Protein 6ZN7 (pdb70)

B-factor: mean 34.46, std 17.29, range [10.14, 110.21]

InterPro domains:
  IPR002505 Phosphate acetyl/butaryl transferase [PF01515] (336-641)
  IPR012301 Malic enzyme, N-terminal domain [PF00390] (4-41)
  IPR012302 Malic enzyme, NAD-binding [PF03949] (55-250)
  IPR012302 Malic enzyme, NAD-binding [SM00919] (53-290)
  IPR036291 NAD(P)-binding domain superfamily [SSF51735] (53-330)
  IPR037062 Malic enzyme, N-terminal domain superfamily [G3DSA:3.40.50.10380] (2-50)
  IPR042112 Phosphate acetyltransferase, domain 2 [G3DSA:3.40.50.10750] (466-617)
  IPR042113 Phosphate acetyltransferase, domain 1 [G3DSA:3.40.50.10950] (339-642)
  IPR045213 Malic enzyme, NAD-binding domain, bacterial type [cd05311] (53-289)
  IPR046346 Aminoacid dehydrogenase-like, N-terminal domain superfamily [SSF53223] (3-51)
  IPR051674 Malate Decarboxylating Enzymes [PTHR43237] (3-312)

Radius of gyration: 30.85 Å; Cα contacts (8 Å, |Δi|>4): 1833; chains: 2; bounding box: 61×57×97 Å

Organism: Bdellovibrio bacteriovorus (strain ATCC 15356 / DSM 50701 / NCIMB 9529 / HD100) (NCBI:txid264462)

Secondary structure (DSSP, 8-state):
-HHHHHHHHHHHSSSSSSEEEEESS--SSHHHHHHHSTTTTHHHHHHHHH-GGGHHHHSSGGGEEEEEE-SSSBTTTBS--HHHHHHHHHHHHHHHHHHH--EEEEEE----SHHHHHHHHHTTGGG-SEEEE-S--TTHHHHHHHHHHHH-SS-EEEHHHHHHHHHHHHHHHHHHHHTT--TTT--EEEE--SHHHHHHHHHHHHTT--GGGEEEEETTEE-BTT--TT--HHHHHT-B-----SHHHHTTT-SEEEE-S-TT-S-HHHHHTSPSS-EEEE--SSS-SS-HHHHHHH-TT-EEEES-TTSSSB--GGGTHHHHHHHHHHTT-S---HHHHHHHHHHHHHHHHS---HHHHHHTTT----SBTTBSS--TT-THHHHHHHHHHHHHHHHTT----/-HHHHHHHHHHHHSSSSSSEEEEESS--SSHHHHHHHSTTTTHHHHHHHHH-GGGHHHHSGGGGEEEEEE-SSSBTTTBS--HHHHHHHHHHHHHHHHHHH--EEEEEE----SHHHHHHHHHTTGGG-SEEEE-S--TTHHHHHHHHHHHH-SS-EEEHHHHHHHHHHHHHHHHHHHHTT--TTT--EEEE--SHHHHHHHHHHHHTT--GGGEEEEETTEE-BTT--TT--HHHHHT-B--S--SHHHHTTT-SEEEE-S-TT---HHHHHTSPSS-EEEE--SSS-SS-HHHHHHH-TT-EEEES-TTSSSB--GGGTHHHHHHHHHHTT-S---HHHHHHHHHHHHHHHTSPPPHHHHHHTTT----SBTTB-S--TT-THHHHHHHHHHHHHHHHHT--SS-----

Structure (mmCIF, N/CA/C/O backbone):
data_6ZN7
#
_entry.id   6ZN7
#
_cell.length_a   47.817
_cell.length_b   92.192
_cell.length_c   95.796
_cell.angle_alpha   90.000
_cell.angle_beta   91.130
_cell.angle_gamma   90.000
#
_symmetry.space_group_name_H-M   'P 1 21 1'
#
loop_
_entity.id
_entity.type
_entity.pdbx_description
1 polymer 'NADP-dependent malate dehydrogenase,Malate dehydrogenase'
2 non-polymer 'MAGNESIUM ION'
3 non-polymer 'NADP NICOTINAMIDE-ADENINE-DINUCLEOTIDE PHOSPHATE'
4 water water
#
loop_
_atom_site.group_PDB
_atom_site.id
_atom_site.type_symbol
_atom_site.label_atom_id
_atom_site.label_alt_id
_atom_site.label_comp_id
_atom_site.label_asym_id
_atom_site.label_entity_id
_atom_site.label_seq_id
_atom_site.pdbx_PDB_ins_code
_atom_site.Cartn_x
_atom_site.Cartn_y
_atom_site.Cartn_z
_atom_site.occupancy
_atom_site.B_iso_or_equiv
_atom_site.auth_seq_id
_atom_site.auth_comp_id
_atom_site.auth_asym_id
_atom_site.auth_atom_id
_atom_site.pdbx_PDB_model_num
ATOM 1 N N . THR A 1 27 ? 24.718 41.430 129.703 1.00 79.18 16 THR A N 1
ATOM 2 C CA . THR A 1 27 ? 25.659 41.906 130.710 1.00 76.53 16 THR A CA 1
ATOM 3 C C . THR A 1 27 ? 26.830 42.629 130.055 1.00 72.15 16 THR A C 1
ATOM 4 O O . THR A 1 27 ? 27.177 42.356 128.902 1.00 71.78 16 THR A O 1
ATOM 8 N N . ASN A 1 28 ? 27.434 43.554 130.795 1.00 64.51 17 ASN A N 1
ATOM 9 C CA . ASN A 1 28 ? 28.627 44.244 130.330 1.00 62.34 17 ASN A CA 1
ATOM 10 C C . ASN A 1 28 ? 29.736 43.248 130.021 1.00 50.43 17 ASN A C 1
ATOM 11 O O . ASN A 1 28 ? 30.543 43.459 129.118 1.00 40.10 17 ASN A O 1
ATOM 16 N N . PHE A 1 29 ? 29.767 42.162 130.782 1.00 45.44 18 PHE A N 1
ATOM 17 C CA . PHE A 1 29 ? 30.828 41.180 130.645 1.00 47.86 18 PHE A CA 1
ATOM 18 C C . PHE A 1 29 ? 30.762 40.466 129.298 1.00 43.82 18 PHE A C 1
ATOM 19 O O . PHE A 1 29 ? 31.793 40.217 128.674 1.00 39.71 18 PHE A O 1
ATOM 27 N N . ASP A 1 30 ? 29.553 40.138 128.851 1.00 36.95 19 ASP A N 1
ATOM 28 C CA . ASP A 1 30 ? 29.373 39.542 127.527 1.00 39.51 19 ASP A CA 1
ATOM 29 C C . ASP A 1 30 ? 29.888 40.484 126.450 1.00 40.71 19 ASP A C 1
ATOM 30 O O . ASP A 1 30 ? 30.594 40.067 125.524 1.00 34.72 19 ASP A O 1
ATOM 35 N N . GLN A 1 31 ? 29.532 41.758 126.584 1.00 34.47 20 GLN A N 1
ATOM 36 C CA . GLN A 1 31 ? 29.977 42.774 125.637 1.00 34.18 20 GLN A CA 1
ATOM 37 C C . GLN A 1 31 ? 31.498 42.872 125.663 1.00 31.93 20 GLN A C 1
ATOM 38 O O . GLN A 1 31 ? 32.150 43.006 124.627 1.00 33.12 20 GLN A O 1
ATOM 44 N N . GLU A 1 32 ? 32.068 42.779 126.856 1.00 34.39 21 GLU A N 1
ATOM 45 C CA . GLU A 1 32 ? 33.517 42.792 126.998 1.00 28.90 21 GLU A CA 1
ATOM 46 C C . GLU A 1 32 ? 34.124 41.561 126.313 1.00 30.26 21 GLU A C 1
ATOM 47 O O . GLU A 1 32 ? 35.133 41.657 125.607 1.00 30.24 21 GLU A O 1
ATOM 53 N N . ALA A 1 33 ? 33.496 40.408 126.520 1.00 28.61 22 ALA A N 1
ATOM 54 C CA . ALA A 1 33 ? 33.949 39.178 125.887 1.00 26.68 22 ALA A CA 1
ATOM 55 C C . ALA A 1 33 ? 33.871 39.272 124.366 1.00 28.00 22 ALA A C 1
ATOM 56 O O . ALA A 1 33 ? 34.800 38.878 123.669 1.00 26.06 22 ALA A O 1
ATOM 58 N N . LEU A 1 34 ? 32.763 39.777 123.839 1.00 23.98 23 LEU A N 1
ATOM 59 C CA . LEU A 1 34 ? 32.637 39.894 122.385 1.00 22.32 23 LEU A CA 1
ATOM 60 C C . LEU A 1 34 ? 33.735 40.791 121.793 1.00 24.97 23 LEU A C 1
ATOM 61 O O . LEU A 1 34 ? 34.366 40.421 120.804 1.00 25.82 23 LEU A O 1
ATOM 66 N N . LEU A 1 35 ? 33.973 41.951 122.413 1.00 28.48 24 LEU A N 1
ATOM 67 C CA . LEU A 1 35 ? 34.982 42.895 121.923 1.00 25.68 24 LEU A CA 1
ATOM 68 C C . LEU A 1 35 ? 36.382 42.296 121.990 1.00 23.60 24 LEU A C 1
ATOM 69 O O . LEU A 1 35 ? 37.199 42.495 121.094 1.00 27.31 24 LEU A O 1
ATOM 74 N N . TYR A 1 36 ? 36.644 41.551 123.056 1.00 22.34 25 TYR A N 1
ATOM 75 C CA . TYR A 1 36 ? 37.915 40.863 123.224 1.00 26.01 25 TYR A CA 1
ATOM 76 C C . TYR A 1 36 ? 38.217 39.949 122.023 1.00 24.20 25 TYR A C 1
ATOM 77 O O . TYR A 1 36 ? 39.320 39.946 121.493 1.00 23.88 25 TYR A O 1
ATOM 86 N N . HIS A 1 37 ? 37.210 39.197 121.590 1.00 19.88 26 HIS A N 1
ATOM 87 C CA . HIS A 1 37 ? 37.331 38.312 120.434 1.00 18.83 26 HIS A CA 1
ATOM 88 C C . HIS A 1 37 ? 37.338 39.037 119.089 1.00 20.89 26 HIS A C 1
ATOM 89 O O . HIS A 1 37 ? 38.011 38.612 118.151 1.00 21.68 26 HIS A O 1
ATOM 96 N N . GLN A 1 38 ? 36.570 40.114 118.992 1.00 22.34 27 GLN A N 1
ATOM 97 C CA . GLN A 1 38 ? 36.383 40.788 117.714 1.00 24.42 27 GLN A CA 1
ATOM 98 C C . GLN A 1 38 ? 37.456 41.821 117.386 1.00 28.51 27 GLN A C 1
ATOM 99 O O . GLN A 1 38 ? 37.782 42.018 116.215 1.00 24.45 27 GLN A O 1
ATOM 105 N N . GLN A 1 39 ? 37.968 42.489 118.420 1.00 27.53 28 GLN A N 1
ATOM 106 C CA . GLN A 1 39 ? 38.948 43.573 118.279 1.00 30.64 28 GLN A CA 1
ATOM 107 C C . GLN A 1 39 ? 40.299 43.094 117.766 1.00 31.99 28 GLN A C 1
ATOM 108 O O . GLN A 1 39 ? 40.604 41.910 117.833 1.00 33.01 28 GLN A O 1
ATOM 114 N N . GLY A 1 40 ? 41.121 44.028 117.286 1.00 30.29 29 GLY A N 1
ATOM 115 C CA . GLY A 1 40 ? 42.434 43.691 116.770 1.00 28.26 29 GLY A CA 1
ATOM 116 C C . GLY A 1 40 ? 42.373 42.602 115.715 1.00 23.94 29 GLY A C 1
ATOM 117 O O . GLY A 1 40 ? 41.565 42.662 114.790 1.00 28.68 29 GLY A O 1
ATOM 118 N N . LYS A 1 41 ? 43.227 41.598 115.854 1.00 27.12 30 LYS A N 1
ATOM 119 C CA . LYS A 1 41 ? 43.170 40.445 114.972 1.00 20.65 30 LYS A CA 1
ATOM 120 C C . LYS A 1 41 ? 41.976 39.605 115.438 1.00 23.37 30 LYS A C 1
ATOM 121 O O . LYS A 1 41 ? 41.925 39.228 116.608 1.00 25.53 30 LYS A O 1
ATOM 127 N N . PRO A 1 42 ? 40.993 39.347 114.551 1.00 24.99 31 PRO A N 1
ATOM 128 C CA . PRO A 1 42 ? 39.818 38.587 115.003 1.00 26.32 31 PRO A CA 1
ATOM 129 C C . PRO A 1 42 ? 40.224 37.233 115.564 1.00 21.77 31 PRO A C 1
ATOM 130 O O . PRO A 1 42 ? 41.190 36.640 115.076 1.00 18.87 31 PRO A O 1
ATOM 134 N N . GLY A 1 43 ? 39.524 36.753 116.587 1.00 16.30 32 GLY A N 1
ATOM 135 C CA . GLY A 1 43 ? 39.920 35.505 117.213 1.00 15.70 32 GLY A CA 1
ATOM 136 C C . GLY A 1 43 ? 41.071 35.696 118.192 1.00 18.01 32 GLY A C 1
ATOM 137 O O . GLY A 1 43 ? 41.398 36.829 118.569 1.00 18.47 32 GLY A O 1
ATOM 138 N N . LYS A 1 44 ? 41.693 34.596 118.593 1.00 15.73 33 LYS A N 1
ATOM 139 C CA . LYS A 1 44 ? 42.640 34.652 119.699 1.00 16.38 33 LYS A CA 1
ATOM 140 C C . LYS A 1 44 ? 44.012 34.077 119.372 1.00 18.72 33 LYS A C 1
ATOM 141 O O . LYS A 1 44 ? 44.910 34.124 120.206 1.00 20.05 33 LYS A O 1
ATOM 147 N N . ILE A 1 45 ? 44.180 33.548 118.169 1.00 18.79 34 ILE A N 1
ATOM 148 C CA . ILE A 1 45 ? 45.442 32.869 117.834 1.00 15.13 34 ILE A CA 1
ATOM 149 C C . ILE A 1 45 ? 46.050 33.411 116.567 1.00 18.61 34 ILE A C 1
ATOM 150 O O . ILE A 1 45 ? 45.357 33.936 115.699 1.00 20.30 34 ILE A O 1
ATOM 155 N N . GLU A 1 46 ? 47.366 33.273 116.478 1.00 16.03 35 GLU A N 1
ATOM 156 C CA . GLU A 1 46 ? 48.122 33.643 115.297 1.00 17.76 35 GLU A CA 1
ATOM 157 C C . GLU A 1 46 ? 49.173 32.554 115.108 1.00 16.74 35 GLU A C 1
ATOM 158 O O . GLU A 1 46 ? 49.645 32.000 116.101 1.00 17.15 35 GLU A O 1
ATOM 164 N N . VAL A 1 47 ? 49.535 32.232 113.870 1.00 13.29 36 VAL A N 1
ATOM 165 C CA . VAL A 1 47 ? 50.635 31.293 113.663 1.00 17.09 36 VAL A CA 1
ATOM 166 C C . VAL A 1 47 ? 51.851 32.069 113.186 1.00 19.50 36 VAL A C 1
ATOM 167 O O . VAL A 1 47 ? 51.756 32.797 112.216 1.00 18.40 36 VAL A O 1
ATOM 171 N N . ILE A 1 48 ? 52.992 31.912 113.854 1.00 15.74 37 ILE A N 1
ATOM 172 C CA . ILE A 1 48 ? 54.171 32.672 113.465 1.00 14.33 37 ILE A CA 1
ATOM 173 C C . ILE A 1 48 ? 55.336 31.747 113.205 1.00 16.49 37 ILE A C 1
ATOM 174 O O . ILE A 1 48 ? 55.329 30.581 113.600 1.00 16.91 37 ILE A O 1
ATOM 179 N N . SER A 1 49 ? 56.336 32.281 112.525 1.00 18.51 38 SER A N 1
ATOM 180 C CA . SER A 1 49 ? 57.557 31.530 112.316 1.00 18.72 38 SER A CA 1
ATOM 181 C C . SER A 1 49 ? 58.419 31.575 113.562 1.00 20.63 38 SER A C 1
ATOM 182 O O . SER A 1 49 ? 58.551 32.622 114.193 1.00 25.65 38 SER A O 1
ATOM 185 N N . SER A 1 50 ? 59.036 30.451 113.900 1.00 18.76 39 SER A N 1
ATOM 186 C CA . SER A 1 50 ? 59.951 30.372 115.012 1.00 18.55 39 SER A CA 1
ATOM 187 C C . SER A 1 50 ? 61.394 30.566 114.544 1.00 18.93 39 SER A C 1
ATOM 188 O O . SER A 1 50 ? 62.283 30.514 115.338 1.00 22.42 39 SER A O 1
ATOM 191 N N . LYS A 1 51 ? 61.575 30.735 113.240 1.00 18.52 40 LYS A N 1
ATOM 192 C CA . LYS A 1 51 ? 62.885 30.908 112.640 1.00 16.97 40 LYS A CA 1
ATOM 193 C C . LYS A 1 51 ? 62.920 32.120 111.729 1.00 18.15 40 LYS A C 1
ATOM 194 O O . LYS A 1 51 ? 61.941 32.594 111.305 1.00 20.06 40 LYS A O 1
ATOM 200 N N . PRO A 1 52 ? 64.104 32.619 111.454 1.00 18.03 41 PRO A N 1
ATOM 201 C CA . PRO A 1 52 ? 64.273 33.753 110.558 1.00 21.55 41 PRO A CA 1
ATOM 202 C C . PRO A 1 52 ? 63.657 33.453 109.191 1.00 20.79 41 PRO A C 1
ATOM 203 O O . PRO A 1 52 ? 63.894 32.428 108.663 1.00 18.05 41 PRO A O 1
ATOM 207 N N . CYS A 1 53 ? 62.887 34.371 108.633 1.00 24.41 42 CYS A N 1
ATOM 208 C CA . CYS A 1 53 ? 62.205 34.079 107.370 1.00 22.66 42 CYS A CA 1
ATOM 209 C C . CYS A 1 53 ? 61.973 35.349 106.536 1.00 27.95 42 CYS A C 1
ATOM 210 O O . CYS A 1 53 ? 60.954 35.491 105.854 1.00 26.19 42 CYS A O 1
ATOM 213 N N . ALA A 1 54 ? 62.934 36.256 106.595 1.00 25.03 43 ALA A N 1
ATOM 214 C CA . ALA A 1 54 ? 62.829 37.561 105.946 1.00 28.39 43 ALA A CA 1
ATOM 215 C C . ALA A 1 54 ? 63.617 37.663 104.638 1.00 36.35 43 ALA A C 1
ATOM 216 O O . ALA A 1 54 ? 63.309 38.505 103.797 1.00 40.74 43 ALA A O 1
ATOM 218 N N . THR A 1 55 ? 64.643 36.832 104.475 1.00 28.70 44 THR A N 1
ATOM 219 C CA . THR A 1 55 ? 65.528 36.957 103.318 1.00 29.52 44 THR A CA 1
ATOM 220 C C . THR A 1 55 ? 65.448 35.775 102.365 1.00 31.29 44 THR A C 1
ATOM 221 O O . THR A 1 55 ? 64.943 34.712 102.712 1.00 22.64 44 THR A O 1
ATOM 225 N N . GLU A 1 56 ? 65.966 35.976 101.158 1.00 29.96 45 GLU A N 1
ATOM 226 C CA . GLU A 1 56 ? 66.070 34.911 100.174 1.00 27.20 45 GLU A CA 1
ATOM 227 C C . GLU A 1 56 ? 66.784 33.706 100.780 1.00 23.14 45 GLU A C 1
ATOM 228 O O . GLU A 1 56 ? 66.323 32.568 100.652 1.00 21.56 45 GLU A O 1
ATOM 234 N N . LYS A 1 57 ? 67.898 33.968 101.460 1.00 20.91 46 LYS A N 1
ATOM 235 C CA . LYS A 1 57 ? 68.652 32.908 102.124 1.00 23.98 46 LYS A CA 1
ATOM 236 C C . LYS A 1 57 ? 67.812 32.181 103.174 1.00 22.36 46 LYS A C 1
ATOM 237 O O . LYS A 1 57 ? 67.764 30.946 103.162 1.00 22.56 46 LYS A O 1
ATOM 243 N N . ASP A 1 58 ? 67.147 32.935 104.055 1.00 21.48 47 ASP A N 1
ATOM 244 C CA . ASP A 1 58 ? 66.256 32.354 105.075 1.00 20.83 47 ASP A CA 1
ATOM 245 C C . ASP A 1 58 ? 65.278 31.394 104.413 1.00 19.57 47 ASP A C 1
ATOM 246 O O . ASP A 1 58 ? 65.098 30.257 104.854 1.00 16.84 47 ASP A O 1
ATOM 251 N N . LEU A 1 59 ? 64.649 31.872 103.341 1.00 18.57 48 LEU A N 1
ATOM 252 C CA . LEU A 1 59 ? 63.552 31.146 102.718 1.00 20.70 48 LEU A CA 1
ATOM 253 C C . LEU A 1 59 ? 64.074 29.996 101.870 1.00 16.27 48 LEU A C 1
ATOM 254 O O . LEU A 1 59 ? 63.332 29.082 101.522 1.00 18.93 48 LEU A O 1
ATOM 259 N N . SER A 1 60 ? 65.366 30.017 101.574 1.00 17.98 49 SER A N 1
ATOM 260 C CA . SER A 1 60 ? 65.963 28.921 100.827 1.00 19.89 49 SER A CA 1
ATOM 261 C C . SER A 1 60 ? 66.186 27.733 101.746 1.00 17.59 49 SER A C 1
ATOM 262 O O . SER A 1 60 ? 66.418 26.636 101.278 1.00 17.56 49 SER A O 1
ATOM 265 N N . LEU A 1 61 ? 66.128 27.974 103.056 1.00 16.81 50 LEU A N 1
ATOM 266 C CA . LEU A 1 61 ? 66.164 26.898 104.042 1.00 16.61 50 LEU A CA 1
ATOM 267 C C . LEU A 1 61 ? 64.756 26.535 104.511 1.00 17.64 50 LEU A C 1
ATOM 268 O O . LEU A 1 61 ? 64.435 25.356 104.661 1.00 16.33 50 LEU A O 1
ATOM 273 N N . ALA A 1 62 ? 63.928 27.544 104.760 1.00 15.50 51 ALA A N 1
ATOM 274 C CA . ALA A 1 62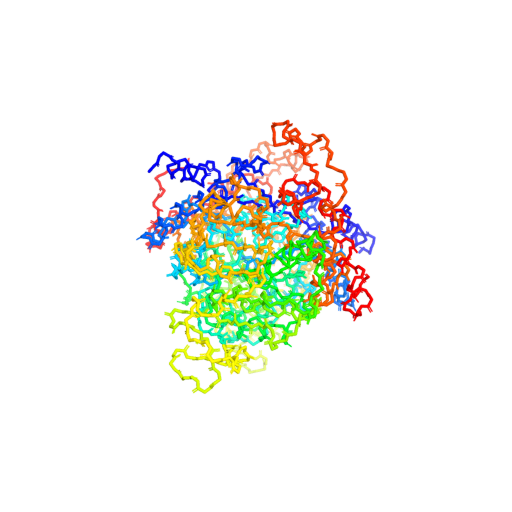 ? 62.557 27.276 105.215 1.00 15.38 51 ALA A CA 1
ATOM 275 C C . ALA A 1 62 ? 61.734 26.589 104.136 1.00 15.72 51 ALA A C 1
ATOM 276 O O . ALA A 1 62 ? 60.797 25.834 104.428 1.00 15.76 51 ALA A O 1
ATOM 278 N N . TYR A 1 63 ? 62.037 26.882 102.880 1.00 14.49 52 TYR A N 1
ATOM 279 C CA . TYR A 1 63 ? 61.280 26.273 101.795 1.00 14.14 52 TYR A CA 1
ATOM 280 C C . TYR A 1 63 ? 62.286 25.785 100.760 1.00 18.03 52 TYR A C 1
ATOM 281 O O . TYR A 1 63 ? 63.422 25.507 101.112 1.00 20.49 52 TYR A O 1
ATOM 290 N N . SER A 1 64 ? 61.897 25.665 99.499 1.00 20.23 53 SER A N 1
ATOM 291 C CA A SER A 1 64 ? 62.795 25.073 98.512 0.56 20.05 53 SER A CA 1
ATOM 292 C CA B SER A 1 64 ? 62.782 25.088 98.489 0.44 22.03 53 SER A CA 1
ATOM 293 C C . SER A 1 64 ? 64.006 25.970 98.245 1.00 21.87 53 SER A C 1
ATOM 294 O O . SER A 1 64 ? 63.906 27.199 98.266 1.00 27.19 53 SER A O 1
ATOM 299 N N . PRO A 1 65 ? 65.174 25.353 97.993 1.00 23.41 54 PRO A N 1
ATOM 300 C CA . PRO A 1 65 ? 65.444 23.917 97.895 1.00 19.28 54 PRO A CA 1
ATOM 301 C C . PRO A 1 65 ? 65.830 23.244 99.220 1.00 20.40 54 PRO A C 1
ATOM 302 O O . PRO A 1 65 ? 65.775 22.012 99.328 1.00 18.30 54 PRO A O 1
ATOM 306 N N . GLY A 1 66 ? 66.199 24.034 100.225 1.00 16.48 55 GLY A N 1
ATOM 307 C CA . GLY A 1 66 ? 66.737 23.478 101.453 1.00 18.51 55 GLY A CA 1
ATOM 308 C C . GLY A 1 66 ? 65.789 22.627 102.274 1.00 16.67 55 GLY A C 1
ATOM 309 O O . GLY A 1 66 ? 66.207 21.699 102.977 1.00 19.18 55 GLY A O 1
ATOM 310 N N . VAL A 1 67 ? 64.505 22.941 102.203 1.00 15.37 56 VAL A N 1
ATOM 311 C CA . VAL A 1 67 ? 63.540 22.204 102.995 1.00 14.75 56 VAL A CA 1
ATOM 312 C C . VAL A 1 67 ? 63.514 20.724 102.571 1.00 15.48 56 VAL A C 1
ATOM 313 O O . VAL A 1 67 ? 63.069 19.869 103.332 1.00 16.73 56 VAL A O 1
ATOM 317 N N . ALA A 1 68 ? 64.045 20.398 101.389 1.00 17.59 57 ALA A N 1
ATOM 318 C CA . ALA A 1 68 ? 64.095 18.983 100.997 1.00 15.37 57 ALA A CA 1
ATOM 319 C C . ALA A 1 68 ? 64.925 18.137 101.966 1.00 18.22 57 ALA A C 1
ATOM 320 O O . ALA A 1 68 ? 64.632 16.954 102.157 1.00 18.24 57 ALA A O 1
ATOM 322 N N . ALA A 1 69 ? 65.965 18.729 102.568 1.00 19.48 58 ALA A N 1
ATOM 323 C CA . ALA A 1 69 ? 66.868 17.970 103.433 1.00 20.31 58 ALA A CA 1
ATOM 324 C C . ALA A 1 69 ? 66.175 17.272 104.613 1.00 18.48 58 ALA A C 1
ATOM 325 O O . ALA A 1 69 ? 66.348 16.055 104.787 1.00 17.30 58 ALA A O 1
ATOM 327 N N . PRO A 1 70 ? 65.434 18.029 105.456 1.00 18.75 59 PRO A N 1
ATOM 328 C CA . PRO A 1 70 ? 64.689 17.355 106.533 1.00 16.89 59 PRO A CA 1
ATOM 329 C C . PRO A 1 70 ? 63.645 16.357 106.030 1.00 15.95 59 PRO A C 1
ATOM 330 O O . PRO A 1 70 ? 63.448 15.344 106.701 1.00 16.98 59 PRO A O 1
ATOM 334 N N . CYS A 1 71 ? 63.007 16.628 104.894 1.00 14.91 60 CYS A N 1
ATOM 335 C CA . CYS A 1 71 ? 62.053 15.670 104.317 1.00 21.40 60 CYS A CA 1
ATOM 336 C C . CYS A 1 71 ? 62.735 14.356 103.998 1.00 19.90 60 CYS A C 1
ATOM 337 O O . CYS A 1 71 ? 62.209 13.282 104.280 1.00 18.17 60 CYS A O 1
ATOM 340 N N . LYS A 1 72 ? 63.928 14.439 103.424 1.00 17.99 61 LYS A N 1
ATOM 341 C CA . LYS A 1 72 ? 64.633 13.216 103.072 1.00 17.89 61 LYS A CA 1
ATOM 342 C C . LYS A 1 72 ? 65.069 12.473 104.322 1.00 23.46 61 LYS A C 1
ATOM 343 O O . LYS A 1 72 ? 65.021 11.239 104.378 1.00 19.38 61 LYS A O 1
ATOM 349 N N . ALA A 1 73 ? 65.477 13.226 105.338 1.00 21.60 62 ALA A N 1
ATOM 350 C CA . ALA A 1 73 ? 65.888 12.624 106.596 1.00 23.89 62 ALA A CA 1
ATOM 351 C C . ALA A 1 73 ? 64.735 11.874 107.228 1.00 20.32 62 ALA A C 1
ATOM 352 O O . ALA A 1 73 ? 64.915 10.790 107.767 1.00 19.91 62 ALA A O 1
ATOM 354 N N . ILE A 1 74 ? 63.545 12.468 107.177 1.00 19.83 63 ILE A N 1
ATOM 355 C CA . ILE A 1 74 ? 62.364 11.869 107.787 1.00 18.64 63 ILE A CA 1
ATOM 356 C C . ILE A 1 74 ? 61.879 10.661 106.989 1.00 21.67 63 ILE A C 1
ATOM 357 O O . ILE A 1 74 ? 61.428 9.687 107.574 1.00 21.71 63 ILE A O 1
ATOM 362 N N . ALA A 1 75 ? 61.956 10.737 105.662 1.00 19.67 64 ALA A N 1
ATOM 363 C CA . ALA A 1 75 ? 61.578 9.602 104.815 1.00 19.10 64 ALA A CA 1
ATOM 364 C C . ALA A 1 75 ? 62.422 8.374 105.166 1.00 25.28 64 ALA A C 1
ATOM 365 O O . ALA A 1 75 ? 61.924 7.249 105.179 1.00 27.03 64 ALA A O 1
ATOM 367 N N . LYS A 1 76 ? 63.699 8.599 105.458 1.00 23.02 65 LYS A N 1
ATOM 368 C CA . LYS A 1 76 ? 64.618 7.514 105.790 1.00 24.47 65 LYS A CA 1
ATOM 369 C C . LYS A 1 76 ? 64.434 7.028 107.229 1.00 31.77 65 LYS A C 1
ATOM 370 O O . LYS A 1 76 ? 64.488 5.823 107.509 1.00 32.87 65 LYS A O 1
ATOM 376 N N . ASP A 1 77 ? 64.226 7.973 108.140 1.00 25.19 66 ASP A N 1
ATOM 377 C CA A ASP A 1 77 ? 64.012 7.650 109.544 0.48 25.83 66 ASP A CA 1
ATOM 378 C CA B ASP A 1 77 ? 64.012 7.668 109.554 0.52 25.57 66 ASP A CA 1
ATOM 379 C C . ASP A 1 77 ? 62.809 8.441 110.076 1.00 28.16 66 ASP A C 1
ATOM 380 O O . ASP A 1 77 ? 62.948 9.583 110.513 1.00 22.04 66 ASP A O 1
ATOM 389 N N . PRO A 1 78 ? 61.615 7.820 110.034 1.00 23.93 67 PRO A N 1
ATOM 390 C CA . PRO A 1 78 ? 60.348 8.470 110.398 1.00 21.27 67 PRO A CA 1
ATOM 391 C C . PRO A 1 78 ? 60.379 9.218 111.738 1.00 26.32 67 PRO A C 1
ATOM 392 O O . PRO A 1 78 ? 59.752 10.264 111.841 1.00 23.46 67 PRO A O 1
ATOM 396 N N . ALA A 1 79 ? 61.102 8.700 112.728 1.00 25.13 68 ALA A N 1
ATOM 397 C CA . ALA A 1 79 ? 61.149 9.331 114.048 1.00 24.53 68 ALA A CA 1
ATOM 398 C C . ALA A 1 79 ? 61.676 10.761 113.987 1.00 20.38 68 ALA A C 1
ATOM 399 O O . ALA A 1 79 ? 61.402 11.558 114.871 1.00 27.72 68 ALA A O 1
ATOM 401 N N . LYS A 1 80 ? 62.468 11.069 112.962 1.00 19.95 69 LYS A N 1
ATOM 402 C CA . LYS A 1 80 ? 63.042 12.403 112.830 1.00 19.65 69 LYS A CA 1
ATOM 403 C C . LYS A 1 80 ? 61.998 13.498 112.569 1.00 18.10 69 LYS A C 1
ATOM 404 O O . LYS A 1 80 ? 62.339 14.677 112.574 1.00 19.16 69 LYS A O 1
ATOM 410 N N . VAL A 1 81 ? 60.738 13.124 112.337 1.00 19.75 70 VAL A N 1
ATOM 411 C CA . VAL A 1 81 ? 59.689 14.136 112.205 1.00 18.03 70 VAL A CA 1
ATOM 412 C C . VAL A 1 81 ? 59.670 14.969 113.492 1.00 17.96 70 VAL A C 1
ATOM 413 O O . VAL A 1 81 ? 59.380 16.160 113.472 1.00 15.11 70 VAL A O 1
ATOM 417 N N . TYR A 1 82 ? 60.020 14.345 114.615 1.00 19.83 71 TYR A N 1
ATOM 418 C CA . TYR A 1 82 ? 60.021 15.059 115.894 1.00 21.14 71 TYR A CA 1
ATOM 419 C C . TYR A 1 82 ? 61.209 16.024 116.053 1.00 20.73 71 TYR A C 1
ATOM 420 O O . TYR A 1 82 ? 61.163 16.938 116.884 1.00 19.70 71 TYR A O 1
ATOM 429 N N . ASP A 1 83 ? 62.271 15.820 115.278 1.00 19.12 72 ASP A N 1
ATOM 430 C CA . ASP A 1 83 ? 63.451 16.676 115.337 1.00 17.74 72 ASP A CA 1
ATOM 431 C C . ASP A 1 83 ? 63.353 17.930 114.476 1.00 19.16 72 ASP A C 1
ATOM 432 O O . ASP A 1 83 ? 63.950 18.966 114.805 1.00 18.38 72 ASP A O 1
ATOM 437 N N . TYR A 1 84 ? 62.605 17.830 113.378 1.00 16.22 73 TYR A N 1
ATOM 438 C CA . TYR A 1 84 ? 62.636 18.839 112.323 1.00 16.31 73 TYR A CA 1
ATOM 439 C C . TYR A 1 84 ? 61.322 19.577 112.070 1.00 14.47 73 TYR A C 1
ATOM 440 O O . TYR A 1 84 ? 61.269 20.445 111.193 1.00 14.21 73 TYR A O 1
ATOM 449 N N . THR A 1 85 ? 60.272 19.216 112.811 1.00 14.18 74 THR A N 1
ATOM 450 C CA . THR A 1 85 ? 58.958 19.858 112.678 1.00 13.43 74 THR A CA 1
ATOM 451 C C . THR A 1 85 ? 58.427 20.194 114.062 1.00 13.52 74 THR A C 1
ATOM 452 O O . THR A 1 85 ? 59.035 19.829 115.068 1.00 15.73 74 THR A O 1
ATOM 456 N N . ALA A 1 86 ? 57.255 20.822 114.125 1.00 13.05 75 ALA A N 1
ATOM 457 C CA . ALA A 1 86 ? 56.686 21.173 115.412 1.00 15.66 75 ALA A CA 1
ATOM 458 C C . ALA A 1 86 ? 55.898 20.021 116.064 1.00 16.09 75 ALA A C 1
ATOM 459 O O . ALA A 1 86 ? 55.370 20.192 117.147 1.00 15.21 75 ALA A O 1
ATOM 461 N N . LYS A 1 87 ? 55.870 18.848 115.432 1.00 13.05 76 LYS A N 1
ATOM 462 C CA . LYS A 1 87 ? 55.057 17.713 115.907 1.00 16.10 76 LYS A CA 1
ATOM 463 C C . LYS A 1 87 ? 55.182 17.457 117.409 1.00 19.80 76 LYS A C 1
ATOM 464 O O . LYS A 1 87 ? 54.180 17.272 118.094 1.00 14.44 76 LYS A O 1
ATOM 470 N N . GLY A 1 88 ? 56.418 17.463 117.908 1.00 17.09 77 GLY A N 1
ATOM 471 C CA . GLY A 1 88 ? 56.705 17.173 119.306 1.00 18.11 77 GLY A CA 1
ATOM 472 C C . GLY A 1 88 ? 56.259 18.218 120.320 1.00 16.49 77 GLY A C 1
ATOM 473 O O . GLY A 1 88 ? 56.447 18.044 121.528 1.00 19.00 77 GLY A O 1
ATOM 474 N N . ASN A 1 89 ? 55.679 19.309 119.841 1.00 16.43 78 ASN A N 1
ATOM 475 C CA . ASN A 1 89 ? 55.118 20.309 120.740 1.00 15.13 78 ASN A CA 1
ATOM 476 C C . ASN A 1 89 ? 53.728 20.720 120.310 1.00 14.74 78 ASN A C 1
ATOM 477 O O . ASN A 1 89 ? 53.239 21.771 120.722 1.00 18.02 78 ASN A O 1
ATOM 482 N N . LEU A 1 90 ? 53.107 19.898 119.472 1.00 13.49 79 LEU A N 1
ATOM 483 C CA . LEU A 1 90 ? 51.859 20.291 118.820 1.00 15.64 79 LEU A CA 1
ATOM 484 C C . LEU A 1 90 ? 50.729 19.340 119.147 1.00 13.87 79 LEU A C 1
ATOM 485 O O . LEU A 1 90 ? 50.777 18.156 118.806 1.00 15.65 79 LEU A O 1
ATOM 490 N N . VAL A 1 91 ? 49.699 19.887 119.769 1.00 14.47 80 VAL A N 1
ATOM 491 C CA . VAL A 1 91 ? 48.514 19.139 120.131 1.00 16.48 80 VAL A CA 1
ATOM 492 C C . VAL A 1 91 ? 47.344 19.686 119.326 1.00 13.49 80 VAL A C 1
ATOM 493 O O . VAL A 1 91 ? 47.214 20.893 119.146 1.00 13.12 80 VAL A O 1
ATOM 497 N N . ALA A 1 92 ? 46.532 18.784 118.796 1.00 14.65 81 ALA A N 1
ATOM 498 C CA . ALA A 1 92 ? 45.242 19.142 118.211 1.00 13.38 81 ALA A CA 1
ATOM 499 C C . ALA A 1 92 ? 44.173 19.147 119.299 1.00 13.65 81 ALA A C 1
ATOM 500 O O . ALA A 1 92 ? 44.016 18.161 120.007 1.00 14.85 81 ALA A O 1
ATOM 502 N N . VAL A 1 93 ? 43.482 20.264 119.449 1.00 13.71 82 VAL A N 1
ATOM 503 C CA . VAL A 1 93 ? 42.282 20.312 120.270 1.00 14.25 82 VAL A CA 1
ATOM 504 C C . VAL A 1 93 ? 41.127 20.137 119.313 1.00 14.63 82 VAL A C 1
ATOM 505 O O . VAL A 1 93 ? 40.867 21.009 118.479 1.00 14.12 82 VAL A O 1
ATOM 509 N N . ILE A 1 94 ? 40.461 18.994 119.393 1.00 13.56 83 ILE A N 1
ATOM 510 C CA . ILE A 1 94 ? 39.511 18.628 118.353 1.00 12.06 83 ILE A CA 1
ATOM 511 C C . ILE A 1 94 ? 38.126 18.445 118.955 1.00 16.48 83 ILE A C 1
ATOM 512 O O . ILE A 1 94 ? 37.969 17.745 119.948 1.00 15.45 83 ILE A O 1
ATOM 517 N N . SER A 1 95 ? 37.136 19.076 118.336 1.00 12.76 84 SER A N 1
ATOM 518 C CA . SER A 1 95 ? 35.744 18.973 118.792 1.00 13.78 84 SER A CA 1
ATOM 519 C C . SER A 1 95 ? 34.780 18.945 117.626 1.00 18.61 84 SER A C 1
ATOM 520 O O . SER A 1 95 ? 35.058 19.521 116.588 1.00 15.55 84 SER A O 1
ATOM 523 N N . ASN A 1 96 ? 33.609 18.329 117.798 1.00 15.86 85 ASN A N 1
ATOM 524 C CA . ASN A 1 96 ? 32.559 18.541 116.805 1.00 16.62 85 ASN A CA 1
ATOM 525 C C . ASN A 1 96 ? 31.482 19.485 117.343 1.00 16.78 85 ASN A C 1
ATOM 526 O O . ASN A 1 96 ? 30.394 19.631 116.754 1.00 16.02 85 ASN A O 1
ATOM 531 N N . GLY A 1 97 ? 31.778 20.093 118.490 1.00 16.84 86 GLY A N 1
ATOM 532 C CA . GLY A 1 97 ? 30.906 21.076 119.103 1.00 20.34 86 GLY A CA 1
ATOM 533 C C . GLY A 1 97 ? 29.603 20.505 119.624 1.00 19.47 86 GLY A C 1
ATOM 534 O O . GLY A 1 97 ? 28.612 21.223 119.697 1.00 18.99 86 GLY A O 1
ATOM 535 N N . THR A 1 98 ? 29.579 19.224 120.003 1.00 16.81 87 THR A N 1
ATOM 536 C CA . THR A 1 98 ? 28.311 18.650 120.465 1.00 19.58 87 THR A CA 1
ATOM 537 C C . THR A 1 98 ? 28.045 18.796 121.975 1.00 24.54 87 THR A C 1
ATOM 538 O O . THR A 1 98 ? 26.924 18.546 122.442 1.00 19.67 87 THR A O 1
ATOM 542 N N . ALA A 1 99 ? 29.057 19.192 122.741 1.00 19.02 88 ALA A N 1
ATOM 543 C CA . ALA A 1 99 ? 28.861 19.503 124.168 1.00 17.33 88 ALA A CA 1
ATOM 544 C C . ALA A 1 99 ? 29.778 20.648 124.578 1.00 19.85 88 ALA A C 1
ATOM 545 O O . ALA A 1 99 ? 30.723 20.448 125.329 1.00 21.64 88 ALA A O 1
ATOM 547 N N . VAL A 1 100 ? 29.494 21.842 124.077 1.00 23.17 89 VAL A N 1
ATOM 548 C CA . VAL A 1 100 ? 30.392 22.969 124.282 1.00 27.39 89 VAL A CA 1
ATOM 549 C C . VAL A 1 100 ? 30.090 23.637 125.603 1.00 25.44 89 VAL A C 1
ATOM 550 O O . VAL A 1 100 ? 28.989 24.160 125.805 1.00 28.05 89 VAL A O 1
ATOM 554 N N . LEU A 1 101 ? 31.078 23.613 126.492 1.00 22.79 90 LEU A N 1
ATOM 555 C CA . LEU A 1 101 ? 30.896 24.151 127.829 1.00 25.39 90 LEU A CA 1
ATOM 556 C C . LEU A 1 101 ? 29.611 23.585 128.397 1.00 31.39 90 LEU A C 1
ATOM 557 O O . LEU A 1 101 ? 29.409 22.370 128.372 1.00 33.18 90 LEU A O 1
ATOM 562 N N . GLY A 1 102 ? 28.740 24.472 128.873 1.00 23.90 91 GLY A N 1
ATOM 563 C CA . GLY A 1 102 ? 27.417 24.080 129.325 1.00 31.38 91 GLY A CA 1
ATOM 564 C C . GLY A 1 102 ? 26.369 24.532 128.326 1.00 34.74 91 GLY A C 1
ATOM 565 O O . GLY A 1 102 ? 25.188 24.646 128.660 1.00 32.80 91 GLY A O 1
ATOM 566 N N . LEU A 1 103 ? 26.808 24.798 127.097 1.00 29.86 92 LEU A N 1
ATOM 567 C CA . LEU A 1 103 ? 25.926 25.285 126.032 1.00 21.34 92 LEU A CA 1
ATOM 568 C C . LEU A 1 103 ? 25.288 24.155 125.229 1.00 25.55 92 LEU A C 1
ATOM 569 O O . LEU A 1 103 ? 24.352 24.382 124.458 1.00 26.73 92 LEU A O 1
ATOM 574 N N . GLY A 1 104 ? 25.792 22.939 125.400 1.00 23.16 93 GLY A N 1
ATOM 575 C CA . GLY A 1 104 ? 25.258 21.795 124.681 1.00 24.28 93 GLY A CA 1
ATOM 576 C C . GLY A 1 104 ? 25.657 21.737 123.222 1.00 22.94 93 GLY A C 1
ATOM 577 O O . GLY A 1 104 ? 26.764 22.149 122.844 1.00 23.45 93 GLY A O 1
ATOM 578 N N . ASN A 1 105 ? 24.760 21.223 122.391 1.00 19.67 94 ASN A N 1
ATOM 579 C CA . ASN A 1 105 ? 25.109 20.882 121.015 1.00 18.80 94 ASN A CA 1
ATOM 580 C C . ASN A 1 105 ? 24.907 22.070 120.084 1.00 21.61 94 ASN A C 1
ATOM 581 O O . ASN A 1 105 ? 23.818 22.252 119.521 1.00 27.28 94 ASN A O 1
ATOM 586 N N . ILE A 1 106 ? 25.948 22.887 119.940 1.00 21.35 95 ILE A N 1
ATOM 587 C CA . ILE A 1 106 ? 25.833 24.123 119.178 1.00 17.22 95 ILE A CA 1
ATOM 588 C C . ILE A 1 106 ? 26.532 24.025 117.839 1.00 17.40 95 ILE A C 1
ATOM 589 O O . ILE A 1 106 ? 26.375 24.903 116.999 1.00 17.39 95 ILE A O 1
ATOM 594 N N . GLY A 1 107 ? 27.301 22.960 117.641 1.00 18.67 96 GLY A N 1
ATOM 595 C CA . GLY A 1 107 ? 27.928 22.708 116.349 1.00 16.23 96 GLY A CA 1
ATOM 596 C C . GLY A 1 107 ? 29.363 23.192 116.304 1.00 14.79 96 GLY A C 1
ATOM 597 O O . GLY A 1 107 ? 29.803 23.935 117.182 1.00 14.81 96 GLY A O 1
ATOM 598 N N . PRO A 1 108 ? 30.090 22.768 115.269 1.00 14.93 97 PRO A N 1
ATOM 599 C CA . PRO A 1 108 ? 31.547 22.914 115.295 1.00 17.47 97 PRO A CA 1
ATOM 600 C C . PRO A 1 108 ? 31.992 24.365 115.191 1.00 16.11 97 PRO A C 1
ATOM 601 O O . PRO A 1 108 ? 32.873 24.762 115.960 1.00 17.99 97 PRO A O 1
ATOM 605 N N . ALA A 1 109 ? 31.395 25.146 114.297 1.00 13.91 98 ALA A N 1
ATOM 606 C CA . ALA A 1 109 ? 31.797 26.550 114.139 1.00 17.83 98 ALA A CA 1
ATOM 607 C C . ALA A 1 109 ? 31.569 27.369 115.408 1.00 18.86 98 ALA A C 1
ATOM 608 O O . ALA A 1 109 ? 32.416 28.161 115.806 1.00 17.28 98 ALA A O 1
ATOM 610 N N . ALA A 1 110 ? 30.409 27.185 116.032 1.00 14.96 99 ALA A N 1
ATOM 611 C CA . ALA A 1 110 ? 30.081 27.916 117.247 1.00 17.59 99 ALA A CA 1
ATOM 612 C C . ALA A 1 110 ? 30.976 27.524 118.417 1.00 15.36 99 ALA A C 1
ATOM 613 O O . ALA A 1 110 ? 31.195 28.320 119.321 1.00 16.59 99 ALA A O 1
ATOM 615 N N . GLY A 1 111 ? 31.521 26.312 118.387 1.00 16.06 100 GLY A N 1
ATOM 616 C CA . GLY A 1 111 ? 32.502 25.905 119.383 1.00 16.40 100 GLY A CA 1
ATOM 617 C C . GLY A 1 111 ? 33.930 26.391 119.156 1.00 16.21 100 GLY A C 1
ATOM 618 O O . GLY A 1 111 ? 34.773 26.266 120.043 1.00 17.42 100 GLY A O 1
ATOM 619 N N . LYS A 1 112 ? 34.211 26.956 117.988 1.00 13.85 101 LYS A N 1
ATOM 620 C CA . LYS A 1 112 ? 35.588 27.370 117.661 1.00 13.48 101 LYS A CA 1
ATOM 621 C C . LYS A 1 112 ? 36.226 28.342 118.676 1.00 13.83 101 LYS A C 1
ATOM 622 O O . LYS A 1 112 ? 37.410 28.194 118.991 1.00 13.61 101 LYS A O 1
ATOM 628 N N . PRO A 1 113 ? 35.480 29.328 119.196 1.00 15.13 102 PRO A N 1
ATOM 629 C CA . PRO A 1 113 ? 36.076 30.222 120.206 1.00 17.46 102 PRO A CA 1
ATOM 630 C C . PRO A 1 113 ? 36.549 29.467 121.442 1.00 16.62 102 PRO A C 1
ATOM 631 O O . PRO A 1 113 ? 37.593 29.794 122.015 1.00 16.19 102 PRO A O 1
ATOM 635 N N . VAL A 1 114 ? 35.788 28.449 121.837 1.00 14.97 103 VAL A N 1
ATOM 636 C CA . VAL A 1 114 ? 36.168 27.619 122.978 1.00 17.68 103 VAL A CA 1
ATOM 637 C C . VAL A 1 114 ? 37.419 26.787 122.686 1.00 17.65 103 VAL A C 1
ATOM 638 O O . VAL A 1 114 ? 38.273 26.637 123.555 1.00 18.36 103 VAL A O 1
ATOM 642 N N . MET A 1 115 ? 37.535 26.246 121.472 1.00 15.14 104 MET A N 1
ATOM 643 C CA . MET A 1 115 ? 38.724 25.448 121.154 1.00 13.79 104 MET A CA 1
ATOM 644 C C . MET A 1 115 ? 39.957 26.328 120.992 1.00 17.71 104 MET A C 1
ATOM 645 O O . MET A 1 115 ? 41.044 25.925 121.414 1.00 15.35 104 MET A O 1
ATOM 650 N N . GLU A 1 116 ? 39.807 27.530 120.429 1.00 17.30 105 GLU A N 1
ATOM 651 C CA . GLU A 1 116 ? 40.941 28.472 120.403 1.00 15.31 105 GLU A CA 1
ATOM 652 C C . GLU A 1 116 ? 41.392 28.816 121.833 1.00 17.02 105 GLU A C 1
ATOM 653 O O . GLU A 1 116 ? 42.589 28.874 122.127 1.00 17.75 105 GLU A O 1
ATOM 659 N N . GLY A 1 117 ? 40.418 29.024 122.712 1.00 15.87 106 GLY A N 1
ATOM 660 C CA . GLY A 1 117 ? 40.701 29.336 124.104 1.00 15.45 106 GLY A CA 1
ATOM 661 C C . GLY A 1 117 ? 41.341 28.172 124.848 1.00 17.18 106 GLY A C 1
ATOM 662 O O . GLY A 1 117 ? 42.235 28.378 125.673 1.00 21.46 106 GLY A O 1
ATOM 663 N N . LYS A 1 118 ? 40.892 26.956 124.565 1.00 16.81 107 LYS A N 1
ATOM 664 C CA . LYS A 1 118 ? 41.541 25.778 125.132 1.00 18.74 107 LYS A CA 1
ATOM 665 C C . LYS A 1 118 ? 43.011 25.759 124.708 1.00 16.46 107 LYS A C 1
ATOM 666 O O . LYS A 1 118 ? 43.891 25.482 125.523 1.00 17.15 107 LYS A O 1
ATOM 672 N N . GLY A 1 119 ? 43.268 26.047 123.431 1.00 17.46 108 GLY A N 1
ATOM 673 C CA . GLY A 1 119 ? 44.633 26.103 122.921 1.00 15.07 108 GLY A CA 1
ATOM 674 C C . GLY A 1 119 ? 45.476 27.136 123.640 1.00 18.32 108 GLY A C 1
ATOM 675 O O . GLY A 1 119 ? 46.662 26.909 123.932 1.00 19.37 108 GLY A O 1
ATOM 676 N N . ILE A 1 120 ? 44.876 28.283 123.936 1.00 18.82 109 ILE A N 1
ATOM 677 C CA . ILE A 1 120 ? 45.537 29.307 124.735 1.00 20.27 109 ILE A CA 1
ATOM 678 C C . ILE A 1 120 ? 46.001 28.753 126.091 1.00 23.71 109 ILE A C 1
ATOM 679 O O . ILE A 1 120 ? 47.118 29.031 126.534 1.00 22.10 109 ILE A O 1
ATOM 684 N N . LEU A 1 121 ? 45.148 27.965 126.739 1.00 20.11 110 LEU A N 1
ATOM 685 C CA . LEU A 1 121 ? 45.508 27.365 128.024 1.00 22.75 110 LEU A CA 1
ATOM 686 C C . LEU A 1 121 ? 46.675 26.396 127.880 1.00 16.90 110 LEU A C 1
ATOM 687 O O . LEU A 1 121 ? 47.562 26.347 128.732 1.00 22.56 110 LEU A O 1
ATOM 692 N N . PHE A 1 122 ? 46.659 25.600 126.817 1.00 17.55 111 PHE A N 1
ATOM 693 C CA . PHE A 1 122 ? 47.761 24.702 126.547 1.00 17.18 111 PHE A CA 1
ATOM 694 C C . PHE A 1 122 ? 49.070 25.474 126.452 1.00 18.72 111 PHE A C 1
ATOM 695 O O . PHE A 1 122 ? 50.109 25.064 126.993 1.00 18.82 111 PHE A O 1
ATOM 703 N N . LYS A 1 123 ? 49.020 26.600 125.753 1.00 18.19 112 LYS A N 1
ATOM 704 C CA . LYS A 1 123 ? 50.221 27.394 125.534 1.00 19.61 112 LYS A CA 1
ATOM 705 C C . LYS A 1 123 ? 50.684 28.084 126.812 1.00 23.10 112 LYS A C 1
ATOM 706 O O . LYS A 1 123 ? 51.861 28.044 127.160 1.00 20.41 112 LYS A O 1
ATOM 712 N N . GLN A 1 124 ? 49.759 28.722 127.511 1.00 19.85 113 GLN A N 1
ATOM 713 C CA . GLN A 1 124 ? 50.105 29.485 128.695 1.00 20.28 113 GLN A CA 1
ATOM 714 C C . GLN A 1 124 ? 50.529 28.613 129.884 1.00 23.10 113 GLN A C 1
ATOM 715 O O . GLN A 1 124 ? 51.397 29.007 130.660 1.00 25.46 113 GLN A O 1
ATOM 721 N N . PHE A 1 125 ? 49.955 27.420 130.015 1.00 23.51 114 PHE A N 1
ATOM 722 C CA . PHE A 1 125 ? 50.260 26.582 131.173 1.00 24.43 114 PHE A CA 1
ATOM 723 C C . PHE A 1 125 ? 51.318 25.505 130.917 1.00 27.02 114 PHE A C 1
ATOM 724 O O . PHE A 1 125 ? 51.971 25.051 131.860 1.00 25.42 114 PHE A O 1
ATOM 732 N N . ALA A 1 126 ? 51.497 25.095 129.662 1.00 20.06 115 ALA A N 1
ATOM 733 C CA . ALA A 1 126 ? 52.464 24.038 129.367 1.00 22.07 115 ALA A CA 1
ATOM 734 C C . ALA A 1 126 ? 53.407 24.383 128.225 1.00 24.37 115 ALA A C 1
ATOM 735 O O . ALA A 1 126 ? 54.293 23.587 127.898 1.00 22.03 115 ALA A O 1
ATOM 737 N N . GLY A 1 127 ? 53.232 25.557 127.622 1.00 23.88 116 GLY A N 1
ATOM 738 C CA . GLY A 1 127 ? 54.079 25.953 126.505 1.00 21.35 116 GLY A CA 1
ATOM 739 C C . GLY A 1 127 ? 53.844 25.102 125.264 1.00 24.03 116 GLY A C 1
ATOM 740 O O . GLY A 1 127 ? 54.693 25.024 124.370 1.00 22.74 116 GLY A O 1
ATOM 741 N N . ILE A 1 128 ? 52.681 24.470 125.205 1.00 16.35 117 ILE A N 1
ATOM 742 C CA . ILE A 1 128 ? 52.303 23.613 124.076 1.00 16.15 117 ILE A CA 1
ATOM 743 C C . ILE A 1 128 ? 51.578 24.387 122.968 1.00 19.56 117 ILE A C 1
ATOM 744 O O . ILE A 1 128 ? 50.650 25.155 123.238 1.00 18.01 117 ILE A O 1
ATOM 749 N N . ASP A 1 129 ? 51.998 24.185 121.720 1.00 15.95 118 ASP A N 1
ATOM 750 C CA . ASP A 1 129 ? 51.281 24.750 120.573 1.00 18.44 118 ASP A CA 1
ATOM 751 C C . ASP A 1 129 ? 50.041 23.938 120.236 1.00 15.79 118 ASP A C 1
ATOM 752 O O . ASP A 1 129 ? 50.085 22.710 120.245 1.00 15.73 118 ASP A O 1
ATOM 757 N N . VAL A 1 130 ? 48.954 24.628 119.905 1.00 13.95 119 VAL A N 1
ATOM 758 C CA . VAL A 1 130 ? 47.725 23.949 119.524 1.00 14.17 119 VAL A CA 1
ATOM 759 C C . VAL A 1 130 ? 47.169 24.410 118.175 1.00 14.23 119 VAL A C 1
ATOM 760 O O . VAL A 1 130 ? 47.085 25.608 117.898 1.00 12.31 119 VAL A O 1
ATOM 764 N N . PHE A 1 131 ? 46.810 23.442 117.333 1.00 14.39 120 PHE A N 1
ATOM 765 C CA . PHE A 1 131 ? 45.839 23.699 116.259 1.00 11.31 120 PHE A CA 1
ATOM 766 C C . PHE A 1 131 ? 44.465 23.282 116.774 1.00 12.20 120 PHE A C 1
ATOM 767 O O . PHE A 1 131 ? 44.266 22.126 117.126 1.00 12.77 120 PHE A O 1
ATOM 775 N N . ASP A 1 132 ? 43.529 24.213 116.793 1.00 12.19 121 ASP A N 1
ATOM 776 C CA . ASP A 1 132 ? 42.142 23.868 117.123 1.00 14.57 121 ASP A CA 1
ATOM 777 C C . ASP A 1 132 ? 41.469 23.399 115.852 1.00 15.54 121 ASP A C 1
ATOM 778 O O . ASP A 1 132 ? 41.544 24.071 114.828 1.00 19.37 121 ASP A O 1
ATOM 783 N N . ILE A 1 133 ? 40.834 22.232 115.909 1.00 13.18 122 ILE A N 1
ATOM 784 C CA . ILE A 1 133 ? 40.226 21.617 114.745 1.00 11.15 122 ILE A CA 1
ATOM 785 C C . ILE A 1 133 ? 38.766 21.365 115.058 1.00 12.20 122 ILE A C 1
ATOM 786 O O . ILE A 1 133 ? 38.473 20.526 115.886 1.00 14.04 122 ILE A O 1
ATOM 791 N N . GLU A 1 134 ? 37.885 22.088 114.384 1.00 12.72 123 GLU A N 1
ATOM 792 C CA . GLU A 1 134 ? 36.431 21.896 114.541 1.00 12.29 123 GLU A CA 1
ATOM 793 C C . GLU A 1 134 ? 35.930 21.053 113.378 1.00 15.71 123 GLU A C 1
ATOM 794 O O . GLU A 1 134 ? 36.138 21.394 112.200 1.00 15.93 123 GLU A O 1
ATOM 800 N N . VAL A 1 135 ? 35.280 19.941 113.722 1.00 12.11 124 VAL A N 1
ATOM 801 C CA . VAL A 1 135 ? 34.966 18.891 112.770 1.00 12.19 124 VAL A CA 1
ATOM 802 C C . VAL A 1 135 ? 33.452 18.772 112.618 1.00 12.71 124 VAL A C 1
ATOM 803 O O . VAL A 1 135 ? 32.763 18.565 113.616 1.00 14.68 124 VAL A O 1
ATOM 807 N N . ALA A 1 136 ? 32.967 18.882 111.383 1.00 12.86 125 ALA A N 1
ATOM 808 C CA . ALA A 1 136 ? 31.533 18.751 111.086 1.00 18.29 125 ALA A CA 1
ATOM 809 C C . ALA A 1 136 ? 31.159 17.286 110.879 1.00 16.75 125 ALA A C 1
ATOM 810 O O . ALA A 1 136 ? 30.803 16.876 109.776 1.00 21.24 125 ALA A O 1
ATOM 812 N N . ALA A 1 137 ? 31.266 16.494 111.939 1.00 15.67 126 ALA A N 1
ATOM 813 C CA . ALA A 1 137 ? 30.800 15.103 111.904 1.00 19.29 126 ALA A CA 1
ATOM 814 C C . ALA A 1 137 ? 30.289 14.731 113.281 1.00 19.62 126 ALA A C 1
ATOM 815 O O . ALA A 1 137 ? 31.007 14.867 114.261 1.00 21.82 126 ALA A O 1
ATOM 817 N N . THR A 1 138 ? 29.043 14.279 113.357 1.00 20.30 127 THR A N 1
ATOM 818 C CA . THR A 1 138 ? 28.494 13.794 114.624 1.00 20.33 127 THR A CA 1
ATOM 819 C C . THR A 1 138 ? 28.442 12.273 114.701 1.00 22.60 127 THR A C 1
ATOM 820 O O . THR A 1 138 ? 28.403 11.709 115.792 1.00 28.83 127 THR A O 1
ATOM 824 N N . ASP A 1 139 ? 28.413 11.605 113.553 1.00 18.45 128 ASP A N 1
ATOM 825 C CA . ASP A 1 139 ? 28.473 10.142 113.534 1.00 22.58 128 ASP A CA 1
ATOM 826 C C . ASP A 1 139 ? 29.828 9.682 114.061 1.00 23.15 128 ASP A C 1
ATOM 827 O O . ASP A 1 139 ? 30.860 10.184 113.617 1.00 24.73 128 ASP A O 1
ATOM 832 N N . VAL A 1 140 ? 29.830 8.741 115.007 1.00 19.90 129 VAL A N 1
ATOM 833 C CA . VAL A 1 140 ? 31.092 8.320 115.613 1.00 20.52 129 VAL A CA 1
ATOM 834 C C . VAL A 1 140 ? 32.070 7.825 114.546 1.00 25.56 129 VAL A C 1
ATOM 835 O O . VAL A 1 140 ? 33.267 8.180 114.552 1.00 20.31 129 VAL A O 1
ATOM 839 N N . ASP A 1 141 ? 31.559 7.031 113.610 1.00 24.41 130 ASP A N 1
ATOM 840 C CA . ASP A 1 141 ? 32.423 6.419 112.602 1.00 28.09 130 ASP A CA 1
ATOM 841 C C . ASP A 1 141 ? 33.063 7.467 111.687 1.00 26.87 130 ASP A C 1
ATOM 842 O O . ASP A 1 141 ? 34.288 7.456 111.481 1.00 19.74 130 ASP A O 1
ATOM 847 N N . VAL A 1 142 ? 32.250 8.375 111.153 1.00 19.93 131 VAL A N 1
ATOM 848 C CA . VAL A 1 142 ? 32.750 9.432 110.269 1.00 23.82 131 VAL A CA 1
ATOM 849 C C . VAL A 1 142 ? 33.769 10.321 110.978 1.00 17.18 131 VAL A C 1
ATOM 850 O O . VAL A 1 142 ? 34.817 10.661 110.423 1.00 17.78 131 VAL A O 1
ATOM 854 N N . PHE A 1 143 ? 33.460 10.698 112.217 1.00 17.82 132 PHE A N 1
ATOM 855 C CA . PHE A 1 143 ? 34.347 11.560 112.993 1.00 18.19 132 PHE A CA 1
ATOM 856 C C . PHE A 1 143 ? 35.690 10.877 113.178 1.00 14.91 132 PHE A C 1
ATOM 857 O O . PHE A 1 143 ? 36.754 11.460 112.950 1.00 14.82 132 PHE A O 1
ATOM 865 N N . CYS A 1 144 ? 35.645 9.611 113.575 1.00 15.05 133 CYS A N 1
ATOM 866 C CA . CYS A 1 144 ? 36.890 8.902 113.824 1.00 15.67 133 CYS A CA 1
ATOM 867 C C . CYS A 1 144 ? 37.720 8.746 112.558 1.00 14.04 133 CYS A C 1
ATOM 868 O O . CYS A 1 144 ? 38.955 8.869 112.593 1.00 16.18 133 CYS A O 1
ATOM 871 N N . ASN A 1 145 ? 37.050 8.454 111.453 1.00 16.28 134 ASN A N 1
ATOM 872 C CA . ASN A 1 145 ? 37.767 8.225 110.208 1.00 18.28 134 ASN A CA 1
ATOM 873 C C . ASN A 1 145 ? 38.390 9.508 109.675 1.00 15.44 134 ASN A C 1
ATOM 874 O O . ASN A 1 145 ? 39.400 9.456 108.966 1.00 16.93 134 ASN A O 1
ATOM 879 N N . ALA A 1 146 ? 37.802 10.654 110.019 1.00 15.28 135 ALA A N 1
ATOM 880 C CA . ALA A 1 146 ? 38.380 11.935 109.618 1.00 16.22 135 ALA A CA 1
ATOM 881 C C . ALA A 1 146 ? 39.565 12.292 110.494 1.00 16.87 135 ALA A C 1
ATOM 882 O O . ALA A 1 146 ? 40.572 12.802 110.004 1.00 17.93 135 ALA A O 1
ATOM 884 N N . VAL A 1 147 ? 39.466 12.002 111.787 1.00 14.48 136 VAL A N 1
ATOM 885 C CA . VAL A 1 147 ? 40.474 12.459 112.736 1.00 16.62 136 VAL A CA 1
ATOM 886 C C . VAL A 1 147 ? 41.702 11.566 112.727 1.00 13.14 136 VAL A C 1
ATOM 887 O O . VAL A 1 147 ? 42.824 12.057 112.813 1.00 16.00 136 VAL A O 1
ATOM 891 N N . ARG A 1 148 ? 41.520 10.253 112.616 1.00 14.61 137 ARG A N 1
ATOM 892 C CA . ARG A 1 148 ? 42.697 9.390 112.729 1.00 16.24 137 ARG A CA 1
ATOM 893 C C . ARG A 1 148 ? 43.723 9.564 111.622 1.00 16.49 137 ARG A C 1
ATOM 894 O O . ARG A 1 148 ? 44.921 9.330 111.851 1.00 15.86 137 ARG A O 1
ATOM 902 N N . VAL A 1 149 ? 43.297 9.982 110.434 1.00 12.63 138 VAL A N 1
ATOM 903 C CA . VAL A 1 149 ? 44.291 10.224 109.382 1.00 14.21 138 VAL A CA 1
ATOM 904 C C . VAL A 1 149 ? 45.071 11.535 109.568 1.00 12.27 138 VAL A C 1
ATOM 905 O O . VAL A 1 149 ? 46.014 11.797 108.823 1.00 14.79 138 VAL A O 1
ATOM 909 N N . LEU A 1 150 ? 44.734 12.329 110.584 1.00 14.72 139 LEU A N 1
ATOM 910 C CA . LEU A 1 150 ? 45.507 13.542 110.848 1.00 17.45 139 LEU A CA 1
ATOM 911 C C . LEU A 1 150 ? 46.758 13.236 111.660 1.00 13.82 139 LEU A C 1
ATOM 912 O O . LEU A 1 150 ? 47.573 14.128 111.910 1.00 16.31 139 LEU A O 1
ATOM 917 N N . GLU A 1 151 ? 46.901 11.978 112.075 1.00 13.30 140 GLU A N 1
ATOM 918 C CA . GLU A 1 151 ? 47.997 11.575 112.953 1.00 18.32 140 GLU A CA 1
ATOM 919 C C . GLU A 1 151 ? 49.390 12.145 112.602 1.00 15.22 140 GLU A C 1
ATOM 920 O O . GLU A 1 151 ? 50.106 12.555 113.508 1.00 17.22 140 GLU A O 1
ATOM 926 N N . PRO A 1 152 ? 49.779 12.172 111.307 1.00 14.72 141 PRO A N 1
ATOM 927 C CA . PRO A 1 152 ? 51.157 12.623 111.033 1.00 12.78 141 PRO A CA 1
ATOM 928 C C . PRO A 1 152 ? 51.409 14.052 111.486 1.00 14.23 141 PRO A C 1
ATOM 929 O O . PRO A 1 152 ? 52.539 14.388 111.817 1.00 18.37 141 PRO A O 1
ATOM 933 N N . THR A 1 153 ? 50.363 14.869 111.490 1.00 13.37 142 THR A N 1
ATOM 934 C CA . THR A 1 153 ? 50.457 16.277 111.876 1.00 11.22 142 THR A CA 1
ATOM 935 C C . THR A 1 153 ? 50.835 16.532 113.331 1.00 11.46 142 THR A C 1
ATOM 936 O O . THR A 1 153 ? 51.491 17.534 113.653 1.00 13.28 142 THR A O 1
ATOM 940 N N . PHE A 1 154 ? 50.396 15.648 114.222 1.00 11.70 143 PHE A N 1
ATOM 941 C CA . PHE A 1 154 ? 50.335 15.985 115.636 1.00 12.94 143 PHE A CA 1
ATOM 942 C C . PHE A 1 154 ? 51.124 15.107 116.593 1.00 13.72 143 PHE A C 1
ATOM 943 O O . PHE A 1 154 ? 51.337 13.917 116.348 1.00 16.36 143 PHE A O 1
ATOM 951 N N . GLY A 1 155 ? 51.491 15.703 117.720 1.00 17.10 144 GLY A N 1
ATOM 952 C CA . GLY A 1 155 ? 52.166 14.986 118.777 1.00 14.11 144 GLY A CA 1
ATOM 953 C C . GLY A 1 155 ? 51.168 14.334 119.697 1.00 14.04 144 GLY A C 1
ATOM 954 O O . GLY A 1 155 ? 51.493 13.393 120.421 1.00 18.60 144 GLY A O 1
ATOM 955 N N . GLY A 1 156 ? 49.940 14.839 119.676 1.00 15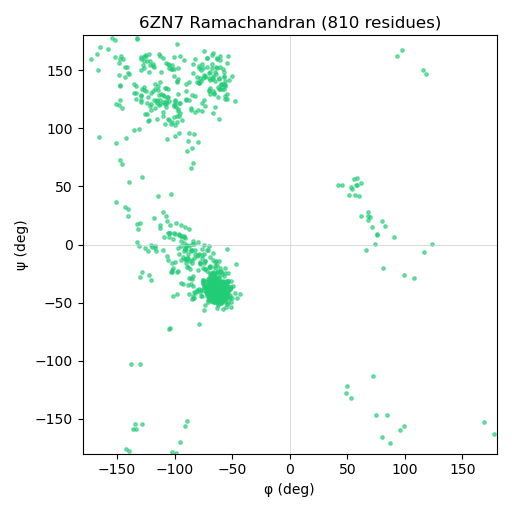.27 145 GLY A N 1
ATOM 956 C CA . GLY A 1 156 ? 48.913 14.308 120.553 1.00 15.16 145 GLY A CA 1
ATOM 957 C C . GLY A 1 156 ? 47.596 14.948 120.187 1.00 16.54 145 GLY A C 1
ATOM 958 O O . GLY A 1 156 ? 47.561 16.009 119.553 1.00 15.48 145 GLY A O 1
ATOM 959 N N . ILE A 1 157 ? 46.513 14.285 120.581 1.00 15.00 146 ILE A N 1
ATOM 960 C CA . ILE A 1 157 ? 45.146 14.742 120.317 1.00 12.95 146 ILE A CA 1
ATOM 961 C C . ILE A 1 157 ? 44.413 14.946 121.635 1.00 15.22 146 ILE A C 1
ATOM 962 O O . ILE A 1 157 ? 44.290 14.007 122.415 1.00 13.89 146 ILE A O 1
ATOM 967 N N . ASN A 1 158 ? 43.939 16.167 121.874 1.00 15.92 147 ASN A N 1
ATOM 968 C CA . ASN A 1 158 ? 43.030 16.439 122.988 1.00 13.62 147 ASN A CA 1
ATOM 969 C C . ASN A 1 158 ? 41.613 16.579 122.435 1.00 13.41 147 ASN A C 1
ATOM 970 O O . ASN A 1 158 ? 41.282 17.581 121.811 1.00 13.07 147 ASN A O 1
ATOM 975 N N . LEU A 1 159 ? 40.813 15.543 122.621 1.00 15.79 148 LEU A N 1
ATOM 976 C CA . LEU A 1 159 ? 39.392 15.626 122.317 1.00 17.09 148 LEU A CA 1
ATOM 977 C C . LEU A 1 159 ? 38.734 16.528 123.347 1.00 19.68 148 LEU A C 1
ATOM 978 O O . LEU A 1 159 ? 39.108 16.514 124.527 1.00 17.71 148 LEU A O 1
ATOM 983 N N . GLU A 1 160 ? 37.759 17.320 122.901 1.00 15.67 149 GLU A N 1
ATOM 984 C CA . GLU A 1 160 ? 37.151 18.330 123.750 1.00 15.15 149 GLU A CA 1
ATOM 985 C C . GLU A 1 160 ? 35.681 18.523 123.405 1.00 15.67 149 GLU A C 1
ATOM 986 O O . GLU A 1 160 ? 35.327 18.598 122.233 1.00 16.28 149 GLU A O 1
ATOM 992 N N . ASP A 1 161 ? 34.837 18.629 124.431 1.00 15.45 150 ASP A N 1
ATOM 993 C CA . ASP A 1 161 ? 33.439 19.060 124.244 1.00 21.26 150 ASP A CA 1
ATOM 994 C C . ASP A 1 161 ? 32.669 18.246 123.189 1.00 18.88 150 ASP A C 1
ATOM 995 O O . ASP A 1 161 ? 32.004 18.782 122.294 1.00 18.53 150 ASP A O 1
ATOM 1000 N N . ILE A 1 162 ? 32.761 16.929 123.333 1.00 20.16 151 ILE A N 1
ATOM 1001 C CA . ILE A 1 162 ? 32.028 15.967 122.520 1.00 19.36 151 ILE A CA 1
ATOM 1002 C C . ILE A 1 162 ? 31.062 15.274 123.453 1.00 18.04 151 ILE A C 1
ATOM 1003 O O . ILE A 1 162 ? 31.461 14.801 124.516 1.00 22.34 151 ILE A O 1
ATOM 1008 N N . LYS A 1 163 ? 29.789 15.230 123.080 1.00 17.35 152 LYS A N 1
ATOM 1009 C CA . LYS A 1 163 ? 28.785 14.704 123.999 1.00 21.12 152 LYS A CA 1
ATOM 1010 C C . LYS A 1 163 ? 28.916 13.212 124.275 1.00 22.50 152 LYS A C 1
ATOM 1011 O O . LYS A 1 163 ? 29.404 12.454 123.438 1.00 23.89 152 LYS A O 1
ATOM 1017 N N . ALA A 1 164 ? 28.463 12.808 125.463 1.00 21.95 153 ALA A N 1
ATOM 1018 C CA . ALA A 1 164 ? 28.306 11.401 125.813 1.00 25.02 153 ALA A CA 1
ATOM 1019 C C . ALA A 1 164 ? 26.964 10.894 125.288 1.00 28.14 153 ALA A C 1
ATOM 1020 O O . ALA A 1 164 ? 25.990 11.647 125.232 1.00 26.32 153 ALA A O 1
ATOM 1022 N N . PRO A 1 165 ? 26.896 9.611 124.911 1.00 23.85 154 PRO A N 1
ATOM 1023 C CA . PRO A 1 165 ? 27.931 8.579 125.033 1.00 24.66 154 PRO A CA 1
ATOM 1024 C C . PRO A 1 165 ? 28.858 8.463 123.827 1.00 26.29 154 PRO A C 1
ATOM 1025 O O . PRO A 1 165 ? 29.778 7.648 123.853 1.00 29.49 154 PRO A O 1
ATOM 1029 N N . GLU A 1 166 ? 28.606 9.247 122.783 1.00 21.23 155 GLU A N 1
ATOM 1030 C CA . GLU A 1 166 ? 29.458 9.237 121.606 1.00 23.14 155 GLU A CA 1
ATOM 1031 C C . GLU A 1 166 ? 30.928 9.441 121.962 1.00 22.83 155 GLU A C 1
ATOM 1032 O O . GLU A 1 166 ? 31.788 8.828 121.356 1.00 21.20 155 GLU A O 1
ATOM 1038 N N . CYS A 1 167 ? 31.210 10.303 122.936 1.00 20.48 156 CYS A N 1
ATOM 1039 C CA . CYS A 1 167 ? 32.591 10.593 123.296 1.00 21.21 156 CYS A CA 1
ATOM 1040 C C . CYS A 1 167 ? 33.339 9.352 123.819 1.00 21.53 156 CYS A C 1
ATOM 1041 O O . CYS A 1 167 ? 34.565 9.225 123.644 1.00 18.82 156 CYS A O 1
ATOM 1044 N N . PHE A 1 168 ? 32.621 8.441 124.468 1.00 21.00 157 PHE A N 1
ATOM 1045 C CA . PHE A 1 168 ? 33.252 7.220 124.955 1.00 20.84 157 PHE A CA 1
ATOM 1046 C C . PHE A 1 168 ? 33.697 6.380 123.770 1.00 21.92 157 PHE A C 1
ATOM 1047 O O . PHE A 1 168 ? 34.838 5.908 123.708 1.00 22.12 157 PHE A O 1
ATOM 1055 N N . GLU A 1 169 ? 32.780 6.198 122.832 1.00 18.47 158 GLU A N 1
ATOM 1056 C CA . GLU A 1 169 ? 33.054 5.371 121.656 1.00 21.86 158 GLU A CA 1
ATOM 1057 C C . GLU A 1 169 ? 34.170 5.999 120.819 1.00 21.58 158 GLU A C 1
ATOM 1058 O O . GLU A 1 169 ? 35.042 5.298 120.316 1.00 20.16 158 GLU A O 1
ATOM 1064 N N . ILE A 1 170 ? 34.132 7.321 120.675 1.00 19.06 159 ILE A N 1
ATOM 1065 C CA . ILE A 1 170 ? 35.125 8.028 119.856 1.00 16.07 159 ILE A CA 1
ATOM 1066 C C . ILE A 1 170 ? 36.509 7.915 120.466 1.00 19.06 159 ILE A C 1
ATOM 1067 O O . ILE A 1 170 ? 37.481 7.589 119.772 1.00 16.97 159 ILE A O 1
ATOM 1072 N N . GLU A 1 171 ? 36.612 8.159 121.773 1.00 22.40 160 GLU A N 1
ATOM 1073 C CA . GLU A 1 171 ? 37.929 8.096 122.392 1.00 20.36 160 GLU A CA 1
ATOM 1074 C C . GLU A 1 171 ? 38.464 6.668 122.345 1.00 19.43 160 GLU A C 1
ATOM 1075 O O . GLU A 1 171 ? 39.655 6.450 122.078 1.00 20.28 160 GLU A O 1
ATOM 1081 N N . GLU A 1 172 ? 37.572 5.720 122.523 1.00 17.50 161 GLU A N 1
ATOM 1082 C CA . GLU A 1 172 ? 37.944 4.333 122.531 1.00 19.27 161 GLU A CA 1
ATOM 1083 C C . GLU A 1 172 ? 38.469 3.893 121.165 1.00 21.94 161 GLU A C 1
ATOM 1084 O O . GLU A 1 172 ? 39.482 3.295 121.055 1.00 23.28 161 GLU A O 1
ATOM 1090 N N . ARG A 1 173 ? 37.741 4.259 120.150 1.00 21.29 162 ARG A N 1
ATOM 1091 C CA . ARG A 1 173 ? 38.138 3.918 118.831 1.00 18.72 162 ARG A CA 1
ATOM 1092 C C . ARG A 1 173 ? 39.433 4.614 118.402 1.00 19.24 162 ARG A C 1
ATOM 1093 O O . ARG A 1 173 ? 40.279 4.002 117.843 1.00 20.60 162 ARG A O 1
ATOM 1101 N N . LEU A 1 174 ? 39.599 5.882 118.721 1.00 17.50 163 LEU A N 1
ATOM 1102 C CA . LEU A 1 174 ? 40.810 6.549 118.305 1.00 20.90 163 LEU A CA 1
ATOM 1103 C C . LEU A 1 174 ? 42.039 6.016 119.015 1.00 21.98 163 LEU A C 1
ATOM 1104 O O . LEU A 1 174 ? 43.082 5.964 118.473 1.00 19.11 163 LEU A O 1
ATOM 1109 N N . LYS A 1 175 ? 41.875 5.628 120.272 1.00 20.28 164 LYS A N 1
ATOM 1110 C CA . LYS A 1 175 ? 42.991 5.069 121.022 1.00 22.27 164 LYS A CA 1
ATOM 1111 C C . LYS A 1 175 ? 43.424 3.760 120.413 1.00 24.06 164 LYS A C 1
ATOM 1112 O O . LYS A 1 175 ? 44.565 3.480 120.395 1.00 25.82 164 LYS A O 1
ATOM 1118 N N . LYS A 1 176 ? 42.478 2.993 119.914 1.00 24.66 165 LYS A N 1
ATOM 1119 C CA . LYS A 1 176 ? 42.803 1.750 119.210 1.00 30.14 165 LYS A CA 1
ATOM 1120 C C . LYS A 1 176 ? 43.479 1.978 117.847 1.00 26.01 165 LYS A C 1
ATOM 1121 O O . LYS A 1 176 ? 44.295 1.170 117.405 1.00 29.32 165 LYS A O 1
ATOM 1127 N N . GLU A 1 177 ? 43.133 3.063 117.168 1.00 17.02 166 GLU A N 1
ATOM 1128 C CA . GLU A 1 177 ? 43.623 3.260 115.801 1.00 17.05 166 GLU A CA 1
ATOM 1129 C C . GLU A 1 177 ? 44.908 4.061 115.727 1.00 20.39 166 GLU A C 1
ATOM 1130 O O . GLU A 1 177 ? 45.725 3.841 114.842 1.00 21.81 166 GLU A O 1
ATOM 1136 N N . MET A 1 178 ? 45.079 5.013 116.630 1.00 20.68 167 MET A N 1
ATOM 1137 C CA . MET A 1 178 ? 46.148 5.987 116.455 1.00 18.53 167 MET A CA 1
ATOM 1138 C C . MET A 1 178 ? 47.356 5.645 117.306 1.00 21.65 167 MET A C 1
ATOM 1139 O O . MET A 1 178 ? 47.220 5.044 118.370 1.00 20.93 167 MET A O 1
ATOM 1144 N N . ASN A 1 179 ? 48.537 6.039 116.830 1.00 19.83 168 ASN A N 1
ATOM 1145 C CA . ASN A 1 179 ? 49.775 5.767 117.546 1.00 20.09 168 ASN A CA 1
ATOM 1146 C C . ASN A 1 179 ? 50.369 7.012 118.196 1.00 18.56 168 ASN A C 1
ATOM 1147 O O . ASN A 1 179 ? 51.570 7.084 118.427 1.00 19.37 168 ASN A O 1
ATOM 1152 N N . ILE A 1 180 ? 49.521 7.994 118.476 1.00 15.89 169 ILE A N 1
ATOM 1153 C CA . ILE A 1 180 ? 49.872 9.129 119.306 1.00 14.95 169 ILE A CA 1
ATOM 1154 C C . ILE A 1 180 ? 48.823 9.202 120.396 1.00 15.11 169 ILE A C 1
ATOM 1155 O O . ILE A 1 180 ? 47.752 8.626 120.251 1.00 16.83 169 ILE A O 1
ATOM 1160 N N . PRO A 1 181 ? 49.130 9.905 121.490 1.00 17.60 170 PRO A N 1
ATOM 1161 C CA . PRO A 1 181 ? 48.166 10.053 122.590 1.00 21.63 170 PRO A CA 1
ATOM 1162 C C . PRO A 1 181 ? 46.840 10.645 122.136 1.00 17.76 170 PRO A C 1
ATOM 1163 O O . PRO A 1 181 ? 46.797 11.610 121.369 1.00 16.85 170 PRO A O 1
ATOM 1167 N N . VAL A 1 182 ? 45.762 10.057 122.635 1.00 16.59 171 VAL A N 1
ATOM 1168 C CA . VAL A 1 182 ? 44.415 10.552 122.401 1.00 19.08 171 VAL A CA 1
ATOM 1169 C C . VAL A 1 182 ? 43.785 10.640 123.785 1.00 20.14 171 VAL A C 1
ATOM 1170 O O . VAL A 1 182 ? 43.775 9.668 124.512 1.00 19.63 171 VAL A O 1
ATOM 1174 N N . PHE A 1 183 ? 43.293 11.814 124.151 1.00 15.16 172 PHE A N 1
ATOM 1175 C CA . PHE A 1 183 ? 42.870 12.070 125.526 1.00 18.71 172 PHE A CA 1
ATOM 1176 C C . PHE A 1 183 ? 41.669 13.003 125.524 1.00 15.49 172 PHE A C 1
ATOM 1177 O O . PHE A 1 183 ? 41.762 14.135 125.043 1.00 18.07 172 PHE A O 1
ATOM 1185 N N . HIS A 1 184 ? 40.528 12.539 126.022 1.00 15.88 173 HIS A N 1
ATOM 1186 C CA . HIS A 1 184 ? 39.358 13.431 126.068 1.00 15.76 173 HIS A CA 1
ATOM 1187 C C . HIS A 1 184 ? 39.288 14.132 127.423 1.00 20.00 173 HIS A C 1
ATOM 1188 O O . HIS A 1 184 ? 38.949 13.509 128.422 1.00 21.72 173 HIS A O 1
ATOM 1195 N N . ASP A 1 185 ? 39.609 15.426 127.453 1.00 19.13 174 ASP A N 1
ATOM 1196 C CA . ASP A 1 185 ? 39.799 16.117 128.722 1.00 17.26 174 ASP A CA 1
ATOM 1197 C C 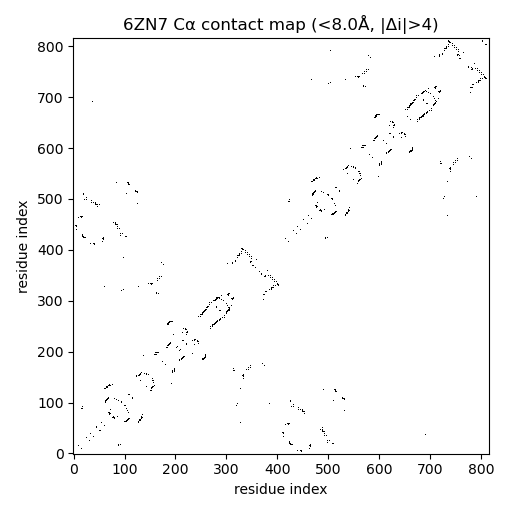. ASP A 1 185 ? 38.520 16.150 129.561 1.00 20.75 174 ASP A C 1
ATOM 1198 O O . ASP A 1 185 ? 38.571 16.022 130.784 1.00 26.10 174 ASP A O 1
ATOM 1203 N N . ASP A 1 186 ? 37.380 16.327 128.911 1.00 19.59 175 ASP A N 1
ATOM 1204 C CA . ASP A 1 186 ? 36.122 16.338 129.657 1.00 23.15 175 ASP A CA 1
ATOM 1205 C C . ASP A 1 186 ? 35.945 15.053 130.449 1.00 28.18 175 ASP A C 1
ATOM 1206 O O . ASP A 1 186 ? 35.385 15.064 131.546 1.00 28.23 175 ASP A O 1
ATOM 1211 N N . GLN A 1 187 ? 36.412 13.939 129.893 1.00 23.63 176 GLN A N 1
ATOM 1212 C CA . GLN A 1 187 ? 36.294 12.673 130.601 1.00 26.17 176 GLN A CA 1
ATOM 1213 C C . GLN A 1 187 ? 37.286 12.551 131.749 1.00 40.19 176 GLN A C 1
ATOM 1214 O O . GLN A 1 187 ? 36.892 12.348 132.892 1.00 51.46 176 GLN A O 1
ATOM 1220 N N . HIS A 1 188 ? 38.571 12.695 131.444 1.00 26.51 177 HIS A N 1
ATOM 1221 C CA . HIS A 1 188 ? 39.619 12.262 132.359 1.00 30.06 177 HIS A CA 1
ATOM 1222 C C . HIS A 1 188 ? 40.289 13.388 133.146 1.00 41.31 177 HIS A C 1
ATOM 1223 O O . HIS A 1 188 ? 40.973 13.128 134.131 1.00 39.31 177 HIS A O 1
ATOM 1230 N N . GLY A 1 189 ? 40.099 14.630 132.714 1.00 41.34 178 GLY A N 1
ATOM 1231 C CA . GLY A 1 189 ? 40.704 15.761 133.393 1.00 35.91 178 GLY A CA 1
ATOM 1232 C C . GLY A 1 189 ? 40.126 15.956 134.781 1.00 35.15 178 GLY A C 1
ATOM 1233 O O . GLY A 1 189 ? 40.859 16.141 135.756 1.00 32.38 178 GLY A O 1
ATOM 1234 N N . THR A 1 190 ? 38.800 15.910 134.876 1.00 34.24 179 THR A N 1
ATOM 1235 C CA . THR A 1 190 ? 38.130 16.047 136.150 1.00 37.07 179 THR A CA 1
ATOM 1236 C C . THR A 1 190 ? 38.392 14.841 137.044 1.00 33.65 179 THR A C 1
ATOM 1237 O O . THR A 1 190 ? 38.555 14.989 138.249 1.00 38.18 179 THR A O 1
ATOM 1241 N N . ALA A 1 191 ? 38.442 13.655 136.443 1.00 31.45 180 ALA A N 1
ATOM 1242 C CA . ALA A 1 191 ? 38.766 12.434 137.178 1.00 33.97 180 ALA A CA 1
ATOM 1243 C C . ALA A 1 191 ? 40.140 12.534 137.849 1.00 32.00 180 ALA A C 1
ATOM 1244 O O . ALA A 1 191 ? 40.312 12.154 139.009 1.00 28.91 180 ALA A O 1
ATOM 1246 N N . ILE A 1 192 ? 41.107 13.056 137.114 1.00 31.12 181 ILE A N 1
ATOM 1247 C CA . ILE A 1 192 ? 42.466 13.170 137.617 1.00 34.79 181 ILE A CA 1
ATOM 1248 C C . ILE A 1 192 ? 42.557 14.170 138.768 1.00 31.76 181 ILE A C 1
ATOM 1249 O O . ILE A 1 192 ? 43.107 13.857 139.823 1.00 27.35 181 ILE A O 1
ATOM 1254 N N . VAL A 1 193 ? 42.001 15.360 138.573 1.00 24.36 182 VAL A N 1
ATOM 1255 C CA . VAL A 1 193 ? 42.108 16.412 139.576 1.00 24.82 182 VAL A CA 1
ATOM 1256 C C . VAL A 1 193 ? 41.248 16.098 140.804 1.00 30.72 182 VAL A C 1
ATOM 1257 O O . VAL A 1 193 ? 41.683 16.311 141.934 1.00 28.97 182 VAL A O 1
ATOM 1261 N N . SER A 1 194 ? 40.044 15.567 140.594 1.00 25.86 183 SER A N 1
ATOM 1262 C CA . SER A 1 194 ? 39.173 15.236 141.717 1.00 30.30 183 SER A CA 1
ATOM 1263 C C . SER A 1 194 ? 39.729 14.030 142.456 1.00 31.55 183 SER A C 1
ATOM 1264 O O . SER A 1 194 ? 39.556 13.900 143.660 1.00 34.21 183 SER A O 1
ATOM 1267 N N . GLY A 1 195 ? 40.418 13.154 141.729 1.00 36.05 184 GLY A N 1
ATOM 1268 C CA . GLY A 1 195 ? 41.072 12.017 142.354 1.00 28.21 184 GLY A CA 1
ATOM 1269 C C . GLY A 1 195 ? 42.215 12.434 143.270 1.00 29.15 184 GLY A C 1
ATOM 1270 O O . GLY A 1 195 ? 42.408 11.847 144.332 1.00 32.80 184 GLY A O 1
ATOM 1271 N N . ALA A 1 196 ? 42.979 13.441 142.855 1.00 33.58 185 ALA A N 1
ATOM 1272 C CA . ALA A 1 196 ? 44.033 13.998 143.709 1.00 33.86 185 ALA A CA 1
ATOM 1273 C C . ALA A 1 196 ? 43.432 14.623 144.960 1.00 34.84 185 ALA A C 1
ATOM 1274 O O . ALA A 1 196 ? 43.930 14.437 146.072 1.00 32.06 185 ALA A O 1
ATOM 1276 N N . ALA A 1 197 ? 42.352 15.366 144.763 1.00 30.22 186 ALA A N 1
ATOM 1277 C CA . ALA A 1 197 ? 41.654 16.006 145.865 1.00 31.29 186 ALA A CA 1
ATOM 1278 C C . ALA A 1 197 ? 41.100 14.955 146.823 1.00 37.39 186 ALA A C 1
ATOM 1279 O O . ALA A 1 197 ? 41.177 15.109 148.046 1.00 35.02 186 ALA A O 1
ATOM 1281 N N . LEU A 1 198 ? 40.554 13.883 146.257 1.00 36.01 187 LEU A N 1
ATOM 1282 C CA . LEU A 1 198 ? 39.970 12.815 147.056 1.00 36.37 187 LEU A CA 1
ATOM 1283 C C . LEU A 1 198 ? 41.024 12.082 147.881 1.00 38.29 187 LEU A C 1
ATOM 1284 O O . LEU A 1 198 ? 40.804 11.805 149.059 1.00 35.65 187 LEU A O 1
ATOM 1289 N N . LEU A 1 199 ? 42.167 11.769 147.273 1.00 36.91 188 LEU A N 1
ATOM 1290 C CA . LEU A 1 199 ? 43.241 11.106 148.017 1.00 40.91 188 LEU A CA 1
ATOM 1291 C C . LEU A 1 199 ? 43.642 11.929 149.237 1.00 36.27 188 LEU A C 1
ATOM 1292 O O . LEU A 1 199 ? 43.854 11.393 150.325 1.00 37.81 188 LEU A O 1
ATOM 1297 N N . ASN A 1 200 ? 43.748 13.237 149.049 1.00 35.77 189 ASN A N 1
ATOM 1298 C CA . ASN A 1 200 ? 44.169 14.105 150.134 1.00 37.06 189 ASN A CA 1
ATOM 1299 C C . ASN A 1 200 ? 43.085 14.239 151.193 1.00 38.18 189 ASN A C 1
ATOM 1300 O O . ASN A 1 200 ? 43.382 14.327 152.385 1.00 39.80 189 ASN A O 1
ATOM 1305 N N . ALA A 1 201 ? 41.833 14.238 150.752 1.00 37.40 190 ALA A N 1
ATOM 1306 C CA . ALA A 1 201 ? 40.700 14.324 151.661 1.00 40.21 190 ALA A CA 1
ATOM 1307 C C . ALA A 1 201 ? 40.623 13.082 152.539 1.00 39.75 190 ALA A C 1
ATOM 1308 O O . ALA A 1 201 ? 40.332 13.171 153.736 1.00 41.30 190 ALA A O 1
ATOM 1310 N N . CYS A 1 202 ? 40.883 11.926 151.935 1.00 39.24 191 CYS A N 1
ATOM 1311 C CA . CYS A 1 202 ? 40.884 10.669 152.671 1.00 40.53 191 CYS A CA 1
ATOM 1312 C C . CYS A 1 202 ? 42.019 10.658 153.678 1.00 46.85 191 CYS A C 1
ATOM 1313 O O . CYS A 1 202 ? 41.855 10.201 154.812 1.00 47.92 191 CYS A O 1
ATOM 1316 N N . SER A 1 203 ? 43.168 11.174 153.254 1.00 46.31 192 SER A N 1
ATOM 1317 C CA . SER A 1 203 ? 44.338 11.230 154.113 1.00 50.49 192 SER A CA 1
ATOM 1318 C C . SER A 1 203 ? 44.046 12.093 155.336 1.00 47.97 192 SER A C 1
ATOM 1319 O O . SER A 1 203 ? 44.346 11.712 156.463 1.00 48.19 192 SER A O 1
ATOM 1322 N N . ILE A 1 204 ? 43.446 13.254 155.100 1.00 44.44 193 ILE A N 1
ATOM 1323 C CA . ILE A 1 204 ? 43.125 14.183 156.170 1.00 45.04 193 ILE A CA 1
ATOM 1324 C C . ILE A 1 204 ? 42.145 13.577 157.169 1.00 53.88 193 ILE A C 1
ATOM 1325 O O . ILE A 1 204 ? 42.262 13.802 158.370 1.00 48.17 193 ILE A O 1
ATOM 1330 N N . THR A 1 205 ? 41.183 12.802 156.673 1.00 50.96 194 THR A N 1
ATOM 1331 C CA . THR A 1 205 ? 40.153 12.240 157.542 1.00 51.21 194 THR A CA 1
ATOM 1332 C C . THR A 1 205 ? 40.446 10.793 157.924 1.00 51.54 194 THR A C 1
ATOM 1333 O O . THR A 1 205 ? 39.550 10.060 158.347 1.00 48.60 194 THR A O 1
ATOM 1337 N N . ASN A 1 206 ? 41.704 10.392 157.767 1.00 50.01 195 ASN A N 1
ATOM 1338 C CA . ASN A 1 206 ? 42.159 9.078 158.195 1.00 53.06 195 ASN A CA 1
ATOM 1339 C C . ASN A 1 206 ? 41.410 7.945 157.500 1.00 47.10 195 ASN A C 1
ATOM 1340 O O . ASN A 1 206 ? 41.040 6.952 158.127 1.00 48.24 195 ASN A O 1
ATOM 1345 N N . ARG A 1 207 ? 41.176 8.100 156.204 1.00 49.92 196 ARG A N 1
ATOM 1346 C CA . ARG A 1 207 ? 40.426 7.104 155.451 1.00 56.08 196 ARG A CA 1
ATOM 1347 C C . ARG A 1 207 ? 41.331 6.272 154.555 1.00 54.85 196 ARG A C 1
ATOM 1348 O O . ARG A 1 207 ? 42.417 6.710 154.178 1.00 56.33 196 ARG A O 1
ATOM 1356 N N . LYS A 1 208 ? 40.875 5.066 154.232 1.00 56.44 197 LYS A N 1
ATOM 1357 C CA . LYS A 1 208 ? 41.536 4.212 153.251 1.00 54.56 197 LYS A CA 1
ATOM 1358 C C . LYS A 1 208 ? 40.621 4.033 152.043 1.00 50.16 197 LYS A C 1
ATOM 1359 O O . LYS A 1 208 ? 39.437 3.745 152.198 1.00 53.94 197 LYS A O 1
ATOM 1365 N N . MET A 1 209 ? 41.169 4.198 150.847 1.00 49.09 198 MET A N 1
ATOM 1366 C CA . MET A 1 209 ? 40.360 4.139 149.633 1.00 49.54 198 MET A CA 1
ATOM 1367 C C . MET A 1 209 ? 39.590 2.821 149.494 1.00 50.49 198 MET A C 1
ATOM 1368 O O . MET A 1 209 ? 38.519 2.786 148.885 1.00 52.84 198 MET A O 1
ATOM 1373 N N . GLU A 1 210 ? 40.112 1.745 150.076 1.00 45.93 199 GLU A N 1
ATOM 1374 C CA . GLU A 1 210 ? 39.506 0.431 149.879 1.00 48.93 199 GLU A CA 1
ATOM 1375 C C . GLU A 1 210 ? 38.195 0.255 150.646 1.00 49.96 199 GLU A C 1
ATOM 1376 O O . GLU A 1 210 ? 37.434 -0.675 150.373 1.00 55.61 199 GLU A O 1
ATOM 1382 N N . THR A 1 211 ? 37.925 1.144 151.597 1.00 49.21 200 THR A N 1
ATOM 1383 C CA . THR A 1 211 ? 36.710 1.036 152.404 1.00 45.67 200 THR A CA 1
ATOM 1384 C C . THR A 1 211 ? 35.805 2.256 152.270 1.00 44.82 200 THR A C 1
ATOM 1385 O O . THR A 1 211 ? 34.715 2.293 152.841 1.00 44.73 200 THR A O 1
ATOM 1389 N N . VAL A 1 212 ? 36.240 3.245 151.494 1.00 44.27 201 VAL A N 1
ATOM 1390 C CA . VAL A 1 212 ? 35.450 4.458 151.321 1.00 46.17 201 VAL A CA 1
ATOM 1391 C C . VAL A 1 212 ? 34.199 4.176 150.489 1.00 40.73 201 VAL A C 1
ATOM 1392 O O . VAL A 1 212 ? 34.273 3.538 149.438 1.00 39.66 201 VAL A O 1
ATOM 1396 N N . ARG A 1 213 ? 33.051 4.641 150.971 1.00 41.73 202 ARG A N 1
ATOM 1397 C CA . ARG A 1 213 ? 31.815 4.503 150.218 1.00 41.52 202 ARG A CA 1
ATOM 1398 C C . ARG A 1 213 ? 31.558 5.785 149.435 1.00 40.38 202 ARG A C 1
ATOM 1399 O O . ARG A 1 213 ? 31.476 6.870 150.012 1.00 40.89 202 ARG A O 1
ATOM 1407 N N . ILE A 1 214 ? 31.444 5.657 148.117 1.00 38.93 203 ILE A N 1
ATOM 1408 C CA . ILE A 1 214 ? 31.301 6.826 147.261 1.00 37.76 203 ILE A CA 1
ATOM 1409 C C . ILE A 1 214 ? 29.974 6.846 146.517 1.00 37.76 203 ILE A C 1
ATOM 1410 O O . ILE A 1 214 ? 29.509 5.824 146.017 1.00 37.77 203 ILE A O 1
ATOM 1415 N N . VAL A 1 215 ? 29.372 8.025 146.460 1.00 37.87 204 VAL A N 1
ATOM 1416 C CA . VAL A 1 215 ? 28.184 8.244 145.653 1.00 37.80 204 VAL A CA 1
ATOM 1417 C C . VAL A 1 215 ? 28.481 9.269 144.563 1.00 36.26 204 VAL A C 1
ATOM 1418 O O . VAL A 1 215 ? 28.816 10.418 144.849 1.00 36.95 204 VAL A O 1
ATOM 1422 N N . VAL A 1 216 ? 28.377 8.839 143.313 1.00 35.66 205 VAL A N 1
ATOM 1423 C CA . VAL A 1 216 ? 28.590 9.732 142.185 1.00 33.71 205 VAL A CA 1
ATOM 1424 C C . VAL A 1 216 ? 27.231 10.158 141.659 1.00 34.17 205 VAL A C 1
ATOM 1425 O O . VAL A 1 216 ? 26.435 9.320 141.253 1.00 34.52 205 VAL A O 1
ATOM 1429 N N . ASN A 1 217 ? 26.950 11.454 141.690 1.00 34.32 206 ASN A N 1
ATOM 1430 C CA . ASN A 1 217 ? 25.681 11.943 141.170 1.00 34.85 206 ASN A CA 1
ATOM 1431 C C . ASN A 1 217 ? 25.884 12.449 139.753 1.00 33.33 206 ASN A C 1
ATOM 1432 O O . ASN A 1 217 ? 26.538 13.467 139.539 1.00 36.87 206 ASN A O 1
ATOM 1437 N N . GLY A 1 218 ? 25.325 11.730 138.787 1.00 32.97 207 GLY A N 1
ATOM 1438 C CA . GLY A 1 218 ? 25.578 12.015 137.387 1.00 31.91 207 GLY A CA 1
ATOM 1439 C C . GLY A 1 218 ? 26.296 10.834 136.763 1.00 33.76 207 GLY A C 1
ATOM 1440 O O . GLY A 1 218 ? 27.029 10.115 137.440 1.00 32.82 207 GLY A O 1
ATOM 1441 N N . ALA A 1 219 ? 26.074 10.618 135.473 1.00 40.58 208 ALA A N 1
ATOM 1442 C CA . ALA A 1 219 ? 26.656 9.469 134.798 1.00 38.53 208 ALA A CA 1
ATOM 1443 C C . ALA A 1 219 ? 27.064 9.842 133.384 1.00 37.24 208 ALA A C 1
ATOM 1444 O O . ALA A 1 219 ? 27.024 9.013 132.472 1.00 44.33 208 ALA A O 1
ATOM 1446 N N . GLY A 1 220 ? 27.462 11.099 133.212 1.00 31.28 209 GLY A N 1
ATOM 1447 C CA . GLY A 1 220 ? 27.866 11.601 131.913 1.00 33.58 209 GLY A CA 1
ATOM 1448 C C . GLY A 1 220 ? 29.340 11.418 131.623 1.00 32.19 209 GLY A C 1
ATOM 1449 O O . GLY A 1 220 ? 29.988 10.505 132.146 1.00 30.13 209 GLY A O 1
ATOM 1450 N N . ALA A 1 221 ? 29.870 12.309 130.793 1.00 31.52 210 ALA A N 1
ATOM 1451 C CA . ALA A 1 221 ? 31.246 12.224 130.317 1.00 32.32 210 ALA A CA 1
ATOM 1452 C C . ALA A 1 221 ? 32.265 12.182 131.449 1.00 31.60 210 ALA A C 1
ATOM 1453 O O . ALA A 1 221 ? 33.176 11.344 131.459 1.00 33.50 210 ALA A O 1
ATOM 1455 N N . SER A 1 222 ? 32.103 13.059 132.404 1.00 30.70 211 SER A N 1
ATOM 1456 C CA . SER A 1 222 ? 33.080 13.128 133.437 1.00 34.33 211 SER A CA 1
ATOM 1457 C C . SER A 1 222 ? 32.878 12.185 134.575 1.00 34.04 211 SER A C 1
ATOM 1458 O O . SER A 1 222 ? 33.792 11.790 135.189 1.00 31.11 211 SER A O 1
ATOM 1461 N N . ALA A 1 223 ? 31.634 11.848 134.832 1.00 36.74 212 ALA A N 1
ATOM 1462 C CA . ALA A 1 223 ? 31.322 11.004 135.948 1.00 35.56 212 ALA A CA 1
ATOM 1463 C C . ALA A 1 223 ? 31.859 9.617 135.826 1.00 31.17 212 ALA A C 1
ATOM 1464 O O . ALA A 1 223 ? 32.353 9.048 136.737 1.00 30.61 212 ALA A O 1
ATOM 1466 N N . ASN A 1 224 ? 31.755 9.071 134.657 1.00 28.31 213 ASN A N 1
ATOM 1467 C CA . ASN A 1 224 ? 32.193 7.751 134.407 1.00 29.10 213 ASN A CA 1
ATOM 1468 C C . ASN A 1 224 ? 33.689 7.551 134.644 1.00 32.83 213 ASN A C 1
ATOM 1469 O O . ASN A 1 224 ? 34.119 6.564 135.163 1.00 34.24 213 ASN A O 1
ATOM 1474 N N . SER A 1 225 ? 34.473 8.519 134.243 1.00 29.31 214 SER A N 1
ATOM 1475 C CA . SER A 1 225 ? 35.899 8.447 134.370 1.00 26.22 214 SER A CA 1
ATOM 1476 C C . SER A 1 225 ? 36.295 8.592 135.856 1.00 34.15 214 SER A C 1
ATOM 1477 O O . SER A 1 225 ? 37.154 7.913 136.340 1.00 30.47 214 SER A O 1
ATOM 1480 N N . CYS A 1 226 ? 35.630 9.507 136.532 1.00 27.95 215 CYS A N 1
ATOM 1481 C CA . CYS A 1 226 ? 35.862 9.695 137.964 1.00 29.55 215 CYS A CA 1
ATOM 1482 C C . CYS A 1 226 ? 35.771 8.372 138.719 1.00 33.24 215 CYS A C 1
ATOM 1483 O O . CYS A 1 226 ? 36.697 7.991 139.438 1.00 31.34 215 CYS A O 1
ATOM 1486 N N . ALA A 1 227 ? 34.658 7.669 138.546 1.00 32.19 216 ALA A N 1
ATOM 1487 C CA . ALA A 1 227 ? 34.469 6.383 139.205 1.00 39.50 216 ALA A CA 1
ATOM 1488 C C . ALA A 1 227 ? 35.601 5.416 138.867 1.00 40.12 216 ALA A C 1
ATOM 1489 O O . ALA A 1 227 ? 36.113 4.718 139.743 1.00 40.23 216 ALA A O 1
ATOM 1491 N N . LYS A 1 228 ? 36.015 5.398 137.605 1.00 35.67 217 LYS A N 1
ATOM 1492 C CA . LYS A 1 228 ? 37.081 4.501 137.174 1.00 36.49 217 LYS A CA 1
ATOM 1493 C C . LYS A 1 228 ? 38.433 4.858 137.799 1.00 34.16 217 LYS A C 1
ATOM 1494 O O . LYS A 1 228 ? 39.220 3.975 138.140 1.00 32.05 217 LYS A O 1
ATOM 1500 N N . ILE A 1 229 ? 38.705 6.152 137.944 1.00 35.33 218 ILE A N 1
ATOM 1501 C CA . ILE A 1 229 ? 39.936 6.598 138.604 1.00 31.14 218 ILE A CA 1
ATOM 1502 C C . ILE A 1 229 ? 39.937 6.218 140.087 1.00 32.04 218 ILE A C 1
ATOM 1503 O O . ILE A 1 229 ? 40.958 5.810 140.640 1.00 29.19 218 ILE A O 1
ATOM 1508 N N . PHE A 1 230 ? 38.785 6.345 140.734 1.00 28.70 219 PHE A N 1
ATOM 1509 C CA . PHE A 1 230 ? 38.687 5.991 142.143 1.00 36.87 219 PHE A CA 1
ATOM 1510 C C . PHE A 1 230 ? 39.029 4.521 142.354 1.00 32.31 219 PHE A C 1
ATOM 1511 O O . PHE A 1 230 ? 39.736 4.179 143.292 1.00 33.16 219 PHE A O 1
ATOM 1519 N N . ILE A 1 231 ? 38.531 3.658 141.471 1.00 33.84 220 ILE A N 1
ATOM 1520 C CA . ILE A 1 231 ? 38.810 2.231 141.585 1.00 37.84 220 ILE A CA 1
ATOM 1521 C C . ILE A 1 231 ? 40.296 1.974 141.380 1.00 36.27 220 ILE A C 1
ATOM 1522 O O . ILE A 1 231 ? 40.895 1.125 142.042 1.00 36.97 220 ILE A O 1
ATOM 1527 N N . ALA A 1 232 ? 40.885 2.741 140.474 1.00 36.82 221 ALA A N 1
ATOM 1528 C CA . ALA A 1 232 ? 42.310 2.657 140.192 1.00 42.01 221 ALA A CA 1
ATOM 1529 C C . ALA A 1 232 ? 43.122 3.145 141.379 1.00 41.49 221 ALA A C 1
ATOM 1530 O O . ALA A 1 232 ? 44.248 2.697 141.595 1.00 38.02 221 ALA A O 1
ATOM 1532 N N . LEU A 1 233 ? 42.548 4.063 142.150 1.00 39.71 222 LEU A N 1
ATOM 1533 C CA . LEU A 1 233 ? 43.229 4.586 143.331 1.00 32.67 222 LEU A CA 1
ATOM 1534 C C . LEU A 1 233 ? 43.006 3.684 144.542 1.00 36.27 222 LEU A C 1
ATOM 1535 O O . LEU A 1 233 ? 43.489 3.969 145.636 1.00 42.21 222 LEU A O 1
ATOM 1540 N N . GLY A 1 234 ? 42.263 2.600 144.343 1.00 35.23 223 GLY A N 1
ATOM 1541 C CA . GLY A 1 234 ? 42.090 1.610 145.391 1.00 39.91 223 GLY A CA 1
ATOM 1542 C C . GLY A 1 234 ? 40.669 1.429 145.894 1.00 42.65 223 GLY A C 1
ATOM 1543 O O . GLY A 1 234 ? 40.403 0.541 146.704 1.00 41.57 223 GLY A O 1
ATOM 1544 N N . ALA A 1 235 ? 39.754 2.268 145.427 1.00 40.57 224 ALA A N 1
ATOM 1545 C CA . ALA A 1 235 ? 38.354 2.125 145.802 1.00 41.99 224 ALA A CA 1
ATOM 1546 C C . ALA A 1 235 ? 37.798 0.832 145.229 1.00 38.98 224 ALA A C 1
ATOM 1547 O O . ALA A 1 235 ? 38.175 0.417 144.134 1.00 47.39 224 ALA A O 1
ATOM 1549 N N . ARG A 1 236 ? 36.899 0.196 145.968 1.00 41.00 225 ARG A N 1
ATOM 1550 C CA . ARG A 1 236 ? 36.273 -1.027 145.492 1.00 43.41 225 ARG A CA 1
ATOM 1551 C C . ARG A 1 236 ? 35.011 -0.683 144.722 1.00 40.32 225 ARG A C 1
ATOM 1552 O O . ARG A 1 236 ? 34.243 0.187 145.135 1.00 41.67 225 ARG A O 1
ATOM 1560 N N . ARG A 1 237 ? 34.790 -1.366 143.608 1.00 40.62 226 ARG A N 1
ATOM 1561 C CA . ARG A 1 237 ? 33.636 -1.063 142.778 1.00 42.99 226 ARG A CA 1
ATOM 1562 C C . ARG A 1 237 ? 32.326 -1.225 143.552 1.00 41.06 226 ARG A C 1
ATOM 1563 O O . ARG A 1 237 ? 31.375 -0.481 143.318 1.00 46.43 226 ARG A O 1
ATOM 1571 N N . GLU A 1 238 ? 32.284 -2.171 144.489 1.00 50.28 227 GLU A N 1
ATOM 1572 C CA . GLU A 1 238 ? 31.070 -2.415 145.270 1.00 53.10 227 GLU A CA 1
ATOM 1573 C C . GLU A 1 238 ? 30.754 -1.274 146.235 1.00 49.64 227 GLU A C 1
ATOM 1574 O O . GLU A 1 238 ? 29.623 -1.158 146.706 1.00 51.67 227 GLU A O 1
ATOM 1580 N N . ASN A 1 239 ? 31.751 -0.447 146.538 1.00 42.29 228 ASN A N 1
ATOM 1581 C CA . ASN A 1 239 ? 31.553 0.681 147.450 1.00 39.98 228 ASN A CA 1
ATOM 1582 C C . ASN A 1 239 ? 31.160 1.958 146.721 1.00 41.15 228 ASN A C 1
ATOM 1583 O O . ASN A 1 239 ? 31.084 3.026 147.328 1.00 39.10 228 ASN A O 1
ATOM 1588 N N . ILE A 1 240 ? 30.902 1.834 145.420 1.00 37.69 229 ILE A N 1
ATOM 1589 C CA . ILE A 1 240 ? 30.533 2.970 144.590 1.00 36.60 229 ILE A CA 1
ATOM 1590 C C . ILE A 1 240 ? 29.092 2.857 144.091 1.00 37.06 229 ILE A C 1
ATOM 1591 O O . ILE A 1 240 ? 28.733 1.896 143.411 1.00 37.06 229 ILE A O 1
ATOM 1596 N N . ILE A 1 241 ? 28.267 3.838 144.439 1.00 37.60 230 ILE A N 1
ATOM 1597 C CA . ILE A 1 241 ? 26.945 3.958 143.832 1.00 37.93 230 ILE A CA 1
ATOM 1598 C C . ILE A 1 241 ? 26.882 5.159 142.888 1.00 36.66 230 ILE A C 1
ATOM 1599 O O . ILE A 1 241 ? 27.234 6.274 143.262 1.00 36.44 230 ILE A O 1
ATOM 1604 N N . MET A 1 242 ? 26.435 4.922 141.659 1.00 37.30 231 MET A N 1
ATOM 1605 C CA . MET A 1 242 ? 26.250 5.990 140.686 1.00 34.87 231 MET A CA 1
ATOM 1606 C C . MET A 1 242 ? 24.766 6.280 140.506 1.00 38.34 231 MET A C 1
ATOM 1607 O O . MET A 1 242 ? 23.965 5.361 140.372 1.00 36.74 231 MET A O 1
ATOM 1612 N N . CYS A 1 243 ? 24.408 7.559 140.518 1.00 37.91 232 CYS A N 1
ATOM 1613 C CA . CYS A 1 243 ? 23.030 7.979 140.283 1.00 36.88 232 CYS A CA 1
ATOM 1614 C C . CYS A 1 243 ? 22.941 8.843 139.041 1.00 36.97 232 CYS A C 1
ATOM 1615 O O . CYS A 1 243 ? 23.912 9.511 138.672 1.00 38.49 232 CYS A O 1
ATOM 1618 N N . ASP A 1 244 ? 21.780 8.835 138.393 1.00 36.31 233 ASP A N 1
ATOM 1619 C CA . ASP A 1 244 ? 21.558 9.723 137.260 1.00 35.79 233 ASP A CA 1
ATOM 1620 C C . ASP A 1 244 ? 20.209 10.409 137.398 1.00 37.88 233 ASP A C 1
ATOM 1621 O O . ASP A 1 244 ? 19.660 10.486 138.495 1.00 44.75 233 ASP A O 1
ATOM 1626 N N . SER A 1 245 ? 19.678 10.898 136.282 1.00 42.74 234 SER A N 1
ATOM 1627 C CA . SER A 1 245 ? 18.439 11.674 136.301 1.00 53.21 234 SER A CA 1
ATOM 1628 C C . SER A 1 245 ? 17.246 10.851 136.770 1.00 61.17 234 SER A C 1
ATOM 1629 O O . SER A 1 245 ? 16.198 11.404 137.096 1.00 66.73 234 SER A O 1
ATOM 1632 N N . GLN A 1 246 ? 17.401 9.533 136.810 1.00 60.64 235 GLN A N 1
ATOM 1633 C CA . GLN A 1 246 ? 16.311 8.667 137.252 1.00 58.38 235 GLN A CA 1
ATOM 1634 C C . GLN A 1 246 ? 16.617 7.975 138.572 1.00 52.88 235 GLN A C 1
ATOM 1635 O O . GLN A 1 246 ? 15.930 7.033 138.965 1.00 57.14 235 GLN A O 1
ATOM 1641 N N . GLY A 1 247 ? 17.646 8.452 139.259 1.00 46.17 236 GLY A N 1
ATOM 1642 C CA . GLY A 1 247 ? 18.020 7.897 140.545 1.00 44.56 236 GLY A CA 1
ATOM 1643 C C . GLY A 1 247 ? 19.174 6.925 140.437 1.00 41.32 236 GLY A C 1
ATOM 1644 O O . GLY A 1 247 ? 19.963 6.979 139.492 1.00 39.56 236 GLY A O 1
ATOM 1645 N N . VAL A 1 248 ? 19.269 6.027 141.410 1.00 43.40 237 VAL A N 1
ATOM 1646 C CA . VAL A 1 248 ? 20.352 5.054 141.449 1.00 42.41 237 VAL A CA 1
ATOM 1647 C C . VAL A 1 248 ? 20.370 4.176 140.206 1.00 42.87 237 VAL A C 1
ATOM 1648 O O . VAL A 1 248 ? 19.324 3.742 139.719 1.00 49.10 237 VAL A O 1
ATOM 1652 N N . ILE A 1 249 ? 21.566 3.922 139.690 1.00 44.44 238 ILE A N 1
ATOM 1653 C CA . ILE A 1 249 ? 21.739 2.923 138.652 1.00 40.94 238 ILE A CA 1
ATOM 1654 C C . ILE A 1 249 ? 21.955 1.571 139.331 1.00 44.08 238 ILE A C 1
ATOM 1655 O O . ILE A 1 249 ? 23.061 1.241 139.754 1.00 38.66 238 ILE A O 1
ATOM 1660 N N . TYR A 1 250 ? 20.880 0.801 139.468 1.00 51.05 239 TYR A N 1
ATOM 1661 C CA . TYR A 1 250 ? 20.969 -0.504 140.114 1.00 48.94 239 TYR A CA 1
ATOM 1662 C C . TYR A 1 250 ? 20.964 -1.611 139.066 1.00 48.42 239 TYR A C 1
ATOM 1663 O O . TYR A 1 250 ? 20.459 -1.424 137.958 1.00 43.30 239 TYR A O 1
ATOM 1672 N N . LYS A 1 251 ? 21.548 -2.753 139.408 1.00 51.47 240 LYS A N 1
ATOM 1673 C CA . LYS A 1 251 ? 21.570 -3.887 138.494 1.00 59.63 240 LYS A CA 1
ATOM 1674 C C . LYS A 1 251 ? 20.149 -4.346 138.200 1.00 62.85 240 LYS A C 1
ATOM 1675 O O . LYS A 1 251 ? 19.323 -4.453 139.107 1.00 63.62 240 LYS A O 1
ATOM 1681 N N . GLY A 1 252 ? 19.867 -4.609 136.930 1.00 61.30 241 GLY A N 1
ATOM 1682 C CA . GLY A 1 252 ? 18.541 -5.034 136.525 1.00 63.36 241 GLY A CA 1
ATOM 1683 C C . GLY A 1 252 ? 17.718 -3.890 135.968 1.00 65.39 241 GLY A C 1
ATOM 1684 O O . GLY A 1 252 ? 16.810 -4.105 135.165 1.00 72.32 241 GLY A O 1
ATOM 1685 N N . ARG A 1 253 ? 18.030 -2.671 136.395 1.00 57.03 242 ARG A N 1
ATOM 1686 C CA . ARG A 1 253 ? 17.326 -1.498 135.895 1.00 51.80 242 ARG A CA 1
ATOM 1687 C C . ARG A 1 253 ? 17.532 -1.363 134.390 1.00 48.77 242 ARG A C 1
ATOM 1688 O O . ARG A 1 253 ? 18.605 -1.660 133.876 1.00 47.15 242 ARG A O 1
ATOM 1696 N N . THR A 1 254 ? 16.498 -0.919 133.683 1.00 53.67 243 THR A N 1
ATOM 1697 C CA . THR A 1 254 ? 16.568 -0.810 132.230 1.00 52.85 243 THR A CA 1
ATOM 1698 C C . THR A 1 254 ? 16.345 0.621 131.762 1.00 50.81 243 THR A C 1
ATOM 1699 O O . THR A 1 254 ? 16.889 1.038 130.740 1.00 49.43 243 THR A O 1
ATOM 1703 N N . ALA A 1 255 ? 15.549 1.366 132.520 1.00 51.02 244 ALA A N 1
ATOM 1704 C CA . ALA A 1 255 ? 15.236 2.749 132.188 1.00 47.78 244 ALA A CA 1
ATOM 1705 C C . ALA A 1 255 ? 16.489 3.596 131.996 1.00 51.19 244 ALA A C 1
ATOM 1706 O O . ALA A 1 255 ? 17.351 3.661 132.873 1.00 54.82 244 ALA A O 1
ATOM 1708 N N . GLY A 1 256 ? 16.581 4.236 130.834 1.00 50.55 245 GLY A N 1
ATOM 1709 C CA . GLY A 1 256 ? 17.671 5.141 130.526 1.00 47.98 245 GLY A CA 1
ATOM 1710 C C . GLY A 1 256 ? 19.039 4.541 130.765 1.00 46.32 245 GLY A C 1
ATOM 1711 O O . GLY A 1 256 ? 19.920 5.197 131.308 1.00 41.90 245 GLY A O 1
ATOM 1712 N N . MET A 1 257 ? 19.213 3.286 130.368 1.00 45.87 246 MET A N 1
ATOM 1713 C CA . MET A 1 257 ? 20.483 2.601 130.572 1.00 48.18 246 MET A CA 1
ATOM 1714 C C . MET A 1 257 ? 21.326 2.570 129.304 1.00 48.99 246 MET A C 1
ATOM 1715 O O . MET A 1 257 ? 20.825 2.777 128.199 1.00 53.83 246 MET A O 1
ATOM 1720 N N . ASN A 1 258 ? 22.617 2.327 129.480 1.00 44.34 247 ASN A N 1
ATOM 1721 C CA . ASN A 1 258 ? 23.502 2.058 128.361 1.00 44.42 247 ASN A CA 1
ATOM 1722 C C . ASN A 1 258 ? 24.654 1.176 128.814 1.00 48.75 247 ASN A C 1
ATOM 1723 O O . ASN A 1 258 ? 24.773 0.849 129.999 1.00 47.15 247 ASN A O 1
ATOM 1728 N N . LYS A 1 259 ? 25.493 0.796 127.859 1.00 48.64 248 LYS A N 1
ATOM 1729 C CA . LYS A 1 259 ? 26.635 -0.068 128.117 1.00 47.69 248 LYS A CA 1
ATOM 1730 C C . LYS A 1 259 ? 27.509 0.446 129.260 1.00 44.87 248 LYS A C 1
ATOM 1731 O O . LYS A 1 259 ? 28.028 -0.337 130.053 1.00 43.94 248 LYS A O 1
ATOM 1737 N N . TYR A 1 260 ? 27.660 1.764 129.348 1.00 43.08 249 TYR A N 1
ATOM 1738 C CA . TYR A 1 260 ? 28.607 2.368 130.288 1.00 40.82 249 TYR A CA 1
ATOM 1739 C C . TYR A 1 260 ? 28.032 2.486 131.698 1.00 37.36 249 TYR A C 1
ATOM 1740 O O . TYR A 1 260 ? 28.719 2.217 132.686 1.00 42.56 249 TYR A O 1
ATOM 1749 N N . LYS A 1 261 ? 26.770 2.884 131.789 1.00 30.34 250 LYS A N 1
ATOM 1750 C CA . LYS A 1 261 ? 26.068 2.891 133.063 1.00 36.87 250 LYS A CA 1
ATOM 1751 C C . LYS A 1 261 ? 26.013 1.485 133.644 1.00 40.20 250 LYS A C 1
ATOM 1752 O O . LYS A 1 261 ? 26.145 1.295 134.848 1.00 42.14 250 LYS A O 1
ATOM 1758 N N . GLU A 1 262 ? 25.817 0.504 132.769 1.00 39.17 251 GLU A N 1
ATOM 1759 C CA . GLU A 1 262 ? 25.719 -0.892 133.174 1.00 42.10 251 GLU A CA 1
ATOM 1760 C C . GLU A 1 262 ? 26.926 -1.343 133.996 1.00 40.02 251 GLU A C 1
ATOM 1761 O O . GLU A 1 262 ? 26.778 -2.043 135.003 1.00 37.76 251 GLU A O 1
ATOM 1767 N N . TYR A 1 263 ? 28.119 -0.951 133.563 1.00 38.43 252 TYR A N 1
ATOM 1768 C CA . TYR A 1 263 ? 29.334 -1.371 134.253 1.00 44.47 252 TYR A CA 1
ATOM 1769 C C . TYR A 1 263 ? 29.315 -0.991 135.734 1.00 48.10 252 TYR A C 1
ATOM 1770 O O . TYR A 1 263 ? 29.812 -1.731 136.582 1.00 49.03 252 TYR A O 1
ATOM 1779 N N . PHE A 1 264 ? 28.730 0.161 136.044 1.00 45.77 253 PHE A N 1
ATOM 1780 C CA . PHE A 1 264 ? 28.750 0.669 137.411 1.00 44.29 253 PHE A CA 1
ATOM 1781 C C . PHE A 1 264 ? 27.450 0.416 138.165 1.00 43.47 253 PHE A C 1
ATOM 1782 O O . PHE A 1 264 ? 27.261 0.944 139.258 1.00 39.45 253 PHE A O 1
ATOM 1790 N N . ALA A 1 265 ? 26.561 -0.385 137.578 1.00 42.19 254 ALA A N 1
ATOM 1791 C CA . ALA A 1 265 ? 25.310 -0.762 138.235 1.00 44.72 254 ALA A CA 1
ATOM 1792 C C . ALA A 1 265 ? 25.588 -1.468 139.564 1.00 44.91 254 ALA A C 1
ATOM 1793 O O . ALA A 1 265 ? 26.434 -2.357 139.637 1.00 47.48 254 ALA A O 1
ATOM 1795 N N . SER A 1 266 ? 24.866 -1.069 140.608 1.00 47.62 255 SER A N 1
ATOM 1796 C CA . SER A 1 266 ? 25.143 -1.530 141.971 1.00 49.59 255 SER A CA 1
ATOM 1797 C C . SER A 1 266 ? 24.139 -2.566 142.480 1.00 49.76 255 SER A C 1
ATOM 1798 O O . SER A 1 266 ? 22.983 -2.577 142.066 1.00 44.90 255 SER A O 1
ATOM 1801 N N . GLU A 1 267 ? 24.593 -3.425 143.391 1.00 48.79 256 GLU A N 1
ATOM 1802 C CA . GLU A 1 267 ? 23.724 -4.406 144.042 1.00 54.83 256 GLU A CA 1
ATOM 1803 C C . GLU A 1 267 ? 22.823 -3.733 145.079 1.00 52.90 256 GLU A C 1
ATOM 1804 O O . GLU A 1 267 ? 21.927 -4.360 145.640 1.00 57.38 256 GLU A O 1
ATOM 1810 N N . THR A 1 268 ? 23.073 -2.453 145.334 1.00 50.39 257 THR A N 1
ATOM 1811 C CA . THR A 1 268 ? 22.417 -1.731 146.428 1.00 49.71 257 THR A CA 1
ATOM 1812 C C . THR A 1 268 ? 20.894 -1.745 146.333 1.00 52.81 257 THR A C 1
ATOM 1813 O O . THR A 1 268 ? 20.325 -1.781 145.239 1.00 51.50 257 THR A O 1
ATOM 1817 N N . GLU A 1 269 ? 20.234 -1.727 147.484 1.00 53.39 258 GLU A N 1
ATOM 1818 C CA . GLU A 1 269 ? 18.780 -1.666 147.506 1.00 55.11 258 GLU A CA 1
ATOM 1819 C C . GLU A 1 269 ? 18.320 -0.213 147.478 1.00 56.69 258 GLU A C 1
ATOM 1820 O O . GLU A 1 269 ? 17.135 0.069 147.322 1.00 58.68 258 GLU A O 1
ATOM 1826 N N . ALA A 1 270 ? 19.271 0.706 147.617 1.00 59.02 259 ALA A N 1
ATOM 1827 C CA . ALA A 1 270 ? 18.977 2.131 147.512 1.00 55.85 259 ALA A CA 1
ATOM 1828 C C . ALA A 1 270 ? 18.439 2.460 146.124 1.00 58.56 259 ALA A C 1
ATOM 1829 O O . ALA A 1 270 ? 18.891 1.901 145.124 1.00 53.66 259 ALA A O 1
ATOM 1831 N N . ARG A 1 271 ? 17.476 3.371 146.064 1.00 49.96 260 ARG A N 1
ATOM 1832 C CA . ARG A 1 271 ? 16.860 3.722 144.794 1.00 49.24 260 ARG A CA 1
ATOM 1833 C C . ARG A 1 271 ? 16.995 5.213 144.500 1.00 48.36 260 ARG A C 1
ATOM 1834 O O . ARG A 1 271 ? 17.010 5.629 143.342 1.00 49.75 260 ARG A O 1
ATOM 1842 N N . THR A 1 272 ? 17.110 6.011 145.556 1.00 50.43 261 THR A N 1
ATOM 1843 C CA . THR A 1 272 ? 17.260 7.451 145.409 1.00 49.33 261 THR A CA 1
ATOM 1844 C C . THR A 1 272 ? 18.636 7.912 145.860 1.00 47.35 261 THR A C 1
ATOM 1845 O O . THR A 1 272 ? 19.331 7.203 146.589 1.00 51.48 261 THR A O 1
ATOM 1849 N N . LEU A 1 273 ? 19.010 9.113 145.433 1.00 48.30 262 LEU A N 1
ATOM 1850 C CA . LEU A 1 273 ? 20.241 9.747 145.883 1.00 45.34 262 LEU A CA 1
ATOM 1851 C C . LEU A 1 273 ? 20.259 9.865 147.404 1.00 54.90 262 LEU A C 1
ATOM 1852 O O . LEU A 1 273 ? 21.298 9.706 148.042 1.00 54.21 262 LEU A O 1
ATOM 1857 N N . THR A 1 274 ? 19.097 10.160 147.974 1.00 49.15 263 THR A N 1
ATOM 1858 C CA . THR A 1 274 ? 18.965 10.276 149.418 1.00 51.12 263 THR A CA 1
ATOM 1859 C C . THR A 1 274 ? 19.345 8.981 150.123 1.00 53.57 263 THR A C 1
ATOM 1860 O O . THR A 1 274 ? 20.148 8.980 151.058 1.00 51.89 263 THR A O 1
ATOM 1864 N N . GLU A 1 275 ? 18.765 7.876 149.670 1.00 51.79 264 GLU A N 1
ATOM 1865 C CA . GLU A 1 275 ? 19.018 6.584 150.292 1.00 60.20 264 GLU A CA 1
ATOM 1866 C C . GLU A 1 275 ? 20.453 6.121 150.065 1.00 52.54 264 GLU A C 1
ATOM 1867 O O . GLU A 1 275 ? 21.061 5.501 150.935 1.00 52.50 264 GLU A O 1
ATOM 1873 N N . ALA A 1 276 ? 20.992 6.431 148.892 1.00 49.38 265 ALA A N 1
ATOM 1874 C CA . ALA A 1 276 ? 22.356 6.038 148.562 1.00 51.17 265 ALA A CA 1
ATOM 1875 C C . ALA A 1 276 ? 23.367 6.734 149.467 1.00 46.63 265 ALA A C 1
ATOM 1876 O O . ALA A 1 276 ? 24.431 6.186 149.759 1.00 46.08 265 ALA A O 1
ATOM 1878 N N . LEU A 1 277 ? 23.027 7.938 149.917 1.00 47.37 266 LEU A N 1
ATOM 1879 C CA . LEU A 1 277 ? 23.972 8.767 150.659 1.00 47.32 266 LEU A CA 1
ATOM 1880 C C . LEU A 1 277 ? 24.000 8.441 152.154 1.00 49.30 266 LEU A C 1
ATOM 1881 O O . LEU A 1 277 ? 24.809 8.992 152.900 1.00 49.51 266 LEU A O 1
ATOM 1886 N N . ARG A 1 278 ? 23.125 7.542 152.587 1.00 55.77 267 ARG A N 1
ATOM 1887 C CA . ARG A 1 278 ? 23.082 7.147 153.995 1.00 58.68 267 ARG A CA 1
ATOM 1888 C C . ARG A 1 278 ? 24.355 6.403 154.395 1.00 52.27 267 ARG A C 1
ATOM 1889 O O . ARG A 1 278 ? 24.615 5.296 153.923 1.00 51.55 267 ARG A O 1
ATOM 1897 N N . GLY A 1 279 ? 25.151 7.021 155.260 1.00 52.69 268 GLY A N 1
ATOM 1898 C CA . GLY A 1 279 ? 26.418 6.444 155.673 1.00 52.23 268 GLY A CA 1
ATOM 1899 C C . GLY A 1 279 ? 27.512 6.555 154.623 1.00 53.29 268 GLY A C 1
ATOM 1900 O O . GLY A 1 279 ? 28.580 5.957 154.771 1.00 51.43 268 GLY A O 1
ATOM 1901 N N . ALA A 1 280 ? 27.259 7.312 153.558 1.00 48.42 269 ALA A N 1
ATOM 1902 C CA . ALA A 1 280 ? 28.264 7.494 152.508 1.00 47.73 269 ALA A CA 1
ATOM 1903 C C . ALA A 1 280 ? 29.386 8.418 152.974 1.00 47.59 269 ALA A C 1
ATOM 1904 O O . ALA A 1 280 ? 29.148 9.357 153.729 1.00 49.33 269 ALA A O 1
ATOM 1906 N N . ASP A 1 281 ? 30.609 8.150 152.524 1.00 44.45 270 ASP A N 1
ATOM 1907 C CA . ASP A 1 281 ? 31.754 8.971 152.904 1.00 44.16 270 ASP A CA 1
ATOM 1908 C C . ASP A 1 281 ? 31.942 10.135 151.950 1.00 42.70 270 ASP A C 1
ATOM 1909 O O . ASP A 1 281 ? 32.356 11.223 152.356 1.00 42.98 270 ASP A O 1
ATOM 1914 N N . VAL A 1 282 ? 31.635 9.893 150.680 1.00 41.24 271 VAL A N 1
ATOM 1915 C CA . VAL A 1 282 ? 31.955 10.838 149.622 1.00 39.67 271 VAL A CA 1
ATOM 1916 C C . VAL A 1 282 ? 30.783 11.065 148.683 1.00 41.79 271 VAL A C 1
ATOM 1917 O O . VAL A 1 282 ? 30.112 10.118 148.281 1.00 39.23 271 VAL A O 1
ATOM 1921 N N . PHE A 1 283 ? 30.550 12.329 148.345 1.00 45.21 272 PHE A N 1
ATOM 1922 C CA . PHE A 1 283 ? 29.615 12.704 147.290 1.00 40.03 272 PHE A CA 1
ATOM 1923 C C . PHE A 1 283 ? 30.369 13.370 146.152 1.00 36.54 272 PHE A C 1
ATOM 1924 O O . PHE A 1 283 ? 31.035 14.383 146.358 1.00 36.67 272 PHE A O 1
ATOM 1932 N N . VAL A 1 284 ? 30.262 12.799 144.956 1.00 35.25 273 VAL A N 1
ATOM 1933 C CA . VAL A 1 284 ? 30.851 13.391 143.765 1.00 33.60 273 VAL A CA 1
ATOM 1934 C C . VAL A 1 284 ? 29.722 13.889 142.871 1.00 35.77 273 VAL A C 1
ATOM 1935 O O . VAL A 1 284 ? 28.964 13.096 142.316 1.00 37.49 273 VAL A O 1
ATOM 1939 N N . GLY A 1 285 ? 29.608 15.208 142.757 1.00 35.34 274 GLY A N 1
ATOM 1940 C CA . GLY A 1 285 ? 28.491 15.831 142.071 1.00 33.67 274 GLY A CA 1
ATOM 1941 C C . GLY A 1 285 ? 28.882 16.289 140.683 1.00 39.63 274 GLY A C 1
ATOM 1942 O O . GLY A 1 285 ? 29.592 17.279 140.520 1.00 38.20 274 GLY A O 1
ATOM 1943 N N . LEU A 1 286 ? 28.418 15.551 139.683 1.00 35.32 275 LEU A N 1
ATOM 1944 C CA . LEU A 1 286 ? 28.669 15.876 138.283 1.00 31.99 275 LEU A CA 1
ATOM 1945 C C . LEU A 1 286 ? 27.340 15.877 137.553 1.00 39.95 275 LEU A C 1
ATOM 1946 O O . LEU A 1 286 ? 27.138 15.134 136.594 1.00 42.19 275 LEU A O 1
ATOM 1951 N N . SER A 1 287 ? 26.430 16.712 138.031 1.00 43.88 276 SER A N 1
ATOM 1952 C CA . SER A 1 287 ? 25.052 16.688 137.571 1.00 45.82 276 SER A CA 1
ATOM 1953 C C . SER A 1 287 ? 24.526 18.100 137.363 1.00 44.97 276 SER A C 1
ATOM 1954 O O . SER A 1 287 ? 24.857 18.755 136.375 1.00 52.06 276 SER A O 1
ATOM 1957 N N . VAL A 1 288 ? 23.720 18.567 138.304 1.00 49.01 277 VAL A N 1
ATOM 1958 C CA . VAL A 1 288 ? 23.072 19.866 138.184 1.00 54.17 277 VAL A CA 1
ATOM 1959 C C . VAL A 1 288 ? 22.913 20.520 139.550 1.00 55.85 277 VAL A C 1
ATOM 1960 O O . VAL A 1 288 ? 22.987 19.851 140.580 1.00 62.28 277 VAL A O 1
ATOM 1964 N N . ALA A 1 289 ? 22.686 21.830 139.548 1.00 61.20 278 ALA A N 1
ATOM 1965 C CA . ALA A 1 289 ? 22.632 22.619 140.777 1.00 65.97 278 ALA A CA 1
ATOM 1966 C C . ALA A 1 289 ? 21.478 22.220 141.685 1.00 72.53 278 ALA A C 1
ATOM 1967 O O . ALA A 1 289 ? 20.411 21.827 141.215 1.00 77.96 278 ALA A O 1
ATOM 1969 N N . GLY A 1 290 ? 21.701 22.331 142.992 1.00 68.90 279 GLY A N 1
ATOM 1970 C CA . GLY A 1 290 ? 20.670 22.063 143.975 1.00 64.19 279 GLY A CA 1
ATOM 1971 C C . GLY A 1 290 ? 20.346 20.593 144.164 1.00 57.98 279 GLY A C 1
ATOM 1972 O O . GLY A 1 290 ? 19.495 20.244 144.977 1.00 63.22 279 GLY A O 1
ATOM 1973 N N . ALA A 1 291 ? 21.031 19.729 143.422 1.00 48.10 280 ALA A N 1
ATOM 1974 C CA . ALA A 1 291 ? 20.763 18.295 143.467 1.00 47.94 280 ALA A CA 1
ATOM 1975 C C . ALA A 1 291 ? 21.047 17.708 144.845 1.00 47.93 280 ALA A C 1
ATOM 1976 O O . ALA A 1 291 ? 20.502 16.661 145.208 1.00 47.77 280 ALA A O 1
ATOM 1978 N N . LEU A 1 292 ? 21.901 18.382 145.609 1.00 51.73 281 LEU A N 1
ATOM 1979 C CA . LEU A 1 292 ? 22.243 17.929 146.956 1.00 51.56 281 LEU A CA 1
ATOM 1980 C C . LEU A 1 292 ? 21.662 18.860 148.024 1.00 55.17 281 LEU A C 1
ATOM 1981 O O . LEU A 1 292 ? 22.064 20.036 148.121 1.00 55.80 281 LEU A O 1
ATOM 1986 N N . THR A 1 293 ? 20.723 18.344 148.818 1.00 56.98 282 THR A N 1
ATOM 1987 C CA . THR A 1 293 ? 20.116 19.151 149.876 1.00 62.58 282 THR A CA 1
ATOM 1988 C C . THR A 1 293 ? 20.797 18.858 151.223 1.00 64.47 282 THR A C 1
ATOM 1989 O O . THR A 1 293 ? 21.654 17.977 151.327 1.00 62.28 282 THR A O 1
ATOM 1993 N N . PRO A 1 294 ? 20.449 19.632 152.255 1.00 69.30 283 PRO A N 1
ATOM 1994 C CA . PRO A 1 294 ? 21.021 19.434 153.594 1.00 68.50 283 PRO A CA 1
ATOM 1995 C C . PRO A 1 294 ? 20.587 18.143 154.303 1.00 68.47 283 PRO A C 1
ATOM 1996 O O . PRO A 1 294 ? 21.326 17.613 155.131 1.00 69.09 283 PRO A O 1
ATOM 2000 N N . GLU A 1 295 ? 19.388 17.661 153.993 1.00 67.50 284 GLU A N 1
ATOM 2001 C CA . GLU A 1 295 ? 18.837 16.452 154.613 1.00 68.54 284 GLU A CA 1
ATOM 2002 C C . GLU A 1 295 ? 19.609 15.195 154.202 1.00 61.62 284 GLU A C 1
ATOM 2003 O O . GLU A 1 295 ? 19.733 14.248 154.969 1.00 58.46 284 GLU A O 1
ATOM 2009 N N . MET A 1 296 ? 20.117 15.189 152.974 1.00 56.89 285 MET A N 1
ATOM 2010 C CA . MET A 1 296 ? 20.919 14.079 152.491 1.00 55.25 285 MET A CA 1
ATOM 2011 C C . MET A 1 296 ? 22.256 14.129 153.202 1.00 54.40 285 MET A C 1
ATOM 2012 O O . MET A 1 296 ? 22.852 13.096 153.514 1.00 53.21 285 MET A O 1
ATOM 2017 N N . LEU A 1 297 ? 22.717 15.350 153.456 1.00 53.03 286 LEU A N 1
ATOM 2018 C CA . LEU A 1 297 ? 23.981 15.567 154.139 1.00 52.77 286 LEU A CA 1
ATOM 2019 C C . LEU A 1 297 ? 23.910 15.051 155.562 1.00 55.13 286 LEU A C 1
ATOM 2020 O O . LEU A 1 297 ? 24.906 14.585 156.113 1.00 55.90 286 LEU A O 1
ATOM 2025 N N . LYS A 1 298 ? 22.722 15.139 156.147 1.00 59.02 287 LYS A N 1
ATOM 2026 C CA . LYS A 1 298 ? 22.529 14.781 157.544 1.00 63.50 287 LYS A CA 1
ATOM 2027 C C . LYS A 1 298 ? 22.980 13.351 157.816 1.00 61.74 287 LYS A C 1
ATOM 2028 O O . LYS A 1 298 ? 23.652 13.086 158.812 1.00 59.90 287 LYS A O 1
ATOM 2034 N N . ASP A 1 299 ? 22.625 12.437 156.916 1.00 59.40 288 ASP A N 1
ATOM 2035 C CA . ASP A 1 299 ? 22.879 11.016 157.132 1.00 57.72 288 ASP A CA 1
ATOM 2036 C C . ASP A 1 299 ? 24.183 10.516 156.511 1.00 57.90 288 ASP A C 1
ATOM 2037 O O . ASP A 1 299 ? 24.445 9.315 156.502 1.00 56.34 288 ASP A O 1
ATOM 2042 N N . MET A 1 300 ? 25.004 11.422 155.993 1.00 55.87 289 MET A N 1
ATOM 2043 C CA . MET A 1 300 ? 26.337 11.023 155.556 1.00 51.95 289 MET A CA 1
ATOM 2044 C C . MET A 1 300 ? 27.203 10.724 156.776 1.00 53.03 289 MET A C 1
ATOM 2045 O O . MET A 1 300 ? 26.887 11.145 157.896 1.00 55.07 289 MET A O 1
ATOM 2050 N N . ALA A 1 301 ? 28.283 9.978 156.557 1.00 51.79 290 ALA A N 1
ATOM 2051 C CA . ALA A 1 301 ? 29.216 9.630 157.624 1.00 55.40 290 ALA A CA 1
ATOM 2052 C C . ALA A 1 301 ? 29.946 10.868 158.135 1.00 57.16 290 ALA A C 1
ATOM 2053 O O . ALA A 1 301 ? 29.929 11.915 157.489 1.00 54.93 290 ALA A O 1
ATOM 2055 N N . LYS A 1 302 ? 30.583 10.743 159.297 1.00 60.39 291 LYS A N 1
ATOM 2056 C CA . LYS A 1 302 ? 31.350 11.844 159.868 1.00 60.35 291 LYS A CA 1
ATOM 2057 C C . LYS A 1 302 ? 32.432 12.314 158.902 1.00 52.67 291 LYS A C 1
ATOM 2058 O O . LYS A 1 302 ? 33.029 11.509 158.187 1.00 51.11 291 LYS A O 1
ATOM 2064 N N . ASP A 1 303 ? 32.683 13.618 158.895 1.00 52.69 292 ASP A N 1
ATOM 2065 C CA . ASP A 1 303 ? 33.682 14.202 158.009 1.00 50.79 292 ASP A CA 1
ATOM 2066 C C . ASP A 1 303 ? 33.376 13.883 156.555 1.00 48.65 292 ASP A C 1
ATOM 2067 O O . ASP A 1 303 ? 34.242 13.387 155.847 1.00 47.04 292 ASP A O 1
ATOM 2072 N N . PRO A 1 304 ? 32.139 14.153 156.113 1.00 48.75 293 PRO A N 1
ATOM 2073 C CA . PRO A 1 304 ? 31.789 13.818 154.729 1.00 46.86 293 PRO A CA 1
ATOM 2074 C C . PRO A 1 304 ? 32.592 14.635 153.720 1.00 45.03 293 PRO A C 1
ATOM 2075 O O . PRO A 1 304 ? 32.846 15.822 153.923 1.00 45.39 293 PRO A O 1
ATOM 2079 N N . ILE A 1 305 ? 32.999 13.979 152.642 1.00 43.18 294 ILE A N 1
ATOM 2080 C CA . ILE A 1 305 ? 33.736 14.638 151.579 1.00 41.41 294 ILE A CA 1
ATOM 2081 C C . ILE A 1 305 ? 32.775 14.946 150.445 1.00 40.47 294 ILE A C 1
ATOM 2082 O O . ILE A 1 305 ? 32.148 14.043 149.892 1.00 40.01 294 ILE A O 1
ATOM 2087 N N . ILE A 1 306 ? 32.639 16.226 150.120 1.00 40.35 295 ILE A N 1
ATOM 2088 C CA . ILE A 1 306 ? 31.617 16.659 149.176 1.00 39.83 295 ILE A CA 1
ATOM 2089 C C . ILE A 1 306 ? 32.184 17.423 147.992 1.00 38.16 295 ILE A C 1
ATOM 2090 O O . ILE A 1 306 ? 32.587 18.579 148.122 1.00 38.37 295 ILE A O 1
ATOM 2095 N N . PHE A 1 307 ? 32.204 16.762 146.839 1.00 36.60 296 PHE A N 1
ATOM 2096 C CA . PHE A 1 307 ? 32.605 17.379 145.579 1.00 39.20 296 PHE A CA 1
ATOM 2097 C C . PHE A 1 307 ? 31.369 17.839 144.818 1.00 43.56 296 PHE A C 1
ATOM 2098 O O . PHE A 1 307 ? 30.749 17.043 144.126 1.00 49.09 296 PHE A O 1
ATOM 2106 N N . ALA A 1 308 ? 31.004 19.109 144.949 1.00 39.85 297 ALA A N 1
ATOM 2107 C CA . ALA A 1 308 ? 29.882 19.650 144.196 1.00 35.76 297 ALA A CA 1
ATOM 2108 C C . ALA A 1 308 ? 30.414 20.410 142.989 1.00 37.59 297 ALA A C 1
ATOM 2109 O O . ALA A 1 308 ? 30.733 21.593 143.077 1.00 36.63 297 ALA A O 1
ATOM 2111 N N . MET A 1 309 ? 30.514 19.728 141.855 1.00 35.47 298 MET A N 1
ATOM 2112 C CA . MET A 1 309 ? 31.216 20.314 140.722 1.00 32.81 298 MET A CA 1
ATOM 2113 C C . MET A 1 309 ? 30.303 20.728 139.572 1.00 34.49 298 MET A C 1
ATOM 2114 O O . MET A 1 309 ? 30.789 21.158 138.527 1.00 34.61 298 MET A O 1
ATOM 2119 N N . ALA A 1 310 ? 28.991 20.637 139.771 1.00 38.80 299 ALA A N 1
ATOM 2120 C CA . ALA A 1 310 ? 28.050 21.158 138.785 1.00 41.64 299 ALA A CA 1
ATOM 2121 C C . ALA A 1 310 ? 28.339 22.634 138.524 1.00 47.12 299 ALA A C 1
ATOM 2122 O O . ALA A 1 310 ? 28.608 23.395 139.451 1.00 44.23 299 ALA A O 1
ATOM 2124 N N . ASN A 1 311 ? 28.309 23.028 137.256 1.00 50.64 300 ASN A N 1
ATOM 2125 C CA . ASN A 1 311 ? 28.510 24.422 136.883 1.00 52.65 300 ASN A CA 1
ATOM 2126 C C . ASN A 1 311 ? 27.314 24.957 136.101 1.00 59.53 300 ASN A C 1
ATOM 2127 O O . ASN A 1 311 ? 26.666 24.210 135.366 1.00 63.74 300 ASN A O 1
ATOM 2132 N N . PRO A 1 312 ? 27.029 26.260 136.244 1.00 57.68 301 PRO A N 1
ATOM 2133 C CA . PRO A 1 312 ? 27.840 27.206 137.015 1.00 57.83 301 PRO A CA 1
ATOM 2134 C C . PRO A 1 312 ? 27.501 27.207 138.504 1.00 52.68 301 PRO A C 1
ATOM 2135 O O . PRO A 1 312 ? 28.248 27.768 139.303 1.00 55.63 301 PRO A O 1
ATOM 2139 N N . GLU A 1 313 ? 26.385 26.589 138.866 1.00 50.75 302 GLU A N 1
ATOM 2140 C CA . GLU A 1 313 ? 25.976 26.499 140.263 1.00 55.35 302 GLU A CA 1
ATOM 2141 C C . GLU A 1 313 ? 26.095 25.068 140.767 1.00 50.53 302 GLU A C 1
ATOM 2142 O O . GLU A 1 313 ? 25.504 24.157 140.192 1.00 56.54 302 GLU A O 1
ATOM 2148 N N . PRO A 1 314 ? 26.872 24.868 141.843 1.00 53.65 303 PRO A N 1
ATOM 2149 C CA . PRO A 1 314 ? 27.135 23.549 142.434 1.00 54.67 303 PRO A CA 1
ATOM 2150 C C . PRO A 1 314 ? 25.867 22.859 142.922 1.00 58.62 303 PRO A C 1
ATOM 2151 O O . PRO A 1 314 ? 24.868 23.538 143.166 1.00 61.30 303 PRO A O 1
ATOM 2155 N N . GLU A 1 315 ? 25.915 21.535 143.070 1.00 56.62 304 GLU A N 1
ATOM 2156 C CA . GLU A 1 315 ? 24.793 20.778 143.624 1.00 55.60 304 GLU A CA 1
ATOM 2157 C C . GLU A 1 315 ? 24.361 21.354 144.973 1.00 57.97 304 GLU A C 1
ATOM 2158 O O . GLU A 1 315 ? 23.220 21.189 145.399 1.00 59.23 304 GLU A O 1
ATOM 2164 N N . ILE A 1 316 ? 25.295 22.027 145.637 1.00 55.32 305 ILE A N 1
ATOM 2165 C CA . ILE A 1 316 ? 25.027 22.730 146.884 1.00 50.85 305 ILE A CA 1
ATOM 2166 C C . ILE A 1 316 ? 26.213 23.648 147.164 1.00 53.28 305 ILE A C 1
ATOM 2167 O O . ILE A 1 316 ? 27.336 23.358 146.753 1.00 47.15 305 ILE A O 1
ATOM 2172 N N . THR A 1 317 ? 25.966 24.763 147.843 1.00 51.64 306 THR A N 1
ATOM 2173 C CA . THR A 1 317 ? 27.027 25.724 148.128 1.00 54.02 306 THR A CA 1
ATOM 2174 C C . THR A 1 317 ? 27.804 25.324 149.378 1.00 56.80 306 THR A C 1
ATOM 2175 O O . THR A 1 317 ? 27.282 24.612 150.239 1.00 60.12 306 THR A O 1
ATOM 2179 N N . PRO A 1 318 ? 29.062 25.782 149.475 1.00 55.65 307 PRO A N 1
ATOM 2180 C CA . PRO A 1 318 ? 29.980 25.475 150.579 1.00 57.36 307 PRO A CA 1
ATOM 2181 C C . PRO A 1 318 ? 29.466 25.931 151.937 1.00 59.29 307 PRO A C 1
ATOM 2182 O O . PRO A 1 318 ? 29.730 25.271 152.940 1.00 57.35 307 PRO A O 1
ATOM 2186 N N . ASP A 1 319 ? 28.758 27.053 151.965 1.00 60.06 308 ASP A N 1
ATOM 2187 C CA . ASP A 1 319 ? 28.218 27.571 153.216 1.00 69.70 308 ASP A CA 1
ATOM 2188 C C . ASP A 1 319 ? 26.979 26.791 153.628 1.00 67.53 308 ASP A C 1
ATOM 2189 O O . ASP A 1 319 ? 26.816 26.432 154.797 1.00 74.04 308 ASP A O 1
ATOM 2194 N N . LYS A 1 320 ? 26.107 26.531 152.661 1.00 60.43 309 LYS A N 1
ATOM 2195 C CA . LYS A 1 320 ? 24.913 25.742 152.912 1.00 59.99 309 LYS A CA 1
ATOM 2196 C C . LYS A 1 320 ? 25.288 24.316 153.305 1.00 58.64 309 LYS A C 1
ATOM 2197 O O . LYS A 1 320 ? 24.568 23.661 154.059 1.00 55.44 309 LYS A O 1
ATOM 2203 N N . ALA A 1 321 ? 26.425 23.841 152.806 1.00 56.07 310 ALA A N 1
ATOM 2204 C CA . ALA A 1 321 ? 26.899 22.509 153.154 1.00 51.16 310 ALA A CA 1
ATOM 2205 C C . ALA A 1 321 ? 27.451 22.469 154.578 1.00 59.98 310 ALA A C 1
ATOM 2206 O O . ALA A 1 321 ? 27.054 21.622 155.381 1.00 58.74 310 ALA A O 1
ATOM 2208 N N . ARG A 1 322 ? 28.361 23.385 154.896 1.00 57.56 311 ARG A N 1
ATOM 2209 C CA . ARG A 1 322 ? 28.941 23.423 156.235 1.00 56.34 311 ARG A CA 1
ATOM 2210 C C . ARG A 1 322 ? 27.895 23.789 157.286 1.00 59.61 311 ARG A C 1
ATOM 2211 O O . ARG A 1 322 ? 28.032 23.428 158.454 1.00 63.01 311 ARG A O 1
ATOM 2219 N N . ALA A 1 323 ? 26.850 24.500 156.871 1.00 59.43 312 ALA A N 1
ATOM 2220 C CA . ALA A 1 323 ? 25.757 24.822 157.782 1.00 61.04 312 ALA A CA 1
ATOM 2221 C C . ALA A 1 323 ? 25.060 23.541 158.221 1.00 63.15 312 ALA A C 1
ATOM 2222 O O . ALA A 1 323 ? 24.756 23.361 159.397 1.00 67.05 312 ALA A O 1
ATOM 2224 N N . ALA A 1 324 ? 24.818 22.645 157.269 1.00 62.20 313 ALA A N 1
ATOM 2225 C CA . ALA A 1 324 ? 24.202 21.359 157.570 1.00 64.42 313 ALA A CA 1
ATOM 2226 C C . ALA A 1 324 ? 25.210 20.418 158.218 1.00 59.79 313 ALA A C 1
ATOM 2227 O O . ALA A 1 324 ? 24.903 19.744 159.198 1.00 61.44 313 ALA A O 1
ATOM 2229 N N . ARG A 1 325 ? 26.415 20.380 157.660 1.00 57.67 314 ARG A N 1
ATOM 2230 C CA . ARG A 1 325 ? 27.471 19.509 158.161 1.00 61.81 314 ARG A CA 1
ATOM 2231 C C . ARG A 1 325 ? 28.765 20.289 158.350 1.00 63.78 314 ARG A C 1
ATOM 2232 O O . ARG A 1 325 ? 29.490 20.531 157.387 1.00 54.63 314 ARG A O 1
ATOM 2240 N N . PRO A 1 326 ? 29.050 20.696 159.595 1.00 67.03 315 PRO A N 1
ATOM 2241 C CA . PRO A 1 326 ? 30.261 21.456 159.925 1.00 69.03 315 PRO A CA 1
ATOM 2242 C C . PRO A 1 326 ? 31.548 20.649 159.752 1.00 67.20 315 PRO A C 1
ATOM 2243 O O . PRO A 1 326 ? 32.612 21.241 159.569 1.00 61.86 315 PRO A O 1
ATOM 2247 N N . ASP A 1 327 ? 31.454 19.324 159.825 1.00 56.71 316 ASP A N 1
ATOM 2248 C CA . ASP A 1 327 ? 32.621 18.468 159.637 1.00 55.27 316 ASP A CA 1
ATOM 2249 C C . ASP A 1 327 ? 32.827 18.126 158.163 1.00 52.57 316 ASP A C 1
ATOM 2250 O O . ASP A 1 327 ? 33.591 17.222 157.831 1.00 51.28 316 ASP A O 1
ATOM 2255 N N . ALA A 1 328 ? 32.137 18.850 157.290 1.00 51.86 317 ALA A N 1
ATOM 2256 C CA . ALA A 1 328 ? 32.173 18.560 155.866 1.00 53.15 317 ALA A CA 1
ATOM 2257 C C . ALA A 1 328 ? 33.420 19.135 155.209 1.00 51.92 317 ALA A C 1
ATOM 2258 O O . ALA A 1 328 ? 33.847 20.242 155.530 1.00 53.08 317 ALA A O 1
ATOM 2260 N N . ILE A 1 329 ? 34.001 18.363 154.296 1.00 45.95 318 ILE A N 1
ATOM 2261 C CA . ILE A 1 329 ? 35.090 18.824 153.448 1.00 45.70 318 ILE A CA 1
ATOM 2262 C C . ILE A 1 329 ? 34.531 19.027 152.048 1.00 45.02 318 ILE A C 1
ATOM 2263 O O . ILE A 1 329 ? 33.983 18.096 151.462 1.00 47.47 318 ILE A O 1
ATOM 2268 N N . ILE A 1 330 ? 34.645 20.240 151.515 1.00 43.34 319 ILE A N 1
ATOM 2269 C CA . ILE A 1 330 ? 33.957 20.560 150.272 1.00 41.04 319 ILE A CA 1
ATOM 2270 C C . ILE A 1 330 ? 34.854 21.134 149.180 1.00 41.28 319 ILE A C 1
ATOM 2271 O O . ILE A 1 330 ? 35.686 22.008 149.419 1.00 39.60 319 ILE A O 1
ATOM 2276 N N . ALA A 1 331 ? 34.659 20.623 147.972 1.00 37.69 320 ALA A N 1
ATOM 2277 C CA . ALA A 1 331 ? 35.336 21.126 146.784 1.00 36.07 320 ALA A CA 1
ATOM 2278 C C . ALA A 1 331 ? 34.275 21.390 145.727 1.00 39.95 320 ALA A C 1
ATOM 2279 O O . ALA A 1 331 ? 33.239 20.726 145.715 1.00 41.11 320 ALA A O 1
ATOM 2281 N N . THR A 1 332 ? 34.519 22.365 144.857 1.00 35.92 321 THR A N 1
ATOM 2282 C CA . THR A 1 332 ? 33.578 22.670 143.786 1.00 40.20 321 THR A CA 1
ATOM 2283 C C . THR A 1 332 ? 34.334 22.962 142.504 1.00 34.61 321 THR A C 1
ATOM 2284 O O . THR A 1 332 ? 35.565 22.879 142.466 1.00 38.99 321 THR A O 1
ATOM 2288 N N . GLY A 1 333 ? 33.596 23.303 141.453 1.00 32.13 322 GLY A N 1
ATOM 2289 C CA . GLY A 1 333 ? 34.202 23.643 140.182 1.00 38.11 322 GLY A CA 1
ATOM 2290 C C . GLY A 1 333 ? 34.477 25.127 140.041 1.00 37.47 322 GLY A C 1
ATOM 2291 O O . GLY A 1 333 ? 34.974 25.583 139.007 1.00 40.40 322 GLY A O 1
ATOM 2292 N N . ARG A 1 334 ? 34.157 25.882 141.082 1.00 39.88 323 ARG A N 1
ATOM 2293 C CA . ARG A 1 334 ? 34.287 27.324 141.075 1.00 41.38 323 ARG A CA 1
ATOM 2294 C C . ARG A 1 334 ? 35.493 27.919 141.762 1.00 45.00 323 ARG A C 1
ATOM 2295 O O . ARG A 1 334 ? 35.920 27.458 142.780 1.00 40.48 323 ARG A O 1
ATOM 2303 N N . SER A 1 335 ? 35.980 29.007 141.187 1.00 44.17 324 SER A N 1
ATOM 2304 C CA . SER A 1 335 ? 37.116 29.725 141.669 1.00 49.03 324 SER A CA 1
ATOM 2305 C C . SER A 1 335 ? 36.809 30.636 142.858 1.00 58.87 324 SER A C 1
ATOM 2306 O O . SER A 1 335 ? 37.706 31.168 143.433 1.00 64.02 324 SER A O 1
ATOM 2309 N N . ASP A 1 336 ? 35.550 30.813 143.215 1.00 58.03 325 ASP A N 1
ATOM 2310 C CA . ASP A 1 336 ? 35.286 31.640 144.342 1.00 57.63 325 ASP A CA 1
ATOM 2311 C C . ASP A 1 336 ? 35.249 30.934 145.683 1.00 51.90 325 ASP A C 1
ATOM 2312 O O . ASP A 1 336 ? 35.117 31.567 146.669 1.00 50.16 325 ASP A O 1
ATOM 2317 N N . TYR A 1 337 ? 35.432 29.629 145.687 1.00 46.97 326 TYR A N 1
ATOM 2318 C CA . TYR A 1 337 ? 35.507 28.839 146.896 1.00 51.65 326 TYR A CA 1
ATOM 2319 C C . TYR A 1 337 ? 36.829 28.071 146.900 1.00 47.12 326 TYR A C 1
ATOM 2320 O O . TYR A 1 337 ? 37.428 27.889 145.870 1.00 40.17 326 TYR A O 1
ATOM 2329 N N . PRO A 1 338 ? 37.302 27.645 148.064 1.00 43.73 327 PRO A N 1
ATOM 2330 C CA . PRO A 1 338 ? 38.514 26.835 148.211 1.00 45.18 327 PRO A CA 1
ATOM 2331 C C . PRO A 1 338 ? 38.405 25.505 147.469 1.00 41.83 327 PRO A C 1
ATOM 2332 O O . PRO A 1 338 ? 37.301 25.076 147.130 1.00 39.68 327 PRO A O 1
ATOM 2336 N N . ASN A 1 339 ? 39.541 24.862 147.225 1.00 36.63 328 ASN A N 1
ATOM 2337 C CA . ASN A 1 339 ? 39.549 23.529 146.627 1.00 35.26 328 ASN A CA 1
ATOM 2338 C C . ASN A 1 339 ? 38.867 23.458 145.265 1.00 38.77 328 ASN A C 1
ATOM 2339 O O . ASN A 1 339 ? 38.005 22.602 145.041 1.00 36.44 328 ASN A O 1
ATOM 2344 N N . GLN A 1 340 ? 39.246 24.340 144.344 1.00 37.15 329 GLN A N 1
ATOM 2345 C CA . GLN A 1 340 ? 38.641 24.299 143.024 1.00 33.42 329 GLN A CA 1
ATOM 2346 C C . GLN A 1 340 ? 39.162 23.123 142.209 1.00 32.91 329 GLN A C 1
ATOM 2347 O O . GLN A 1 340 ? 40.358 23.007 141.951 1.00 32.91 329 GLN A O 1
ATOM 2353 N N . VAL A 1 341 ? 38.256 22.240 141.817 1.00 29.73 330 VAL A N 1
ATOM 2354 C CA . VAL A 1 341 ? 38.612 21.155 140.916 1.00 28.37 330 VAL A CA 1
ATOM 2355 C C . VAL A 1 341 ? 38.642 21.719 139.499 1.00 37.75 330 VAL A C 1
ATOM 2356 O O . VAL A 1 341 ? 37.639 21.700 138.792 1.00 32.09 330 VAL A O 1
ATOM 2360 N N . ASN A 1 342 ? 39.804 22.240 139.113 1.00 26.67 331 ASN A N 1
ATOM 2361 C CA . ASN A 1 342 ? 39.975 22.944 137.841 1.00 25.95 331 ASN A CA 1
ATOM 2362 C C . ASN A 1 342 ? 40.792 22.102 136.860 1.00 31.15 331 ASN A C 1
ATOM 2363 O O . ASN A 1 342 ? 41.933 21.750 137.161 1.00 28.03 331 ASN A O 1
ATOM 2368 N N . ASN A 1 343 ? 40.217 21.799 135.692 1.00 24.89 332 ASN A N 1
ATOM 2369 C CA . ASN A 1 343 ? 40.853 20.892 134.727 1.00 24.74 332 ASN A CA 1
ATOM 2370 C C . ASN A 1 343 ? 42.205 21.398 134.236 1.00 24.99 332 ASN A C 1
ATOM 2371 O O . ASN A 1 343 ? 43.016 20.618 133.734 1.00 25.93 332 ASN A O 1
ATOM 2376 N N . VAL A 1 344 ? 42.455 22.694 134.377 1.00 28.41 333 VAL A N 1
ATOM 2377 C CA . VAL A 1 344 ? 43.722 23.251 133.903 1.00 27.37 333 VAL A CA 1
ATOM 2378 C C . VAL A 1 344 ? 44.886 22.707 134.735 1.00 27.77 333 VAL A C 1
ATOM 2379 O O . VAL A 1 344 ? 46.050 22.839 134.360 1.00 29.29 333 VAL A O 1
ATOM 2383 N N . LEU A 1 345 ? 44.574 22.087 135.872 1.00 25.11 334 LEU A N 1
ATOM 2384 C CA . LEU A 1 345 ? 45.611 21.454 136.675 1.00 27.44 334 LEU A CA 1
ATOM 2385 C C . LEU A 1 345 ? 46.095 20.139 136.048 1.00 27.50 334 LEU A C 1
ATOM 2386 O O . LEU A 1 345 ? 47.162 19.636 136.411 1.00 29.79 334 LEU A O 1
ATOM 2391 N N . GLY A 1 346 ? 45.323 19.601 135.104 1.00 23.32 335 GLY A N 1
ATOM 2392 C CA . GLY A 1 346 ? 45.604 18.290 134.547 1.00 23.71 335 GLY A CA 1
ATOM 2393 C C . GLY A 1 346 ? 46.223 18.255 133.157 1.00 25.70 335 GLY A C 1
ATOM 2394 O O . GLY A 1 346 ? 47.417 17.942 133.006 1.00 25.40 335 GLY A O 1
ATOM 2395 N N . PHE A 1 347 ? 45.431 18.592 132.140 1.00 22.32 336 PHE A N 1
ATOM 2396 C CA . PHE A 1 347 ? 45.853 18.345 130.758 1.00 19.46 336 PHE A CA 1
ATOM 2397 C C . PHE A 1 347 ? 47.197 18.996 130.365 1.00 19.48 336 PHE A C 1
ATOM 2398 O O . PHE A 1 347 ? 47.952 18.399 129.602 1.00 21.32 336 PHE A O 1
ATOM 2406 N N . PRO A 1 348 ? 47.513 20.197 130.881 1.00 21.57 337 PRO A N 1
ATOM 2407 C CA . PRO A 1 348 ? 48.780 20.791 130.428 1.00 22.56 337 PRO A CA 1
ATOM 2408 C C . PRO A 1 348 ? 49.999 19.909 130.712 1.00 25.32 337 PRO A C 1
ATOM 2409 O O . PRO A 1 348 ? 50.813 19.677 129.816 1.00 27.06 337 PRO A O 1
ATOM 2413 N N . SER A 1 349 ? 50.092 19.397 131.932 1.00 24.65 338 SER A N 1
ATOM 2414 C CA . SER A 1 349 ? 51.231 18.583 132.352 1.00 26.17 338 SER A CA 1
ATOM 2415 C C . SER A 1 349 ? 51.170 17.182 131.765 1.00 25.30 338 SER A C 1
ATOM 2416 O O . SER A 1 349 ? 52.194 16.542 131.525 1.00 25.91 338 SER A O 1
ATOM 2419 N N . ILE A 1 350 ? 49.956 16.685 131.590 1.00 21.40 339 ILE A N 1
ATOM 2420 C CA . ILE A 1 350 ? 49.773 15.346 131.068 1.00 20.56 339 ILE A CA 1
ATOM 2421 C C . ILE A 1 350 ? 50.311 15.294 129.644 1.00 21.55 339 ILE A C 1
ATOM 2422 O O . ILE A 1 350 ? 51.076 14.392 129.288 1.00 22.26 339 ILE A O 1
ATOM 2427 N N . PHE A 1 351 ? 49.942 16.283 128.833 1.00 19.45 340 PHE A N 1
ATOM 2428 C CA . PHE A 1 351 ? 50.451 16.322 127.470 1.00 19.06 340 PHE A CA 1
ATOM 2429 C C . PHE A 1 351 ? 51.927 16.727 127.435 1.00 22.38 340 PHE A C 1
ATOM 2430 O O . PHE A 1 351 ? 52.668 16.223 126.602 1.00 19.67 340 PHE A O 1
ATOM 2438 N N . ARG A 1 352 ? 52.350 17.632 128.318 1.00 20.56 341 ARG A N 1
ATOM 2439 C CA . ARG A 1 352 ? 53.780 18.006 128.360 1.00 20.76 341 ARG A CA 1
ATOM 2440 C C . ARG A 1 352 ? 54.643 16.767 128.574 1.00 26.59 341 ARG A C 1
ATOM 2441 O O . ARG A 1 352 ? 55.614 16.543 127.846 1.00 25.13 341 ARG A O 1
ATOM 2449 N N . GLY A 1 353 ? 54.265 15.944 129.545 1.00 23.04 342 GLY A N 1
ATOM 2450 C CA . GLY A 1 353 ? 55.013 14.735 129.847 1.00 31.78 342 GLY A CA 1
ATOM 2451 C C . GLY A 1 353 ? 54.964 13.733 128.704 1.00 27.76 342 GLY A C 1
ATOM 2452 O O . GLY A 1 353 ? 55.960 13.081 128.385 1.00 25.15 342 GLY A O 1
ATOM 2453 N N . ALA A 1 354 ? 53.790 13.602 128.097 1.00 21.21 343 ALA A N 1
ATOM 2454 C CA . ALA A 1 354 ? 53.603 12.674 126.989 1.00 22.88 343 ALA A CA 1
ATOM 2455 C C . ALA A 1 354 ? 54.419 13.103 125.786 1.00 23.38 343 ALA A C 1
ATOM 2456 O O . ALA A 1 354 ? 55.049 12.279 125.117 1.00 25.42 343 ALA A O 1
ATOM 2458 N N . LEU A 1 355 ? 54.374 14.396 125.483 1.00 20.65 344 LEU A N 1
ATOM 2459 C CA . LEU A 1 355 ? 55.068 14.901 124.296 1.00 20.83 344 LEU A CA 1
ATOM 2460 C C . LEU A 1 355 ? 56.568 14.780 124.459 1.00 21.51 344 LEU A C 1
ATOM 2461 O O . LEU A 1 355 ? 57.286 14.430 123.512 1.00 25.71 344 LEU A O 1
ATOM 2466 N N . ASP A 1 356 ? 57.045 15.101 125.654 1.00 22.08 345 ASP A N 1
ATOM 2467 C CA . ASP A 1 356 ? 58.495 15.168 125.860 1.00 23.85 345 ASP A CA 1
ATOM 2468 C C . ASP A 1 356 ? 59.134 13.788 125.802 1.00 30.30 345 ASP A C 1
ATOM 2469 O O . ASP A 1 356 ? 60.321 13.660 125.487 1.00 32.07 345 ASP A O 1
ATOM 2474 N N . THR A 1 357 ? 58.351 12.753 126.083 1.00 23.73 346 THR A N 1
ATOM 2475 C CA . THR A 1 357 ? 58.851 11.384 125.950 1.00 24.53 346 THR A CA 1
ATOM 2476 C C . THR A 1 357 ? 58.457 10.777 124.608 1.00 24.15 346 THR A C 1
ATOM 2477 O O . THR A 1 357 ? 58.670 9.581 124.379 1.00 28.19 346 THR A O 1
ATOM 2481 N N . ARG A 1 358 ? 57.897 11.613 123.734 1.00 24.06 347 ARG A N 1
ATOM 2482 C CA . ARG A 1 358 ? 57.384 11.194 122.434 1.00 25.04 347 ARG A CA 1
ATOM 2483 C C . ARG A 1 358 ? 56.551 9.924 122.580 1.00 28.88 347 ARG A C 1
ATOM 2484 O O . ARG A 1 358 ? 56.756 8.935 121.873 1.00 25.83 347 ARG A O 1
ATOM 2492 N N . SER A 1 359 ? 55.602 9.965 123.513 1.00 27.27 348 SER A N 1
ATOM 2493 C CA . SER A 1 359 ? 54.797 8.797 123.843 1.00 27.56 348 SER A CA 1
ATOM 2494 C C . SER A 1 359 ? 53.740 8.494 122.784 1.00 21.64 348 SER A C 1
ATOM 2495 O O . SER A 1 359 ? 53.275 9.383 122.063 1.00 22.89 348 SER A O 1
ATOM 2498 N N . THR A 1 360 ? 53.385 7.219 122.692 1.00 24.35 349 THR A N 1
ATOM 2499 C CA . THR A 1 360 ? 52.387 6.769 121.745 1.00 24.69 349 THR A CA 1
ATOM 2500 C C . THR A 1 360 ? 51.016 6.788 122.386 1.00 21.06 349 THR A C 1
ATOM 2501 O O . THR A 1 360 ? 50.020 6.645 121.697 1.00 22.54 349 THR A O 1
ATOM 2505 N N . GLN A 1 361 ? 50.982 6.950 123.706 1.00 22.55 350 GLN A N 1
ATOM 2506 C CA . GLN A 1 361 ? 49.717 6.954 124.465 1.00 25.08 350 GLN A CA 1
ATOM 2507 C C . GLN A 1 361 ? 49.759 7.881 125.679 1.00 28.36 350 GLN A C 1
ATOM 2508 O O . GLN A 1 361 ? 50.830 8.212 126.187 1.00 23.49 350 GLN A O 1
ATOM 2514 N N . ILE A 1 362 ? 48.585 8.273 126.159 1.00 24.98 351 ILE A N 1
ATOM 2515 C CA . ILE A 1 362 ? 48.459 8.625 127.576 1.00 26.13 351 ILE A CA 1
ATOM 2516 C C . ILE A 1 362 ? 47.665 7.498 128.226 1.00 25.75 351 ILE A C 1
ATOM 2517 O O . ILE A 1 362 ? 46.451 7.400 128.045 1.00 21.43 351 ILE A O 1
ATOM 2522 N N . ASN A 1 363 ? 48.353 6.624 128.950 1.00 24.78 352 ASN A N 1
ATOM 2523 C CA . ASN A 1 363 ? 47.711 5.438 129.505 1.00 25.84 352 ASN A CA 1
ATOM 2524 C C . ASN A 1 363 ? 47.339 5.630 130.973 1.00 28.36 352 ASN A C 1
ATOM 2525 O O . ASN A 1 363 ? 47.584 6.687 131.543 1.00 25.52 352 ASN A O 1
ATOM 2530 N N . GLU A 1 364 ? 46.758 4.607 131.588 1.00 33.02 353 GLU A N 1
ATOM 2531 C CA . GLU A 1 364 ? 46.275 4.750 132.957 1.00 30.83 353 GLU A CA 1
ATOM 2532 C C . GLU A 1 364 ? 47.422 5.010 133.924 1.00 27.21 353 GLU A C 1
ATOM 2533 O O . GLU A 1 364 ? 47.260 5.725 134.909 1.00 27.75 353 GLU A O 1
ATOM 2539 N N . GLU A 1 365 ? 48.592 4.455 133.626 1.00 24.95 354 GLU A N 1
ATOM 2540 C CA . GLU A 1 365 ? 49.767 4.687 134.451 1.00 26.99 354 GLU A CA 1
ATOM 2541 C C . GLU A 1 365 ? 50.106 6.174 134.514 1.00 27.33 354 GLU A C 1
ATOM 2542 O O . GLU A 1 365 ? 50.392 6.717 135.583 1.00 29.22 354 GLU A O 1
ATOM 2548 N N . MET A 1 366 ? 50.072 6.830 133.359 1.00 25.82 355 MET A N 1
ATOM 2549 C CA . MET A 1 366 ? 50.347 8.256 133.276 1.00 23.63 355 MET A CA 1
ATOM 2550 C C . MET A 1 366 ? 49.300 9.097 133.976 1.00 23.35 355 MET A C 1
ATOM 2551 O O . MET A 1 366 ? 49.630 10.079 134.641 1.00 29.70 355 MET A O 1
ATOM 2556 N N . LYS A 1 367 ? 48.039 8.707 133.842 1.00 23.37 356 LYS A N 1
ATOM 2557 C CA . LYS A 1 367 ? 46.964 9.421 134.514 1.00 22.97 356 LYS A CA 1
ATOM 2558 C C . LYS A 1 367 ? 47.120 9.330 136.027 1.00 28.31 356 LYS A C 1
ATOM 2559 O O . LYS A 1 367 ? 46.967 10.321 136.732 1.00 29.26 356 LYS A O 1
ATOM 2565 N N . LEU A 1 368 ? 47.433 8.136 136.523 1.00 30.57 357 LEU A N 1
ATOM 2566 C CA . LEU A 1 368 ? 47.618 7.946 137.955 1.00 30.63 357 LEU A CA 1
ATOM 2567 C C . LEU A 1 368 ? 48.852 8.688 138.451 1.00 29.52 357 LEU A C 1
ATOM 2568 O O . LEU A 1 368 ? 48.871 9.189 139.578 1.00 28.67 357 LEU A O 1
ATOM 2573 N N . ALA A 1 369 ? 49.884 8.765 137.616 1.00 29.98 358 ALA A N 1
ATOM 2574 C CA . ALA A 1 369 ? 51.074 9.515 137.998 1.00 30.01 358 ALA A CA 1
ATOM 2575 C C . ALA A 1 369 ? 50.721 10.988 138.220 1.00 31.38 358 ALA A C 1
ATOM 2576 O O . ALA A 1 369 ? 51.212 11.615 139.160 1.00 30.36 358 ALA A O 1
ATOM 2578 N N . ALA A 1 370 ? 49.861 11.531 137.363 1.00 29.20 359 ALA A N 1
ATOM 2579 C CA . ALA A 1 370 ? 49.420 12.913 137.516 1.00 27.69 359 ALA A CA 1
ATOM 2580 C C . ALA A 1 370 ? 48.631 13.103 138.821 1.00 27.29 359 ALA A C 1
ATOM 2581 O O . ALA A 1 370 ? 48.837 14.089 139.536 1.00 28.14 359 ALA A O 1
ATOM 2583 N N . VAL A 1 371 ? 47.730 12.165 139.120 1.00 28.29 360 VAL A N 1
ATOM 2584 C CA . VAL A 1 371 ? 46.943 12.226 140.354 1.00 26.60 360 VAL A CA 1
ATOM 2585 C C . VAL A 1 371 ? 47.851 12.336 141.565 1.00 32.26 360 VAL A C 1
ATOM 2586 O O . VAL A 1 371 ? 47.681 13.222 142.406 1.00 32.48 360 VAL A O 1
ATOM 2590 N N . HIS A 1 372 ? 48.828 11.438 141.649 1.00 30.83 361 HIS A N 1
ATOM 2591 C CA . HIS A 1 372 ? 49.645 11.361 142.858 1.00 31.13 361 HIS A CA 1
ATOM 2592 C C . HIS A 1 372 ? 50.532 12.593 143.000 1.00 30.44 361 HIS A C 1
ATOM 2593 O O . HIS A 1 372 ? 50.753 13.084 144.106 1.00 34.77 361 HIS A O 1
ATOM 2600 N N . ALA A 1 373 ? 51.014 13.107 141.874 1.00 30.03 362 ALA A N 1
ATOM 2601 C CA . ALA A 1 373 ? 51.864 14.289 141.879 1.00 29.07 362 ALA A CA 1
ATOM 2602 C C . ALA A 1 373 ? 51.083 15.529 142.294 1.00 35.35 362 ALA A C 1
ATOM 2603 O O . ALA A 1 373 ? 51.577 16.347 143.058 1.00 37.17 362 ALA A O 1
ATOM 2605 N N . LEU A 1 374 ? 49.865 15.673 141.782 1.00 30.46 363 LEU A N 1
ATOM 2606 C CA . LEU A 1 374 ? 49.016 16.791 142.175 1.00 29.17 363 LEU A CA 1
ATOM 2607 C C . LEU A 1 374 ? 48.707 16.731 143.672 1.00 29.88 363 LEU A C 1
ATOM 2608 O O . LEU A 1 374 ? 48.800 17.732 144.383 1.00 30.73 363 LEU A O 1
ATOM 2613 N N . ALA A 1 375 ? 48.351 15.544 144.145 1.00 37.65 364 ALA A N 1
ATOM 2614 C CA . ALA A 1 375 ? 48.060 15.355 145.561 1.00 38.33 364 ALA A CA 1
ATOM 2615 C C . ALA A 1 375 ? 49.281 15.726 146.403 1.00 37.95 364 ALA A C 1
ATOM 2616 O O . ALA A 1 375 ? 49.155 16.370 147.443 1.00 34.68 364 ALA A O 1
ATOM 2618 N N . LYS A 1 376 ? 50.464 15.352 145.927 1.00 36.70 365 LYS A N 1
ATOM 2619 C CA . LYS A 1 376 ? 51.710 15.623 146.652 1.00 36.41 365 LYS A CA 1
ATOM 2620 C C . LYS A 1 376 ? 52.077 17.101 146.708 1.00 35.39 365 LYS A C 1
ATOM 2621 O O . LYS A 1 376 ? 52.532 17.592 147.739 1.00 35.47 365 LYS A O 1
ATOM 2627 N N . LEU A 1 377 ? 51.895 17.810 145.600 1.00 37.14 366 LEU A N 1
ATOM 2628 C CA . LEU A 1 377 ? 52.228 19.227 145.566 1.00 33.78 366 LEU A CA 1
ATOM 2629 C C . LEU A 1 377 ? 51.403 20.016 146.581 1.00 36.46 366 LEU A C 1
ATOM 2630 O O . LEU A 1 377 ? 51.899 20.968 147.178 1.00 37.95 366 LEU A O 1
ATOM 2635 N N . ALA A 1 378 ? 50.150 19.610 146.790 1.00 35.33 367 ALA A N 1
ATOM 2636 C CA . ALA A 1 378 ? 49.265 20.325 147.715 1.00 41.16 367 ALA A CA 1
ATOM 2637 C C . ALA A 1 378 ? 49.791 20.330 149.155 1.00 43.65 367 ALA A C 1
ATOM 2638 O O . ALA A 1 378 ? 49.453 21.215 149.951 1.00 38.85 367 ALA A O 1
ATOM 2640 N N . ARG A 1 379 ? 50.612 19.342 149.491 1.00 46.86 368 ARG A N 1
ATOM 2641 C CA . ARG A 1 379 ? 51.135 19.223 150.851 1.00 46.85 368 ARG A CA 1
ATOM 2642 C C . ARG A 1 379 ? 52.375 20.081 151.064 1.00 45.39 368 ARG A C 1
ATOM 2643 O O . ARG A 1 379 ? 52.787 20.326 152.196 1.00 47.34 368 ARG A O 1
ATOM 2651 N N . GLU A 1 380 ? 52.969 20.529 149.967 1.00 44.59 369 GLU A N 1
ATOM 2652 C CA . GLU A 1 380 ? 54.117 21.425 150.013 1.00 47.93 369 GLU A CA 1
ATOM 2653 C C . GLU A 1 380 ? 53.730 22.798 150.549 1.00 50.69 369 GLU A C 1
ATOM 2654 O O . GLU A 1 380 ? 52.570 23.208 150.460 1.00 44.83 369 GLU A O 1
ATOM 2660 N N . ASP A 1 381 ? 54.708 23.505 151.105 1.00 50.57 370 ASP A N 1
ATOM 2661 C CA . ASP A 1 381 ? 54.503 24.880 151.539 1.00 56.53 370 ASP A CA 1
ATOM 2662 C C . ASP A 1 381 ? 54.128 25.759 150.359 1.00 57.55 370 ASP A C 1
ATOM 2663 O O . ASP A 1 381 ? 54.758 25.695 149.303 1.00 60.97 370 ASP A O 1
ATOM 2668 N N . VAL A 1 382 ? 53.106 26.585 150.540 1.00 58.66 371 VAL A N 1
ATOM 2669 C CA . VAL A 1 382 ? 52.667 27.481 149.481 1.00 61.04 371 VAL A CA 1
ATOM 2670 C C . VAL A 1 382 ? 53.519 28.742 149.443 1.00 62.61 371 VAL A C 1
ATOM 2671 O O . VAL A 1 382 ? 53.497 29.541 150.376 1.00 69.60 371 VAL A O 1
ATOM 2675 N N . PRO A 1 383 ? 54.279 28.919 148.356 1.00 66.87 372 PRO A N 1
ATOM 2676 C CA . PRO A 1 383 ? 55.146 30.081 148.140 1.00 71.34 372 PRO A CA 1
ATOM 2677 C C . PRO A 1 383 ? 54.393 31.403 148.251 1.00 73.54 372 PRO A C 1
ATOM 2678 O O . PRO A 1 383 ? 53.177 31.438 148.054 1.00 67.22 372 PRO A O 1
ATOM 2682 N N . ASP A 1 384 ? 55.116 32.474 148.565 1.00 76.67 373 ASP A N 1
ATOM 2683 C CA . ASP A 1 384 ? 54.523 33.802 148.656 1.00 79.64 373 ASP A CA 1
ATOM 2684 C C . ASP A 1 384 ? 54.045 34.260 147.289 1.00 75.59 373 ASP A C 1
ATOM 2685 O O . ASP A 1 384 ? 53.082 35.021 147.181 1.00 74.10 373 ASP A O 1
ATOM 2690 N N . LYS A 1 385 ? 54.736 33.802 146.249 1.00 75.46 374 LYS A N 1
ATOM 2691 C CA . LYS A 1 385 ? 54.346 34.103 144.878 1.00 74.39 374 LYS A CA 1
ATOM 2692 C C . LYS A 1 385 ? 52.902 33.680 144.659 1.00 68.04 374 LYS A C 1
ATOM 2693 O O . LYS A 1 385 ? 52.106 34.422 144.084 1.00 63.71 374 LYS A O 1
ATOM 2699 N N . VAL A 1 386 ? 52.574 32.487 145.145 1.00 67.23 375 VAL A N 1
ATOM 2700 C CA . VAL A 1 386 ? 51.218 31.963 145.062 1.00 65.86 375 VAL A CA 1
ATOM 2701 C C . VAL A 1 386 ? 50.284 32.744 145.985 1.00 64.26 375 VAL A C 1
ATOM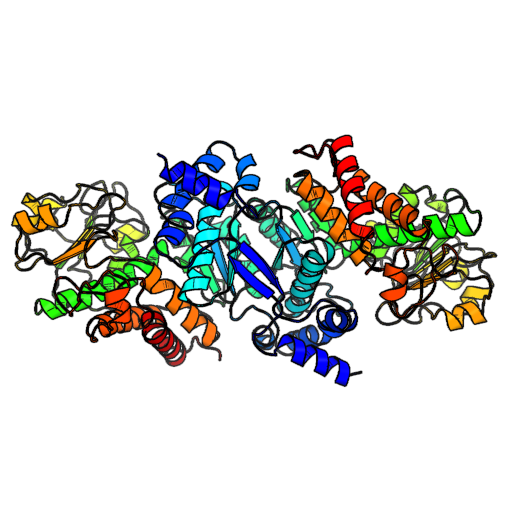 2702 O O . VAL A 1 386 ? 49.175 33.108 145.591 1.00 64.39 375 VAL A O 1
ATOM 2706 N N . SER A 1 387 ? 50.735 33.000 147.211 1.00 66.07 376 SER A N 1
ATOM 2707 C CA . SER A 1 387 ? 49.964 33.806 148.151 1.00 65.20 376 SER A CA 1
ATOM 2708 C C . SER A 1 387 ? 49.667 35.176 147.555 1.00 66.62 376 SER A C 1
ATOM 2709 O O . SER A 1 387 ? 48.530 35.646 147.589 1.00 65.19 376 SER A O 1
ATOM 2712 N N . ALA A 1 388 ? 50.698 35.806 146.999 1.00 72.40 377 ALA A N 1
ATOM 2713 C CA . ALA A 1 388 ? 50.552 37.108 146.360 1.00 77.45 377 ALA A CA 1
ATOM 2714 C C . ALA A 1 388 ? 49.567 37.035 145.197 1.00 74.92 377 ALA A C 1
ATOM 2715 O O . ALA A 1 388 ? 48.725 37.920 145.026 1.00 70.34 377 ALA A O 1
ATOM 2717 N N . THR A 1 389 ? 49.684 35.972 144.405 1.00 76.25 378 THR A N 1
ATOM 2718 C CA . THR A 1 389 ? 48.798 35.738 143.270 1.00 75.74 378 THR A CA 1
ATOM 2719 C C . THR A 1 389 ? 47.337 35.748 143.698 1.00 74.68 378 THR A C 1
ATOM 2720 O O . THR A 1 389 ? 46.457 36.156 142.941 1.00 75.73 378 THR A O 1
ATOM 2724 N N . TYR A 1 390 ? 47.089 35.302 144.923 1.00 73.44 379 TYR A N 1
ATOM 2725 C CA . TYR A 1 390 ? 45.734 35.243 145.450 1.00 71.96 379 TYR A CA 1
ATOM 2726 C C . TYR A 1 390 ? 45.540 36.206 146.622 1.00 72.12 379 TYR A C 1
ATOM 2727 O O . TYR A 1 390 ? 44.905 35.870 147.622 1.00 66.72 379 TYR A O 1
ATOM 2736 N N . GLY A 1 391 ? 46.101 37.404 146.484 1.00 78.22 380 GLY A N 1
ATOM 2737 C CA . GLY A 1 391 ? 45.859 38.493 147.414 1.00 82.04 380 GLY A CA 1
ATOM 2738 C C . GLY A 1 391 ? 46.215 38.237 148.866 1.00 90.02 380 GLY A C 1
ATOM 2739 O O . GLY A 1 391 ? 45.365 38.360 149.749 1.00 94.01 380 GLY A O 1
ATOM 2740 N N . GLY A 1 392 ? 47.471 37.884 149.117 1.00 91.48 381 GLY A N 1
ATOM 2741 C CA . GLY A 1 392 ? 47.965 37.722 150.475 1.00 91.87 381 GLY A CA 1
ATOM 2742 C C . GLY A 1 392 ? 47.344 36.572 151.247 1.00 90.10 381 GLY A C 1
ATOM 2743 O O . GLY A 1 392 ? 47.744 36.288 152.377 1.00 90.82 381 GLY A O 1
ATOM 2744 N N . LYS A 1 393 ? 46.366 35.910 150.637 1.00 85.15 382 LYS A N 1
ATOM 2745 C CA . LYS A 1 393 ? 45.702 34.770 151.257 1.00 80.31 382 LYS A CA 1
ATOM 2746 C C . LYS A 1 393 ? 46.683 33.618 151.444 1.00 71.03 382 LYS A C 1
ATOM 2747 O O . LYS A 1 393 ? 47.232 33.096 150.474 1.00 70.93 382 LYS A O 1
ATOM 2753 N N . SER A 1 394 ? 46.911 33.228 152.692 1.00 61.02 383 SER A N 1
ATOM 2754 C CA . SER A 1 394 ? 47.826 32.132 152.976 1.00 62.77 383 SER A CA 1
ATOM 2755 C C . SER A 1 394 ? 47.142 30.794 152.728 1.00 62.10 383 SER A C 1
ATOM 2756 O O . SER A 1 394 ? 45.923 30.678 152.844 1.00 63.32 383 SER A O 1
ATOM 2759 N N . PHE A 1 395 ? 47.937 29.790 152.375 1.00 63.51 384 PHE A N 1
ATOM 2760 C CA . PHE A 1 395 ? 47.425 28.444 152.147 1.00 59.42 384 PHE A CA 1
ATOM 2761 C C . PHE A 1 395 ? 48.293 27.405 152.844 1.00 55.84 384 PHE A C 1
ATOM 2762 O O . PHE A 1 395 ? 49.514 27.402 152.704 1.00 62.86 384 PHE A O 1
ATOM 2770 N N . LYS A 1 396 ? 47.656 26.518 153.590 1.00 55.37 385 LYS A N 1
ATOM 2771 C CA . LYS A 1 396 ? 48.357 25.402 154.202 1.00 53.19 385 LYS A CA 1
ATOM 2772 C C . LYS A 1 396 ? 47.526 24.151 153.987 1.00 47.47 385 LYS A C 1
ATOM 2773 O O . LYS A 1 396 ? 46.300 24.197 154.097 1.00 44.72 385 LYS A O 1
ATOM 2779 N N . PHE A 1 397 ? 48.190 23.048 153.657 1.00 47.34 386 PHE A N 1
ATOM 2780 C CA . PHE A 1 397 ? 47.505 21.786 153.407 1.00 42.71 386 PHE A CA 1
ATOM 2781 C C . PHE A 1 397 ? 46.492 21.480 154.508 1.00 44.12 386 PHE A C 1
ATOM 2782 O O . PHE A 1 397 ? 46.836 21.439 155.688 1.00 45.87 386 PHE A O 1
ATOM 2790 N N . GLY A 1 398 ? 45.237 21.289 154.119 1.00 43.48 387 GLY A N 1
ATOM 2791 C CA . GLY A 1 398 ? 44.177 21.051 155.080 1.00 45.24 387 GLY A CA 1
ATOM 2792 C C . GLY A 1 398 ? 42.832 20.916 154.402 1.00 48.38 387 GLY A C 1
ATOM 2793 O O . GLY A 1 398 ? 42.761 20.705 153.194 1.00 49.02 387 GLY A O 1
ATOM 2794 N N . ARG A 1 399 ? 41.763 21.044 155.176 1.00 45.33 388 ARG A N 1
ATOM 2795 C CA . ARG A 1 399 ? 40.414 20.902 154.638 1.00 44.80 388 ARG A CA 1
ATOM 2796 C C . ARG A 1 399 ? 40.084 21.996 153.627 1.00 43.82 388 ARG A C 1
ATOM 2797 O O . ARG A 1 399 ? 39.224 21.809 152.768 1.00 42.75 388 ARG A O 1
ATOM 2805 N N . ASP A 1 400 ? 40.762 23.136 153.737 1.00 46.69 389 ASP A N 1
ATOM 2806 C CA . ASP A 1 400 ? 40.517 24.269 152.847 1.00 47.17 389 ASP A CA 1
ATOM 2807 C C . ASP A 1 400 ? 41.575 24.378 151.752 1.00 43.18 389 ASP A C 1
ATOM 2808 O O . ASP A 1 400 ? 41.580 25.336 150.980 1.00 43.70 389 ASP A O 1
ATOM 2813 N N . TYR A 1 401 ? 42.483 23.411 151.701 1.00 41.19 390 TYR A N 1
ATOM 2814 C CA . TYR A 1 401 ? 43.517 23.399 150.672 1.00 40.76 390 TYR A CA 1
ATOM 2815 C C . TYR A 1 401 ? 43.937 21.971 150.351 1.00 40.01 390 TYR A C 1
ATOM 2816 O O . TYR A 1 401 ? 44.895 21.456 150.922 1.00 39.09 390 TYR A O 1
ATOM 2825 N N . LEU A 1 402 ? 43.213 21.352 149.419 1.00 39.52 391 LEU A N 1
ATOM 2826 C CA . LEU A 1 402 ? 43.342 19.929 149.103 1.00 42.25 391 LEU A CA 1
ATOM 2827 C C . LEU A 1 402 ? 44.136 19.684 147.833 1.00 37.24 391 LEU A C 1
ATOM 2828 O O . LEU A 1 402 ? 44.642 18.590 147.604 1.00 34.08 391 LEU A O 1
ATOM 2833 N N . ILE A 1 403 ? 44.197 20.708 146.995 1.00 33.91 392 ILE A N 1
ATOM 2834 C CA . ILE A 1 403 ? 44.834 20.614 145.696 1.00 34.05 392 ILE A CA 1
ATOM 2835 C C . ILE A 1 403 ? 45.505 21.934 145.391 1.00 35.73 392 ILE A C 1
ATOM 2836 O O . ILE A 1 403 ? 45.146 22.959 145.969 1.00 34.26 392 ILE A O 1
ATOM 2841 N N . PRO A 1 404 ? 46.476 21.919 144.471 1.00 37.51 393 PRO A N 1
ATOM 2842 C CA . PRO A 1 404 ? 47.148 23.171 144.120 1.00 36.77 393 PRO A CA 1
ATOM 2843 C C . PRO A 1 404 ? 46.174 24.160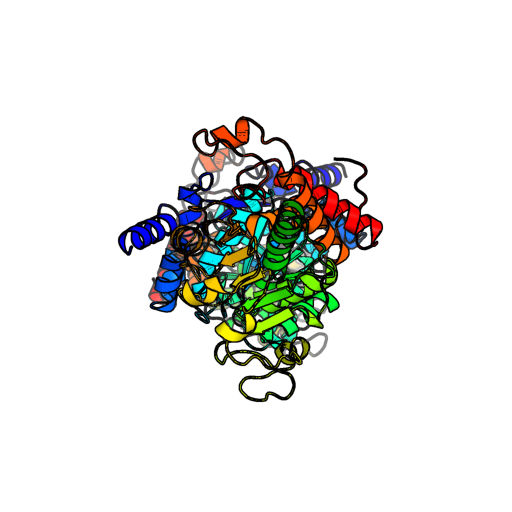 143.487 1.00 37.92 393 PRO A C 1
ATOM 2844 O O . PRO A 1 404 ? 45.171 23.751 142.889 1.00 30.41 393 PRO A O 1
ATOM 2848 N N . LYS A 1 405 ? 46.449 25.448 143.655 1.00 34.76 394 LYS A N 1
ATOM 2849 C CA . LYS A 1 405 ? 45.699 26.486 142.959 1.00 31.63 394 LYS A CA 1
ATOM 2850 C C . LYS A 1 405 ? 46.052 26.445 141.477 1.00 33.59 394 LYS A C 1
ATOM 2851 O O . LYS A 1 405 ? 47.188 26.129 141.114 1.00 36.00 394 LYS A O 1
ATOM 2857 N N . PRO A 1 406 ? 45.084 26.781 140.613 1.00 35.37 395 PRO A N 1
ATOM 2858 C CA . PRO A 1 406 ? 45.278 26.764 139.160 1.00 37.36 395 PRO A CA 1
ATOM 2859 C C . PRO A 1 406 ? 46.474 27.589 138.690 1.00 38.21 395 PRO A C 1
ATOM 2860 O O . PRO A 1 406 ? 47.147 27.196 137.744 1.00 36.05 395 PRO A O 1
ATOM 2864 N N . PHE A 1 407 ? 46.740 28.717 139.338 1.00 36.67 396 PHE A N 1
ATOM 2865 C CA . PHE A 1 407 ? 47.832 29.580 138.899 1.00 39.26 396 PHE A CA 1
ATOM 2866 C C . PHE A 1 407 ? 49.142 29.318 139.638 1.00 44.97 396 PHE A C 1
ATOM 2867 O O . PHE A 1 407 ? 50.050 30.146 139.606 1.00 54.70 396 PHE A O 1
ATOM 2875 N N . ASP A 1 408 ? 49.241 28.168 140.300 1.00 38.94 397 ASP A N 1
ATOM 2876 C CA . ASP A 1 408 ? 50.497 27.750 140.922 1.00 39.81 397 ASP A CA 1
ATOM 2877 C C . ASP A 1 408 ? 51.458 27.238 139.842 1.00 39.07 397 ASP A C 1
ATOM 2878 O O . ASP A 1 408 ? 51.196 26.219 139.198 1.00 39.56 397 ASP A O 1
ATOM 2883 N N . THR A 1 409 ? 52.568 27.942 139.643 1.00 41.52 398 THR A N 1
ATOM 2884 C CA . THR A 1 409 ? 53.483 27.622 138.544 1.00 42.86 398 THR A CA 1
ATOM 2885 C C . THR A 1 409 ? 54.302 26.355 138.798 1.00 39.60 398 THR A C 1
ATOM 2886 O O . THR A 1 409 ? 54.911 25.807 137.882 1.00 38.53 398 THR A O 1
ATOM 2890 N N . ARG A 1 410 ? 54.316 25.895 140.044 1.00 36.53 399 ARG A N 1
ATOM 2891 C CA . ARG A 1 410 ? 55.002 24.657 140.393 1.00 35.02 399 ARG A CA 1
ATOM 2892 C C . ARG A 1 410 ? 54.344 23.441 139.757 1.00 35.47 399 ARG A C 1
ATOM 2893 O O . ARG A 1 410 ? 54.987 22.405 139.582 1.00 37.34 399 ARG A O 1
ATOM 2901 N N . VAL A 1 411 ? 53.061 23.560 139.422 1.00 31.92 400 VAL A N 1
ATOM 2902 C CA . VAL A 1 411 ? 52.304 22.408 138.951 1.00 30.13 400 VAL A CA 1
ATOM 2903 C C . VAL A 1 411 ? 52.989 21.714 137.765 1.00 31.88 400 VAL A C 1
ATOM 2904 O O . VAL A 1 411 ? 53.184 20.500 137.789 1.00 26.43 400 VAL A O 1
ATOM 2908 N N . LEU A 1 412 ? 53.368 22.470 136.739 1.00 29.13 401 LEU A N 1
ATOM 2909 C CA . LEU A 1 412 ? 53.947 21.838 135.550 1.00 28.52 401 LEU A CA 1
ATOM 2910 C C . LEU A 1 412 ? 55.247 21.130 135.909 1.00 29.09 401 LEU A C 1
ATOM 2911 O O . LEU A 1 412 ? 55.521 20.033 135.428 1.00 30.00 401 LEU A O 1
ATOM 2916 N N . LEU A 1 413 ? 56.032 21.767 136.771 1.00 29.70 402 LEU A N 1
ATOM 2917 C CA . LEU A 1 413 ? 57.323 21.234 137.191 1.00 32.39 402 LEU A CA 1
ATOM 2918 C C . LEU A 1 413 ? 57.184 19.974 138.035 1.00 35.50 402 LEU A C 1
ATOM 2919 O O . LEU A 1 413 ? 58.056 19.107 138.022 1.00 38.01 402 LEU A O 1
ATOM 2924 N N . TRP A 1 414 ? 56.084 19.879 138.768 1.00 32.14 403 TRP A N 1
ATOM 2925 C CA . TRP A 1 414 ? 55.819 18.722 139.603 1.00 33.07 403 TRP A CA 1
ATOM 2926 C C . TRP A 1 414 ? 55.175 17.575 138.842 1.00 32.90 403 TRP A C 1
ATOM 2927 O O . TRP A 1 414 ? 55.587 16.425 138.977 1.00 36.15 403 TRP A O 1
ATOM 2938 N N . VAL A 1 415 ? 54.162 17.887 138.042 1.00 29.03 404 VAL A N 1
ATOM 2939 C CA . VAL A 1 415 ? 53.352 16.844 137.443 1.00 28.78 404 VAL A CA 1
ATOM 2940 C C . VAL A 1 415 ? 53.933 16.290 136.143 1.00 29.61 404 VAL A C 1
ATOM 2941 O O . VAL A 1 415 ? 53.991 15.076 135.971 1.00 30.47 404 VAL A O 1
ATOM 2945 N N . ALA A 1 416 ? 54.358 17.160 135.229 1.00 31.20 405 ALA A N 1
ATOM 2946 C CA . ALA A 1 416 ? 54.847 16.694 133.931 1.00 26.96 405 ALA A CA 1
ATOM 2947 C C . ALA A 1 416 ? 56.023 15.698 134.040 1.00 25.08 405 ALA A C 1
ATOM 2948 O O . ALA A 1 416 ? 56.049 14.706 133.313 1.00 30.32 405 ALA A O 1
ATOM 2950 N N . PRO A 1 417 ? 56.993 15.952 134.928 1.00 26.21 406 PRO A N 1
ATOM 2951 C CA . PRO A 1 417 ? 58.060 14.945 135.018 1.00 32.76 406 PRO A CA 1
ATOM 2952 C C . PRO A 1 417 ? 57.555 13.587 135.518 1.00 31.97 406 PRO A C 1
ATOM 2953 O O . PRO A 1 417 ? 58.103 12.555 135.114 1.00 30.23 406 PRO A O 1
ATOM 2957 N N . GLU A 1 418 ? 56.516 13.578 136.348 1.00 28.44 407 GLU A N 1
ATOM 2958 C CA . GLU A 1 418 ? 55.975 12.315 136.854 1.00 30.65 407 GLU A CA 1
ATOM 2959 C C . GLU A 1 418 ? 55.234 11.552 135.751 1.00 26.37 407 GLU A C 1
ATOM 2960 O O . GLU A 1 418 ? 55.307 10.325 135.688 1.00 29.14 407 GLU A O 1
ATOM 2966 N N . VAL A 1 419 ? 54.518 12.277 134.895 1.00 25.26 408 VAL A N 1
ATOM 2967 C CA . VAL A 1 419 ? 53.869 11.669 133.727 1.00 24.37 408 VAL A CA 1
ATOM 2968 C C . VAL A 1 419 ? 54.907 11.058 132.782 1.00 28.87 408 VAL A C 1
ATOM 2969 O O . VAL A 1 419 ? 54.737 9.940 132.293 1.00 24.59 408 VAL A O 1
ATOM 2973 N N . ALA A 1 420 ? 55.990 11.790 132.544 1.00 27.01 409 ALA A N 1
ATOM 2974 C CA . ALA A 1 420 ? 57.053 11.323 131.665 1.00 30.51 409 ALA A CA 1
ATOM 2975 C C . ALA A 1 420 ? 57.690 10.053 132.216 1.00 26.43 409 ALA A C 1
ATOM 2976 O O . ALA A 1 420 ? 57.935 9.094 131.477 1.00 29.73 409 ALA A O 1
ATOM 2978 N N . LYS A 1 421 ? 57.946 10.048 133.522 1.00 27.54 410 LYS A N 1
ATOM 2979 C CA . LYS A 1 421 ? 58.498 8.876 134.189 1.00 33.01 410 LYS A CA 1
ATOM 2980 C C . LYS A 1 421 ? 57.542 7.695 134.044 1.00 34.08 410 LYS A C 1
ATOM 2981 O O . LYS A 1 421 ? 57.970 6.563 133.811 1.00 35.42 410 LYS A O 1
ATOM 2987 N N . ALA A 1 422 ? 56.242 7.960 134.178 1.00 30.14 411 ALA A N 1
ATOM 2988 C CA . ALA A 1 422 ? 55.242 6.910 134.050 1.00 29.42 411 ALA A CA 1
ATOM 2989 C C . ALA A 1 422 ? 55.220 6.333 132.638 1.00 27.79 411 ALA A C 1
ATOM 2990 O O . ALA A 1 422 ? 55.086 5.125 132.468 1.00 32.22 411 ALA A O 1
ATOM 2992 N N . ALA A 1 423 ? 55.337 7.199 131.631 1.00 25.75 412 ALA A N 1
ATOM 2993 C CA . ALA A 1 423 ? 55.329 6.767 130.236 1.00 25.38 412 ALA A CA 1
ATOM 2994 C C . ALA A 1 423 ? 56.550 5.905 129.930 1.00 26.52 412 ALA A C 1
ATOM 2995 O O . ALA A 1 423 ? 56.470 4.911 129.214 1.00 30.72 412 ALA A O 1
ATOM 2997 N N . MET A 1 424 ? 57.686 6.288 130.493 1.00 31.55 413 MET A N 1
ATOM 2998 C CA . MET A 1 424 ? 58.901 5.515 130.285 1.00 29.66 413 MET A CA 1
ATOM 2999 C C . MET A 1 424 ? 58.830 4.172 130.998 1.00 32.47 413 MET A C 1
ATOM 3000 O O . MET A 1 424 ? 59.176 3.137 130.425 1.00 36.74 413 MET A O 1
ATOM 3005 N N . LYS A 1 425 ? 58.369 4.179 132.241 1.00 29.77 414 LYS A N 1
ATOM 3006 C CA . LYS A 1 425 ? 58.283 2.937 132.994 1.00 33.76 414 LYS A CA 1
ATOM 3007 C C . LYS A 1 425 ? 57.300 1.952 132.356 1.00 36.21 414 LYS A C 1
ATOM 3008 O O . LYS A 1 425 ? 57.514 0.738 132.391 1.00 37.96 414 LYS A O 1
ATOM 3014 N N . SER A 1 426 ? 56.233 2.472 131.764 1.00 33.64 415 SER A N 1
ATOM 3015 C CA . SER A 1 426 ? 55.194 1.612 131.206 1.00 36.20 415 SER A CA 1
ATOM 3016 C C . SER A 1 426 ? 55.456 1.275 129.738 1.00 32.23 415 SER A C 1
ATOM 3017 O O . SER A 1 426 ? 54.701 0.529 129.121 1.00 36.78 415 SER A O 1
ATOM 3020 N N . GLY A 1 427 ? 56.511 1.853 129.181 1.00 32.48 416 GLY A N 1
ATOM 3021 C CA . GLY A 1 427 ? 56.965 1.480 127.856 1.00 37.19 416 GLY A CA 1
ATOM 3022 C C . GLY A 1 427 ? 56.217 2.082 126.683 1.00 32.34 416 GLY A C 1
ATOM 3023 O O . GLY A 1 427 ? 56.290 1.549 125.581 1.00 30.73 416 GLY A O 1
ATOM 3024 N N . VAL A 1 428 ? 55.501 3.182 126.895 1.00 28.83 417 VAL A N 1
ATOM 3025 C CA . VAL A 1 428 ? 54.859 3.860 125.771 1.00 26.14 417 VAL A CA 1
ATOM 3026 C C . VAL A 1 428 ? 55.735 5.009 125.271 1.00 27.69 417 VAL A C 1
ATOM 3027 O O . VAL A 1 428 ? 55.463 5.591 124.234 1.00 25.14 417 VAL A O 1
ATOM 3031 N N . ALA A 1 429 ? 56.813 5.314 125.995 1.00 29.05 418 ALA A N 1
ATOM 3032 C CA . ALA A 1 429 ? 57.729 6.357 125.557 1.00 29.18 418 ALA A CA 1
ATOM 3033 C C . ALA A 1 429 ? 58.568 5.870 124.374 1.00 34.61 418 ALA A C 1
ATOM 3034 O O . ALA A 1 429 ? 58.934 4.692 124.302 1.00 32.01 418 ALA A O 1
ATOM 3036 N N . THR A 1 430 ? 58.861 6.769 123.440 1.00 30.18 419 THR A N 1
ATOM 3037 C CA . THR A 1 430 ? 59.729 6.422 122.315 1.00 37.06 419 THR A CA 1
ATOM 3038 C C . THR A 1 430 ? 61.013 7.238 122.312 1.00 38.77 419 THR A C 1
ATOM 3039 O O . THR A 1 430 ? 61.875 7.046 121.453 1.00 42.02 419 THR A O 1
ATOM 3043 N N . ARG A 1 431 ? 61.127 8.153 123.267 1.00 35.12 420 ARG A N 1
ATOM 3044 C CA . ARG A 1 431 ? 62.317 8.980 123.425 1.00 47.02 420 ARG A CA 1
ATOM 3045 C C . ARG A 1 431 ? 62.781 8.987 124.874 1.00 55.64 420 ARG A C 1
ATOM 3046 O O . ARG A 1 431 ? 62.081 9.508 125.747 1.00 58.76 420 ARG A O 1
ATOM 3054 N N . THR B 1 26 ? 74.727 20.076 96.910 1.00 68.16 15 THR B N 1
ATOM 3055 C CA . THR B 1 26 ? 75.573 20.526 98.012 1.00 60.62 15 THR B CA 1
ATOM 3056 C C . THR B 1 26 ? 75.052 19.986 99.342 1.00 42.14 15 THR B C 1
ATOM 3057 O O . THR B 1 26 ? 74.069 20.475 99.906 1.00 37.60 15 THR B O 1
ATOM 3061 N N . THR B 1 27 ? 75.707 18.950 99.839 1.00 30.59 16 THR B N 1
ATOM 3062 C CA . THR B 1 27 ? 75.231 18.323 101.049 1.00 40.39 16 THR B CA 1
ATOM 3063 C C . THR B 1 27 ? 75.527 19.207 102.268 1.00 35.67 16 THR B C 1
ATOM 3064 O O . THR B 1 27 ? 74.864 19.073 103.289 1.00 27.25 16 THR B O 1
ATOM 3068 N N . ASN B 1 28 ? 76.480 20.135 102.184 1.00 29.91 17 ASN B N 1
ATOM 3069 C CA . ASN B 1 28 ? 76.635 21.031 103.331 1.00 23.08 17 ASN B CA 1
ATOM 3070 C C . ASN B 1 28 ? 75.519 22.074 103.374 1.00 22.79 17 ASN B C 1
ATOM 3071 O O . ASN B 1 28 ? 75.107 22.516 104.449 1.00 22.40 17 ASN B O 1
ATOM 3076 N N . PHE B 1 29 ? 75.006 22.454 102.211 1.00 20.91 18 PHE B N 1
ATOM 3077 C CA . PHE B 1 29 ? 73.824 23.288 102.206 1.00 23.57 18 PHE B CA 1
ATOM 3078 C C . PHE B 1 29 ? 72.651 22.518 102.841 1.00 24.50 18 PHE B C 1
ATOM 3079 O O . PHE B 1 29 ? 71.868 23.084 103.608 1.00 24.86 18 PHE B O 1
ATOM 3087 N N . ASP B 1 30 ? 72.532 21.232 102.526 1.00 24.24 19 ASP B N 1
ATOM 3088 C CA . ASP B 1 30 ? 71.552 20.384 103.211 1.00 28.07 19 ASP B CA 1
ATOM 3089 C C . ASP B 1 30 ? 71.729 20.446 104.721 1.00 24.69 19 ASP B C 1
ATOM 3090 O O . ASP B 1 30 ? 70.743 20.496 105.470 1.00 21.07 19 ASP B O 1
ATOM 3095 N N . GLN B 1 31 ? 72.981 20.425 105.182 1.00 20.15 20 GLN B N 1
ATOM 3096 C CA . GLN B 1 31 ? 73.199 20.439 106.617 1.00 19.84 20 GLN B CA 1
ATOM 3097 C C . GLN B 1 31 ? 72.828 21.789 107.205 1.00 19.59 20 GLN B C 1
ATOM 3098 O O . GLN B 1 31 ? 72.470 21.859 108.360 1.00 21.42 20 GLN B O 1
ATOM 3104 N N . GLU B 1 32 ? 72.944 22.862 106.429 1.00 24.18 21 GLU B N 1
ATOM 3105 C CA . GLU B 1 32 ? 72.480 24.152 106.909 1.00 19.24 21 GLU B CA 1
ATOM 3106 C C . GLU B 1 32 ? 70.981 24.106 107.118 1.00 18.26 21 GLU B C 1
ATOM 3107 O O . GLU B 1 32 ? 70.463 24.725 108.041 1.00 18.92 21 GLU B O 1
ATOM 3113 N N . ALA B 1 33 ? 70.294 23.398 106.229 1.00 17.65 22 ALA B N 1
ATOM 3114 C CA . ALA B 1 33 ? 68.832 23.342 106.303 1.00 16.76 22 ALA B CA 1
ATOM 3115 C C . ALA B 1 33 ? 68.389 22.484 107.487 1.00 17.63 22 ALA B C 1
ATOM 3116 O O . ALA B 1 33 ? 67.431 22.828 108.198 1.00 16.30 22 ALA B O 1
ATOM 3118 N N . LEU B 1 34 ? 69.069 21.366 107.701 1.00 17.37 23 LEU B N 1
ATOM 3119 C CA . LEU B 1 34 ? 68.770 20.512 108.861 1.00 18.92 23 LEU B CA 1
ATOM 3120 C C . LEU B 1 34 ? 68.978 21.281 110.163 1.00 18.67 23 LEU B C 1
ATOM 3121 O O . LEU B 1 34 ? 68.150 21.213 111.064 1.00 18.42 23 LEU B O 1
ATOM 3126 N N . LEU B 1 35 ? 70.083 22.021 110.270 1.00 18.43 24 LEU B N 1
ATOM 3127 C CA . LEU B 1 35 ? 70.330 22.793 111.484 1.00 18.91 24 LEU B CA 1
ATOM 3128 C C . LEU B 1 35 ? 69.233 23.838 111.717 1.00 18.27 24 LEU B C 1
ATOM 3129 O O . LEU B 1 35 ? 68.731 24.012 112.822 1.00 18.31 24 LEU B O 1
ATOM 3134 N N . TYR B 1 36 ? 68.868 24.518 110.646 1.00 17.74 25 TYR B N 1
ATOM 3135 C CA . TYR B 1 36 ? 67.830 25.535 110.692 1.00 17.17 25 TYR B CA 1
ATOM 3136 C C . TYR B 1 36 ? 66.537 24.956 111.276 1.00 18.52 25 TYR B C 1
ATOM 3137 O O . TYR B 1 36 ? 65.853 25.610 112.069 1.00 17.60 25 TYR B O 1
ATOM 3146 N N . HIS B 1 37 ? 66.227 23.720 110.896 1.00 16.27 26 HIS B N 1
ATOM 3147 C CA . HIS B 1 37 ? 64.946 23.104 111.298 1.00 15.86 26 HIS B CA 1
ATOM 3148 C C . HIS B 1 37 ? 64.985 22.580 112.720 1.00 17.77 26 HIS B C 1
ATOM 3149 O O . HIS B 1 37 ? 63.957 22.406 113.341 1.00 17.04 26 HIS B O 1
ATOM 3156 N N . GLN B 1 38 ? 66.175 22.323 113.250 1.00 17.24 27 GLN B N 1
ATOM 3157 C CA . GLN B 1 38 ? 66.226 21.772 114.606 1.00 20.20 27 GLN B CA 1
ATOM 3158 C C . GLN B 1 38 ? 66.675 22.768 115.661 1.00 22.61 27 GLN B C 1
ATOM 3159 O O . GLN B 1 38 ? 66.519 22.507 116.853 1.00 24.87 27 GLN B O 1
ATOM 3165 N N . GLN B 1 39 ? 67.229 23.905 115.240 1.00 20.99 28 GLN B N 1
ATOM 3166 C CA . GLN B 1 39 ? 67.863 24.833 116.178 1.00 26.58 28 GLN B CA 1
ATOM 3167 C C . GLN B 1 39 ? 66.834 25.516 117.081 1.00 25.71 28 GLN B C 1
ATOM 3168 O O . GLN B 1 39 ? 65.808 25.990 116.606 1.00 32.31 28 GLN B O 1
ATOM 3174 N N . GLY B 1 40 ? 67.115 25.577 118.379 1.00 24.01 29 GLY B N 1
ATOM 3175 C CA . GLY B 1 40 ? 66.170 26.178 119.306 1.00 25.36 29 GLY B CA 1
ATOM 3176 C C . GLY B 1 40 ? 64.990 25.241 119.478 1.00 24.98 29 GLY B C 1
ATOM 3177 O O . GLY B 1 40 ? 65.136 24.157 120.039 1.00 43.86 29 GLY B O 1
ATOM 3178 N N . LYS B 1 41 ? 63.816 25.632 119.012 1.00 29.89 30 LYS B N 1
ATOM 3179 C CA . LYS B 1 41 ? 62.699 24.697 119.083 1.00 33.10 30 LYS B CA 1
ATOM 3180 C C . LYS B 1 41 ? 62.543 24.003 117.749 1.00 25.23 30 LYS B C 1
ATOM 3181 O O . LYS B 1 41 ? 62.704 24.621 116.698 1.00 28.06 30 LYS B O 1
ATOM 3187 N N . PRO B 1 42 ? 62.251 22.700 117.790 1.00 20.57 31 PRO B N 1
ATOM 3188 C CA . PRO B 1 42 ? 62.113 21.936 116.551 1.00 17.00 31 PRO B CA 1
ATOM 3189 C C . PRO B 1 42 ? 61.065 22.547 115.629 1.00 18.96 31 PRO B C 1
ATOM 3190 O O . PRO B 1 42 ? 60.006 23.004 116.095 1.00 17.03 31 PRO B O 1
ATOM 3194 N N . GLY B 1 43 ? 61.337 22.553 114.331 1.00 14.95 32 GLY B N 1
ATOM 3195 C CA . GLY B 1 43 ? 60.337 23.000 113.388 1.00 14.23 32 GLY B CA 1
ATOM 3196 C C . GLY B 1 43 ? 60.362 24.496 113.152 1.00 17.77 32 GLY B C 1
ATOM 3197 O O . GLY B 1 43 ? 61.286 25.199 113.577 1.00 19.02 32 GLY B O 1
ATOM 3198 N N . LYS B 1 44 ? 59.348 24.985 112.450 1.00 15.02 33 LYS B N 1
ATOM 3199 C CA . LYS B 1 44 ? 59.385 26.356 111.967 1.00 13.59 33 LYS B CA 1
ATOM 3200 C C . LYS B 1 44 ? 58.208 27.204 112.429 1.00 19.08 33 LYS B C 1
ATOM 3201 O O . LYS B 1 44 ? 58.167 28.402 112.164 1.00 14.67 33 LYS B O 1
ATOM 3207 N N . ILE B 1 45 ? 57.249 26.591 113.111 1.00 15.89 34 ILE B N 1
ATOM 3208 C CA . ILE B 1 45 ? 56.066 27.341 113.498 1.00 17.26 34 ILE B CA 1
ATOM 3209 C C . ILE B 1 45 ? 55.850 27.360 115.005 1.00 22.11 34 ILE B C 1
ATOM 3210 O O . ILE B 1 45 ? 56.374 26.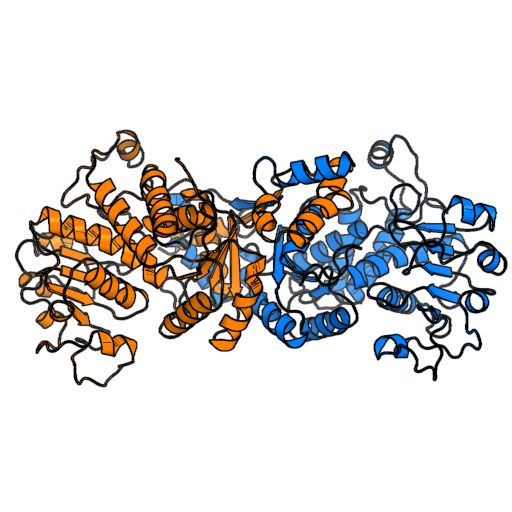521 115.739 1.00 18.92 34 ILE B O 1
ATOM 3215 N N . GLU B 1 46 ? 55.105 28.373 115.447 1.00 19.40 35 GLU B N 1
ATOM 3216 C CA . GLU B 1 46 ? 54.631 28.489 116.817 1.00 20.45 35 GLU B CA 1
ATOM 3217 C C . GLU B 1 46 ? 53.230 29.089 116.766 1.00 17.67 35 GLU B C 1
ATOM 3218 O O . GLU B 1 46 ? 52.957 29.925 115.904 1.00 17.56 35 GLU B O 1
ATOM 3224 N N . VAL B 1 47 ? 52.344 28.662 117.665 1.00 14.29 36 VAL B N 1
ATOM 3225 C CA . VAL B 1 47 ? 51.017 29.273 117.728 1.00 14.13 36 VAL B CA 1
ATOM 3226 C C . VAL B 1 47 ? 50.970 30.181 118.945 1.00 15.84 36 VAL B C 1
ATOM 3227 O O . VAL B 1 47 ? 51.234 29.741 120.056 1.00 19.98 36 VAL B O 1
ATOM 3231 N N . ILE B 1 48 ? 50.657 31.456 118.752 1.00 17.49 37 ILE B N 1
ATOM 3232 C CA . ILE B 1 48 ? 50.671 32.371 119.886 1.00 18.95 37 ILE B CA 1
ATOM 3233 C C . ILE B 1 48 ? 49.309 33.013 120.031 1.00 21.92 37 ILE B C 1
ATOM 3234 O O . ILE B 1 48 ? 48.495 32.969 119.109 1.00 20.64 37 ILE B O 1
ATOM 3239 N N . SER B 1 49 ? 49.071 33.605 121.194 1.00 19.32 38 SER B N 1
ATOM 3240 C CA . SER B 1 49 ? 47.834 34.340 121.414 1.00 23.18 38 SER B CA 1
ATOM 3241 C C . SER B 1 49 ? 47.934 35.705 120.768 1.00 28.31 38 SER B C 1
ATOM 3242 O O . SER B 1 49 ? 48.971 36.369 120.845 1.00 24.10 38 SER B O 1
ATOM 3245 N N . SER B 1 50 ? 46.846 36.135 120.138 1.00 19.96 39 SER B N 1
ATOM 3246 C CA . SER B 1 50 ? 46.794 37.483 119.595 1.00 24.34 39 SER B CA 1
ATOM 3247 C C . SER B 1 50 ? 46.201 38.462 120.605 1.00 25.57 39 SER B C 1
ATOM 3248 O O . SER B 1 50 ? 46.178 39.667 120.367 1.00 31.32 39 SER B O 1
ATOM 3251 N N . LYS B 1 51 ? 45.739 37.939 121.736 1.00 24.00 40 LYS B N 1
ATOM 3252 C CA . LYS B 1 51 ? 45.101 38.762 122.767 1.00 22.47 40 LYS B CA 1
ATOM 3253 C C . LYS B 1 51 ? 45.788 38.582 124.124 1.00 22.47 40 LYS B C 1
ATOM 3254 O O . LYS B 1 51 ? 46.525 37.617 124.345 1.00 24.26 40 LYS B O 1
ATOM 3260 N N . PRO B 1 52 ? 45.563 39.524 125.046 1.00 30.34 41 PRO B N 1
ATOM 3261 C CA . PRO B 1 52 ? 46.097 39.382 126.406 1.00 30.44 41 PRO B CA 1
ATOM 3262 C C . PRO B 1 52 ? 45.640 38.082 127.068 1.00 32.54 41 PRO B C 1
ATOM 3263 O O . PRO B 1 52 ? 44.439 37.798 127.083 1.00 32.86 41 PRO B O 1
ATOM 3267 N N . CYS B 1 53 ? 46.571 37.294 127.599 1.00 27.96 42 CYS B N 1
ATOM 3268 C CA . CYS B 1 53 ? 46.191 36.023 128.211 1.00 27.26 42 CYS B CA 1
ATOM 3269 C C . CYS B 1 53 ? 46.955 35.687 129.495 1.00 37.34 42 CYS B C 1
ATOM 3270 O O . CYS B 1 53 ? 47.060 34.520 129.868 1.00 39.71 42 CYS B O 1
ATOM 3273 N N . ALA B 1 54 ? 47.462 36.706 130.178 1.00 42.35 43 ALA B N 1
ATOM 3274 C CA . ALA B 1 54 ? 48.300 36.494 131.353 1.00 45.63 43 ALA B CA 1
ATOM 3275 C C . ALA B 1 54 ? 47.499 36.357 132.649 1.00 47.14 43 ALA B C 1
ATOM 3276 O O . ALA B 1 54 ? 47.785 35.484 133.471 1.00 53.72 43 ALA B O 1
ATOM 3278 N N . THR B 1 55 ? 46.490 37.206 132.822 1.00 40.57 44 THR B N 1
ATOM 3279 C CA . THR B 1 55 ? 45.785 37.306 134.100 1.00 43.96 44 THR B CA 1
ATOM 3280 C C . THR B 1 55 ? 44.518 36.463 134.159 1.00 36.77 44 THR B C 1
ATOM 3281 O O . THR B 1 55 ? 43.983 36.056 133.129 1.00 34.94 44 THR B O 1
ATOM 3285 N N . GLU B 1 56 ? 44.037 36.212 135.372 1.00 36.62 45 GLU B N 1
ATOM 3286 C CA . GLU B 1 56 ? 42.780 35.496 135.558 1.00 43.83 45 GLU B CA 1
ATOM 3287 C C . GLU B 1 56 ? 41.641 36.215 134.835 1.00 41.33 45 GLU B C 1
ATOM 3288 O O . GLU B 1 56 ? 40.747 35.578 134.275 1.00 39.52 45 GLU B O 1
ATOM 3294 N N . LYS B 1 57 ? 41.679 37.543 134.850 1.00 41.64 46 LYS B N 1
ATOM 3295 C CA . LYS B 1 57 ? 40.694 38.326 134.114 1.00 38.33 46 LYS B CA 1
ATOM 3296 C C . LYS B 1 57 ? 40.812 38.040 132.615 1.00 31.18 46 LYS B C 1
ATOM 3297 O O . LYS B 1 57 ? 39.816 37.732 131.959 1.00 32.80 46 LYS B O 1
ATOM 3303 N N . ASP B 1 58 ? 42.031 38.139 132.083 1.00 34.33 47 ASP B N 1
ATOM 3304 C CA . ASP B 1 58 ? 42.273 37.828 130.680 1.00 30.35 47 ASP B CA 1
ATOM 3305 C C . ASP B 1 58 ? 41.680 36.473 130.324 1.00 33.00 47 ASP B C 1
ATOM 3306 O O . ASP B 1 58 ? 41.012 36.319 129.300 1.00 28.08 47 ASP B O 1
ATOM 3311 N N . LEU B 1 59 ? 41.930 35.484 131.173 1.00 28.40 48 LEU B N 1
ATOM 3312 C CA . LEU B 1 59 ? 41.555 34.132 130.821 1.00 33.51 48 LEU B CA 1
ATOM 3313 C C . LEU B 1 59 ? 40.062 33.926 131.025 1.00 33.47 48 LEU B C 1
ATOM 3314 O O . LEU B 1 59 ? 39.493 32.987 130.486 1.00 31.49 48 LEU B O 1
ATOM 3319 N N . SER B 1 60 ? 39.423 34.813 131.786 1.00 28.91 49 SER B N 1
ATOM 3320 C CA . SER B 1 60 ? 37.978 34.732 131.964 1.00 25.17 49 SER B CA 1
ATOM 3321 C C . SER B 1 60 ? 37.258 35.248 130.708 1.00 28.06 49 SER B C 1
ATOM 3322 O O . SER B 1 60 ? 36.045 35.070 130.547 1.00 33.57 49 SER B O 1
ATOM 3325 N N . LEU B 1 61 ? 37.992 35.869 129.817 1.00 25.92 50 LEU B N 1
ATOM 3326 C CA . LEU B 1 61 ? 37.454 36.337 128.577 1.00 26.69 50 LEU B CA 1
ATOM 3327 C C . LEU B 1 61 ? 37.860 35.326 127.478 1.00 27.00 50 LEU B C 1
ATOM 3328 O O . LEU B 1 61 ? 37.072 34.956 126.668 1.00 28.12 50 LEU B O 1
ATOM 3333 N N . ALA B 1 62 ? 39.101 34.917 127.506 1.00 21.82 51 ALA B N 1
ATOM 3334 C CA . ALA B 1 62 ? 39.581 33.971 126.526 1.00 26.98 51 ALA B CA 1
ATOM 3335 C C . ALA B 1 62 ? 38.965 32.598 126.651 1.00 27.18 51 ALA B C 1
ATOM 3336 O O . ALA B 1 62 ? 38.842 31.881 125.689 1.00 25.10 51 ALA B O 1
ATOM 3338 N N . TYR B 1 63 ? 38.617 32.251 127.863 1.00 22.57 52 TYR B N 1
ATOM 3339 C CA . TYR B 1 63 ? 38.009 30.986 128.158 1.00 24.23 52 TYR B CA 1
ATOM 3340 C C . TYR B 1 63 ? 36.733 31.219 128.959 1.00 24.70 52 TYR B C 1
ATOM 3341 O O . TYR B 1 63 ? 36.138 32.223 128.844 1.00 30.03 52 TYR B O 1
ATOM 3350 N N . SER B 1 64 ? 36.335 30.260 129.738 1.00 27.06 53 SER B N 1
ATOM 3351 C CA . SER B 1 64 ? 35.113 30.353 130.493 1.00 24.66 53 SER B CA 1
ATOM 3352 C C . SER B 1 64 ? 35.204 31.375 131.613 1.00 27.50 53 SER B C 1
ATOM 3353 O O . SER B 1 64 ? 36.212 31.484 132.229 1.00 29.79 53 SER B O 1
ATOM 3356 N N . PRO B 1 65 ? 34.152 32.124 131.881 1.00 27.45 54 PRO B N 1
ATOM 3357 C CA . PRO B 1 65 ? 32.844 32.056 131.222 1.00 27.05 54 PRO B CA 1
ATOM 3358 C C . PRO B 1 65 ? 32.686 32.971 130.011 1.00 24.75 54 PRO B C 1
ATOM 3359 O O . PRO B 1 65 ? 31.705 32.817 129.284 1.00 30.28 54 PRO B O 1
ATOM 3363 N N . GLY B 1 66 ? 33.604 33.913 129.813 1.00 24.95 55 GLY B N 1
ATOM 3364 C CA . GLY B 1 66 ? 33.454 34.920 128.774 1.00 29.65 55 GLY B CA 1
ATOM 3365 C C . GLY B 1 66 ? 33.322 34.365 127.360 1.00 24.50 55 GLY B C 1
ATOM 3366 O O . GLY B 1 66 ? 32.598 34.910 126.521 1.00 29.35 55 GLY B O 1
ATOM 3367 N N . VAL B 1 67 ? 34.015 33.266 127.097 1.00 21.74 56 VAL B N 1
ATOM 3368 C CA . VAL B 1 67 ? 34.067 32.710 125.745 1.00 19.42 56 VAL B CA 1
ATOM 3369 C C . VAL B 1 67 ? 32.681 32.216 125.273 1.00 25.75 56 VAL B C 1
ATOM 3370 O O . VAL B 1 67 ? 32.443 32.063 124.077 1.00 24.47 56 VAL B O 1
ATOM 3374 N N . ALA B 1 68 ? 31.756 32.004 126.204 1.00 22.44 57 ALA B N 1
ATOM 3375 C CA . ALA B 1 68 ? 30.380 31.622 125.823 1.00 23.11 57 ALA B CA 1
ATOM 3376 C C . ALA B 1 68 ? 29.654 32.682 124.962 1.00 29.21 57 ALA B C 1
ATOM 3377 O O . ALA B 1 68 ? 28.768 32.351 124.167 1.00 24.47 57 ALA B O 1
ATOM 3379 N N . ALA B 1 69 ? 30.021 33.951 125.122 1.00 24.37 58 ALA B N 1
ATOM 3380 C CA . ALA B 1 69 ? 29.356 35.035 124.399 1.00 26.99 58 ALA B CA 1
ATOM 3381 C C . ALA B 1 69 ? 29.524 34.928 122.884 1.00 21.34 58 ALA B C 1
ATOM 3382 O O . ALA B 1 69 ? 28.538 34.927 122.160 1.00 22.02 58 ALA B O 1
ATOM 3384 N N . PRO B 1 70 ? 30.772 34.842 122.387 1.00 21.60 59 PRO B N 1
ATOM 3385 C CA . PRO B 1 70 ? 30.904 34.657 120.938 1.00 18.88 59 PRO B CA 1
ATOM 3386 C C . PRO B 1 70 ? 30.352 33.311 120.462 1.00 18.49 59 PRO B C 1
ATOM 3387 O O . PRO B 1 70 ? 29.935 33.210 119.305 1.00 18.95 59 PRO B O 1
ATOM 3391 N N . CYS B 1 71 ? 30.348 32.290 121.317 1.00 18.52 60 CYS B N 1
ATOM 3392 C CA . CYS B 1 71 ? 29.833 30.986 120.883 1.00 21.89 60 CYS B CA 1
ATOM 3393 C C . CYS B 1 71 ? 28.339 31.088 120.619 1.00 18.82 60 CYS B C 1
ATOM 3394 O O . CYS B 1 71 ? 27.846 30.573 119.629 1.00 19.71 60 CYS B O 1
ATOM 3397 N N . LYS B 1 72 ? 27.634 31.754 121.520 1.00 19.67 61 LYS B N 1
ATOM 3398 C CA . LYS B 1 72 ? 26.190 31.905 121.372 1.00 20.37 61 LYS B CA 1
ATOM 3399 C C . LYS B 1 72 ? 25.877 32.750 120.151 1.00 28.36 61 LYS B C 1
ATOM 3400 O O . LYS B 1 72 ? 24.906 32.499 119.443 1.00 25.63 61 LYS B O 1
ATOM 3406 N N . ALA B 1 73 ? 26.715 33.753 119.903 1.00 22.63 62 ALA B N 1
ATOM 3407 C CA . ALA B 1 73 ? 26.499 34.636 118.775 1.00 24.64 62 ALA B CA 1
ATOM 3408 C C . ALA B 1 73 ? 26.670 33.875 117.466 1.00 22.07 62 ALA B C 1
ATOM 3409 O O . ALA B 1 73 ? 25.915 34.082 116.519 1.00 21.29 62 ALA B O 1
ATOM 3411 N N . ILE B 1 74 ? 27.679 33.007 117.412 1.00 20.61 63 ILE B N 1
ATOM 3412 C CA . ILE B 1 74 ? 27.926 32.201 116.222 1.00 17.91 63 ILE B CA 1
ATOM 3413 C C . ILE B 1 74 ? 26.823 31.149 116.030 1.00 20.02 63 ILE B C 1
ATOM 3414 O O . ILE B 1 74 ? 26.451 30.838 114.900 1.00 18.11 63 ILE B O 1
ATOM 3419 N N . ALA B 1 75 ? 26.342 30.574 117.122 1.00 18.56 64 ALA B N 1
ATOM 3420 C CA . ALA B 1 75 ? 25.228 29.625 117.020 1.00 18.93 64 ALA B CA 1
ATOM 3421 C C . ALA B 1 75 ? 23.991 30.284 116.413 1.00 22.17 64 ALA B C 1
ATOM 3422 O O . ALA B 1 75 ? 23.257 29.654 115.642 1.00 21.76 64 ALA B O 1
ATOM 3424 N N . LYS B 1 76 ? 23.748 31.544 116.767 1.00 20.81 65 LYS B N 1
ATOM 3425 C CA . LYS B 1 76 ? 22.557 32.242 116.268 1.00 24.82 65 LYS B CA 1
ATOM 3426 C C . LYS B 1 76 ? 22.762 32.723 114.822 1.00 25.02 65 LYS B C 1
ATOM 3427 O O . LYS B 1 76 ? 21.852 32.669 114.020 1.00 29.26 65 LYS B O 1
ATOM 3433 N N . ASP B 1 77 ? 23.973 33.187 114.502 1.00 22.77 66 ASP B N 1
ATOM 3434 C CA . ASP B 1 77 ? 24.342 33.660 113.159 1.00 22.04 66 ASP B CA 1
ATOM 3435 C C . ASP B 1 77 ? 25.689 33.098 112.791 1.00 22.81 66 ASP B C 1
ATOM 3436 O O . ASP B 1 77 ? 26.713 33.643 113.199 1.00 22.14 66 ASP B O 1
ATOM 3441 N N . PRO B 1 78 ? 25.691 32.007 112.012 1.00 21.29 67 PRO B N 1
ATOM 3442 C CA . PRO B 1 78 ? 26.935 31.311 111.680 1.00 20.53 67 PRO B CA 1
ATOM 3443 C C . PRO B 1 78 ? 28.004 32.202 111.048 1.00 19.22 67 PRO B C 1
ATOM 3444 O O . PRO B 1 78 ? 29.173 31.949 111.267 1.00 21.58 67 PRO B O 1
ATOM 3448 N N . ALA B 1 79 ? 27.613 33.222 110.293 1.00 21.20 68 ALA B N 1
ATOM 3449 C CA . ALA B 1 79 ? 28.604 34.076 109.633 1.00 24.44 68 ALA B CA 1
ATOM 3450 C C . ALA B 1 79 ? 29.540 34.747 110.632 1.00 21.93 68 ALA B C 1
ATOM 3451 O O . ALA B 1 79 ? 30.654 35.141 110.281 1.00 25.18 68 ALA B O 1
ATOM 3453 N N . LYS B 1 80 ? 29.094 34.883 111.874 1.00 19.36 69 LYS B N 1
ATOM 3454 C CA . LYS B 1 80 ? 29.894 35.586 112.864 1.00 20.56 69 LYS B CA 1
ATOM 3455 C C . LYS B 1 80 ? 31.129 34.790 113.283 1.00 16.56 69 LYS B C 1
ATOM 3456 O O . LYS B 1 80 ? 31.951 35.299 114.035 1.00 19.20 69 LYS B O 1
ATOM 3462 N N . VAL B 1 81 ? 31.262 33.559 112.788 1.00 16.83 70 VAL B N 1
ATOM 3463 C CA . VAL B 1 81 ? 32.494 32.807 113.031 1.00 15.34 70 VAL B CA 1
ATOM 3464 C C . VAL B 1 81 ? 33.675 33.612 112.496 1.00 17.76 70 VAL B C 1
ATOM 3465 O O . VAL B 1 81 ? 34.786 33.553 113.042 1.00 16.97 70 VAL B O 1
ATOM 3469 N N . TYR B 1 82 ? 33.442 34.375 111.432 1.00 15.93 71 TYR B N 1
ATOM 3470 C CA . TYR B 1 82 ? 34.514 35.216 110.872 1.00 19.05 71 TYR B CA 1
ATOM 3471 C C . TYR B 1 82 ? 34.826 36.443 111.740 1.00 18.76 71 TYR B C 1
ATOM 3472 O O . TYR B 1 82 ? 35.904 37.047 111.617 1.00 18.53 71 TYR B O 1
ATOM 3481 N N . ASP B 1 83 ? 33.882 36.846 112.580 1.00 21.00 72 ASP B N 1
ATOM 3482 C CA . ASP B 1 83 ? 34.118 37.999 113.447 1.00 18.60 72 ASP B CA 1
ATOM 3483 C C . ASP B 1 83 ? 34.860 37.671 114.742 1.00 21.54 72 ASP B C 1
ATOM 3484 O O . ASP B 1 83 ? 35.535 38.533 115.289 1.00 22.02 72 ASP B O 1
ATOM 3489 N N . TYR B 1 84 ? 34.735 36.437 115.229 1.00 18.02 73 TYR B N 1
ATOM 3490 C CA . TYR B 1 84 ? 35.161 36.124 116.595 1.00 18.97 73 TYR B CA 1
ATOM 3491 C C . TYR B 1 84 ? 36.241 35.051 116.716 1.00 15.76 73 TYR B C 1
ATOM 3492 O O . TYR B 1 84 ? 36.627 34.691 117.834 1.00 16.64 73 TYR B O 1
ATOM 3501 N N . THR B 1 85 ? 36.672 34.522 115.574 1.00 15.13 74 THR B N 1
ATOM 3502 C CA . THR B 1 85 ? 37.713 33.493 115.531 1.00 14.55 74 THR B CA 1
ATOM 3503 C C . THR B 1 85 ? 38.733 33.877 114.480 1.00 14.16 74 THR B C 1
ATOM 3504 O O . THR B 1 85 ? 38.567 34.855 113.762 1.00 15.49 74 THR B O 1
ATOM 3508 N N . ALA B 1 86 ? 39.780 33.076 114.357 1.00 13.69 75 ALA B N 1
ATOM 3509 C CA . ALA B 1 86 ? 40.775 33.330 113.332 1.00 13.34 75 ALA B CA 1
ATOM 3510 C C . ALA B 1 86 ? 40.360 32.843 111.937 1.00 12.96 75 ALA B C 1
ATOM 3511 O O . ALA B 1 86 ? 41.129 32.949 110.982 1.00 14.41 75 ALA B O 1
ATOM 3513 N N . LYS B 1 87 ? 39.149 32.301 111.792 1.00 14.16 76 LYS B N 1
ATOM 3514 C CA . LYS B 1 87 ? 38.805 31.633 110.537 1.00 12.70 76 LYS B CA 1
ATOM 3515 C C . LYS B 1 87 ? 39.073 32.476 109.286 1.00 12.68 76 LYS B C 1
ATOM 3516 O O . LYS B 1 87 ? 39.521 31.957 108.268 1.00 14.66 76 LYS B O 1
ATOM 3522 N N . GLY B 1 88 ? 38.798 33.775 109.392 1.00 13.33 77 GLY B N 1
ATOM 3523 C CA . GLY B 1 88 ? 38.896 34.680 108.270 1.00 13.26 77 GLY B CA 1
ATOM 3524 C C . GLY B 1 88 ? 40.320 34.979 107.854 1.00 14.59 77 GLY B C 1
ATOM 3525 O O . GLY B 1 88 ? 40.532 35.672 106.861 1.00 16.95 77 GLY B O 1
ATOM 3526 N N . ASN B 1 89 ? 41.290 34.472 108.611 1.00 13.75 78 ASN B N 1
ATOM 3527 C CA . ASN B 1 89 ? 42.690 34.635 108.227 1.00 12.57 78 ASN B CA 1
ATOM 3528 C C . ASN B 1 89 ? 43.455 33.315 108.253 1.00 14.37 78 ASN B C 1
ATOM 3529 O O . ASN B 1 89 ? 44.675 33.297 108.297 1.00 14.95 78 ASN B O 1
ATOM 3534 N N . LEU B 1 90 ? 42.723 32.221 108.232 1.00 12.74 79 LEU B N 1
ATOM 3535 C CA . LEU B 1 90 ? 43.304 30.918 108.495 1.00 12.34 79 LEU B CA 1
ATOM 3536 C C . LEU B 1 90 ? 43.120 29.972 107.311 1.00 13.46 79 LEU B C 1
ATOM 3537 O O . LEU B 1 90 ? 41.996 29.580 106.955 1.00 14.79 79 LEU B O 1
ATOM 3542 N N . VAL B 1 91 ? 44.243 29.582 106.728 1.00 11.60 80 VAL B N 1
ATOM 3543 C CA . VAL B 1 91 ? 44.218 28.638 105.629 1.00 12.75 80 VAL B CA 1
ATOM 3544 C C . VAL B 1 91 ? 44.860 27.329 106.055 1.00 12.32 80 VAL B C 1
ATOM 3545 O O . VAL B 1 91 ? 45.880 27.308 106.765 1.00 11.86 80 VAL B O 1
ATOM 3549 N N . ALA B 1 92 ? 44.268 26.223 105.634 1.00 10.49 81 ALA B N 1
ATOM 3550 C CA . ALA B 1 92 ? 44.900 24.920 105.830 1.00 11.87 81 ALA B CA 1
ATOM 3551 C C . ALA B 1 92 ? 45.779 24.600 104.631 1.00 10.25 81 ALA B C 1
ATOM 3552 O O . ALA B 1 92 ? 45.302 24.665 103.498 1.00 13.84 81 ALA B O 1
ATOM 3554 N N . VAL B 1 93 ? 47.059 24.304 104.864 1.00 10.59 82 VAL B N 1
ATOM 3555 C CA . VAL B 1 93 ? 47.868 23.721 103.812 1.00 10.17 82 VAL B CA 1
ATOM 3556 C C . VAL B 1 93 ? 47.828 22.212 104.031 1.00 13.22 82 VAL B C 1
ATOM 3557 O O . VAL B 1 93 ? 48.343 21.718 105.030 1.00 13.50 82 VAL B O 1
ATOM 3561 N N . ILE B 1 94 ? 47.213 21.495 103.099 1.00 10.21 83 ILE B N 1
ATOM 3562 C CA . ILE B 1 94 ? 46.897 20.096 103.340 1.00 10.30 83 ILE B CA 1
ATOM 3563 C C . ILE B 1 94 ? 47.508 19.203 102.294 1.00 11.64 83 ILE B C 1
ATOM 3564 O O . ILE B 1 94 ? 47.316 19.411 101.100 1.00 12.40 83 ILE B O 1
ATOM 3569 N N . SER B 1 95 ? 48.244 18.193 102.750 1.00 12.29 84 SER B N 1
ATOM 3570 C CA . SER B 1 95 ? 48.926 17.272 101.849 1.00 10.70 84 SER B CA 1
ATOM 3571 C C . SER B 1 95 ? 48.861 15.857 102.378 1.00 10.94 84 SER B C 1
ATOM 3572 O O . SER B 1 95 ? 48.835 15.665 103.580 1.00 14.85 84 SER B O 1
ATOM 3575 N N . ASN B 1 96 ? 48.906 14.867 101.494 1.00 12.38 85 ASN B N 1
ATOM 3576 C CA . ASN B 1 96 ? 49.129 13.491 101.945 1.00 11.52 85 ASN B CA 1
ATOM 3577 C C . ASN B 1 96 ? 50.564 13.032 101.608 1.00 16.48 85 ASN B C 1
ATOM 3578 O O . ASN B 1 96 ? 50.916 11.856 101.748 1.00 16.73 85 ASN B O 1
ATOM 3583 N N . GLY B 1 97 ? 51.381 13.986 101.177 1.00 14.51 86 GLY B N 1
ATOM 3584 C CA . GLY B 1 97 ? 52.817 13.752 100.980 1.00 12.27 86 GLY B CA 1
ATOM 3585 C C . GLY B 1 97 ? 53.124 12.803 99.827 1.00 17.81 86 GLY B C 1
ATOM 3586 O O . GLY B 1 97 ? 54.197 12.178 99.795 1.00 16.20 86 GLY B O 1
ATOM 3587 N N . THR B 1 98 ? 52.212 12.707 98.859 1.00 15.08 87 THR B N 1
ATOM 3588 C CA . THR B 1 98 ? 52.422 11.792 97.732 1.00 14.48 87 THR B CA 1
ATOM 3589 C C . THR B 1 98 ? 53.184 12.415 96.552 1.00 16.72 87 THR B C 1
ATOM 3590 O O . THR B 1 98 ? 53.590 11.706 95.645 1.00 17.64 87 THR B O 1
ATOM 3594 N N . ALA B 1 99 ? 53.362 13.732 96.555 1.00 13.53 88 ALA B N 1
ATOM 3595 C CA . ALA B 1 99 ? 54.256 14.355 95.582 1.00 15.37 88 ALA B CA 1
ATOM 3596 C C . ALA B 1 99 ? 54.928 15.584 96.196 1.00 15.82 88 ALA B C 1
ATOM 3597 O O . ALA B 1 99 ? 54.578 16.714 95.876 1.00 14.06 88 ALA B O 1
ATOM 3599 N N . VAL B 1 100 ? 55.867 15.350 97.097 1.00 19.78 89 VAL B N 1
ATOM 3600 C CA . VAL B 1 100 ? 56.579 16.380 97.812 1.00 16.01 89 VAL B CA 1
ATOM 3601 C C . VAL B 1 100 ? 57.763 16.899 97.058 1.00 16.65 89 VAL B C 1
ATOM 3602 O O . VAL B 1 100 ? 58.677 16.202 96.833 1.00 19.45 89 VAL B O 1
ATOM 3606 N N . LEU B 1 101 ? 57.666 18.179 96.720 1.00 21.19 90 LEU B N 1
ATOM 3607 C CA . LEU B 1 101 ? 58.640 18.867 95.941 1.00 24.66 90 LEU B CA 1
ATOM 3608 C C . LEU B 1 101 ? 58.877 17.985 94.734 1.00 28.81 90 LEU B C 1
ATOM 3609 O O . LEU B 1 101 ? 57.945 17.710 94.009 1.00 31.20 90 LEU B O 1
ATOM 3614 N N . GLY B 1 102 ? 60.104 17.572 94.544 1.00 18.86 91 GLY B N 1
ATOM 3615 C CA . GLY B 1 102 ? 60.467 16.659 93.484 1.00 29.64 91 GLY B CA 1
ATOM 3616 C C . GLY B 1 102 ? 60.901 15.330 94.088 1.00 28.02 91 GLY B C 1
ATOM 3617 O O . GLY B 1 102 ? 61.519 14.535 93.468 1.00 32.63 91 GLY B O 1
ATOM 3618 N N . LEU B 1 103 ? 60.557 15.107 95.335 1.00 22.68 92 LEU B N 1
ATOM 3619 C CA . LEU B 1 103 ? 60.981 13.914 96.020 1.00 19.28 92 LEU B CA 1
ATOM 3620 C C . LEU B 1 103 ? 60.060 12.729 95.817 1.00 22.96 92 LEU B C 1
ATOM 3621 O O . LEU B 1 103 ? 60.391 11.625 96.162 1.00 21.46 92 LEU B O 1
ATOM 3626 N N . GLY B 1 104 ? 58.881 13.010 95.307 1.00 24.54 93 GLY B N 1
ATOM 3627 C CA . GLY B 1 104 ? 57.900 11.972 95.043 1.00 22.44 93 GLY B CA 1
ATOM 3628 C C . GLY B 1 104 ? 57.060 11.600 96.247 1.00 19.34 93 GLY B C 1
ATOM 3629 O O . GLY B 1 104 ? 56.790 12.423 97.109 1.00 19.73 93 GLY B O 1
ATOM 3630 N N . ASN B 1 105 ? 56.678 10.330 96.320 1.00 19.72 94 ASN B N 1
ATOM 3631 C CA . ASN B 1 105 ? 55.725 9.888 97.323 1.00 21.05 94 ASN B CA 1
ATOM 3632 C C . ASN B 1 105 ? 56.435 9.465 98.605 1.00 22.88 94 ASN B C 1
ATOM 3633 O O . ASN B 1 105 ? 56.635 8.279 98.854 1.00 22.78 94 ASN B O 1
ATOM 3638 N N . ILE B 1 106 ? 56.809 10.437 99.424 1.00 18.06 95 ILE B N 1
ATOM 3639 C CA . ILE B 1 106 ? 57.576 10.150 100.626 1.00 16.89 95 ILE B CA 1
ATOM 3640 C C . ILE B 1 106 ? 56.707 10.043 101.878 1.00 16.62 95 ILE B C 1
ATOM 3641 O O . ILE B 1 106 ? 57.205 9.692 102.946 1.00 17.19 95 ILE B O 1
ATOM 3646 N N . GLY B 1 107 ? 55.408 10.287 101.740 1.00 14.46 96 GLY B N 1
ATOM 3647 C CA . GLY B 1 107 ? 54.493 10.125 102.869 1.00 18.53 96 GLY B CA 1
ATOM 3648 C C . GLY B 1 107 ? 54.258 11.404 103.660 1.00 17.37 96 GLY B C 1
ATOM 3649 O O . GLY B 1 107 ? 55.013 12.357 103.554 1.00 12.59 96 GLY B O 1
ATOM 3650 N N . PRO B 1 108 ? 53.182 11.449 104.458 1.00 13.50 97 PRO B N 1
ATOM 3651 C CA . PRO B 1 108 ? 52.783 12.741 105.032 1.00 12.12 97 PRO B CA 1
ATOM 3652 C C . PRO B 1 108 ? 53.729 13.278 106.107 1.00 15.46 97 PRO B C 1
ATOM 3653 O O . PRO B 1 108 ? 53.912 14.493 106.164 1.00 12.82 97 PRO B O 1
ATOM 3657 N N . ALA B 1 109 ? 54.289 12.423 106.950 1.00 16.93 98 ALA B N 1
ATOM 3658 C CA . ALA B 1 109 ? 55.227 12.904 107.973 1.00 17.08 98 ALA B CA 1
ATOM 3659 C C . ALA B 1 109 ? 56.451 13.535 107.319 1.00 16.10 98 ALA B C 1
ATOM 3660 O O . ALA B 1 109 ? 56.851 14.649 107.675 1.00 14.41 98 ALA B O 1
ATOM 3662 N N . ALA B 1 110 ? 57.000 12.854 106.320 1.00 15.58 99 ALA B N 1
ATOM 3663 C CA . ALA B 1 110 ? 58.180 13.365 105.619 1.00 15.30 99 ALA B CA 1
ATOM 3664 C C . ALA B 1 110 ? 57.872 14.688 104.910 1.00 19.58 99 ALA B C 1
ATOM 3665 O O . ALA B 1 110 ? 58.759 15.505 104.722 1.00 17.68 99 ALA B O 1
ATOM 3667 N N . GLY B 1 111 ? 56.619 14.897 104.514 1.00 12.82 100 GLY B N 1
ATOM 3668 C CA . GLY B 1 111 ? 56.254 16.129 103.831 1.00 13.20 100 GLY B CA 1
ATOM 3669 C C . GLY B 1 111 ? 55.984 17.294 104.775 1.00 12.90 100 GLY B C 1
ATOM 3670 O O . GLY B 1 111 ? 55.846 18.427 104.330 1.00 13.32 100 GLY B O 1
ATOM 3671 N N . LYS B 1 112 ? 55.940 17.029 106.081 1.00 11.86 101 LYS B N 1
ATOM 3672 C CA . LYS B 1 112 ? 55.544 18.065 107.039 1.00 11.70 101 LYS B CA 1
ATOM 3673 C C . LYS B 1 112 ? 56.446 19.303 107.010 1.00 11.77 101 LYS B C 1
ATOM 3674 O O . LYS B 1 112 ? 55.951 20.410 107.121 1.00 12.94 101 LYS B O 1
ATOM 3680 N N . PRO B 1 113 ? 57.772 19.127 106.864 1.00 13.89 102 PRO B N 1
ATOM 3681 C CA . PRO B 1 113 ? 58.569 20.358 106.803 1.00 12.61 102 PRO B CA 1
ATOM 3682 C C . PRO B 1 113 ? 58.189 21.279 105.637 1.00 11.94 102 PRO B C 1
ATOM 3683 O O . PRO B 1 113 ? 58.228 22.505 105.758 1.00 11.92 102 PRO B O 1
ATOM 3687 N N . VAL B 1 114 ? 57.873 20.685 104.493 1.00 11.79 103 VAL B N 1
ATOM 3688 C CA . VAL B 1 114 ? 57.452 21.462 103.338 1.00 17.47 103 VAL B CA 1
ATOM 3689 C C . VAL B 1 114 ? 56.125 22.185 103.593 1.00 13.77 103 VAL B C 1
ATOM 3690 O O . VAL B 1 114 ? 55.965 23.349 103.208 1.00 12.76 103 VAL B O 1
ATOM 3694 N N . MET B 1 115 ? 55.184 21.513 104.261 1.00 11.49 104 MET B N 1
ATOM 3695 C CA . MET B 1 115 ? 53.909 22.160 104.566 1.00 13.38 104 MET B CA 1
ATOM 3696 C C . MET B 1 115 ? 54.071 23.282 105.611 1.00 14.81 104 MET B C 1
ATOM 3697 O O . MET B 1 115 ? 53.484 24.357 105.459 1.00 12.54 104 MET B O 1
ATOM 3702 N N . GLU B 1 116 ? 54.892 23.071 106.642 1.00 14.39 105 GLU B N 1
ATOM 3703 C CA . GLU B 1 116 ? 55.227 24.188 107.537 1.00 12.04 105 GLU B CA 1
ATOM 3704 C C . GLU B 1 116 ? 55.839 25.348 106.737 1.00 13.52 105 GLU B C 1
ATOM 3705 O O . GLU B 1 116 ? 55.479 26.500 106.956 1.00 13.42 105 GLU B O 1
ATOM 3711 N N . GLY B 1 117 ? 56.789 25.032 105.842 1.00 11.69 106 GLY B N 1
ATOM 3712 C CA . GLY B 1 117 ? 57.403 26.042 104.986 1.00 12.73 106 GLY B CA 1
ATOM 3713 C C . GLY B 1 117 ? 56.427 26.784 104.091 1.00 19.36 106 GLY B C 1
ATOM 3714 O O . GLY B 1 117 ? 56.517 28.005 103.973 1.00 14.42 106 GLY B O 1
ATOM 3715 N N . LYS B 1 118 ? 55.501 26.060 103.467 1.00 14.45 107 LYS B N 1
ATOM 3716 C CA . LYS B 1 118 ? 54.455 26.691 102.653 1.00 13.47 107 LYS B CA 1
ATOM 3717 C C . LYS B 1 118 ? 53.651 27.685 103.508 1.00 16.06 107 LYS B C 1
ATOM 3718 O O . LYS B 1 118 ? 53.314 28.793 103.071 1.00 13.71 107 LYS B O 1
ATOM 3724 N N . GLY B 1 119 ? 53.379 27.294 104.747 1.00 12.68 108 GLY B N 1
ATOM 3725 C CA . GLY B 1 119 ? 52.641 28.147 105.661 1.00 14.79 108 GLY B CA 1
ATOM 3726 C C . GLY B 1 119 ? 53.388 29.412 105.973 1.00 16.03 108 GLY B C 1
ATOM 3727 O O . GLY B 1 119 ? 52.800 30.490 106.090 1.00 14.41 108 GLY B O 1
ATOM 3728 N N . ILE B 1 120 ? 54.706 29.289 106.114 1.00 12.93 109 ILE B N 1
ATOM 3729 C CA . ILE B 1 120 ? 55.509 30.470 106.368 1.00 13.89 109 ILE B CA 1
ATOM 3730 C C . ILE B 1 120 ? 55.416 31.454 105.207 1.00 12.02 109 ILE B C 1
ATOM 3731 O O . ILE B 1 120 ? 55.427 32.664 105.416 1.00 14.06 109 ILE B O 1
ATOM 3736 N N . LEU B 1 121 ? 55.387 30.940 103.984 1.00 11.82 110 LEU B N 1
ATOM 3737 C CA . LEU B 1 121 ? 55.242 31.817 102.822 1.00 11.93 110 LEU B CA 1
ATOM 3738 C C . LEU B 1 121 ? 53.871 32.504 102.838 1.00 11.85 110 LEU B C 1
ATOM 3739 O O . LEU B 1 121 ? 53.782 33.682 102.519 1.00 12.75 110 LEU B O 1
ATOM 3744 N N . PHE B 1 122 ? 52.807 31.775 103.176 1.00 13.87 111 PHE B N 1
ATOM 3745 C CA . PHE B 1 122 ? 51.503 32.433 103.321 1.00 12.91 111 PHE B CA 1
ATOM 3746 C C . PHE B 1 122 ? 51.551 33.622 104.301 1.00 13.51 111 PHE B C 1
ATOM 3747 O O . PHE B 1 122 ? 50.987 34.706 104.064 1.00 12.89 111 PHE B O 1
ATOM 3755 N N . LYS B 1 123 ? 52.206 33.398 105.428 1.00 13.51 112 LYS B N 1
ATOM 3756 C CA . LYS B 1 123 ? 52.301 34.410 106.463 1.00 12.37 112 LYS B CA 1
ATOM 3757 C C . LYS B 1 123 ? 53.183 35.571 106.053 1.00 12.83 112 LYS B C 1
ATOM 3758 O O . LYS B 1 123 ? 52.817 36.730 106.262 1.00 15.18 112 LYS B O 1
ATOM 3764 N N . GLN B 1 124 ? 54.359 35.281 105.488 1.00 13.00 113 GLN B N 1
ATOM 3765 C CA . GLN B 1 124 ? 55.283 36.350 105.166 1.00 17.40 113 GLN B CA 1
ATOM 3766 C C . GLN B 1 124 ? 54.834 37.157 103.954 1.00 18.95 113 GLN B C 1
ATOM 3767 O O . GLN B 1 124 ? 55.084 38.354 103.893 1.00 20.74 113 GLN B O 1
ATOM 3773 N N . PHE B 1 125 ? 54.152 36.531 103.000 1.00 16.80 114 PHE B N 1
ATOM 3774 C CA . PHE B 1 125 ? 53.802 37.269 101.790 1.00 14.64 114 PHE B CA 1
ATOM 3775 C C . PHE B 1 125 ? 52.385 37.831 101.808 1.00 18.35 114 PHE B C 1
ATOM 3776 O O . PHE B 1 125 ? 52.119 38.821 101.133 1.00 15.66 114 PHE B O 1
ATOM 3784 N N . ALA B 1 126 ? 51.495 37.249 102.605 1.00 15.76 115 ALA B N 1
ATOM 3785 C CA . ALA B 1 126 ? 50.140 37.798 102.644 1.00 13.14 115 ALA B CA 1
ATOM 3786 C C . ALA B 1 126 ? 49.561 38.008 104.041 1.00 15.00 115 ALA B C 1
ATOM 3787 O O . ALA B 1 126 ? 48.391 38.404 104.175 1.00 17.65 115 ALA B O 1
ATOM 3789 N N . GLY B 1 127 ? 50.341 37.727 105.081 1.00 13.21 116 GLY B N 1
ATOM 3790 C CA . GLY B 1 127 ? 49.843 37.829 106.441 1.00 13.50 116 GLY B CA 1
ATOM 3791 C C . GLY B 1 127 ? 48.807 36.787 106.847 1.00 17.45 116 GLY B C 1
ATOM 3792 O O . GLY B 1 127 ? 48.048 37.003 107.796 1.00 16.96 116 GLY B O 1
ATOM 3793 N N . ILE B 1 128 ? 48.807 35.646 106.160 1.00 12.65 117 ILE B N 1
ATOM 3794 C CA . ILE B 1 128 ? 47.797 34.613 106.362 1.00 15.59 117 ILE B CA 1
ATOM 3795 C C . ILE B 1 128 ? 48.347 33.554 107.310 1.00 14.92 117 ILE B C 1
ATOM 3796 O O . ILE B 1 128 ? 49.468 33.086 107.136 1.00 14.90 117 ILE B O 1
ATOM 3801 N N . ASP B 1 129 ? 47.572 33.231 108.340 1.00 14.96 118 ASP B N 1
ATOM 3802 C CA . ASP B 1 129 ? 47.930 32.160 109.267 1.00 11.76 118 ASP B CA 1
ATOM 3803 C C . ASP B 1 129 ? 47.635 30.810 108.624 1.00 13.31 118 ASP B C 1
ATOM 3804 O O . ASP B 1 129 ? 46.627 30.646 107.945 1.00 14.26 118 ASP B O 1
ATOM 3809 N N . VAL B 1 130 ? 48.521 29.844 108.847 1.00 11.32 119 VAL B N 1
ATOM 3810 C CA . VAL B 1 130 ? 48.319 28.521 108.275 1.00 10.90 119 VAL B CA 1
ATOM 3811 C C . VAL B 1 130 ? 48.426 27.445 109.342 1.00 13.44 119 VAL B C 1
ATOM 3812 O O . VAL B 1 130 ? 49.349 27.473 110.163 1.00 12.85 119 VAL B O 1
ATOM 3816 N N . PHE B 1 131 ? 47.474 26.510 109.328 1.00 12.00 120 PHE B N 1
ATOM 3817 C CA . PHE B 1 131 ? 47.643 25.196 109.960 1.00 11.34 120 PHE B CA 1
ATOM 3818 C C . PHE B 1 131 ? 48.070 24.251 108.851 1.00 11.85 120 PHE B C 1
ATOM 3819 O O . PHE B 1 131 ? 47.338 24.064 107.880 1.00 10.44 120 PHE B O 1
ATOM 3827 N N . ASP B 1 132 ? 49.282 23.702 108.955 1.00 12.45 121 ASP B N 1
ATOM 3828 C CA . ASP B 1 132 ? 49.717 22.679 108.010 1.00 11.62 121 ASP B CA 1
ATOM 3829 C C . ASP B 1 132 ? 49.164 21.325 108.462 1.00 15.13 121 ASP B C 1
ATOM 3830 O O . ASP B 1 132 ? 49.331 20.928 109.619 1.00 15.34 121 ASP B O 1
ATOM 3835 N N . ILE B 1 133 ? 48.499 20.624 107.551 1.00 12.86 122 ILE B N 1
ATOM 3836 C CA . ILE B 1 133 ? 47.793 19.397 107.916 1.00 10.61 122 ILE B CA 1
ATOM 3837 C C . ILE B 1 133 ? 48.267 18.299 107.023 1.00 13.04 122 ILE B C 1
ATOM 3838 O O . ILE B 1 133 ? 48.033 18.352 105.818 1.00 14.13 122 ILE B O 1
ATOM 3843 N N . GLU B 1 134 ? 48.973 17.327 107.605 1.00 12.65 123 GLU B N 1
ATOM 3844 C CA . GLU B 1 134 ? 49.476 16.196 106.862 1.00 14.80 123 GLU B CA 1
ATOM 3845 C C . GLU B 1 134 ? 48.534 15.011 107.094 1.00 14.37 123 GLU B C 1
ATOM 3846 O O . GLU B 1 134 ? 48.285 14.614 108.236 1.00 14.07 123 GLU B O 1
ATOM 3852 N N . VAL B 1 135 ? 48.014 14.465 106.000 1.00 15.40 124 VAL B N 1
ATOM 3853 C CA . VAL B 1 135 ? 46.963 13.467 106.052 1.00 16.11 124 VAL B CA 1
ATOM 3854 C C . VAL B 1 135 ? 47.454 12.107 105.568 1.00 14.37 124 VAL B C 1
ATOM 3855 O O . VAL B 1 135 ? 47.894 11.974 104.418 1.00 11.88 124 VAL B O 1
ATOM 3859 N N . ALA B 1 136 ? 47.370 11.099 106.430 1.00 13.49 125 ALA B N 1
ATOM 3860 C CA . ALA B 1 136 ? 47.762 9.750 106.034 1.00 17.42 125 ALA B CA 1
ATOM 3861 C C . ALA B 1 136 ? 46.609 9.049 105.316 1.00 20.16 125 ALA B C 1
ATOM 3862 O O . ALA B 1 136 ? 45.988 8.107 105.846 1.00 18.14 125 ALA B O 1
ATOM 3864 N N . ALA B 1 137 ? 46.327 9.514 104.105 1.00 14.52 126 ALA B N 1
ATOM 3865 C CA . ALA B 1 137 ? 45.324 8.883 103.278 1.00 18.74 126 ALA B CA 1
ATOM 3866 C C . ALA B 1 137 ? 45.709 9.040 101.821 1.00 19.13 126 ALA B C 1
ATOM 3867 O O . ALA B 1 137 ? 45.844 10.152 101.321 1.00 15.20 126 ALA B O 1
ATOM 3869 N N . THR B 1 138 ? 45.882 7.914 101.146 1.00 15.83 127 THR B N 1
ATOM 3870 C CA . THR B 1 138 ? 46.150 7.946 99.713 1.00 17.21 127 THR B CA 1
ATOM 3871 C C . THR B 1 138 ? 44.889 7.617 98.920 1.00 19.87 127 THR B C 1
ATOM 3872 O O . THR B 1 138 ? 44.797 7.918 97.726 1.00 22.80 127 THR B O 1
ATOM 3876 N N . ASP B 1 139 ? 43.931 6.975 99.575 1.00 17.14 128 ASP B N 1
ATOM 3877 C CA . ASP B 1 139 ? 42.635 6.702 98.957 1.00 19.41 128 ASP B CA 1
ATOM 3878 C C . ASP B 1 139 ? 41.884 8.023 98.782 1.00 19.15 128 ASP B C 1
ATOM 3879 O O . ASP B 1 139 ? 41.778 8.823 99.720 1.00 17.61 128 ASP B O 1
ATOM 3884 N N . VAL B 1 140 ? 41.390 8.272 97.575 1.00 19.98 129 VAL B N 1
ATOM 3885 C CA . VAL B 1 140 ? 40.706 9.538 97.295 1.00 18.34 129 VAL B CA 1
ATOM 3886 C C . VAL B 1 140 ? 39.494 9.771 98.205 1.00 17.01 129 VAL B C 1
ATOM 3887 O O . VAL B 1 140 ? 39.283 10.884 98.694 1.00 17.60 129 VAL B O 1
ATOM 3891 N N . ASP B 1 141 ? 38.715 8.721 98.441 1.00 16.49 130 ASP B N 1
ATOM 3892 C CA . ASP B 1 141 ? 37.509 8.850 99.251 1.00 15.69 130 ASP B CA 1
ATOM 3893 C C . ASP B 1 141 ? 37.856 9.105 100.716 1.00 15.49 130 ASP B C 1
ATOM 3894 O O . ASP B 1 141 ? 37.251 9.965 101.348 1.00 17.18 130 ASP B O 1
ATOM 3899 N N . VAL B 1 142 ? 38.832 8.368 101.253 1.00 18.02 131 VAL B N 1
ATOM 3900 C CA . VAL B 1 142 ? 39.287 8.608 102.629 1.00 15.88 131 VAL B CA 1
ATOM 3901 C C . VAL B 1 142 ? 39.758 10.049 102.785 1.00 13.31 131 VAL B C 1
ATOM 3902 O O . VAL B 1 142 ? 39.363 10.741 103.707 1.00 13.11 131 VAL B O 1
ATOM 3906 N N . PHE B 1 143 ? 40.589 10.495 101.850 1.00 14.01 132 PHE B N 1
ATOM 3907 C CA . PHE B 1 143 ? 41.173 11.832 101.916 1.00 12.73 132 PHE B CA 1
ATOM 3908 C C . PHE B 1 143 ? 40.095 12.903 101.853 1.00 12.90 132 PHE B C 1
ATOM 3909 O O . PHE B 1 143 ? 40.070 13.793 102.698 1.00 13.10 132 PHE B O 1
ATOM 3917 N N . CYS B 1 144 ? 39.196 12.790 100.870 1.00 15.00 133 CYS B N 1
ATOM 3918 C CA . CYS B 1 144 ? 38.136 13.789 100.702 1.00 14.41 133 CYS B CA 1
ATOM 3919 C C . CYS B 1 144 ? 37.167 13.777 101.861 1.00 17.93 133 CYS B C 1
ATOM 3920 O O . CYS B 1 144 ? 36.725 14.855 102.301 1.00 16.05 133 CYS B O 1
ATOM 3923 N N . ASN B 1 145 ? 36.848 12.581 102.368 1.00 14.72 134 ASN B N 1
ATOM 3924 C CA . ASN B 1 145 ? 35.929 12.500 103.505 1.00 15.95 134 ASN B CA 1
ATOM 3925 C C . ASN B 1 145 ? 36.547 13.174 104.733 1.00 18.29 134 ASN B C 1
ATOM 3926 O O . ASN B 1 145 ? 35.858 13.878 105.470 1.00 20.41 134 ASN B O 1
ATOM 3931 N N . ALA B 1 146 ? 37.856 13.033 104.919 1.00 13.96 135 ALA B N 1
ATOM 3932 C CA . ALA B 1 146 ? 38.491 13.600 106.101 1.00 14.81 135 ALA B CA 1
ATOM 3933 C C . ALA B 1 146 ? 38.585 15.125 106.005 1.00 15.10 135 ALA B C 1
ATOM 3934 O O . ALA B 1 146 ? 38.387 15.827 106.987 1.00 20.89 135 ALA B O 1
ATOM 3936 N N . VAL B 1 147 ? 38.910 15.629 104.821 1.00 14.21 136 VAL B N 1
ATOM 3937 C CA . VAL B 1 147 ? 39.150 17.048 104.645 1.00 12.46 136 VAL B CA 1
ATOM 3938 C C . VAL B 1 147 ? 37.827 17.832 104.643 1.00 11.78 136 VAL B C 1
ATOM 3939 O O . VAL B 1 147 ? 37.749 18.939 105.175 1.00 16.24 136 VAL B O 1
ATOM 3943 N N . ARG B 1 148 ? 36.807 17.265 104.012 1.00 13.68 137 ARG B N 1
ATOM 3944 C CA . ARG B 1 148 ? 35.548 17.982 103.859 1.00 16.56 137 ARG B CA 1
ATOM 3945 C C . ARG B 1 148 ? 35.036 18.471 105.196 1.00 14.47 137 ARG B C 1
ATOM 3946 O O . ARG B 1 148 ? 34.565 19.613 105.321 1.00 13.74 137 ARG B O 1
ATOM 3954 N N . VAL B 1 149 ? 35.166 17.627 106.210 1.00 14.35 138 VAL B N 1
ATOM 3955 C CA . VAL B 1 149 ? 34.529 17.930 107.482 1.00 16.45 138 VAL B CA 1
ATOM 3956 C C . VAL B 1 149 ? 35.385 18.866 108.333 1.00 14.21 138 VAL B C 1
ATOM 3957 O O . VAL B 1 149 ? 34.988 19.255 109.427 1.00 14.41 138 VAL B O 1
ATOM 3961 N N . LEU B 1 150 ? 36.539 19.276 107.826 1.00 13.71 139 LEU B N 1
ATOM 3962 C CA . LEU B 1 150 ? 37.327 20.278 108.533 1.00 14.76 139 LEU B CA 1
ATOM 3963 C C . LEU B 1 150 ? 36.907 21.697 108.208 1.00 14.06 139 LEU B C 1
ATOM 3964 O O . LEU B 1 150 ? 37.474 22.646 108.767 1.00 15.34 139 LEU B O 1
ATOM 3969 N N . GLU B 1 151 ? 35.970 21.861 107.283 1.00 12.63 140 GLU B N 1
ATOM 3970 C CA . GLU B 1 151 ? 35.568 23.204 106.860 1.00 14.11 140 GLU B CA 1
ATOM 3971 C C . GLU B 1 151 ? 35.284 24.217 107.994 1.00 16.71 140 GLU B C 1
ATOM 3972 O O . GLU B 1 151 ? 35.663 25.383 107.868 1.00 17.17 140 GLU B O 1
ATOM 3978 N N . PRO B 1 152 ? 34.607 23.795 109.083 1.00 14.19 141 PRO B N 1
ATOM 3979 C CA . PRO B 1 152 ? 34.317 24.786 110.138 1.00 16.93 141 PRO B CA 1
ATOM 3980 C C . PRO B 1 152 ? 35.562 25.477 110.689 1.00 13.54 141 PRO B C 1
ATOM 3981 O O . PRO B 1 152 ? 35.477 26.601 111.199 1.00 17.74 141 PRO B O 1
ATOM 3985 N N . THR B 1 153 ? 36.713 24.822 110.570 1.00 12.19 142 THR B N 1
ATOM 3986 C CA . THR B 1 153 ? 37.963 25.348 111.126 1.00 13.99 142 THR B CA 1
ATOM 3987 C C . THR B 1 153 ? 38.563 26.496 110.304 1.00 11.97 142 THR B C 1
ATOM 3988 O O . THR B 1 153 ? 39.165 27.424 110.854 1.00 13.32 142 THR B O 1
ATOM 3992 N N . PHE B 1 154 ? 38.383 26.419 108.985 1.00 12.94 143 PHE B N 1
ATOM 3993 C CA . PHE B 1 154 ? 39.232 27.171 108.067 1.00 12.40 143 PHE B CA 1
ATOM 3994 C C . PHE B 1 154 ? 38.525 28.183 107.194 1.00 12.64 143 PHE B C 1
ATOM 3995 O O . PHE B 1 154 ? 37.333 28.040 106.858 1.00 14.82 143 PHE B O 1
ATOM 4003 N N . GLY B 1 155 ? 39.275 29.209 106.792 1.00 11.89 144 GLY B N 1
ATOM 4004 C CA . GLY B 1 155 ? 38.770 30.159 105.820 1.00 11.94 144 GLY B CA 1
ATOM 4005 C C . GLY B 1 155 ? 39.053 29.726 104.394 1.00 14.78 144 GLY B C 1
ATOM 4006 O O . GLY B 1 155 ? 38.408 30.195 103.450 1.00 14.96 144 GLY B O 1
ATOM 4007 N N . GLY B 1 156 ? 40.020 28.830 104.230 1.00 14.07 145 GLY B N 1
ATOM 4008 C CA . GLY B 1 156 ? 40.313 28.306 102.909 1.00 11.29 145 GLY B CA 1
ATOM 4009 C C . GLY B 1 156 ? 41.212 27.099 103.002 1.00 10.96 145 GLY B C 1
ATOM 4010 O O . GLY B 1 156 ? 41.808 26.869 104.046 1.00 11.90 145 GLY B O 1
ATOM 4011 N N . ILE B 1 157 ? 41.282 26.335 101.916 1.00 10.92 146 ILE B N 1
ATOM 4012 C CA . ILE B 1 157 ? 42.111 25.138 101.849 1.00 10.90 146 ILE B CA 1
ATOM 4013 C C . ILE B 1 157 ? 43.063 25.244 100.664 1.00 10.65 146 ILE B C 1
ATOM 4014 O O . ILE B 1 157 ? 42.625 25.390 99.523 1.00 10.97 146 ILE B O 1
ATOM 4019 N N . ASN B 1 158 ? 44.365 25.162 100.942 1.00 10.47 147 ASN B N 1
ATOM 4020 C CA . ASN B 1 158 ? 45.372 25.056 99.908 1.00 12.48 147 ASN B CA 1
ATOM 4021 C C . ASN B 1 158 ? 45.873 23.615 99.883 1.00 10.39 147 ASN B C 1
ATOM 4022 O O . ASN B 1 158 ? 46.578 23.192 100.795 1.00 12.83 147 ASN B O 1
ATOM 4027 N N . LEU B 1 159 ? 45.476 22.874 98.860 1.00 11.41 148 LEU B N 1
ATOM 4028 C CA . LEU B 1 159 ? 45.947 21.506 98.703 1.00 10.56 148 LEU B CA 1
ATOM 4029 C C . LEU B 1 159 ? 47.352 21.601 98.135 1.00 10.57 148 LEU B C 1
ATOM 4030 O O . LEU B 1 159 ? 47.632 22.481 97.320 1.00 12.27 148 LEU B O 1
ATOM 4035 N N . GLU B 1 160 ? 48.220 20.708 98.567 1.00 11.65 149 GLU B N 1
ATOM 4036 C CA . GLU B 1 160 ? 49.636 20.805 98.227 1.00 12.61 149 GLU B CA 1
ATOM 4037 C C . GLU B 1 160 ? 50.264 19.439 98.094 1.00 13.04 149 GLU B C 1
ATOM 4038 O O . GLU B 1 160 ? 50.015 18.579 98.920 1.00 13.50 149 GLU B O 1
ATOM 4044 N N . ASP B 1 161 ? 51.086 19.257 97.060 1.00 12.08 150 ASP B N 1
ATOM 4045 C CA . ASP B 1 161 ? 51.961 18.094 96.959 1.00 15.80 150 ASP B CA 1
ATOM 4046 C C . ASP B 1 161 ? 51.197 16.769 97.086 1.00 15.77 150 ASP B C 1
ATOM 4047 O O . ASP B 1 161 ? 51.592 15.831 97.811 1.00 18.21 150 ASP B O 1
ATOM 4052 N N . ILE B 1 162 ? 50.109 16.710 96.323 1.00 15.64 151 ILE B N 1
ATOM 4053 C CA . ILE B 1 162 ? 49.307 15.516 96.137 1.00 13.02 151 ILE B CA 1
ATOM 4054 C C . ILE B 1 162 ? 49.514 15.045 94.702 1.00 14.06 151 ILE B C 1
ATOM 4055 O O . ILE B 1 162 ? 49.395 15.833 93.762 1.00 14.34 151 ILE B O 1
ATOM 4060 N N . LYS B 1 163 ? 49.848 13.772 94.516 1.00 12.48 152 LYS B N 1
ATOM 4061 C CA . LYS B 1 163 ? 50.254 13.333 93.185 1.00 15.44 152 LYS B CA 1
ATOM 4062 C C . LYS B 1 163 ? 49.107 13.329 92.175 1.00 18.01 152 LYS B C 1
ATOM 4063 O O . LYS B 1 163 ? 47.948 13.105 92.540 1.00 16.59 152 LYS B O 1
ATOM 4069 N N . ALA B 1 164 ? 49.443 13.582 90.909 1.00 18.16 153 ALA B N 1
ATOM 4070 C CA . ALA B 1 164 ? 48.515 13.319 89.815 1.00 2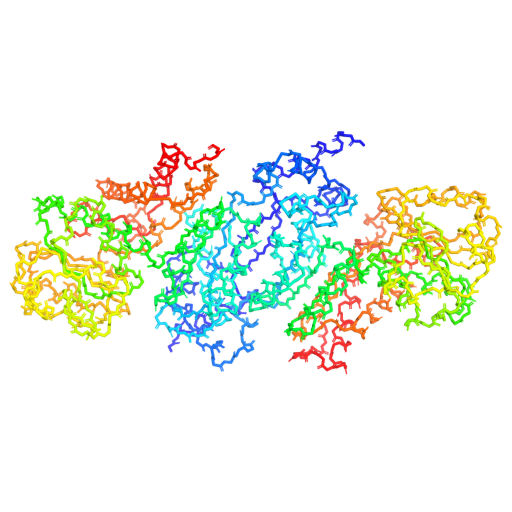3.86 153 ALA B CA 1
ATOM 4071 C C . ALA B 1 164 ? 48.509 11.809 89.537 1.00 24.63 153 ALA B C 1
ATOM 4072 O O . ALA B 1 164 ? 49.507 11.123 89.770 1.00 23.65 153 ALA B O 1
ATOM 4074 N N . PRO B 1 165 ? 47.381 11.277 89.056 1.00 24.82 154 PRO B N 1
ATOM 4075 C CA . PRO B 1 165 ? 46.168 12.013 88.706 1.00 22.17 154 PRO B CA 1
ATOM 4076 C C . PRO B 1 165 ? 45.173 12.158 89.858 1.00 23.72 154 PRO B C 1
ATOM 4077 O O . PRO B 1 165 ? 44.160 12.835 89.660 1.00 20.88 154 PRO B O 1
ATOM 4081 N N . GLU B 1 166 ? 45.445 11.544 91.012 1.00 17.72 155 GLU B N 1
ATOM 4082 C CA . GLU B 1 166 ? 44.566 11.672 92.178 1.00 13.96 155 GLU B CA 1
ATOM 4083 C C . GLU B 1 166 ? 44.248 13.135 92.519 1.00 19.75 155 GLU B C 1
ATOM 4084 O O . GLU B 1 166 ? 43.152 13.440 92.945 1.00 20.10 155 GLU B O 1
ATOM 4090 N N . CYS B 1 167 ? 45.211 14.033 92.342 1.00 21.09 156 CYS B N 1
ATOM 4091 C CA . CYS B 1 167 ? 44.990 15.420 92.744 1.00 19.86 156 CYS B CA 1
ATOM 4092 C C . CYS B 1 167 ? 43.863 16.067 91.930 1.00 16.96 156 CYS B C 1
ATOM 4093 O O . CYS B 1 167 ? 43.143 16.927 92.437 1.00 16.99 156 CYS B O 1
ATOM 4096 N N . PHE B 1 168 ? 43.688 15.652 90.678 1.00 16.91 157 PHE B N 1
ATOM 4097 C CA . PHE B 1 168 ? 42.625 16.226 89.859 1.00 15.46 157 PHE B CA 1
ATOM 4098 C C . PHE B 1 168 ? 41.253 15.873 90.418 1.00 16.73 157 PHE B C 1
ATOM 4099 O O . PHE B 1 168 ? 40.380 16.739 90.526 1.00 19.39 157 PHE B O 1
ATOM 4107 N N . GLU B 1 169 ? 41.066 14.607 90.781 1.00 17.40 158 GLU B N 1
ATOM 4108 C CA . GLU B 1 169 ? 39.789 14.174 91.354 1.00 17.97 158 GLU B CA 1
ATOM 4109 C C . GLU B 1 169 ? 39.541 14.777 92.735 1.00 14.52 158 GLU B C 1
ATOM 4110 O O . GLU B 1 169 ? 38.423 15.172 93.060 1.00 18.43 158 GLU B O 1
ATOM 4116 N N . ILE B 1 170 ? 40.588 14.813 93.552 1.00 13.77 159 ILE B N 1
ATOM 4117 C CA . ILE B 1 170 ? 40.495 15.317 94.906 1.00 12.90 159 ILE B CA 1
ATOM 4118 C C . ILE B 1 170 ? 40.088 16.790 94.886 1.00 14.56 159 ILE B C 1
ATOM 4119 O O . ILE B 1 170 ? 39.140 17.181 95.574 1.00 14.93 159 ILE B O 1
ATOM 4124 N N . GLU B 1 171 ? 40.774 17.593 94.075 1.00 14.08 160 GLU B N 1
ATOM 4125 C CA . GLU B 1 171 ? 40.487 19.014 94.063 1.00 14.36 160 GLU B CA 1
ATOM 4126 C C . GLU B 1 171 ? 39.057 19.250 93.572 1.00 17.33 160 GLU B C 1
ATOM 4127 O O . GLU B 1 171 ? 38.296 20.021 94.161 1.00 17.32 160 GLU B O 1
ATOM 4133 N N . GLU B 1 172 ? 38.692 18.583 92.487 1.00 16.91 161 GLU B N 1
ATOM 4134 C CA . GLU B 1 172 ? 37.374 18.822 91.915 1.00 18.46 161 GLU B CA 1
ATOM 4135 C C . GLU B 1 172 ? 36.290 18.409 92.900 1.00 14.15 161 GLU B C 1
ATOM 4136 O O . GLU B 1 172 ? 35.286 19.101 93.029 1.00 18.57 161 GLU B O 1
ATOM 4142 N N . ARG B 1 173 ? 36.498 17.308 93.619 1.00 14.64 162 ARG B N 1
ATOM 4143 C CA . ARG B 1 173 ? 35.468 16.835 94.550 1.00 19.76 162 ARG B CA 1
ATOM 4144 C C . ARG B 1 173 ? 35.326 17.807 95.719 1.00 21.59 162 ARG B C 1
ATOM 4145 O O . ARG B 1 173 ? 34.224 18.211 96.073 1.00 17.94 162 ARG B O 1
ATOM 4153 N N . LEU B 1 174 ? 36.449 18.180 96.314 1.00 17.29 163 LEU B N 1
ATOM 4154 C CA . LEU B 1 174 ? 36.428 19.111 97.450 1.00 12.86 163 LEU B CA 1
ATOM 4155 C C . LEU B 1 174 ? 35.905 20.479 97.054 1.00 14.24 163 LEU B C 1
ATOM 4156 O O . LEU B 1 174 ? 35.265 21.151 97.864 1.00 16.07 163 LEU B O 1
ATOM 4161 N N . LYS B 1 175 ? 36.164 20.913 95.822 1.00 14.51 164 LYS B N 1
ATOM 4162 C CA . LYS B 1 175 ? 35.639 22.207 95.391 1.00 15.20 164 LYS B CA 1
ATOM 4163 C C . LYS B 1 175 ? 34.114 22.137 95.357 1.00 16.33 164 LYS B C 1
ATOM 4164 O O . LYS B 1 175 ? 33.440 23.087 95.755 1.00 21.13 164 LYS B O 1
ATOM 4170 N N . LYS B 1 176 ? 33.588 21.009 94.895 1.00 18.10 165 LYS B N 1
ATOM 4171 C CA . LYS B 1 176 ? 32.144 20.815 94.850 1.00 19.96 165 LYS B CA 1
ATOM 4172 C C . LYS B 1 176 ? 31.535 20.660 96.244 1.00 23.19 165 LYS B C 1
ATOM 4173 O O . LYS B 1 176 ? 30.444 21.168 96.506 1.00 25.14 165 LYS B O 1
ATOM 4179 N N . GLU B 1 177 ? 32.229 19.966 97.139 1.00 17.67 166 GLU B N 1
ATOM 4180 C CA . GLU B 1 177 ? 31.629 19.606 98.422 1.00 18.99 166 GLU B CA 1
ATOM 4181 C C . GLU B 1 177 ? 31.779 20.654 99.510 1.00 20.25 166 GLU B C 1
ATOM 4182 O O . GLU B 1 177 ? 30.946 20.743 100.398 1.00 19.55 166 GLU B O 1
ATOM 4188 N N . MET B 1 178 ? 32.841 21.443 99.441 1.00 15.65 167 MET B N 1
ATOM 4189 C CA . MET B 1 178 ? 33.124 22.432 100.476 1.00 13.32 167 MET B CA 1
ATOM 4190 C C . MET B 1 178 ? 32.625 23.816 100.080 1.00 18.56 167 MET B C 1
ATOM 4191 O O . MET B 1 178 ? 32.525 24.135 98.902 1.00 19.28 167 MET B O 1
ATOM 4196 N N . ASN B 1 179 ? 32.291 24.636 101.072 1.00 14.92 168 ASN B N 1
ATOM 4197 C CA . ASN B 1 179 ? 31.816 25.984 100.799 1.00 15.28 168 ASN B CA 1
ATOM 4198 C C . ASN B 1 179 ? 32.787 27.068 101.205 1.00 20.00 168 ASN B C 1
ATOM 4199 O O . ASN B 1 179 ? 32.411 28.212 101.505 1.00 18.72 168 ASN B O 1
ATOM 4204 N N . ILE B 1 180 ? 34.052 26.693 101.190 1.00 14.11 169 ILE B N 1
ATOM 4205 C CA . ILE B 1 180 ? 35.155 27.628 101.355 1.00 13.17 169 ILE B CA 1
ATOM 4206 C C . ILE B 1 180 ? 36.088 27.351 100.201 1.00 13.26 169 ILE B C 1
ATOM 4207 O O . ILE B 1 180 ? 36.000 26.282 99.576 1.00 14.60 169 ILE B O 1
ATOM 4212 N N . PRO B 1 181 ? 36.978 28.316 99.895 1.00 14.19 170 PRO B N 1
ATOM 4213 C CA . PRO B 1 181 ? 37.869 28.136 98.748 1.00 16.08 170 PRO B CA 1
ATOM 4214 C C . PRO B 1 181 ? 38.742 26.908 98.904 1.00 14.88 170 PRO B C 1
ATOM 4215 O O . PRO B 1 181 ? 39.247 26.649 99.993 1.00 14.96 170 PRO B O 1
ATOM 4219 N N . VAL B 1 182 ? 38.887 26.154 97.816 1.00 11.93 171 VAL B N 1
ATOM 4220 C CA . VAL B 1 182 ? 39.780 25.001 97.751 1.00 13.90 171 VAL B CA 1
ATOM 4221 C C . VAL B 1 182 ? 40.647 25.182 96.496 1.00 11.70 171 VAL B C 1
ATOM 4222 O O . VAL B 1 182 ? 40.125 25.429 95.403 1.00 16.11 171 VAL B O 1
ATOM 4226 N N . PHE B 1 183 ? 41.956 25.076 96.656 1.00 11.77 172 PHE B N 1
ATOM 4227 C CA . PHE B 1 183 ? 42.876 25.468 95.599 1.00 13.86 172 PHE B CA 1
ATOM 4228 C C . PHE B 1 183 ? 44.133 24.629 95.704 1.00 12.05 172 PHE B C 1
ATOM 4229 O O . PHE B 1 183 ? 44.791 24.626 96.740 1.00 13.80 172 PHE B O 1
ATOM 4237 N N . HIS B 1 184 ? 44.447 23.898 94.643 1.00 13.63 173 HIS B N 1
ATOM 4238 C CA . HIS B 1 184 ? 45.653 23.083 94.643 1.00 11.29 173 HIS B CA 1
ATOM 4239 C C . HIS B 1 184 ? 46.748 23.843 93.923 1.00 14.27 173 HIS B C 1
ATOM 4240 O O . HIS B 1 184 ? 46.713 23.957 92.704 1.00 16.69 173 HIS B O 1
ATOM 4247 N N . ASP B 1 185 ? 47.691 24.379 94.693 1.00 14.43 174 ASP B N 1
ATOM 4248 C CA . ASP B 1 185 ? 48.660 25.305 94.148 1.00 20.73 174 ASP B CA 1
ATOM 4249 C C . ASP B 1 185 ? 49.541 24.677 93.084 1.00 13.80 174 ASP B C 1
ATOM 4250 O O . ASP B 1 185 ? 49.884 25.359 92.116 1.00 16.44 174 ASP B O 1
ATOM 4255 N N . ASP B 1 186 ? 49.890 23.398 93.235 1.00 16.68 175 ASP B N 1
ATOM 4256 C CA . ASP B 1 186 ? 50.764 22.750 92.247 1.00 16.54 175 ASP B CA 1
ATOM 4257 C C . ASP B 1 186 ? 50.132 22.771 90.864 1.00 23.40 175 ASP B C 1
ATOM 4258 O O . ASP B 1 186 ? 50.817 22.843 89.840 1.00 23.33 175 ASP B O 1
ATOM 4263 N N . GLN B 1 187 ? 48.830 22.722 90.856 1.00 16.09 176 GLN B N 1
ATOM 4264 C CA . GLN B 1 187 ? 48.143 22.806 89.610 1.00 18.92 176 GLN B CA 1
ATOM 4265 C C . GLN B 1 187 ? 48.076 24.238 89.149 1.00 22.81 176 GLN B C 1
ATOM 4266 O O . GLN B 1 187 ? 48.739 24.601 88.250 1.00 44.49 176 GLN B O 1
ATOM 4272 N N . HIS B 1 188 ? 47.321 25.034 89.849 1.00 17.37 177 HIS B N 1
ATOM 4273 C CA . HIS B 1 188 ? 46.960 26.370 89.397 1.00 21.18 177 HIS B CA 1
ATOM 4274 C C . HIS B 1 188 ? 47.798 27.563 89.698 1.00 27.76 177 HIS B C 1
ATOM 4275 O O . HIS B 1 188 ? 47.732 28.544 89.007 1.00 24.14 177 HIS B O 1
ATOM 4282 N N . GLY B 1 189 ? 48.652 27.454 90.693 1.00 27.31 178 GLY B N 1
ATOM 4283 C CA . GLY B 1 189 ? 49.512 28.567 91.024 1.00 23.82 178 GLY B CA 1
ATOM 4284 C C . GLY B 1 189 ? 50.509 28.723 89.917 1.00 17.80 178 GLY B C 1
ATOM 4285 O O . GLY B 1 189 ? 50.863 29.730 89.483 1.00 18.46 178 GLY B O 1
ATOM 4286 N N . THR B 1 190 ? 50.989 27.604 89.479 1.00 22.11 179 THR B N 1
ATOM 4287 C CA . THR B 1 190 ? 51.908 27.536 88.444 1.00 16.75 179 THR B CA 1
ATOM 4288 C C . THR B 1 190 ? 51.335 28.047 87.097 1.00 23.90 179 THR B C 1
ATOM 4289 O O . THR B 1 190 ? 51.978 28.721 86.349 1.00 22.27 179 THR B O 1
ATOM 4293 N N . ALA B 1 191 ? 50.099 27.681 86.836 1.00 23.30 180 ALA B N 1
ATOM 4294 C CA . ALA B 1 191 ? 49.434 28.113 85.633 1.00 24.26 180 ALA B CA 1
ATOM 4295 C C . ALA B 1 191 ? 49.241 29.630 85.618 1.00 15.82 180 ALA B C 1
ATOM 4296 O O . ALA B 1 191 ? 49.344 30.258 84.604 1.00 18.79 180 ALA B O 1
ATOM 4298 N N . ILE B 1 192 ? 48.927 30.181 86.770 1.00 16.37 181 ILE B N 1
ATOM 4299 C CA . ILE B 1 192 ? 48.677 31.616 86.897 1.00 14.51 181 ILE B CA 1
ATOM 4300 C C . ILE B 1 192 ? 49.941 32.457 86.632 1.00 15.91 181 ILE B C 1
ATOM 4301 O O . ILE B 1 192 ? 49.912 33.422 85.873 1.00 15.65 181 ILE B O 1
ATOM 4306 N N . VAL B 1 193 ? 51.050 32.068 87.250 1.00 17.36 182 VAL B N 1
ATOM 4307 C CA . VAL B 1 193 ? 52.276 32.830 87.102 1.00 19.30 182 VAL B CA 1
ATOM 4308 C C . VAL B 1 193 ? 52.859 32.640 85.703 1.00 17.77 182 VAL B C 1
ATOM 4309 O O . VAL B 1 193 ? 53.312 33.593 85.068 1.00 17.65 182 VAL B O 1
ATOM 4313 N N . SER B 1 194 ? 52.847 31.408 85.200 1.00 15.50 183 SER B N 1
ATOM 4314 C CA . SER B 1 194 ? 53.351 31.188 83.855 1.00 15.86 183 SER B CA 1
ATOM 4315 C C . SER B 1 194 ? 52.460 31.852 82.795 1.00 16.47 183 SER B C 1
ATOM 4316 O O . SER B 1 194 ? 52.948 32.356 81.797 1.00 18.97 183 SER B O 1
ATOM 4319 N N . GLY B 1 195 ? 51.150 31.883 83.029 1.00 18.76 184 GLY B N 1
ATOM 4320 C CA . GLY B 1 195 ? 50.245 32.554 82.106 1.00 16.96 184 GLY B CA 1
ATOM 4321 C C . GLY B 1 195 ? 50.527 34.044 82.018 1.00 17.39 184 GLY B C 1
ATOM 4322 O O . GLY B 1 195 ? 50.573 34.630 80.924 1.00 18.15 184 GLY B O 1
ATOM 4323 N N . ALA B 1 196 ? 50.747 34.650 83.178 1.00 16.96 185 ALA B N 1
ATOM 4324 C CA . ALA B 1 196 ? 51.121 36.055 83.246 1.00 17.44 185 ALA B CA 1
ATOM 4325 C C . ALA B 1 196 ? 52.420 36.302 82.476 1.00 19.85 185 ALA B C 1
ATOM 4326 O O . ALA B 1 196 ? 52.512 37.210 81.658 1.00 18.64 185 ALA B O 1
ATOM 4328 N N . ALA B 1 197 ? 53.420 35.469 82.728 1.00 17.52 186 ALA B N 1
ATOM 4329 C CA . ALA B 1 197 ? 54.689 35.597 82.015 1.00 23.73 186 ALA B CA 1
ATOM 4330 C C . ALA B 1 197 ? 54.489 35.463 80.498 1.00 18.78 186 ALA B C 1
ATOM 43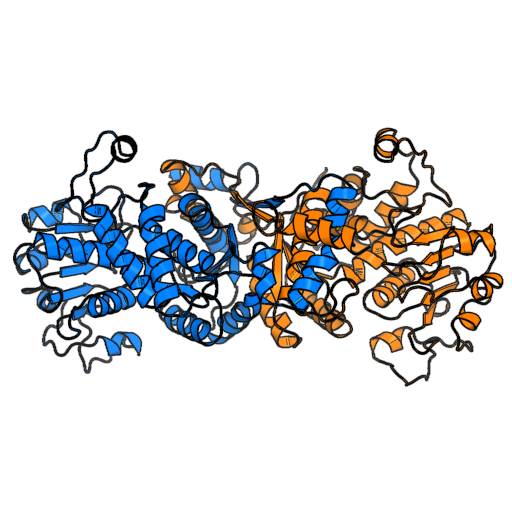31 O O . ALA B 1 197 ? 55.089 36.196 79.712 1.00 19.87 186 ALA B O 1
ATOM 4333 N N . LEU B 1 198 ? 53.650 34.519 80.090 1.00 27.07 187 LEU B N 1
ATOM 4334 C CA . LEU B 1 198 ? 53.457 34.246 78.669 1.00 21.23 187 LEU B CA 1
ATOM 4335 C C . LEU B 1 198 ? 52.746 35.394 77.974 1.00 25.91 187 LEU B C 1
ATOM 4336 O O . LEU B 1 198 ? 53.127 35.774 76.873 1.00 25.65 187 LEU B O 1
ATOM 4341 N N . LEU B 1 199 ? 51.704 35.936 78.604 1.00 25.85 188 LEU B N 1
ATOM 4342 C CA . LEU B 1 199 ? 51.048 37.122 78.055 1.00 25.24 188 LEU B CA 1
ATOM 4343 C C . LEU B 1 199 ? 52.073 38.209 77.777 1.00 21.25 188 LEU B C 1
ATOM 4344 O O . LEU B 1 199 ? 52.047 38.866 76.737 1.00 22.18 188 LEU B O 1
ATOM 4349 N N . ASN B 1 200 ? 52.994 38.398 78.713 1.00 20.76 189 ASN B N 1
ATOM 4350 C CA . ASN B 1 200 ? 53.962 39.481 78.576 1.00 21.33 189 ASN B CA 1
ATOM 4351 C C . ASN B 1 200 ? 55.024 39.168 77.534 1.00 21.93 189 ASN B C 1
ATOM 4352 O O . ASN B 1 200 ? 55.476 40.050 76.808 1.00 24.14 189 ASN B O 1
ATOM 4357 N N . ALA B 1 201 ? 55.416 37.905 77.476 1.00 25.28 190 ALA B N 1
ATOM 4358 C CA . ALA B 1 201 ? 56.379 37.488 76.473 1.00 25.16 190 ALA B CA 1
ATOM 4359 C C . ALA B 1 201 ? 55.762 37.667 75.100 1.00 25.74 190 ALA B C 1
ATOM 4360 O O . ALA B 1 201 ? 56.419 38.116 74.166 1.00 23.92 190 ALA B O 1
ATOM 4362 N N . CYS B 1 202 ? 54.491 37.304 74.978 1.00 27.81 191 CYS B N 1
ATOM 4363 C CA . CYS B 1 202 ? 53.783 37.506 73.721 1.00 23.81 191 CYS B CA 1
ATOM 4364 C C . CYS B 1 202 ? 53.715 38.983 73.347 1.00 33.66 191 CYS B C 1
ATOM 4365 O O . CYS B 1 202 ? 53.885 39.341 72.188 1.00 34.83 191 CYS B O 1
ATOM 4368 N N . SER B 1 203 ? 53.466 39.839 74.334 1.00 28.22 192 SER B N 1
ATOM 4369 C CA . SER B 1 203 ? 53.368 41.265 74.079 1.00 25.09 192 SER B CA 1
ATOM 4370 C C . SER B 1 203 ? 54.701 41.813 73.585 1.00 25.77 192 SER B C 1
ATOM 4371 O O . SER B 1 203 ? 54.755 42.544 72.593 1.00 28.35 192 SER B O 1
ATOM 4374 N N . ILE B 1 204 ? 55.769 41.423 74.271 1.00 29.81 193 ILE B N 1
ATOM 4375 C CA . ILE B 1 204 ? 57.120 41.875 73.957 1.00 28.33 193 ILE B CA 1
ATOM 4376 C C . ILE B 1 204 ? 57.524 41.479 72.543 1.00 35.16 193 ILE B C 1
ATOM 4377 O O . ILE B 1 204 ? 58.279 42.192 71.884 1.00 34.63 193 ILE B O 1
ATOM 4382 N N . THR B 1 205 ? 57.022 40.341 72.074 1.00 27.27 194 THR B N 1
ATOM 4383 C CA . THR B 1 205 ? 57.388 39.864 70.746 1.00 29.37 194 THR B CA 1
ATOM 4384 C C . THR B 1 205 ? 56.283 40.081 69.717 1.00 34.26 194 THR B C 1
ATOM 4385 O O . THR B 1 205 ? 56.310 39.488 68.645 1.00 40.69 194 THR B O 1
ATOM 4389 N N . ASN B 1 206 ? 55.323 40.941 70.040 1.00 35.35 195 ASN B N 1
ATOM 4390 C CA . ASN B 1 206 ? 54.241 41.271 69.119 1.00 31.61 195 ASN B CA 1
ATOM 4391 C C . ASN B 1 206 ? 53.457 40.056 68.646 1.00 32.96 195 ASN B C 1
ATOM 4392 O O . ASN B 1 206 ? 53.130 39.940 67.467 1.00 40.85 195 ASN B O 1
ATOM 4397 N N . ARG B 1 207 ? 53.159 39.156 69.574 1.00 32.51 196 ARG B N 1
ATOM 4398 C CA . ARG B 1 207 ? 52.398 37.958 69.261 1.00 41.27 196 ARG B CA 1
ATOM 4399 C C . ARG B 1 207 ? 50.967 38.085 69.762 1.00 43.65 196 ARG B C 1
ATOM 4400 O O . ARG B 1 207 ? 50.688 38.833 70.702 1.00 42.28 196 ARG B O 1
ATOM 4408 N N . LYS B 1 208 ? 50.068 37.357 69.112 1.00 43.06 197 LYS B N 1
ATOM 4409 C CA . LYS B 1 208 ? 48.701 37.188 69.583 1.00 46.85 197 LYS B CA 1
ATOM 4410 C C . LYS B 1 208 ? 48.537 35.768 70.111 1.00 47.26 197 LYS B C 1
ATOM 4411 O O . LYS B 1 208 ? 48.986 34.810 69.477 1.00 45.22 197 LYS B O 1
ATOM 4417 N N . MET B 1 209 ? 47.907 35.634 71.274 1.00 46.05 198 MET B N 1
ATOM 4418 C CA . MET B 1 209 ? 47.677 34.323 71.874 1.00 38.88 198 MET B CA 1
ATOM 4419 C C . MET B 1 209 ? 46.954 33.373 70.923 1.00 46.66 198 MET B C 1
ATOM 4420 O O . MET B 1 209 ? 47.215 32.169 70.920 1.00 45.69 198 MET B O 1
ATOM 4425 N N . GLU B 1 210 ? 46.055 33.925 70.113 1.00 42.72 199 GLU B N 1
ATOM 4426 C CA . GLU B 1 210 ? 45.238 33.128 69.203 1.00 48.49 199 GLU B CA 1
ATOM 4427 C C . GLU B 1 210 ? 46.066 32.375 68.155 1.00 49.48 199 GLU B C 1
ATOM 4428 O O . GLU B 1 210 ? 45.616 31.371 67.606 1.00 46.34 199 GLU B O 1
ATOM 4434 N N . THR B 1 211 ? 47.273 32.854 67.876 1.00 43.88 200 THR B N 1
ATOM 4435 C CA . THR B 1 211 ? 48.090 32.242 66.837 1.00 41.01 200 THR B CA 1
ATOM 4436 C C . THR B 1 211 ? 49.385 31.616 67.351 1.00 41.60 200 THR B C 1
ATOM 4437 O O . THR B 1 211 ? 50.109 30.977 66.586 1.00 44.72 200 THR B O 1
ATOM 4441 N N . VAL B 1 212 ? 49.679 31.788 68.636 1.00 39.29 201 VAL B N 1
ATOM 4442 C CA . VAL B 1 212 ? 50.927 31.270 69.188 1.00 37.13 201 VAL B CA 1
ATOM 4443 C C . VAL B 1 212 ? 50.920 29.749 69.267 1.00 34.74 201 VAL B C 1
ATOM 4444 O O . VAL B 1 212 ? 49.948 29.137 69.722 1.00 33.57 201 VAL B O 1
ATOM 4448 N N . ARG B 1 213 ? 52.014 29.147 68.806 1.00 35.48 202 ARG B N 1
ATOM 4449 C CA . ARG B 1 213 ? 52.186 27.701 68.824 1.00 35.05 202 ARG B CA 1
ATOM 4450 C C . ARG B 1 213 ? 53.029 27.286 70.028 1.00 40.69 202 ARG B C 1
ATOM 4451 O O . ARG B 1 213 ? 54.195 27.676 70.147 1.00 35.41 202 ARG B O 1
ATOM 4459 N N . ILE B 1 214 ? 52.432 26.486 70.910 1.00 38.50 203 ILE B N 1
ATOM 4460 C CA . ILE B 1 214 ? 53.030 26.154 72.202 1.00 38.01 203 ILE B CA 1
ATOM 4461 C C . ILE B 1 214 ? 53.324 24.664 72.355 1.00 31.34 203 ILE B C 1
ATOM 4462 O O . ILE B 1 214 ? 52.482 23.819 72.051 1.00 32.46 203 ILE B O 1
ATOM 4467 N N . VAL B 1 215 ? 54.522 24.345 72.833 1.00 31.34 204 VAL B N 1
ATOM 4468 C CA . VAL B 1 215 ? 54.862 22.963 73.170 1.00 32.04 204 VAL B CA 1
ATOM 4469 C C . VAL B 1 215 ? 55.046 22.853 74.685 1.00 34.58 204 VAL B C 1
ATOM 4470 O O . VAL B 1 215 ? 55.834 23.589 75.269 1.00 31.06 204 VAL B O 1
ATOM 4474 N N . VAL B 1 216 ? 54.302 21.952 75.319 1.00 29.55 205 VAL B N 1
ATOM 4475 C CA . VAL B 1 216 ? 54.424 21.751 76.759 1.00 27.87 205 VAL B CA 1
ATOM 4476 C C . VAL B 1 216 ? 55.110 20.424 77.013 1.00 28.99 205 VAL B C 1
ATOM 4477 O O . VAL B 1 216 ? 54.644 19.381 76.565 1.00 33.72 205 VAL B O 1
ATOM 4481 N N . ASN B 1 217 ? 56.245 20.477 77.695 1.00 32.61 206 ASN B N 1
ATOM 4482 C CA . ASN B 1 217 ? 57.004 19.271 77.962 1.00 32.93 206 ASN B CA 1
ATOM 4483 C C . ASN B 1 217 ? 56.708 18.845 79.381 1.00 31.30 206 ASN B C 1
ATOM 4484 O O . ASN B 1 217 ? 57.097 19.518 80.340 1.00 36.01 206 ASN B O 1
ATOM 4489 N N . GLY B 1 218 ? 55.980 17.744 79.510 1.00 35.79 207 GLY B N 1
ATOM 4490 C CA . GLY B 1 218 ? 55.448 17.338 80.796 1.00 35.91 207 GLY B CA 1
ATOM 4491 C C . GLY B 1 218 ? 53.939 17.320 80.713 1.00 28.38 207 GLY B C 1
ATOM 4492 O O . GLY B 1 218 ? 53.342 18.128 79.997 1.00 34.91 207 GLY B O 1
ATOM 4493 N N . ALA B 1 219 ? 53.322 16.392 81.439 1.00 31.03 208 ALA B N 1
ATOM 4494 C CA . ALA B 1 219 ? 51.879 16.229 81.412 1.00 30.25 208 ALA B CA 1
ATOM 4495 C C . ALA B 1 219 ? 51.352 15.931 82.809 1.00 33.01 208 ALA B C 1
ATOM 4496 O O . ALA B 1 219 ? 50.356 15.234 82.968 1.00 31.84 208 ALA B O 1
ATOM 4498 N N . GLY B 1 220 ? 52.033 16.463 83.817 1.00 32.09 209 GLY B N 1
ATOM 4499 C CA . GLY B 1 220 ? 51.669 16.196 85.193 1.00 31.70 209 GLY B CA 1
ATOM 4500 C C . GLY B 1 220 ? 50.693 17.194 85.771 1.00 26.85 209 GLY B C 1
ATOM 4501 O O . GLY B 1 220 ? 49.925 17.836 85.047 1.00 23.82 209 GLY B O 1
ATOM 4502 N N . ALA B 1 221 ? 50.715 17.304 87.095 1.00 22.59 210 ALA B N 1
ATOM 4503 C CA . ALA B 1 221 ? 49.836 18.205 87.818 1.00 27.64 210 ALA B CA 1
ATOM 4504 C C . ALA B 1 221 ? 49.890 19.636 87.290 1.00 27.26 210 ALA B C 1
ATOM 4505 O O . ALA B 1 221 ? 48.852 20.256 87.098 1.00 25.87 210 ALA B O 1
ATOM 4507 N N . SER B 1 222 ? 51.089 20.162 87.032 1.00 18.49 211 SER B N 1
ATOM 4508 C CA . SER B 1 222 ? 51.204 21.561 86.638 1.00 20.97 211 SER B CA 1
ATOM 4509 C C . SER B 1 222 ? 50.978 21.766 85.141 1.00 24.97 211 SER B C 1
ATOM 4510 O O . SER B 1 222 ? 50.415 22.777 84.738 1.00 25.64 211 SER B O 1
ATOM 4513 N N . ALA B 1 223 ? 51.423 20.821 84.316 1.00 25.46 212 ALA B N 1
ATOM 4514 C CA . ALA B 1 223 ? 51.331 20.997 82.867 1.00 26.65 212 ALA B CA 1
ATOM 4515 C C . ALA B 1 223 ? 49.869 21.055 82.455 1.00 26.82 212 ALA B C 1
ATOM 4516 O O . ALA B 1 223 ? 49.483 21.816 81.572 1.00 23.56 212 ALA B O 1
ATOM 4518 N N . ASN B 1 224 ? 49.059 20.251 83.125 1.00 26.86 213 ASN B N 1
ATOM 4519 C CA . ASN B 1 224 ? 47.640 20.178 82.819 1.00 27.42 213 ASN B CA 1
ATOM 4520 C C . ASN B 1 224 ? 46.968 21.540 82.993 1.00 24.91 213 ASN B C 1
ATOM 4521 O O . ASN B 1 224 ? 46.256 22.020 82.110 1.00 27.24 213 ASN B O 1
ATOM 4526 N N . SER B 1 225 ? 47.213 22.156 84.141 1.00 25.32 214 SER B N 1
ATOM 4527 C CA . SER B 1 225 ? 46.604 23.437 84.481 1.00 22.73 214 SER B CA 1
ATOM 4528 C C . SER B 1 225 ? 47.162 24.559 83.604 1.00 26.19 214 SER B C 1
ATOM 4529 O O . SER B 1 225 ? 46.415 25.414 83.146 1.00 27.12 214 SER B O 1
ATOM 4532 N N . CYS B 1 226 ? 48.471 24.544 83.355 1.00 24.64 215 CYS B N 1
ATOM 4533 C CA . CYS B 1 226 ? 49.090 25.549 82.486 1.00 21.35 215 CYS B CA 1
ATOM 4534 C C . CYS B 1 226 ? 48.484 25.524 81.080 1.00 22.55 215 CYS B C 1
ATOM 4535 O O . CYS B 1 226 ? 48.100 26.570 80.536 1.00 24.84 215 CYS B O 1
ATOM 4538 N N . ALA B 1 227 ? 48.367 24.333 80.500 1.00 26.61 216 ALA B N 1
ATOM 4539 C CA . ALA B 1 227 ? 47.783 24.202 79.170 1.00 25.40 216 ALA B CA 1
ATOM 4540 C C . ALA B 1 227 ? 46.358 24.771 79.135 1.00 29.40 216 ALA B C 1
ATOM 4541 O O . ALA B 1 227 ? 46.001 25.535 78.228 1.00 28.79 216 ALA B O 1
ATOM 4543 N N . LYS B 1 228 ? 45.565 24.413 80.142 1.00 30.02 217 LYS B N 1
ATOM 4544 C CA . LYS B 1 228 ? 44.192 24.894 80.267 1.00 27.94 217 LYS B CA 1
ATOM 4545 C C . LYS B 1 228 ? 44.092 26.411 80.416 1.00 28.88 217 LYS B C 1
ATOM 4546 O O . LYS B 1 228 ? 43.194 27.032 79.857 1.00 30.89 217 LYS B O 1
ATOM 4552 N N . ILE B 1 229 ? 44.999 27.024 81.167 1.00 25.23 218 ILE B N 1
ATOM 4553 C CA . ILE B 1 229 ? 44.921 28.455 81.306 1.00 22.33 218 ILE B CA 1
ATOM 4554 C C . ILE B 1 229 ? 45.400 29.187 80.052 1.00 25.54 218 ILE B C 1
ATOM 4555 O O . ILE B 1 229 ? 44.976 30.277 79.784 1.00 28.11 218 ILE B O 1
ATOM 4560 N N . PHE B 1 230 ? 46.325 28.598 79.332 1.00 23.24 219 PHE B N 1
ATOM 4561 C CA . PHE B 1 230 ? 46.776 29.213 78.089 1.00 26.30 219 PHE B CA 1
ATOM 4562 C C . PHE B 1 230 ? 45.577 29.331 77.151 1.00 29.84 219 PHE B C 1
ATOM 4563 O O . PHE B 1 230 ? 45.339 30.386 76.553 1.00 28.55 219 PHE B O 1
ATOM 4571 N N . ILE B 1 231 ? 44.809 28.248 77.055 1.00 29.70 220 ILE B N 1
ATOM 4572 C CA . ILE B 1 231 ? 43.595 28.245 76.244 1.00 35.31 220 ILE B CA 1
ATOM 4573 C C . ILE B 1 231 ? 42.625 29.319 76.734 1.00 35.55 220 ILE B C 1
ATOM 4574 O O . ILE B 1 231 ? 42.032 30.045 75.936 1.00 31.13 220 ILE B O 1
ATOM 4579 N N . ALA B 1 232 ? 42.487 29.421 78.052 1.00 36.51 221 ALA B N 1
ATOM 4580 C CA . ALA B 1 232 ? 41.569 30.371 78.671 1.00 31.85 221 ALA B CA 1
ATOM 4581 C C . ALA B 1 232 ? 41.993 31.797 78.373 1.00 33.54 221 ALA B C 1
ATOM 4582 O O . ALA B 1 232 ? 41.160 32.700 78.293 1.00 37.11 221 ALA B O 1
ATOM 4584 N N . LEU B 1 233 ? 43.296 31.997 78.190 1.00 27.87 222 LEU B N 1
ATOM 4585 C CA . LEU B 1 233 ? 43.830 33.318 77.904 1.00 22.92 222 LEU B CA 1
ATOM 4586 C C . LEU B 1 233 ? 43.820 33.638 76.404 1.00 36.02 222 LEU B C 1
ATOM 4587 O O . LEU B 1 233 ? 44.221 34.729 75.995 1.00 37.16 222 LEU B O 1
ATOM 4592 N N . GLY B 1 234 ? 43.370 32.690 75.588 1.00 36.81 223 GLY B N 1
ATOM 4593 C CA . GLY B 1 234 ? 43.198 32.962 74.171 1.00 40.16 223 GLY B CA 1
ATOM 4594 C C . GLY B 1 234 ? 43.932 32.046 73.210 1.00 42.63 223 GLY B C 1
ATOM 4595 O O . GLY B 1 234 ? 43.838 32.224 71.999 1.00 42.42 223 GLY B O 1
ATOM 4596 N N . ALA B 1 235 ? 44.662 31.066 73.733 1.00 34.29 224 ALA B N 1
ATOM 4597 C CA . ALA B 1 235 ? 45.361 30.127 72.863 1.00 37.41 224 ALA B CA 1
ATOM 4598 C C . ALA B 1 235 ? 44.382 29.089 72.332 1.00 40.83 224 ALA B C 1
ATOM 4599 O O . ALA B 1 235 ? 43.357 28.814 72.955 1.00 41.07 224 ALA B O 1
ATOM 4601 N N . ARG B 1 236 ? 44.698 28.526 71.173 1.00 41.71 225 ARG B N 1
ATOM 4602 C CA . ARG B 1 236 ? 43.885 27.463 70.600 1.00 40.40 225 ARG B CA 1
ATOM 4603 C C . ARG B 1 236 ? 44.475 26.095 70.932 1.00 37.72 225 ARG B C 1
ATOM 4604 O O . ARG B 1 236 ? 45.693 25.925 70.955 1.00 37.27 225 ARG B O 1
ATOM 4612 N N . ARG B 1 237 ? 43.600 25.128 71.198 1.00 40.51 226 ARG B N 1
ATOM 4613 C CA . ARG B 1 237 ? 44.010 23.767 71.529 1.00 46.31 226 ARG B CA 1
ATOM 4614 C C . ARG B 1 237 ? 44.884 23.170 70.440 1.00 45.74 226 ARG B C 1
ATOM 4615 O O . ARG B 1 237 ? 45.835 22.447 70.725 1.00 47.08 226 ARG B O 1
ATOM 4623 N N . GLU B 1 238 ? 44.554 23.485 69.190 1.00 47.60 227 GLU B N 1
ATOM 4624 C CA . GLU B 1 238 ? 45.262 22.943 68.033 1.00 53.51 227 GLU B CA 1
ATOM 4625 C C . GLU B 1 238 ? 46.681 23.495 67.927 1.00 48.00 227 GLU B C 1
ATOM 4626 O O . GLU B 1 238 ? 47.527 22.927 67.233 1.00 47.34 227 GLU B O 1
ATOM 4632 N N . ASN B 1 239 ? 46.930 24.608 68.610 1.00 39.65 228 ASN B N 1
ATOM 4633 C CA . ASN B 1 239 ? 48.240 25.249 68.591 1.00 41.58 228 ASN B CA 1
ATOM 4634 C C . ASN B 1 239 ? 49.115 24.801 69.759 1.00 41.11 228 ASN B C 1
ATOM 4635 O O . ASN B 1 239 ? 50.233 25.294 69.935 1.00 38.66 228 ASN B O 1
ATOM 4640 N N . ILE B 1 240 ? 48.596 23.873 70.557 1.00 39.89 229 ILE B N 1
ATOM 4641 C CA . ILE B 1 240 ? 49.323 23.363 71.716 1.00 33.85 229 ILE B CA 1
ATOM 4642 C C . ILE B 1 240 ? 49.623 21.872 71.542 1.00 35.43 229 ILE B C 1
ATOM 4643 O O . ILE B 1 240 ? 48.717 21.067 71.314 1.00 35.79 229 ILE B O 1
ATOM 4648 N N . ILE B 1 241 ? 50.902 21.512 71.614 1.00 34.27 230 ILE B N 1
ATOM 4649 C CA . ILE B 1 241 ? 51.307 20.105 71.632 1.00 35.56 230 ILE B CA 1
ATOM 4650 C C . ILE B 1 241 ? 51.892 19.756 73.004 1.00 36.29 230 ILE B C 1
ATOM 4651 O O . ILE B 1 241 ? 52.769 20.452 73.504 1.00 34.06 230 ILE B O 1
ATOM 4656 N N . MET B 1 242 ? 51.427 18.679 73.623 1.00 35.29 231 MET B N 1
ATOM 4657 C CA . MET B 1 242 ? 51.913 18.224 74.923 1.00 32.94 231 MET B CA 1
ATOM 4658 C C . MET B 1 242 ? 52.736 16.975 74.797 1.00 34.14 231 MET B C 1
ATOM 4659 O O . MET B 1 242 ? 52.357 16.078 74.108 1.00 37.64 231 MET B O 1
ATOM 4664 N N . CYS B 1 243 ? 53.859 16.941 75.468 1.00 35.48 232 CYS B N 1
ATOM 4665 C CA . CYS B 1 243 ? 54.751 15.805 75.458 1.00 35.31 232 CYS B CA 1
ATOM 4666 C C . CYS B 1 243 ? 54.922 15.215 76.837 1.00 43.13 232 CYS B C 1
ATOM 4667 O O . CYS B 1 243 ? 54.773 15.893 77.795 1.00 32.06 232 CYS B O 1
ATOM 4670 N N . ASP B 1 244 ? 55.279 13.935 76.916 1.00 43.73 233 ASP B N 1
ATOM 4671 C CA . ASP B 1 244 ? 55.542 13.335 78.208 1.00 41.44 233 ASP B CA 1
ATOM 4672 C C . ASP B 1 244 ? 56.785 12.490 78.177 1.00 41.33 233 ASP B C 1
ATOM 4673 O O . ASP B 1 244 ? 57.604 12.676 77.341 1.00 43.77 233 ASP B O 1
ATOM 4678 N N . SER B 1 245 ? 56.902 11.573 79.119 1.00 48.12 234 SER B N 1
ATOM 4679 C CA . SER B 1 245 ? 58.070 10.723 79.234 1.00 59.06 234 SER B CA 1
ATOM 4680 C C . SER B 1 245 ? 58.241 9.807 78.066 1.00 62.36 234 SER B C 1
ATOM 4681 O O . SER B 1 245 ? 59.299 9.264 77.874 1.00 65.81 234 SER B O 1
ATOM 4684 N N . GLN B 1 246 ? 57.196 9.666 77.281 1.00 63.22 235 GLN B N 1
ATOM 4685 C CA . GLN B 1 246 ? 57.232 8.803 76.133 1.00 61.46 235 GLN B CA 1
ATOM 4686 C C . GLN B 1 246 ? 57.011 9.579 74.860 1.00 59.54 235 GLN B C 1
ATOM 4687 O O . GLN B 1 246 ? 56.577 9.036 73.867 1.00 56.56 235 GLN B O 1
ATOM 4693 N N . GLY B 1 247 ? 57.281 10.872 74.887 1.00 56.33 236 GLY B N 1
ATOM 4694 C CA . GLY B 1 247 ? 57.123 11.679 73.696 1.00 52.46 236 GLY B CA 1
ATOM 4695 C C . GLY B 1 247 ? 55.840 12.458 73.479 1.00 53.87 236 GLY B C 1
ATOM 4696 O O . GLY B 1 247 ? 55.103 12.725 74.404 1.00 40.55 236 GLY B O 1
ATOM 4697 N N . VAL B 1 248 ? 55.584 12.818 72.231 1.00 50.89 237 VAL B N 1
ATOM 4698 C CA . VAL B 1 248 ? 54.382 13.574 71.918 1.00 43.14 237 VAL B CA 1
ATOM 4699 C C . VAL B 1 248 ? 53.129 12.803 72.301 1.00 42.86 237 VAL B C 1
ATOM 4700 O O . VAL B 1 248 ? 53.011 11.616 72.006 1.00 45.70 237 VAL B O 1
ATOM 4704 N N . ILE B 1 249 ? 52.198 13.482 72.964 1.00 40.60 238 ILE B N 1
ATOM 4705 C CA . ILE B 1 249 ? 50.865 12.928 73.173 1.00 49.55 238 ILE B CA 1
ATOM 4706 C C . ILE B 1 249 ? 50.004 13.187 71.937 1.00 48.51 238 ILE B C 1
ATOM 4707 O O . ILE B 1 249 ? 49.408 14.256 71.787 1.00 40.92 238 ILE B O 1
ATOM 4712 N N . TYR B 1 250 ? 49.945 12.207 71.046 1.00 44.72 239 TYR B N 1
ATOM 4713 C CA . TYR B 1 250 ? 49.196 12.381 69.807 1.00 54.27 239 TYR B CA 1
ATOM 4714 C C . TYR B 1 250 ? 47.850 11.681 69.879 1.00 55.07 239 TYR B C 1
ATOM 4715 O O . TYR B 1 250 ? 47.688 10.694 70.598 1.00 50.28 239 TYR B O 1
ATOM 4724 N N . LYS B 1 251 ? 46.881 12.211 69.142 1.00 56.29 240 LYS B N 1
ATOM 4725 C CA . LYS B 1 251 ? 45.547 11.638 69.138 1.00 60.02 240 LYS B CA 1
ATOM 4726 C C . LYS B 1 251 ? 45.608 10.249 68.513 1.00 63.01 240 LYS B C 1
ATOM 4727 O O . LYS B 1 251 ? 46.173 10.065 67.433 1.00 58.20 240 LYS B O 1
ATOM 4733 N N . GLY B 1 252 ? 45.045 9.270 69.213 1.00 64.72 241 GLY B N 1
ATOM 4734 C CA . GLY B 1 252 ? 45.103 7.889 68.777 1.00 74.06 241 GLY B CA 1
ATOM 4735 C C . GLY B 1 252 ? 46.044 7.070 69.636 1.00 72.61 241 GLY B C 1
ATOM 4736 O O . GLY B 1 252 ? 45.853 5.869 69.801 1.00 68.55 241 GLY B O 1
ATOM 4737 N N . ARG B 1 253 ? 47.062 7.727 70.186 1.00 71.44 242 ARG B N 1
ATOM 4738 C CA . ARG B 1 253 ? 48.044 7.068 71.045 1.00 67.55 242 ARG B CA 1
ATOM 4739 C C . ARG B 1 253 ? 47.369 6.408 72.248 1.00 66.00 242 ARG B C 1
ATOM 4740 O O . ARG B 1 253 ? 46.323 6.867 72.706 1.00 70.75 242 ARG B O 1
ATOM 4748 N N . THR B 1 254 ? 47.961 5.328 72.755 1.00 64.09 243 THR B N 1
ATOM 4749 C CA . THR B 1 254 ? 47.372 4.600 73.878 1.00 57.46 243 THR B CA 1
ATOM 4750 C C . THR B 1 254 ? 48.363 4.333 75.010 1.00 54.40 243 THR B C 1
ATOM 4751 O O . THR B 1 254 ? 47.965 4.207 76.168 1.00 56.25 243 THR B O 1
ATOM 4755 N N . ALA B 1 255 ? 49.648 4.242 74.683 1.00 53.84 244 ALA B N 1
ATOM 4756 C CA . ALA B 1 255 ? 50.667 4.009 75.703 1.00 52.95 244 ALA B CA 1
ATOM 4757 C C . ALA B 1 255 ? 50.723 5.150 76.722 1.00 58.27 244 ALA B C 1
ATOM 4758 O O . ALA B 1 255 ? 50.837 6.318 76.354 1.00 54.12 244 ALA B O 1
ATOM 4760 N N . GLY B 1 256 ? 50.632 4.797 78.003 1.00 61.29 245 GLY B N 1
ATOM 4761 C CA . GLY B 1 256 ? 50.752 5.755 79.089 1.00 55.68 245 GLY B CA 1
ATOM 4762 C C . GLY B 1 256 ? 49.691 6.838 79.089 1.00 55.72 245 GLY B C 1
ATOM 4763 O O . GLY B 1 256 ? 49.898 7.921 79.638 1.00 58.96 245 GLY B O 1
ATOM 4764 N N . MET B 1 257 ? 48.546 6.544 78.483 1.00 55.07 246 MET B N 1
ATOM 4765 C CA . MET B 1 257 ? 47.493 7.539 78.326 1.00 52.35 246 MET B CA 1
ATOM 4766 C C . MET B 1 257 ? 46.486 7.524 79.475 1.00 53.84 246 MET B C 1
ATOM 4767 O O . MET B 1 257 ? 46.363 6.533 80.199 1.00 57.97 246 MET B O 1
ATOM 4772 N N . ASN B 1 258 ? 45.774 8.635 79.640 1.00 48.61 247 ASN B N 1
ATOM 4773 C CA . ASN B 1 258 ? 44.659 8.695 80.578 1.00 48.44 247 ASN B CA 1
ATOM 4774 C C . ASN B 1 258 ? 43.659 9.766 80.160 1.00 50.12 247 ASN B C 1
ATOM 4775 O O . ASN B 1 258 ? 43.875 10.471 79.175 1.00 51.64 247 ASN B O 1
ATOM 4780 N N . LYS B 1 259 ? 42.572 9.872 80.919 1.00 47.25 248 LYS B N 1
ATOM 4781 C CA . LYS B 1 259 ? 41.507 10.836 80.665 1.00 44.96 248 LYS B CA 1
ATOM 4782 C C . LYS B 1 259 ? 42.027 12.265 80.510 1.00 45.04 248 LYS B C 1
ATOM 4783 O O . LYS B 1 259 ? 41.515 13.042 79.703 1.00 43.61 248 LYS B O 1
ATOM 4789 N N . TYR B 1 260 ? 43.043 12.611 81.290 1.00 42.00 249 TYR B N 1
ATOM 4790 C CA . TYR B 1 260 ? 43.541 13.984 81.309 1.00 41.49 249 TYR B CA 1
ATOM 4791 C C . TYR B 1 260 ? 44.520 14.248 80.170 1.00 39.47 249 TYR B C 1
ATOM 4792 O O . TYR B 1 260 ? 44.465 15.301 79.539 1.00 42.42 249 TYR B O 1
ATOM 4801 N N . LYS B 1 261 ? 45.401 13.290 79.899 1.00 37.76 250 LYS B N 1
ATOM 4802 C CA . LYS B 1 261 ? 46.307 13.395 78.760 1.00 36.46 250 LYS B CA 1
ATOM 4803 C C . LYS B 1 261 ? 45.534 13.371 77.447 1.00 36.70 250 LYS B C 1
ATOM 4804 O O . LYS B 1 261 ? 45.950 13.975 76.451 1.00 37.31 250 LYS B O 1
ATOM 4810 N N . GLU B 1 262 ? 44.415 12.656 77.445 1.00 36.61 251 GLU B N 1
ATOM 4811 C CA . GLU B 1 262 ? 43.599 12.538 76.244 1.00 45.16 251 GLU B CA 1
ATOM 4812 C C . GLU B 1 262 ? 43.106 13.897 75.772 1.00 36.15 251 GLU B C 1
ATOM 4813 O O . GLU B 1 262 ? 43.044 14.163 74.571 1.00 39.36 251 GLU B O 1
ATOM 4819 N N . TYR B 1 263 ? 42.753 14.753 76.721 1.00 36.26 252 TYR B N 1
ATOM 4820 C CA . TYR B 1 263 ? 42.207 16.063 76.392 1.00 42.00 252 TYR B CA 1
ATOM 4821 C C . TYR B 1 263 ? 43.149 16.881 75.512 1.00 41.65 252 TYR B C 1
ATOM 4822 O O . TYR B 1 263 ? 42.701 17.663 74.675 1.00 39.46 252 TYR B O 1
ATOM 4831 N N . PHE B 1 264 ? 44.453 16.692 75.688 1.00 40.81 253 PHE B N 1
ATOM 4832 C CA . PHE B 1 264 ? 45.434 17.499 74.960 1.00 42.57 253 PHE B CA 1
ATOM 4833 C C . PHE B 1 264 ? 46.106 16.737 73.817 1.00 38.94 253 PHE B C 1
ATOM 4834 O O . PHE B 1 264 ? 47.036 17.248 73.181 1.00 36.96 253 PHE B O 1
ATOM 4842 N N . ALA B 1 265 ? 45.633 15.522 73.559 1.00 36.65 254 ALA B N 1
ATOM 4843 C CA . ALA B 1 265 ? 46.135 14.739 72.440 1.00 42.46 254 ALA B CA 1
ATOM 4844 C C . ALA B 1 265 ? 45.997 15.563 71.170 1.00 45.27 254 ALA B C 1
ATOM 4845 O O . ALA B 1 265 ? 44.944 16.132 70.888 1.00 40.49 254 ALA B O 1
ATOM 4847 N N . SER B 1 266 ? 47.087 15.657 70.426 1.00 41.56 255 SER B N 1
ATOM 4848 C CA . SER B 1 266 ? 47.140 16.569 69.294 1.00 42.59 255 SER B CA 1
ATOM 4849 C C . SER B 1 266 ? 47.190 15.822 67.964 1.00 53.69 255 SER B C 1
ATOM 4850 O O . SER B 1 266 ? 47.729 14.716 67.865 1.00 47.28 255 SER B O 1
ATOM 4853 N N . GLU B 1 267 ? 46.600 16.439 66.947 1.00 47.17 256 GLU B N 1
ATOM 4854 C CA . GLU B 1 267 ? 46.499 15.839 65.622 1.00 51.17 256 GLU B CA 1
ATOM 4855 C C . GLU B 1 267 ? 47.835 15.871 64.897 1.00 51.88 256 GLU B C 1
ATOM 4856 O O . GLU B 1 267 ? 47.949 15.397 63.767 1.00 64.00 256 GLU B O 1
ATOM 4862 N N . THR B 1 268 ? 48.845 16.424 65.561 1.00 51.50 257 THR B N 1
ATOM 4863 C CA . THR B 1 268 ? 50.167 16.586 64.969 1.00 51.13 257 THR B CA 1
ATOM 4864 C C . THR B 1 268 ? 50.739 15.291 64.418 1.00 53.89 257 THR B C 1
ATOM 4865 O O . THR B 1 268 ? 50.300 14.196 64.764 1.00 54.39 257 THR B O 1
ATOM 4869 N N . GLU B 1 269 ? 51.744 15.443 63.568 1.00 58.11 258 GLU B N 1
ATOM 4870 C CA . GLU B 1 269 ? 52.430 14.324 62.961 1.00 64.39 258 GLU B CA 1
ATOM 4871 C C . GLU B 1 269 ? 53.720 14.093 63.737 1.00 63.52 258 GLU B C 1
ATOM 4872 O O . GLU B 1 269 ? 54.353 13.046 63.627 1.00 59.68 258 GLU B O 1
ATOM 4878 N N . ALA B 1 270 ? 54.093 15.082 64.543 1.00 55.02 259 ALA B N 1
ATOM 4879 C CA . ALA B 1 270 ? 55.306 15.001 65.341 1.00 54.08 259 ALA B CA 1
ATOM 4880 C C . ALA B 1 270 ? 55.186 13.894 66.376 1.00 55.94 259 ALA B C 1
ATOM 4881 O O . ALA B 1 270 ? 54.097 13.617 66.874 1.00 60.60 259 ALA B O 1
ATOM 4883 N N . ARG B 1 271 ? 56.309 13.269 66.704 1.00 54.10 260 ARG B N 1
ATOM 4884 C CA . ARG B 1 271 ? 56.318 12.200 67.689 1.00 55.30 260 ARG B CA 1
ATOM 4885 C C . ARG B 1 271 ? 57.376 12.467 68.747 1.00 58.66 260 ARG B C 1
ATOM 4886 O O . ARG B 1 271 ? 57.290 11.969 69.868 1.00 54.18 260 ARG B O 1
ATOM 4894 N N . THR B 1 272 ? 58.378 13.257 68.380 1.00 56.08 261 THR B N 1
ATOM 4895 C CA . THR B 1 272 ? 59.436 13.621 69.312 1.00 54.98 261 THR B CA 1
ATOM 4896 C C . THR B 1 272 ? 59.297 15.074 69.744 1.00 48.38 261 THR B C 1
ATOM 4897 O O . THR B 1 272 ? 58.695 15.879 69.033 1.00 49.17 261 THR B O 1
ATOM 4901 N N . LEU B 1 273 ? 59.851 15.396 70.910 1.00 46.46 262 LEU B N 1
ATOM 4902 C CA . LEU B 1 273 ? 59.933 16.775 71.374 1.00 44.19 262 LEU B CA 1
ATOM 4903 C C . LEU B 1 273 ? 60.610 17.655 70.332 1.00 45.57 262 LEU B C 1
ATOM 4904 O O . LEU B 1 273 ? 60.203 18.796 70.101 1.00 50.73 262 LEU B O 1
ATOM 4909 N N . THR B 1 274 ? 61.656 17.109 69.717 1.00 48.57 263 THR B N 1
ATOM 4910 C CA . THR B 1 274 ? 62.390 17.785 68.655 1.00 50.11 263 THR B CA 1
ATOM 4911 C C . THR B 1 274 ? 61.480 18.151 67.494 1.00 50.91 263 THR B C 1
ATOM 4912 O O . THR B 1 274 ? 61.562 19.252 66.951 1.00 53.03 263 THR B O 1
ATOM 4916 N N . GLU B 1 275 ? 60.618 17.217 67.114 1.00 51.86 264 GLU B N 1
ATOM 4917 C CA . GLU B 1 275 ? 59.704 17.433 66.005 1.00 53.17 264 GLU B CA 1
ATOM 4918 C C . GLU B 1 275 ? 58.659 18.477 66.364 1.00 50.24 264 GLU B C 1
ATOM 4919 O O . GLU B 1 275 ? 58.352 19.362 65.571 1.00 50.62 264 GLU B O 1
ATOM 4925 N N . ALA B 1 276 ? 58.123 18.374 67.573 1.00 49.28 265 ALA B N 1
ATOM 4926 C CA . ALA B 1 276 ? 57.097 19.299 68.037 1.00 45.11 265 ALA B CA 1
ATOM 4927 C C . ALA B 1 276 ? 57.585 20.755 68.050 1.00 43.98 265 ALA B C 1
ATOM 4928 O O . ALA B 1 276 ? 56.814 21.678 67.785 1.00 43.63 265 ALA B O 1
ATOM 4930 N N . LEU B 1 277 ? 58.868 20.949 68.342 1.00 44.20 266 LEU B N 1
ATOM 4931 C CA . LEU B 1 277 ? 59.453 22.284 68.463 1.00 48.35 266 LEU B CA 1
ATOM 4932 C C . LEU B 1 277 ? 59.711 22.975 67.126 1.00 54.03 266 LEU B C 1
ATOM 4933 O O . LEU B 1 277 ? 60.053 24.160 67.099 1.00 44.51 266 LEU B O 1
ATOM 4938 N N . ARG B 1 278 ? 59.566 22.239 66.027 1.00 47.82 267 ARG B N 1
ATOM 4939 C CA . ARG B 1 278 ? 59.792 22.807 64.701 1.00 50.07 267 ARG B CA 1
ATOM 4940 C C . ARG B 1 278 ? 58.831 23.949 64.413 1.00 48.88 267 ARG B C 1
ATOM 4941 O O . ARG B 1 278 ? 57.637 23.730 64.202 1.00 48.66 267 ARG B O 1
ATOM 4949 N N . GLY B 1 279 ? 59.363 25.167 64.404 1.00 49.82 268 GLY B N 1
ATOM 4950 C CA . GLY B 1 279 ? 58.567 26.344 64.118 1.00 49.40 268 GLY B CA 1
ATOM 4951 C C . GLY B 1 279 ? 57.675 26.763 65.271 1.00 45.16 268 GLY B C 1
ATOM 4952 O O . GLY B 1 279 ? 56.826 27.640 65.115 1.00 50.73 268 GLY B O 1
ATOM 4953 N N . ALA B 1 280 ? 57.853 26.135 66.430 1.00 45.74 269 ALA B N 1
ATOM 4954 C CA . ALA B 1 280 ? 57.055 26.483 67.601 1.00 42.20 269 ALA B CA 1
ATOM 4955 C C . ALA B 1 280 ? 57.477 27.842 68.144 1.00 38.04 269 ALA B C 1
ATOM 4956 O O . ALA B 1 280 ? 58.629 28.248 67.979 1.00 38.82 269 ALA B O 1
ATOM 4958 N N . ASP B 1 281 ? 56.543 28.525 68.802 1.00 35.94 270 ASP B N 1
ATOM 4959 C CA . ASP B 1 281 ? 56.800 29.838 69.387 1.00 38.93 270 ASP B CA 1
ATOM 4960 C C . ASP B 1 281 ? 57.205 29.753 70.851 1.00 34.06 270 ASP B C 1
ATOM 4961 O O . ASP B 1 281 ? 57.998 30.564 71.331 1.00 31.65 270 ASP B O 1
ATOM 4966 N N . VAL B 1 282 ? 56.655 28.765 71.551 1.00 31.46 271 VAL B N 1
ATOM 4967 C CA . VAL B 1 282 ? 56.821 28.666 72.998 1.00 29.50 271 VAL B CA 1
ATOM 4968 C C . VAL B 1 282 ? 57.144 27.245 73.459 1.00 29.87 271 VAL B C 1
ATOM 4969 O O . VAL B 1 282 ? 56.465 26.299 73.075 1.00 30.62 271 VAL B O 1
ATOM 4973 N N . PHE B 1 283 ? 58.183 27.119 74.282 1.00 29.49 272 PHE B N 1
ATOM 4974 C CA . PHE B 1 283 ? 58.470 25.885 75.007 1.00 31.95 272 PHE B CA 1
ATOM 4975 C C . PHE B 1 283 ? 58.129 26.087 76.474 1.00 35.94 272 PHE B C 1
ATOM 4976 O O . PHE B 1 283 ? 58.626 27.023 77.112 1.00 27.26 272 PHE B O 1
ATOM 4984 N N . VAL B 1 284 ? 57.262 25.229 77.003 1.00 28.78 273 VAL B N 1
ATOM 4985 C CA . VAL B 1 284 ? 56.937 25.269 78.419 1.00 28.45 273 VAL B CA 1
ATOM 4986 C C . VAL B 1 284 ? 57.405 23.972 79.070 1.00 27.45 273 VAL B C 1
ATOM 4987 O O . VAL B 1 284 ? 56.843 22.890 78.831 1.00 30.75 273 VAL B O 1
ATOM 4991 N N . GLY B 1 285 ? 58.468 24.079 79.860 1.00 30.35 274 GLY B N 1
ATOM 4992 C CA . GLY B 1 285 ? 59.111 22.911 80.427 1.00 30.99 274 GLY B CA 1
ATOM 4993 C C . GLY B 1 285 ? 58.646 22.648 81.839 1.00 29.23 274 GLY B C 1
ATOM 4994 O O . GLY B 1 285 ? 58.887 23.449 82.744 1.00 25.32 274 GLY B O 1
ATOM 4995 N N . LEU B 1 286 ? 57.963 21.525 82.022 1.00 33.10 275 LEU B N 1
ATOM 4996 C CA . LEU B 1 286 ? 57.441 21.131 83.323 1.00 25.91 275 LEU B CA 1
ATOM 4997 C C . LEU B 1 286 ? 57.661 19.635 83.465 1.00 37.85 275 LEU B C 1
ATOM 4998 O O . LEU B 1 286 ? 56.740 18.860 83.728 1.00 39.64 275 LEU B O 1
ATOM 5003 N N . SER B 1 287 ? 58.916 19.250 83.275 1.00 31.72 276 SER B N 1
ATOM 5004 C CA . SER B 1 287 ? 59.314 17.860 83.238 1.00 41.58 276 SER B CA 1
ATOM 5005 C C . SER B 1 287 ? 60.498 17.617 84.167 1.00 45.55 276 SER B C 1
ATOM 5006 O O . SER B 1 287 ? 60.347 17.558 85.387 1.00 56.11 276 SER B O 1
ATOM 5009 N N . VAL B 1 288 ? 61.679 17.494 83.580 1.00 37.20 277 VAL B N 1
ATOM 5010 C CA . VAL B 1 288 ? 62.879 17.142 84.326 1.00 44.62 277 VAL B CA 1
ATOM 5011 C C . VAL B 1 288 ? 64.106 17.787 83.696 1.00 46.00 277 VAL B C 1
ATOM 5012 O O . VAL B 1 288 ? 64.109 18.093 82.502 1.00 48.17 277 VAL B O 1
ATOM 5016 N N . ALA B 1 289 ? 65.147 17.967 84.505 1.00 53.36 278 ALA B N 1
ATOM 5017 C CA . ALA B 1 289 ? 66.389 18.607 84.071 1.00 55.71 278 ALA B CA 1
ATOM 5018 C C . ALA B 1 289 ? 66.931 18.013 82.783 1.00 54.87 278 ALA B C 1
ATOM 5019 O O . ALA B 1 289 ? 66.805 16.814 82.545 1.00 64.41 278 ALA B O 1
ATOM 5021 N N . GLY B 1 290 ? 67.529 18.862 81.953 1.00 58.18 279 GLY B N 1
ATOM 5022 C CA . GLY B 1 290 ? 68.224 18.415 80.757 1.00 58.76 279 GLY B CA 1
ATOM 5023 C C . GLY B 1 290 ? 67.364 18.111 79.542 1.00 64.97 279 GLY B C 1
ATOM 5024 O O . GLY B 1 290 ? 67.878 17.995 78.429 1.00 72.03 279 GLY B O 1
ATOM 5025 N N . ALA B 1 291 ? 66.094 17.882 79.776 1.00 64.72 280 ALA B N 1
ATOM 5026 C CA . ALA B 1 291 ? 65.149 17.498 78.740 1.00 57.78 280 ALA B CA 1
ATOM 5027 C C . ALA B 1 291 ? 65.160 18.290 77.457 1.00 53.31 280 ALA B C 1
ATOM 5028 O O . ALA B 1 291 ? 64.629 17.870 76.472 1.00 52.82 280 ALA B O 1
ATOM 5030 N N . LEU B 1 292 ? 65.763 19.450 77.486 1.00 54.00 281 LEU B N 1
ATOM 5031 C CA . LEU B 1 292 ? 65.780 20.307 76.309 1.00 54.93 281 LEU B CA 1
ATOM 5032 C C . LEU B 1 292 ? 67.187 20.726 76.023 1.00 63.32 281 LEU B C 1
ATOM 5033 O O . LEU B 1 292 ? 67.793 21.408 76.806 1.00 66.43 281 LEU B O 1
ATOM 5038 N N . THR B 1 293 ? 67.628 20.412 74.810 1.00 64.47 282 THR B N 1
ATOM 5039 C CA . THR B 1 293 ? 68.949 20.732 74.302 1.00 64.29 282 THR B CA 1
ATOM 5040 C C . THR B 1 293 ? 68.875 21.791 73.214 1.00 65.14 282 THR B C 1
ATOM 5041 O O . THR B 1 293 ? 67.854 22.034 72.570 1.00 64.17 282 THR B O 1
ATOM 5045 N N . PRO B 1 294 ? 70.008 22.441 72.970 1.00 73.35 283 PRO B N 1
ATOM 5046 C CA . PRO B 1 294 ? 70.254 23.485 71.978 1.00 72.26 283 PRO B CA 1
ATOM 5047 C C . PRO B 1 294 ? 69.876 23.153 70.539 1.00 75.49 283 PRO B C 1
ATOM 5048 O O . PRO B 1 294 ? 69.491 24.027 69.757 1.00 79.29 283 PRO B O 1
ATOM 5052 N N . GLU B 1 295 ? 69.991 21.879 70.182 1.00 72.56 284 GLU B N 1
ATOM 5053 C CA . GLU B 1 295 ? 69.680 21.421 68.851 1.00 75.13 284 GLU B CA 1
ATOM 5054 C C . GLU B 1 295 ? 68.210 21.549 68.606 1.00 68.37 284 GLU B C 1
ATOM 5055 O O . GLU B 1 295 ? 67.769 22.025 67.565 1.00 61.81 284 GLU B O 1
ATOM 5061 N N . MET B 1 296 ? 67.435 21.215 69.650 1.00 70.42 285 MET B N 1
ATOM 5062 C CA . MET B 1 296 ? 65.989 21.351 69.636 1.00 68.06 285 MET B CA 1
ATOM 5063 C C . MET B 1 296 ? 65.696 22.838 69.481 1.00 60.35 285 MET B C 1
ATOM 5064 O O . MET B 1 296 ? 64.859 23.219 68.722 1.00 54.56 285 MET B O 1
ATOM 5069 N N . LEU B 1 297 ? 66.430 23.675 70.205 1.00 59.80 286 LEU B N 1
ATOM 5070 C CA . LEU B 1 297 ? 66.239 25.106 70.002 1.00 58.28 286 LEU B CA 1
ATOM 5071 C C . LEU B 1 297 ? 66.407 25.684 68.608 1.00 59.15 286 LEU B C 1
ATOM 5072 O O . LEU B 1 297 ? 65.633 26.529 68.208 1.00 55.50 286 LEU B O 1
ATOM 5077 N N . LYS B 1 298 ? 67.402 25.247 67.848 1.00 65.26 287 LYS B N 1
ATOM 5078 C CA . LYS B 1 298 ? 67.575 25.928 66.536 1.00 71.00 287 LYS B CA 1
ATOM 5079 C C . LYS B 1 298 ? 66.425 26.124 65.526 1.00 52.50 287 LYS B C 1
ATOM 5080 O O . LYS B 1 298 ? 66.423 27.091 64.828 1.00 52.90 287 LYS B O 1
ATOM 5086 N N . ASP B 1 299 ? 65.463 25.221 65.476 1.00 52.11 288 ASP B N 1
ATOM 5087 C CA . ASP B 1 299 ? 64.314 25.275 64.612 1.00 52.51 288 ASP B CA 1
ATOM 5088 C C . ASP B 1 299 ? 63.097 25.934 65.184 1.00 50.21 288 ASP B C 1
ATOM 5089 O O . ASP B 1 299 ? 62.053 25.871 64.607 1.00 49.68 288 ASP B O 1
ATOM 5094 N N . MET B 1 300 ? 63.209 26.512 66.362 1.00 46.93 289 MET B N 1
ATOM 5095 C CA . MET B 1 300 ? 62.069 27.270 66.874 1.00 47.95 289 MET B CA 1
ATOM 5096 C C . MET B 1 300 ? 61.910 28.573 66.099 1.00 45.53 289 MET B C 1
ATOM 5097 O O . MET B 1 300 ? 62.850 29.033 65.446 1.00 46.46 289 MET B O 1
ATOM 5102 N N . ALA B 1 301 ? 60.715 29.154 66.170 1.00 43.08 290 ALA B N 1
ATOM 5103 C CA . ALA B 1 301 ? 60.417 30.403 65.473 1.00 43.42 290 ALA B CA 1
ATOM 5104 C C . ALA B 1 301 ? 61.276 31.551 65.995 1.00 47.34 290 ALA B C 1
ATOM 5105 O O . ALA B 1 301 ? 61.833 31.466 67.090 1.00 41.06 290 ALA B O 1
ATOM 5107 N N . LYS B 1 302 ? 61.390 32.618 65.205 1.00 45.18 291 LYS B N 1
ATOM 5108 C CA . LYS B 1 302 ? 62.097 33.820 65.642 1.00 45.54 291 LYS B CA 1
ATOM 5109 C C . LYS B 1 302 ? 61.558 34.302 66.975 1.00 39.67 291 LYS B C 1
ATOM 5110 O O . LYS B 1 302 ? 60.352 34.262 67.208 1.00 38.29 291 LYS B O 1
ATOM 5116 N N . ASP B 1 303 ? 62.457 34.772 67.835 1.00 43.69 292 ASP B N 1
ATOM 5117 C CA . ASP B 1 303 ? 62.095 35.207 69.183 1.00 38.50 292 ASP B CA 1
ATOM 5118 C C . ASP B 1 303 ? 61.386 34.101 69.957 1.00 36.80 292 ASP B C 1
ATOM 5119 O O . ASP B 1 303 ? 60.273 34.301 70.456 1.00 40.34 292 ASP B O 1
ATOM 5124 N N . PRO B 1 304 ? 62.038 32.934 70.087 1.00 36.19 293 PRO B N 1
ATOM 5125 C CA . PRO B 1 304 ? 61.434 31.815 70.815 1.00 34.46 293 PRO B CA 1
ATOM 5126 C C . PRO B 1 304 ? 61.287 32.128 72.291 1.00 35.42 293 PRO B C 1
ATOM 5127 O O . PRO B 1 304 ? 62.156 32.787 72.875 1.00 31.71 293 PRO B O 1
ATOM 5131 N N . ILE B 1 305 ? 60.189 31.660 72.876 1.00 30.48 294 ILE B N 1
ATOM 5132 C CA . ILE B 1 305 ? 59.899 31.880 74.280 1.00 28.27 294 ILE B CA 1
ATOM 5133 C C . ILE B 1 305 ? 60.105 30.565 75.022 1.00 29.22 294 ILE B C 1
ATOM 5134 O O . ILE B 1 305 ? 59.464 29.556 74.717 1.00 31.01 294 ILE B O 1
ATOM 5139 N N . ILE B 1 306 ? 61.040 30.569 75.962 1.00 27.70 295 ILE B N 1
ATOM 5140 C CA . ILE B 1 306 ? 61.450 29.336 76.627 1.00 30.91 295 ILE B CA 1
ATOM 5141 C C . ILE B 1 306 ? 61.261 29.430 78.132 1.00 29.01 295 ILE B C 1
ATOM 5142 O O . ILE B 1 306 ? 62.008 30.134 78.817 1.00 30.20 295 ILE B O 1
ATOM 5147 N N . PHE B 1 307 ? 60.252 28.728 78.638 1.00 30.61 296 PHE B N 1
ATOM 5148 C CA . PHE B 1 307 ? 60.033 28.586 80.076 1.00 24.89 296 PHE B CA 1
ATOM 5149 C C . PHE B 1 307 ? 60.591 27.232 80.510 1.00 28.59 296 PHE B C 1
ATOM 5150 O O . PHE B 1 307 ? 59.966 26.203 80.264 1.00 37.32 296 PHE B O 1
ATOM 5158 N N . ALA B 1 308 ? 61.759 27.222 81.142 1.00 26.09 297 ALA B N 1
ATOM 5159 C CA . ALA B 1 308 ? 62.372 25.969 81.570 1.00 26.01 297 ALA B CA 1
ATOM 5160 C C . ALA B 1 308 ? 62.255 25.841 83.077 1.00 26.72 297 ALA B C 1
ATOM 5161 O O . ALA B 1 308 ? 63.118 26.305 83.821 1.00 34.92 297 ALA B O 1
ATOM 5163 N N . MET B 1 309 ? 61.172 25.214 83.526 1.00 25.86 298 MET B N 1
ATOM 5164 C CA . MET B 1 309 ? 60.779 25.303 84.926 1.00 22.54 298 MET B CA 1
ATOM 5165 C C . MET B 1 309 ? 61.090 24.043 85.729 1.00 29.62 298 MET B C 1
ATOM 5166 O O . MET B 1 309 ? 60.691 23.933 86.889 1.00 34.87 298 MET B O 1
ATOM 5171 N N . ALA B 1 310 ? 61.827 23.119 85.172 1.00 35.38 299 ALA B N 1
ATOM 5172 C CA . ALA B 1 310 ? 62.142 21.958 85.981 1.00 51.00 299 ALA B CA 1
ATOM 5173 C C . ALA B 1 310 ? 63.036 22.338 87.146 1.00 56.64 299 ALA B C 1
ATOM 5174 O O . ALA B 1 310 ? 64.005 23.030 86.969 1.00 52.32 299 ALA B O 1
ATOM 5176 N N . ASN B 1 311 ? 62.677 21.877 88.329 1.00 55.92 300 ASN B N 1
ATOM 5177 C CA . ASN B 1 311 ? 63.449 22.133 89.514 1.00 56.50 300 ASN B CA 1
ATOM 5178 C C . ASN B 1 311 ? 64.357 20.930 89.705 1.00 67.29 300 ASN B C 1
ATOM 5179 O O . ASN B 1 311 ? 64.425 20.104 88.833 1.00 66.14 300 ASN B O 1
ATOM 5184 N N . PRO B 1 312 ? 65.080 20.789 90.884 1.00 68.97 301 PRO B N 1
ATOM 5185 C CA . PRO B 1 312 ? 65.852 22.040 90.992 1.00 61.93 301 PRO B CA 1
ATOM 5186 C C . PRO B 1 312 ? 66.721 22.419 89.792 1.00 50.46 301 PRO B C 1
ATOM 5187 O O . PRO B 1 312 ? 67.278 23.474 89.860 1.00 57.05 301 PRO B O 1
ATOM 5191 N N . GLU B 1 313 ? 66.829 21.629 88.742 1.00 41.24 302 GLU B N 1
ATOM 5192 C CA . GLU B 1 313 ? 67.633 22.026 87.588 1.00 47.09 302 GLU B CA 1
ATOM 5193 C C . GLU B 1 313 ? 66.767 22.117 86.331 1.00 55.09 302 GLU B C 1
ATOM 5194 O O . GLU B 1 313 ? 66.018 21.229 86.053 1.00 52.29 302 GLU B O 1
ATOM 5200 N N . PRO B 1 314 ? 66.908 23.266 85.551 1.00 51.54 303 PRO B N 1
ATOM 5201 C CA . PRO B 1 314 ? 65.978 23.391 84.428 1.00 44.89 303 PRO B CA 1
ATOM 5202 C C . PRO B 1 314 ? 66.159 22.555 83.205 1.00 45.93 303 PRO B C 1
ATOM 5203 O O . PRO B 1 314 ? 67.188 22.013 82.993 1.00 53.09 303 PRO B O 1
ATOM 5207 N N . GLU B 1 315 ? 65.152 22.512 82.367 1.00 39.46 304 GLU B N 1
ATOM 5208 C CA . GLU B 1 315 ? 65.245 21.777 81.138 1.00 42.79 304 GLU B CA 1
ATOM 5209 C C . GLU B 1 315 ? 66.461 22.221 80.391 1.00 46.44 304 GLU B C 1
ATOM 5210 O O . GLU B 1 315 ? 67.026 21.451 79.680 1.00 49.26 304 GLU B O 1
ATOM 5216 N N . ILE B 1 316 ? 66.833 23.480 80.546 1.00 49.28 305 ILE B N 1
ATOM 5217 C CA . ILE B 1 316 ? 68.001 24.101 79.918 1.00 50.84 305 ILE B CA 1
ATOM 5218 C C . ILE B 1 316 ? 68.446 25.336 80.682 1.00 55.64 305 ILE B C 1
ATOM 5219 O O . ILE B 1 316 ? 67.751 25.804 81.515 1.00 46.10 305 ILE B O 1
ATOM 5224 N N . THR B 1 317 ? 69.621 25.871 80.393 1.00 54.94 306 THR B N 1
ATOM 5225 C CA . THR B 1 317 ? 70.036 27.091 81.073 1.00 49.24 306 THR B CA 1
ATOM 5226 C C . THR B 1 317 ? 69.880 28.287 80.145 1.00 56.37 306 THR B C 1
ATOM 5227 O O . THR B 1 317 ? 69.967 28.143 78.928 1.00 62.72 306 THR B O 1
ATOM 5231 N N . PRO B 1 318 ? 69.632 29.474 80.721 1.00 53.42 307 PRO B N 1
ATOM 5232 C CA . PRO B 1 318 ? 69.485 30.697 79.929 1.00 52.19 307 PRO B CA 1
ATOM 5233 C C . PRO B 1 318 ? 70.726 30.957 79.083 1.00 48.37 307 PRO B C 1
ATOM 5234 O O . PRO B 1 318 ? 70.622 31.485 77.975 1.00 51.79 307 PRO B O 1
ATOM 5238 N N . ASP B 1 319 ? 71.888 30.577 79.601 1.00 46.44 308 ASP B N 1
ATOM 5239 C CA . ASP B 1 319 ? 73.140 30.764 78.862 1.00 53.90 308 ASP B CA 1
ATOM 5240 C C . ASP B 1 319 ? 73.248 29.818 77.668 1.00 52.06 308 ASP B C 1
ATOM 5241 O O . ASP B 1 319 ? 73.556 30.250 76.555 1.00 56.50 308 ASP B O 1
ATOM 5246 N N . LYS B 1 320 ? 73.007 28.532 77.899 1.00 51.59 309 LYS B N 1
ATOM 5247 C CA . LYS B 1 320 ? 72.984 27.569 76.802 1.00 57.26 309 LYS B CA 1
ATOM 5248 C C . LYS B 1 320 ? 71.915 27.973 75.790 1.00 52.52 309 LYS B C 1
ATOM 5249 O O . LYS B 1 320 ? 72.096 27.813 74.587 1.00 47.14 309 LYS B O 1
ATOM 5255 N N . ALA B 1 321 ? 70.803 28.511 76.287 1.00 46.42 310 ALA B N 1
ATOM 5256 C CA . ALA B 1 321 ? 69.718 28.945 75.415 1.00 41.59 310 ALA B CA 1
ATOM 5257 C C . ALA B 1 321 ? 70.107 30.188 74.617 1.00 46.09 310 ALA B C 1
ATOM 5258 O O . ALA B 1 321 ? 69.876 30.252 73.412 1.00 52.43 310 ALA B O 1
ATOM 5260 N N . ARG B 1 322 ? 70.689 31.179 75.287 1.00 52.26 311 ARG B N 1
ATOM 5261 C CA . ARG B 1 322 ? 71.135 32.401 74.612 1.00 54.91 311 ARG B CA 1
ATOM 5262 C C . ARG B 1 322 ? 72.260 32.113 73.615 1.00 56.92 311 ARG B C 1
ATOM 5263 O O . ARG B 1 322 ? 72.403 32.797 72.600 1.00 54.85 311 ARG B O 1
ATOM 5271 N N . ALA B 1 323 ? 73.064 31.100 73.917 1.00 59.04 312 ALA B N 1
ATOM 5272 C CA . ALA B 1 323 ? 74.144 30.697 73.024 1.00 51.26 312 ALA B CA 1
ATOM 5273 C C . ALA B 1 323 ? 73.579 30.112 71.735 1.00 53.46 312 ALA B C 1
ATOM 5274 O O . ALA B 1 323 ? 74.017 30.457 70.641 1.00 58.68 312 ALA B O 1
ATOM 5276 N N . ALA B 1 324 ? 72.603 29.220 71.868 1.00 53.26 313 ALA B N 1
ATOM 5277 C CA . ALA B 1 324 ? 71.974 28.610 70.704 1.00 53.69 313 ALA B CA 1
ATOM 5278 C C . ALA B 1 324 ? 71.051 29.601 70.002 1.00 57.53 313 ALA B C 1
ATOM 5279 O O . ALA B 1 324 ? 70.938 29.592 68.778 1.00 56.24 313 ALA B O 1
ATOM 5281 N N . ARG B 1 325 ? 70.398 30.460 70.782 1.00 59.13 314 ARG B N 1
ATOM 5282 C CA . ARG B 1 325 ? 69.443 31.419 70.233 1.00 59.96 314 ARG B CA 1
ATOM 5283 C C . ARG B 1 325 ? 69.497 32.771 70.937 1.00 56.64 314 ARG B C 1
ATOM 5284 O O . ARG B 1 325 ? 68.801 32.988 71.925 1.00 43.01 314 ARG B O 1
ATOM 5292 N N . PRO B 1 326 ? 70.322 33.692 70.421 1.00 55.77 315 PRO B N 1
ATOM 5293 C CA . PRO B 1 326 ? 70.445 35.031 71.011 1.00 53.07 315 PRO B CA 1
ATOM 5294 C C . PRO B 1 326 ? 69.113 35.778 71.109 1.00 50.57 315 PRO B C 1
ATOM 5295 O O . PRO B 1 326 ? 69.002 36.732 71.880 1.00 47.41 315 PRO B O 1
ATOM 5299 N N . ASP B 1 327 ? 68.126 35.354 70.324 1.00 43.72 316 ASP B N 1
ATOM 5300 C CA . ASP B 1 327 ? 66.833 36.026 70.290 1.00 42.79 316 ASP B CA 1
ATOM 5301 C C . ASP B 1 327 ? 65.828 35.366 71.234 1.00 38.85 316 ASP B C 1
ATOM 5302 O O . ASP B 1 327 ? 64.648 35.735 71.259 1.00 35.78 316 ASP B O 1
ATOM 5307 N N . ALA B 1 328 ? 66.294 34.407 72.028 1.00 39.36 317 ALA B N 1
ATOM 5308 C CA . ALA B 1 328 ? 65.395 33.695 72.940 1.00 37.06 317 ALA B CA 1
ATOM 5309 C C . ALA B 1 328 ? 64.995 34.536 74.137 1.00 35.14 317 ALA B C 1
ATOM 5310 O O . ALA B 1 328 ? 65.779 35.343 74.640 1.00 38.84 317 ALA B O 1
ATOM 5312 N N . ILE B 1 329 ? 63.760 34.337 74.584 1.00 30.47 318 ILE B N 1
ATOM 5313 C CA . ILE B 1 329 ? 63.289 34.875 75.855 1.00 28.42 318 ILE B CA 1
ATOM 5314 C C . ILE B 1 329 ? 63.184 33.705 76.820 1.00 30.97 318 ILE B C 1
ATOM 5315 O O . ILE B 1 329 ? 62.547 32.705 76.505 1.00 31.07 318 ILE B O 1
ATOM 5320 N N . ILE B 1 330 ? 63.821 33.827 77.980 1.00 26.82 319 ILE B N 1
ATOM 5321 C CA . ILE B 1 330 ? 63.937 32.707 78.912 1.00 27.03 319 ILE B CA 1
ATOM 5322 C C . ILE B 1 330 ? 63.426 33.022 80.312 1.00 25.88 319 ILE B C 1
ATOM 5323 O O . ILE B 1 330 ? 63.777 34.054 80.889 1.00 27.25 319 ILE B O 1
ATOM 5328 N N . ALA B 1 331 ? 62.602 32.115 80.840 1.00 27.14 320 ALA B N 1
ATOM 5329 C CA . ALA B 1 331 ? 62.144 32.118 82.231 1.00 22.73 320 ALA B CA 1
ATOM 5330 C C . ALA B 1 331 ? 62.458 30.740 82.823 1.00 25.83 320 ALA B C 1
ATOM 5331 O O . ALA B 1 331 ? 62.514 29.757 82.091 1.00 25.19 320 ALA B O 1
ATOM 5333 N N . THR B 1 332 ? 62.684 30.655 84.128 1.00 23.32 321 THR B N 1
ATOM 5334 C CA . THR B 1 332 ? 62.927 29.336 84.743 1.00 22.72 321 THR B CA 1
ATOM 5335 C C . THR B 1 332 ? 62.250 29.304 86.109 1.00 20.27 321 THR B C 1
ATOM 5336 O O . THR B 1 332 ? 61.595 30.260 86.489 1.00 19.05 321 THR B O 1
ATOM 5340 N N . GLY B 1 333 ? 62.432 28.218 86.853 1.00 25.59 322 GLY B N 1
ATOM 5341 C CA . GLY B 1 333 ? 61.922 28.153 88.214 1.00 22.75 322 GLY B CA 1
ATOM 5342 C C . GLY B 1 333 ? 62.877 28.670 89.286 1.00 25.77 322 GLY B C 1
ATOM 5343 O O . GLY B 1 333 ? 62.532 28.689 90.470 1.00 27.66 322 GLY B O 1
ATOM 5344 N N . ARG B 1 334 ? 64.062 29.111 88.863 1.00 31.16 323 ARG B N 1
ATOM 5345 C CA . ARG B 1 334 ? 65.162 29.476 89.763 1.00 23.52 323 ARG B CA 1
ATOM 5346 C C . ARG B 1 334 ? 65.269 30.966 90.045 1.00 25.69 323 ARG B C 1
ATOM 5347 O O . ARG B 1 334 ? 65.157 31.782 89.132 1.00 26.87 323 ARG B O 1
ATOM 5355 N N . SER B 1 335 ? 65.570 31.316 91.278 1.00 24.70 324 SER B N 1
ATOM 5356 C CA . SER B 1 335 ? 65.716 32.701 91.637 1.00 29.46 324 SER B CA 1
ATOM 5357 C C . SER B 1 335 ? 67.060 33.262 91.235 1.00 29.80 324 SER B C 1
ATOM 5358 O O . SER B 1 335 ? 67.284 34.431 91.326 1.00 30.43 324 SER B O 1
ATOM 5361 N N . ASP B 1 336 ? 67.961 32.410 90.802 1.00 33.67 325 ASP B N 1
ATOM 5362 C CA . ASP B 1 336 ? 69.253 32.949 90.386 1.00 42.53 325 ASP B CA 1
ATOM 5363 C C . ASP B 1 336 ? 69.351 33.321 88.923 1.00 38.21 325 ASP B C 1
ATOM 5364 O O . ASP B 1 336 ? 70.386 33.685 88.458 1.00 36.84 325 ASP B O 1
ATOM 5369 N N . TYR B 1 337 ? 68.246 33.231 88.209 1.00 34.01 326 TYR B N 1
ATOM 5370 C CA . TYR B 1 337 ? 68.169 33.656 86.842 1.00 25.38 326 TYR B CA 1
ATOM 5371 C C . TYR B 1 337 ? 67.009 34.618 86.709 1.00 25.47 326 TYR B C 1
ATOM 5372 O O . TYR B 1 337 ? 66.109 34.585 87.483 1.00 28.37 326 TYR B O 1
ATOM 5381 N N . PRO B 1 338 ? 67.014 35.450 85.686 1.00 26.86 327 PRO B N 1
ATOM 5382 C CA . PRO B 1 338 ? 65.869 36.352 85.498 1.00 29.37 327 PRO B CA 1
ATOM 5383 C C . PRO B 1 338 ? 64.522 35.662 85.228 1.00 24.61 327 PRO B C 1
ATOM 5384 O O . PRO B 1 338 ? 64.454 34.551 84.805 1.00 24.52 327 PRO B O 1
ATOM 5388 N N . ASN B 1 339 ? 63.442 36.374 85.472 1.00 19.97 328 ASN B N 1
ATOM 5389 C CA . ASN B 1 339 ? 62.130 35.847 85.092 1.00 20.76 328 ASN B CA 1
ATOM 5390 C C . ASN B 1 339 ? 61.786 34.549 85.811 1.00 23.19 328 ASN B C 1
ATOM 5391 O O . ASN B 1 339 ? 61.449 33.536 85.182 1.00 19.65 328 ASN B O 1
ATOM 5396 N N . GLN B 1 340 ? 61.880 34.565 87.131 1.00 18.57 329 GLN B N 1
ATOM 5397 C CA . GLN B 1 340 ? 61.531 33.358 87.871 1.00 19.90 329 GLN B CA 1
ATOM 5398 C C . GLN B 1 340 ? 60.016 33.179 87.894 1.00 20.39 329 GLN B C 1
ATOM 5399 O O . GLN B 1 340 ? 59.276 34.057 88.324 1.00 17.54 329 GLN B O 1
ATOM 5405 N N . VAL B 1 341 ? 59.567 32.025 87.427 1.00 16.23 330 VAL B N 1
ATOM 5406 C CA . VAL B 1 341 ? 58.155 31.683 87.523 1.00 18.03 330 VAL B CA 1
ATOM 5407 C C . VAL B 1 341 ? 57.984 31.084 88.905 1.00 17.51 330 VAL B C 1
ATOM 5408 O O . VAL B 1 341 ? 58.061 29.873 89.086 1.00 21.05 330 VAL B O 1
ATOM 5412 N N . ASN B 1 342 ? 57.827 31.966 89.882 1.00 16.17 331 ASN B N 1
ATOM 5413 C CA . ASN B 1 342 ? 57.773 31.585 91.282 1.00 14.79 331 ASN B CA 1
ATOM 5414 C C . ASN B 1 342 ? 56.322 31.540 91.734 1.00 16.63 331 ASN B C 1
ATOM 5415 O O . ASN B 1 342 ? 55.643 32.554 91.677 1.00 14.32 331 ASN B O 1
ATOM 5420 N N . ASN B 1 343 ? 55.864 30.388 92.213 1.00 15.48 332 ASN B N 1
ATOM 5421 C CA . ASN B 1 343 ? 54.470 30.262 92.658 1.00 13.45 332 ASN B CA 1
ATOM 5422 C C . ASN B 1 343 ? 54.062 31.209 93.784 1.00 13.44 332 ASN B C 1
ATOM 5423 O O . ASN B 1 343 ? 52.887 31.486 93.961 1.00 13.36 332 ASN B O 1
ATOM 5428 N N . VAL B 1 344 ? 55.030 31.681 94.560 1.00 13.27 333 VAL B N 1
ATOM 5429 C CA . VAL B 1 344 ? 54.742 32.618 95.642 1.00 17.65 333 VAL B CA 1
ATOM 5430 C C . VAL B 1 344 ? 54.136 33.941 95.144 1.00 13.94 333 VAL B C 1
ATOM 5431 O O . VAL B 1 344 ? 53.599 34.719 95.933 1.00 14.60 333 VAL B O 1
ATOM 5435 N N . LEU B 1 345 ? 54.222 34.198 93.840 1.00 14.74 334 LEU B N 1
ATOM 5436 C CA . LEU B 1 345 ? 53.567 35.362 93.256 1.00 13.49 334 LEU B CA 1
ATOM 5437 C C . LEU B 1 345 ? 52.045 35.233 93.232 1.00 11.69 334 LEU B C 1
ATOM 5438 O O . LEU B 1 345 ? 51.343 36.240 93.079 1.00 16.25 334 LEU B O 1
ATOM 5443 N N . GLY B 1 346 ? 51.562 33.997 93.346 1.00 13.67 335 GLY B N 1
ATOM 5444 C CA . GLY B 1 346 ? 50.137 33.726 93.216 1.00 15.36 335 GLY B CA 1
ATOM 5445 C C . GLY B 1 346 ? 49.349 33.431 94.492 1.00 17.69 335 GLY B C 1
ATOM 5446 O O . GLY B 1 346 ? 48.545 34.264 94.932 1.00 16.92 335 GLY B O 1
ATOM 5447 N N . PHE B 1 347 ? 49.560 32.251 95.072 1.00 14.13 336 PHE B N 1
ATOM 5448 C CA . PHE B 1 347 ? 48.697 31.776 96.172 1.00 15.96 336 PHE B CA 1
ATOM 5449 C C . PHE B 1 347 ? 48.533 32.784 97.334 1.00 18.29 336 PHE B C 1
ATOM 5450 O O . PHE B 1 347 ? 47.418 32.944 97.837 1.00 14.93 336 PHE B O 1
ATOM 5458 N N . PRO B 1 348 ? 49.588 33.520 97.721 1.00 11.72 337 PRO B N 1
ATOM 5459 C CA . PRO B 1 348 ? 49.361 34.398 98.879 1.00 10.14 337 PRO B CA 1
ATOM 5460 C C . PRO B 1 348 ? 48.283 35.464 98.580 1.00 17.13 337 PRO B C 1
ATOM 5461 O O . PRO B 1 348 ? 47.304 35.567 99.327 1.00 18.68 337 PRO B O 1
ATOM 5465 N N . SER B 1 349 ? 48.420 36.197 97.481 1.00 15.68 338 SER B N 1
ATOM 5466 C CA . SER B 1 349 ? 47.412 37.187 97.109 1.00 16.02 338 SER B CA 1
ATOM 5467 C C . SER B 1 349 ? 46.075 36.551 96.765 1.00 17.85 338 SER B C 1
ATOM 5468 O O . SER B 1 349 ? 45.031 37.128 97.054 1.00 15.51 338 SER B O 1
ATOM 5471 N N . ILE B 1 350 ? 46.097 35.374 96.133 1.00 14.31 339 ILE B N 1
ATOM 5472 C CA . ILE B 1 350 ? 44.848 34.727 95.747 1.00 14.18 339 ILE B CA 1
ATOM 5473 C C . ILE B 1 350 ? 44.016 34.426 96.990 1.00 17.86 339 ILE B C 1
ATOM 5474 O O . ILE B 1 350 ? 42.800 34.690 97.007 1.00 15.78 339 ILE B O 1
ATOM 5479 N N . PHE B 1 351 ? 44.658 33.887 98.030 1.00 13.43 340 PHE B N 1
ATOM 5480 C CA . PHE B 1 351 ? 43.909 33.602 99.252 1.00 13.34 340 PHE B CA 1
ATOM 5481 C C . PHE B 1 351 ? 43.618 34.881 100.020 1.00 15.19 340 PHE B C 1
ATOM 5482 O O . PHE B 1 351 ? 42.559 34.990 100.632 1.00 14.80 340 PHE B O 1
ATOM 5490 N N . ARG B 1 352 ? 44.507 35.866 99.955 1.00 13.41 341 ARG B N 1
ATOM 5491 C CA . ARG B 1 352 ? 44.209 37.150 100.610 1.00 12.41 341 ARG B CA 1
ATOM 5492 C C . ARG B 1 352 ? 42.889 37.724 100.081 1.00 14.74 341 ARG B C 1
ATOM 5493 O O . ARG B 1 352 ? 42.011 38.118 100.869 1.00 15.87 341 ARG B O 1
ATOM 5501 N N . GLY B 1 353 ? 42.747 37.765 98.754 1.00 16.16 342 GLY B N 1
ATOM 5502 C CA . GLY B 1 353 ? 41.563 38.347 98.133 1.00 12.31 342 GLY B CA 1
ATOM 5503 C C . GLY B 1 353 ? 40.315 37.544 98.472 1.00 17.59 342 GLY B C 1
ATOM 5504 O O . GLY B 1 353 ? 39.247 38.102 98.734 1.00 18.13 342 GLY B O 1
ATOM 5505 N N . ALA B 1 354 ? 40.460 36.225 98.453 1.00 12.57 343 ALA B N 1
ATOM 5506 C CA . ALA B 1 354 ? 39.337 35.310 98.681 1.00 14.08 343 ALA B CA 1
ATOM 5507 C C . ALA B 1 354 ? 38.860 35.374 100.127 1.00 19.28 343 ALA B C 1
ATOM 5508 O O . ALA B 1 354 ? 37.636 35.400 100.411 1.00 16.43 343 ALA B O 1
ATOM 5510 N N . LEU B 1 355 ? 39.821 35.388 101.046 1.00 15.66 344 LEU B N 1
ATOM 5511 C CA . LEU B 1 355 ? 39.504 35.471 102.471 1.00 18.95 344 LEU B CA 1
ATOM 5512 C C . LEU B 1 355 ? 38.848 36.798 102.811 1.00 16.84 344 LEU B C 1
ATOM 5513 O O . LEU B 1 355 ? 37.902 36.850 103.612 1.00 17.21 344 LEU B O 1
ATOM 5518 N N . ASP B 1 356 ? 39.361 37.879 102.233 1.00 19.00 345 ASP B N 1
ATOM 5519 C CA . ASP B 1 356 ? 38.909 39.190 102.663 1.00 18.88 345 ASP B CA 1
ATOM 5520 C C . ASP B 1 356 ? 37.483 39.460 102.186 1.00 19.44 345 ASP B C 1
ATOM 5521 O O . ASP B 1 356 ? 36.777 40.266 102.773 1.00 21.60 345 ASP B O 1
ATOM 5526 N N . THR B 1 357 ? 37.067 38.761 101.136 1.00 18.16 346 THR B N 1
ATOM 5527 C CA . THR B 1 357 ? 35.690 38.830 100.664 1.00 19.03 346 THR B CA 1
ATOM 5528 C C . THR B 1 357 ? 34.849 37.673 101.218 1.00 18.16 346 THR B C 1
ATOM 5529 O O . THR B 1 357 ? 33.714 37.491 100.792 1.00 22.18 346 THR B O 1
ATOM 5533 N N . ARG B 1 358 ? 35.415 36.920 102.165 1.00 17.78 347 ARG B N 1
ATOM 5534 C CA . ARG B 1 358 ? 34.791 35.720 102.739 1.00 20.90 347 ARG B CA 1
ATOM 5535 C C . ARG B 1 358 ? 34.138 34.884 101.643 1.00 24.44 347 ARG B C 1
ATOM 5536 O O . ARG B 1 358 ? 32.952 34.520 101.722 1.00 22.02 347 ARG B O 1
ATOM 5544 N N . SER B 1 359 ? 34.924 34.605 100.607 1.00 18.80 348 SER B N 1
ATOM 5545 C CA . SER B 1 359 ? 34.400 33.931 99.426 1.00 23.54 348 SER B CA 1
ATOM 5546 C C . SER B 1 359 ? 34.199 32.444 99.677 1.00 18.64 348 SER B C 1
ATOM 5547 O O . SER B 1 359 ? 34.816 31.864 100.563 1.00 19.08 348 SER B O 1
ATOM 5550 N N . THR B 1 360 ? 33.294 31.853 98.906 1.00 18.22 349 THR B N 1
ATOM 5551 C CA . THR B 1 360 ? 32.998 30.441 99.020 1.00 23.10 349 THR B CA 1
ATOM 5552 C C . THR B 1 360 ? 33.839 29.616 98.049 1.00 21.10 349 THR B C 1
ATOM 5553 O O . THR B 1 360 ? 33.868 28.392 98.131 1.00 20.86 349 THR B O 1
ATOM 5557 N N . GLN B 1 361 ? 34.511 30.289 97.122 1.00 19.12 350 GLN B N 1
ATOM 5558 C CA . GLN B 1 361 ? 35.375 29.614 96.152 1.00 16.05 350 GLN B CA 1
ATOM 5559 C C . GLN B 1 361 ? 36.503 30.495 95.686 1.00 18.31 350 GLN B C 1
ATOM 5560 O O . GLN B 1 361 ? 36.445 31.726 95.805 1.00 18.86 350 GLN B O 1
ATOM 5566 N N . ILE B 1 362 ? 37.530 29.847 95.133 1.00 15.77 351 ILE B N 1
ATOM 5567 C CA . ILE B 1 362 ? 38.428 30.503 94.205 1.00 13.61 351 ILE B CA 1
ATOM 5568 C C . ILE B 1 362 ? 38.068 29.955 92.828 1.00 18.34 351 ILE B C 1
ATOM 5569 O O . ILE B 1 362 ? 38.315 28.782 92.536 1.00 19.51 351 ILE B O 1
ATOM 5574 N N . ASN B 1 363 ? 37.434 30.778 92.010 1.00 18.88 352 ASN B N 1
ATOM 5575 C CA . ASN B 1 363 ? 36.924 30.313 90.733 1.00 16.00 352 ASN B CA 1
ATOM 5576 C C . ASN B 1 363 ? 37.834 30.759 89.600 1.00 17.29 352 ASN B C 1
ATOM 5577 O O . ASN B 1 363 ? 38.885 31.383 89.845 1.00 18.06 352 ASN B O 1
ATOM 5582 N N . GLU B 1 364 ? 37.459 30.421 88.371 1.00 19.11 353 GLU B N 1
ATOM 5583 C CA . GLU B 1 364 ? 38.309 30.739 87.226 1.00 23.40 353 GLU B CA 1
ATOM 5584 C C . GLU B 1 364 ? 38.449 32.245 87.022 1.00 19.15 353 GLU B C 1
ATOM 5585 O O . GLU B 1 364 ? 39.507 32.734 86.635 1.00 19.07 353 GLU B O 1
ATOM 5591 N N . GLU B 1 365 ? 37.366 32.984 87.242 1.00 17.61 354 GLU B N 1
ATOM 5592 C CA . GLU B 1 365 ? 37.420 34.439 87.167 1.00 22.95 354 GLU B CA 1
ATOM 5593 C C . GLU B 1 365 ? 38.508 35.001 88.083 1.00 22.42 354 GLU B C 1
ATOM 5594 O O . GLU B 1 365 ? 39.256 35.904 87.703 1.00 19.64 354 GLU B O 1
ATOM 5600 N N . MET B 1 366 ? 38.592 34.458 89.293 1.00 16.88 355 MET B N 1
ATOM 5601 C CA . MET B 1 366 ? 39.584 34.915 90.249 1.00 14.83 355 MET B CA 1
ATOM 5602 C C . MET B 1 366 ? 41.006 34.563 89.809 1.00 15.04 355 MET B C 1
ATOM 5603 O O . MET B 1 366 ? 41.919 35.383 89.970 1.00 12.85 355 MET B O 1
ATOM 5608 N N . LYS B 1 367 ? 41.194 33.362 89.256 1.00 14.60 356 LYS B N 1
ATOM 5609 C CA . LYS B 1 367 ? 42.512 32.958 88.760 1.00 13.77 356 LYS B CA 1
ATOM 5610 C C . LYS B 1 367 ? 42.976 33.871 87.629 1.00 12.90 356 LYS B C 1
ATOM 5611 O O . LYS B 1 367 ? 44.129 34.328 87.628 1.00 13.70 356 LYS B O 1
ATOM 5617 N N . LEU B 1 368 ? 42.084 34.124 86.670 1.00 20.20 357 LEU B N 1
ATOM 5618 C CA . LEU B 1 368 ? 42.380 34.965 85.520 1.00 18.14 357 LEU B CA 1
ATOM 5619 C C . LEU B 1 368 ? 42.677 36.397 85.956 1.00 20.18 357 LEU B C 1
ATOM 5620 O O . LEU B 1 368 ? 43.573 37.042 85.420 1.00 19.04 357 LEU B O 1
ATOM 5625 N N . ALA B 1 369 ? 41.929 36.890 86.935 1.00 15.16 358 ALA B N 1
ATOM 5626 C CA . ALA B 1 369 ? 42.180 38.228 87.473 1.00 16.71 358 ALA B CA 1
ATOM 5627 C C . ALA B 1 369 ? 43.609 38.311 88.006 1.00 17.30 358 ALA B C 1
ATOM 5628 O O . ALA B 1 369 ? 44.280 39.317 87.802 1.00 17.06 358 ALA B O 1
ATOM 5630 N N . ALA B 1 370 ? 44.056 37.259 88.693 1.00 16.37 359 ALA B N 1
ATOM 5631 C CA . ALA B 1 370 ? 45.439 37.218 89.204 1.00 14.80 359 ALA B CA 1
ATOM 5632 C C . ALA B 1 370 ? 46.464 37.182 88.079 1.00 18.13 359 ALA B C 1
ATOM 5633 O O . ALA B 1 370 ? 47.522 37.805 88.180 1.00 14.77 359 ALA B O 1
ATOM 5635 N N . VAL B 1 371 ? 46.171 36.434 87.018 1.00 16.93 360 VAL B N 1
ATOM 5636 C CA . VAL B 1 371 ? 47.049 36.439 85.845 1.00 16.69 360 VAL B CA 1
ATOM 5637 C C . VAL B 1 371 ? 47.231 37.855 85.341 1.00 18.10 360 VAL B C 1
ATOM 5638 O O . VAL B 1 371 ? 48.341 38.334 85.136 1.00 14.85 360 VAL B O 1
ATOM 5642 N N . HIS B 1 372 ? 46.116 38.523 85.101 1.00 14.29 361 HIS B N 1
ATOM 5643 C CA . HIS B 1 372 ? 46.205 39.832 84.463 1.00 13.57 361 HIS B CA 1
ATOM 5644 C C . HIS B 1 372 ? 46.847 40.866 85.387 1.00 15.95 361 HIS B C 1
ATOM 5645 O O . HIS B 1 372 ? 47.567 41.754 84.926 1.00 17.50 361 HIS B O 1
ATOM 5652 N N . ALA B 1 373 ? 46.638 40.731 86.693 1.00 15.67 362 ALA B N 1
ATOM 5653 C CA . ALA B 1 373 ? 47.271 41.653 87.649 1.00 18.20 362 ALA B CA 1
ATOM 5654 C C . ALA B 1 373 ? 48.778 41.492 87.676 1.00 14.85 362 ALA B C 1
ATOM 5655 O O . ALA B 1 373 ? 49.503 42.484 87.723 1.00 15.33 362 ALA B O 1
ATOM 5657 N N . LEU B 1 374 ? 49.246 40.248 87.658 1.00 14.26 363 LEU B N 1
ATOM 5658 C CA . LEU B 1 374 ? 50.690 39.983 87.668 1.00 11.66 363 LEU B CA 1
ATOM 5659 C C . LEU B 1 374 ? 51.336 40.475 86.407 1.00 13.34 363 LEU B C 1
ATOM 5660 O O . LEU B 1 374 ? 52.452 41.010 86.421 1.00 13.89 363 LEU B O 1
ATOM 5665 N N . ALA B 1 375 ? 50.652 40.266 85.314 1.00 13.81 364 ALA B N 1
ATOM 5666 C CA . ALA B 1 375 ? 51.173 40.657 84.033 1.00 16.19 364 ALA B CA 1
ATOM 5667 C C . ALA B 1 375 ? 51.305 42.193 83.952 1.00 14.53 364 ALA B C 1
ATOM 5668 O O . ALA B 1 375 ? 52.316 42.711 83.607 1.00 15.52 364 ALA B O 1
ATOM 5670 N N . LYS B 1 376 ? 50.243 42.853 84.311 1.00 14.26 365 LYS B N 1
ATOM 5671 C CA . LYS B 1 376 ? 50.262 44.281 84.281 1.00 16.39 365 LYS B CA 1
ATOM 5672 C C . LYS B 1 376 ? 51.324 44.876 85.204 1.00 18.61 365 LYS B C 1
ATOM 5673 O O . LYS B 1 376 ? 51.948 45.823 84.873 1.00 17.26 365 LYS B O 1
ATOM 5679 N N . LEU B 1 377 ? 51.483 44.314 86.379 1.00 13.23 366 LEU B N 1
ATOM 5680 C CA . LEU B 1 377 ? 52.443 44.875 87.320 1.00 13.71 366 LEU B CA 1
ATOM 5681 C C . LEU B 1 377 ? 53.858 44.892 86.744 1.00 15.15 366 LEU B C 1
ATOM 5682 O O . LEU B 1 377 ? 54.600 45.850 86.924 1.00 16.78 366 LEU B O 1
ATOM 5687 N N . ALA B 1 378 ? 54.224 43.830 86.040 1.00 13.84 367 ALA B N 1
ATOM 5688 C CA . ALA B 1 378 ? 55.572 43.741 85.483 1.00 14.58 367 ALA B CA 1
ATOM 5689 C C . ALA B 1 378 ? 55.841 44.821 84.423 1.00 18.58 367 ALA B C 1
ATOM 5690 O O . ALA B 1 378 ? 56.992 45.146 84.109 1.00 17.70 367 ALA B O 1
ATOM 5692 N N . ARG B 1 379 ? 54.774 45.384 83.868 1.00 18.06 368 ARG B N 1
ATOM 5693 C CA . ARG B 1 379 ? 54.911 46.365 82.797 1.00 16.57 368 ARG B CA 1
ATOM 5694 C C . ARG B 1 379 ? 55.180 47.772 83.335 1.00 16.84 368 ARG B C 1
ATOM 5695 O O . ARG B 1 379 ? 55.520 48.664 82.577 1.00 19.94 368 ARG B O 1
ATOM 5703 N N . GLU B 1 380 ? 55.010 47.955 84.642 1.00 16.16 369 GLU B N 1
ATOM 5704 C CA . GLU B 1 380 ? 55.186 49.266 85.268 1.00 18.39 369 GLU B CA 1
ATOM 5705 C C . GLU B 1 380 ? 56.655 49.560 85.547 1.00 19.19 369 GLU B C 1
ATOM 5706 O O . GLU B 1 380 ? 57.462 48.641 85.609 1.00 20.30 369 GLU B O 1
ATOM 5712 N N . ASP B 1 381 ? 56.981 50.843 85.721 1.00 17.96 370 ASP B N 1
ATOM 5713 C CA . ASP B 1 381 ? 58.301 51.254 86.176 1.00 18.60 370 ASP B CA 1
ATOM 5714 C C . ASP B 1 381 ? 58.563 50.566 87.521 1.00 21.44 370 ASP B C 1
ATOM 5715 O O . ASP B 1 381 ? 57.676 50.470 88.366 1.00 24.87 370 ASP B O 1
ATOM 5720 N N . VAL B 1 382 ? 59.781 50.078 87.711 1.00 20.89 371 VAL B N 1
ATOM 5721 C CA . VAL B 1 382 ? 60.125 49.421 88.964 1.00 18.02 371 VAL B CA 1
ATOM 5722 C C . VAL B 1 382 ? 60.680 50.418 89.987 1.00 20.48 371 VAL B C 1
ATOM 5723 O O . VAL B 1 382 ? 61.644 51.129 89.717 1.00 20.90 371 VAL B O 1
ATOM 5727 N N . PRO B 1 383 ? 60.069 50.476 91.176 1.00 21.36 372 PRO B N 1
ATOM 5728 C CA . PRO B 1 383 ? 60.507 51.440 92.189 1.00 27.03 372 PRO B CA 1
ATOM 5729 C C . PRO B 1 383 ? 61.935 51.187 92.664 1.00 21.16 372 PRO B C 1
ATOM 5730 O O . PRO B 1 383 ? 62.384 50.041 92.619 1.00 20.93 372 PRO B O 1
ATOM 5734 N N . ASP B 1 384 ? 62.617 52.235 93.114 1.00 24.77 373 ASP B N 1
ATOM 5735 C CA . ASP B 1 384 ? 63.990 52.108 93.608 1.00 24.79 373 ASP B CA 1
ATOM 5736 C C . ASP B 1 384 ? 64.068 51.058 94.707 1.00 29.56 373 ASP B C 1
ATOM 5737 O O . ASP B 1 384 ? 65.073 50.362 94.842 1.00 33.47 373 ASP B O 1
ATOM 5742 N N . LYS B 1 385 ? 62.988 50.954 95.475 1.00 28.27 374 LYS B N 1
ATOM 5743 C CA . LYS B 1 385 ? 62.892 50.020 96.587 1.00 25.75 374 LYS B CA 1
ATOM 5744 C C . LYS B 1 385 ? 63.161 48.583 96.148 1.00 26.65 374 LYS B C 1
ATOM 5745 O O . LYS B 1 385 ? 63.837 47.831 96.854 1.00 32.52 374 LYS B O 1
ATOM 5751 N N . VAL B 1 386 ? 62.620 48.197 94.989 1.00 25.06 375 VAL B N 1
ATOM 5752 C CA . VAL B 1 386 ? 62.773 46.824 94.487 1.00 24.00 375 VAL B CA 1
ATOM 5753 C C . VAL B 1 386 ? 64.205 46.593 94.012 1.00 26.95 375 VAL B C 1
ATOM 5754 O O . VAL B 1 386 ? 64.811 45.558 94.290 1.00 30.56 375 VAL B O 1
ATOM 5758 N N . SER B 1 387 ? 64.743 47.556 93.274 1.00 24.27 376 SER B N 1
ATOM 5759 C CA . SER B 1 387 ? 66.144 47.476 92.878 1.00 28.20 376 SER B CA 1
ATOM 5760 C C . SER B 1 387 ? 67.065 47.330 94.090 1.00 35.23 376 SER B C 1
ATOM 5761 O O . SER B 1 387 ? 68.018 46.562 94.055 1.00 34.88 376 SER B O 1
ATOM 5764 N N . ALA B 1 388 ? 66.775 48.059 95.164 1.00 33.06 377 ALA B N 1
ATOM 5765 C CA . ALA B 1 388 ? 67.637 48.020 96.343 1.00 31.88 377 ALA B CA 1
ATOM 5766 C C . ALA B 1 388 ? 67.511 46.680 97.060 1.00 34.86 377 ALA B C 1
ATOM 5767 O O . ALA B 1 388 ? 68.469 46.189 97.661 1.00 35.53 377 ALA B O 1
ATOM 5769 N N . THR B 1 389 ? 66.329 46.085 96.988 1.00 33.79 378 THR B N 1
ATOM 5770 C CA . THR B 1 389 ? 66.129 44.758 97.552 1.00 30.34 378 THR B CA 1
ATOM 5771 C C . THR B 1 389 ? 66.980 43.748 96.790 1.00 32.88 378 THR B C 1
ATOM 5772 O O . THR B 1 389 ? 67.511 42.801 97.375 1.00 36.55 378 THR B O 1
ATOM 5776 N N . TYR B 1 390 ? 67.141 43.966 95.489 1.00 29.91 379 TYR B N 1
ATOM 5777 C CA . TYR B 1 390 ? 67.937 43.048 94.676 1.00 35.15 379 TYR B CA 1
ATOM 5778 C C . TYR B 1 390 ? 69.334 43.594 94.333 1.00 32.20 379 TYR B C 1
ATOM 5779 O O . TYR B 1 390 ? 69.800 43.477 93.198 1.00 36.21 379 TYR B O 1
ATOM 5788 N N . GLY B 1 391 ? 69.998 44.181 95.324 1.00 32.26 380 GLY B N 1
ATOM 5789 C CA . GLY B 1 391 ? 71.394 44.567 95.193 1.00 38.36 380 GLY B CA 1
ATOM 5790 C C . GLY B 1 391 ? 71.672 45.748 94.282 1.00 43.49 380 GLY B C 1
ATOM 5791 O O . GLY B 1 391 ? 72.818 45.974 93.885 1.00 38.80 380 GLY B O 1
ATOM 5792 N N . GLY B 1 392 ? 70.630 46.505 93.951 1.00 42.07 381 GLY B N 1
ATOM 5793 C CA . GLY B 1 392 ? 70.785 47.683 93.116 1.00 42.49 381 GLY B CA 1
ATOM 5794 C C . GLY B 1 392 ? 70.631 47.392 91.635 1.00 40.11 381 GLY B C 1
ATOM 5795 O O . GLY B 1 392 ? 70.867 48.255 90.793 1.00 42.82 381 GLY B O 1
ATOM 5796 N N . LYS B 1 393 ? 70.247 46.160 91.320 1.00 36.15 382 LYS B N 1
ATOM 5797 C CA . LYS B 1 393 ? 69.974 45.764 89.945 1.00 34.27 382 LYS B CA 1
ATOM 5798 C C . LYS B 1 393 ? 68.868 46.619 89.335 1.00 36.90 382 LYS B C 1
ATOM 5799 O O . LYS B 1 393 ? 67.870 46.909 89.988 1.00 34.70 382 LYS B O 1
ATOM 5805 N N . SER B 1 394 ? 69.048 47.021 88.082 1.00 39.45 383 SER B N 1
ATOM 5806 C CA . SER B 1 394 ? 68.000 47.725 87.363 1.00 40.65 383 SER B CA 1
ATOM 5807 C C . SER B 1 394 ? 67.047 46.749 86.672 1.00 40.26 383 SER B C 1
ATOM 5808 O O . SER B 1 394 ? 67.467 45.735 86.115 1.00 38.31 383 SER B O 1
ATOM 5811 N N . PHE B 1 395 ? 65.759 47.063 86.720 1.00 33.88 384 PHE B N 1
ATOM 5812 C CA . PHE B 1 395 ? 64.746 46.243 86.074 1.00 28.03 384 PHE B CA 1
ATOM 5813 C C . PHE B 1 395 ? 63.854 47.103 85.208 1.00 38.67 384 PHE B C 1
ATOM 5814 O O . PHE B 1 395 ? 63.307 48.103 85.685 1.00 35.69 384 PHE B O 1
ATOM 5822 N N . LYS B 1 396 ? 63.694 46.727 83.944 1.00 24.70 385 LYS B N 1
ATOM 5823 C CA . LYS B 1 396 ? 62.651 47.356 83.149 1.00 28.08 385 LYS B CA 1
ATOM 5824 C C . LYS B 1 396 ? 61.996 46.309 82.273 1.00 25.52 385 LYS B C 1
ATOM 5825 O O . LYS B 1 396 ? 62.638 45.348 81.851 1.00 26.11 385 LYS B O 1
ATOM 5831 N N . PHE B 1 397 ? 60.709 46.497 82.021 1.00 24.48 386 PHE B N 1
ATOM 5832 C CA . PHE B 1 397 ? 59.920 45.503 81.320 1.00 25.85 386 PHE B CA 1
ATOM 5833 C C . PHE B 1 397 ? 60.518 45.148 79.964 1.00 22.37 386 PHE B C 1
ATOM 5834 O O . PHE B 1 397 ? 60.730 46.006 79.122 1.00 23.13 386 PHE B O 1
ATOM 5842 N N . GLY B 1 398 ? 60.761 43.862 79.759 1.00 21.72 387 GLY B N 1
ATOM 5843 C CA . GLY B 1 398 ? 61.317 43.383 78.509 1.00 29.85 387 GLY B CA 1
ATOM 5844 C C . GLY B 1 398 ? 61.739 41.940 78.667 1.00 26.10 387 GLY B C 1
ATOM 5845 O O . GLY B 1 398 ? 61.208 41.218 79.507 1.00 23.23 387 GLY B O 1
ATOM 5846 N N . ARG B 1 399 ? 62.729 41.526 77.883 1.00 26.62 388 ARG B N 1
ATOM 5847 C CA . ARG B 1 399 ? 63.132 40.126 77.873 1.00 30.83 388 ARG B CA 1
ATOM 5848 C C . ARG B 1 399 ? 63.793 39.652 79.180 1.00 30.26 388 ARG B C 1
ATOM 5849 O O . ARG B 1 399 ? 63.745 38.464 79.497 1.00 30.65 388 ARG B O 1
ATOM 5857 N N . ASP B 1 400 ? 64.401 40.566 79.936 1.00 24.42 389 ASP B N 1
ATOM 5858 C CA . ASP B 1 400 ? 65.038 40.199 81.207 1.00 29.29 389 ASP B CA 1
ATOM 5859 C C . ASP B 1 400 ? 64.178 40.523 82.440 1.00 30.58 389 ASP B C 1
ATOM 5860 O O . ASP B 1 400 ? 64.634 40.427 83.579 1.00 29.19 389 ASP B O 1
ATOM 5865 N N . TYR B 1 401 ? 62.932 40.906 82.210 1.00 21.18 390 TYR B N 1
ATOM 5866 C CA . TYR B 1 401 ? 62.034 41.238 83.309 1.00 22.12 390 TYR B CA 1
ATOM 5867 C C . TYR B 1 401 ? 60.608 41.293 82.786 1.00 25.74 390 TYR B C 1
ATOM 5868 O O . TYR B 1 401 ? 60.166 42.322 82.286 1.00 26.35 390 TYR B O 1
ATOM 5877 N N . LEU B 1 402 ? 59.889 40.181 82.863 1.00 20.40 391 LEU B N 1
ATOM 5878 C CA . LEU B 1 402 ? 58.529 40.167 82.340 1.00 22.48 391 LEU B CA 1
ATOM 5879 C C . LEU B 1 402 ? 57.545 39.556 83.330 1.00 17.66 391 LEU B C 1
ATOM 5880 O O . LEU B 1 402 ? 56.403 39.266 82.991 1.00 17.92 391 LEU B O 1
ATOM 5885 N N . ILE B 1 403 ? 58.000 39.406 84.563 1.00 16.16 392 ILE B N 1
ATOM 5886 C CA . ILE B 1 403 ? 57.149 38.972 85.659 1.00 15.57 392 ILE B CA 1
ATOM 5887 C C . ILE B 1 403 ? 57.682 39.649 86.930 1.00 16.14 392 ILE B C 1
ATOM 5888 O O . ILE B 1 403 ? 58.893 39.887 87.049 1.00 17.66 392 ILE B O 1
ATOM 5893 N N . PRO B 1 404 ? 56.795 40.014 87.865 1.00 15.62 393 PRO B N 1
ATOM 5894 C CA . PRO B 1 404 ? 57.274 40.708 89.066 1.00 14.82 393 PRO B CA 1
ATOM 5895 C C . PRO B 1 404 ? 58.264 39.894 89.901 1.00 17.80 393 PRO B C 1
ATOM 5896 O O . PRO B 1 404 ? 58.215 38.664 89.888 1.00 18.91 393 PRO B O 1
ATOM 5900 N N . LYS B 1 405 ? 59.137 40.577 90.632 1.00 20.19 394 LYS B N 1
ATOM 5901 C CA . LYS B 1 405 ? 60.046 39.884 91.558 1.00 21.46 394 LYS B CA 1
ATOM 5902 C C . LYS B 1 405 ? 59.243 39.458 92.782 1.00 20.92 394 LYS B C 1
ATOM 5903 O O . LYS B 1 405 ? 58.366 40.184 93.211 1.00 17.08 394 LYS B O 1
ATOM 5909 N N . PRO B 1 406 ? 59.555 38.284 93.351 1.00 21.49 395 PRO B N 1
ATOM 5910 C CA . PRO B 1 406 ? 58.847 37.795 94.544 1.00 23.76 395 PRO B CA 1
ATOM 5911 C C . PRO B 1 406 ? 58.918 38.757 95.729 1.00 21.55 395 PRO B C 1
ATOM 5912 O O . PRO B 1 406 ? 57.929 38.880 96.449 1.00 26.12 395 PRO B O 1
ATOM 5916 N N . PHE B 1 407 ? 60.033 39.462 95.916 1.00 20.11 396 PHE B N 1
ATOM 5917 C CA . PHE B 1 407 ? 60.143 40.349 97.070 1.00 18.61 396 PHE B CA 1
ATOM 5918 C C . PHE B 1 407 ? 59.669 41.778 96.785 1.00 19.17 396 PHE B C 1
ATOM 5919 O O . PHE B 1 407 ? 59.897 42.681 97.581 1.00 28.75 396 PHE B O 1
ATOM 5927 N N . ASP B 1 408 ? 58.952 41.965 95.679 1.00 22.17 397 ASP B N 1
ATOM 5928 C CA . ASP B 1 408 ? 58.298 43.247 95.388 1.00 17.69 397 ASP B CA 1
ATOM 5929 C C . ASP B 1 408 ? 56.999 43.359 96.191 1.00 25.18 397 ASP B C 1
ATOM 5930 O O . ASP B 1 408 ? 56.084 42.584 95.970 1.00 22.66 397 ASP B O 1
ATOM 5935 N N . THR B 1 409 ? 56.913 44.323 97.105 1.00 24.56 398 THR B N 1
ATOM 5936 C CA . THR B 1 409 ? 55.717 44.461 97.935 1.00 27.04 398 THR B CA 1
ATOM 5937 C C . THR B 1 409 ? 54.492 44.928 97.150 1.00 25.03 398 THR B C 1
ATOM 5938 O O . THR B 1 409 ? 53.368 44.896 97.665 1.00 20.89 398 THR B O 1
ATOM 5942 N N . ARG B 1 410 ? 54.682 45.354 95.903 1.00 17.61 399 ARG B N 1
ATOM 5943 C CA . ARG B 1 410 ? 53.515 45.721 95.110 1.00 15.85 399 ARG B CA 1
ATOM 5944 C C . ARG B 1 410 ? 52.652 44.517 94.739 1.00 12.94 399 ARG B C 1
ATOM 5945 O O . ARG B 1 410 ? 51.475 44.685 94.390 1.00 15.44 399 ARG B O 1
ATOM 5953 N N . VAL B 1 411 ? 53.207 43.306 94.797 1.00 12.09 400 VAL B N 1
ATOM 5954 C CA . VAL B 1 411 ? 52.482 42.160 94.273 1.00 16.67 400 VAL B CA 1
ATOM 5955 C C . VAL B 1 411 ? 51.159 41.976 95.034 1.00 14.62 400 VAL B C 1
ATOM 5956 O O . VAL B 1 411 ? 50.088 41.855 94.428 1.00 16.82 400 VAL B O 1
ATOM 5960 N N . LEU B 1 412 ? 51.222 41.976 96.358 1.00 14.60 401 LEU B N 1
ATOM 5961 C CA . LEU B 1 412 ? 49.989 41.784 97.146 1.00 14.54 401 LEU B CA 1
ATOM 5962 C C . LEU B 1 412 ? 48.984 42.895 96.848 1.00 15.91 401 LEU B C 1
ATOM 5963 O O . LEU B 1 412 ? 47.781 42.664 96.730 1.00 15.70 401 LEU B O 1
ATOM 5968 N N . LEU B 1 413 ? 49.497 44.109 96.701 1.00 15.98 402 LEU B N 1
ATOM 5969 C CA . LEU B 1 413 ? 48.656 45.284 96.513 1.00 17.67 402 LEU B CA 1
ATOM 5970 C C . LEU B 1 413 ? 47.954 45.259 95.162 1.00 17.70 402 LEU B C 1
ATOM 5971 O O . LEU B 1 413 ? 46.843 45.776 95.017 1.00 19.14 402 LEU B O 1
ATOM 5976 N N . TRP B 1 414 ? 48.612 44.677 94.168 1.00 15.23 403 TRP B N 1
ATOM 5977 C CA . TRP B 1 414 ? 48.034 44.567 92.833 1.00 16.95 403 TRP B CA 1
ATOM 5978 C C . TRP B 1 414 ? 47.115 43.360 92.660 1.00 16.36 403 TRP B C 1
ATOM 5979 O O . TRP B 1 414 ? 46.024 43.463 92.074 1.00 20.62 403 TRP B O 1
ATOM 5990 N N . VAL B 1 415 ? 47.553 42.213 93.164 1.00 13.56 404 VAL B N 1
ATOM 5991 C CA . VAL B 1 415 ? 46.849 40.971 92.881 1.00 18.22 404 VAL B CA 1
ATOM 5992 C C . VAL B 1 415 ? 45.660 40.749 93.809 1.00 17.84 404 VAL B C 1
ATOM 5993 O O . VAL B 1 415 ? 44.582 40.414 93.342 1.00 16.98 404 VAL B O 1
ATOM 5997 N N . ALA B 1 416 ? 45.831 40.959 95.106 1.00 16.40 405 ALA B N 1
ATOM 5998 C CA . ALA B 1 416 ? 44.740 40.637 96.024 1.00 12.47 405 ALA B CA 1
ATOM 5999 C C . ALA B 1 416 ? 43.466 41.443 95.724 1.00 15.43 405 ALA B C 1
ATOM 6000 O O . ALA B 1 416 ? 42.387 40.878 95.703 1.00 17.19 405 ALA B O 1
ATOM 6002 N N . PRO B 1 417 ? 43.582 42.761 95.467 1.00 16.80 406 PRO B N 1
ATOM 6003 C CA . PRO B 1 417 ? 42.307 43.450 95.198 1.00 18.10 406 PRO B CA 1
ATOM 6004 C C . PRO B 1 417 ? 41.642 43.012 93.897 1.00 18.50 406 PRO B C 1
ATOM 6005 O O . PRO B 1 417 ? 40.416 43.021 93.805 1.00 18.27 406 PRO B O 1
ATOM 6009 N N . GLU B 1 418 ? 42.433 42.651 92.892 1.00 19.04 407 GLU B N 1
ATOM 6010 C CA . GLU B 1 418 ? 41.839 42.184 91.646 1.00 25.04 407 GLU B CA 1
ATOM 6011 C C . GLU B 1 418 ? 41.128 40.844 91.851 1.00 19.54 407 GLU B C 1
ATOM 6012 O O . GLU B 1 418 ? 40.059 40.625 91.296 1.00 16.87 407 GLU B O 1
ATOM 6018 N N . VAL B 1 419 ? 41.708 39.968 92.671 1.00 15.37 408 VAL B N 1
ATOM 6019 C CA . VAL B 1 419 ? 41.035 38.713 93.023 1.00 17.26 408 VAL B CA 1
ATOM 6020 C C . VAL B 1 419 ? 39.724 39.003 93.790 1.00 17.69 408 VAL B C 1
ATOM 6021 O O . VAL B 1 419 ? 38.665 38.418 93.517 1.00 15.09 408 VAL B O 1
ATOM 6025 N N . ALA B 1 420 ? 39.794 39.933 94.732 1.00 15.49 409 ALA B N 1
ATOM 6026 C CA . ALA B 1 420 ? 38.617 40.316 95.511 1.00 19.97 409 ALA B CA 1
ATOM 6027 C C . ALA B 1 420 ? 37.515 40.875 94.606 1.00 19.18 409 ALA B C 1
ATOM 6028 O O . ALA B 1 420 ? 36.321 40.582 94.788 1.00 21.76 409 ALA B O 1
ATOM 6030 N N . LYS B 1 421 ? 37.902 41.702 93.637 1.00 20.40 410 LYS B N 1
ATOM 6031 C CA . LYS B 1 421 ? 36.904 42.279 92.730 1.00 20.44 410 LYS B CA 1
ATOM 6032 C C . LYS B 1 421 ? 36.298 41.192 91.857 1.00 20.50 410 LYS B C 1
ATOM 6033 O O . LYS B 1 421 ? 35.122 41.228 91.548 1.00 22.78 410 LYS B O 1
ATOM 6039 N N . ALA B 1 422 ? 37.110 40.218 91.471 1.00 19.14 411 ALA B N 1
ATOM 6040 C CA . ALA B 1 422 ? 36.606 39.119 90.655 1.00 21.44 411 ALA B CA 1
ATOM 6041 C C . ALA B 1 422 ? 35.640 38.261 91.469 1.00 20.03 411 ALA B C 1
ATOM 6042 O O . ALA B 1 422 ? 34.639 37.777 90.937 1.00 22.71 411 ALA B O 1
ATOM 6044 N N . ALA B 1 423 ? 35.920 38.090 92.762 1.00 16.21 412 ALA B N 1
ATOM 6045 C CA . ALA B 1 423 ? 35.021 37.297 93.622 1.00 21.90 412 ALA B CA 1
ATOM 6046 C C . ALA B 1 423 ? 33.660 37.983 93.777 1.00 19.76 412 ALA B C 1
ATOM 6047 O O . ALA B 1 423 ? 32.608 37.336 93.740 1.00 23.63 412 ALA B O 1
ATOM 6049 N N . MET B 1 424 ? 33.687 39.304 93.926 1.00 21.92 413 MET B N 1
ATOM 6050 C CA . MET B 1 424 ? 32.450 40.079 94.066 1.00 20.35 413 MET B CA 1
ATOM 6051 C C . MET B 1 424 ? 31.665 40.091 92.764 1.00 21.43 413 MET B C 1
ATOM 6052 O O . MET B 1 424 ? 30.452 39.854 92.755 1.00 25.46 413 MET B O 1
ATOM 6057 N N . LYS B 1 425 ? 32.361 40.349 91.663 1.00 27.61 414 LYS B N 1
ATOM 6058 C CA . LYS B 1 425 ? 31.720 40.389 90.361 1.00 34.16 414 LYS B CA 1
ATOM 6059 C C . LYS B 1 425 ? 31.079 39.054 89.998 1.00 35.01 414 LYS B C 1
ATOM 6060 O O . LYS B 1 425 ? 29.991 39.025 89.428 1.00 32.86 414 LYS B O 1
ATOM 6066 N N . SER B 1 426 ? 31.745 37.955 90.339 1.00 25.52 415 SER B N 1
ATOM 6067 C CA . SER B 1 426 ? 31.258 36.618 90.001 1.00 29.53 415 SER B CA 1
ATOM 6068 C C . SER B 1 426 ? 30.274 36.056 91.029 1.00 29.22 415 SER B C 1
ATOM 6069 O O . SER B 1 426 ? 29.715 34.966 90.835 1.00 27.04 415 SER B O 1
ATOM 6072 N N . GLY B 1 427 ? 30.078 36.784 92.124 1.00 27.97 416 GLY B N 1
ATOM 6073 C CA . GLY B 1 427 ? 29.060 36.438 93.099 1.00 31.31 416 GLY B CA 1
ATOM 6074 C C . GLY B 1 427 ? 29.452 35.372 94.110 1.00 31.69 416 GLY B C 1
ATOM 6075 O O . GLY B 1 427 ? 28.584 34.819 94.789 1.00 28.80 416 GLY B O 1
ATOM 6076 N N . VAL B 1 428 ? 30.745 35.076 94.236 1.00 26.51 417 VAL B N 1
ATOM 6077 C CA . VAL B 1 428 ? 31.149 34.113 95.237 1.00 20.61 417 VAL B CA 1
ATOM 6078 C C . VAL B 1 428 ? 31.568 34.791 96.538 1.00 20.18 417 VAL B C 1
ATOM 6079 O O . VAL B 1 428 ? 31.680 34.145 97.582 1.00 23.94 417 VAL B O 1
ATOM 6083 N N . ALA B 1 429 ? 31.769 36.103 96.493 1.00 24.37 418 ALA B N 1
ATOM 6084 C CA . ALA B 1 429 ? 32.042 36.844 97.716 1.00 21.47 418 ALA B CA 1
ATOM 6085 C C . ALA B 1 429 ? 30.828 36.857 98.619 1.00 25.00 418 ALA B C 1
ATOM 6086 O O . ALA B 1 429 ? 29.694 36.986 98.141 1.00 27.98 418 ALA B O 1
ATOM 6088 N N . THR B 1 430 ? 31.036 36.757 99.929 1.00 21.80 419 THR B N 1
ATOM 6089 C CA . THR B 1 430 ? 29.891 36.986 100.823 1.00 23.64 419 THR B CA 1
ATOM 6090 C C . THR B 1 430 ? 30.049 38.288 101.600 1.00 26.52 419 THR B C 1
ATOM 6091 O O . THR B 1 430 ? 29.151 38.697 102.346 1.00 27.00 419 THR B O 1
ATOM 6095 N N . ARG B 1 431 ? 31.200 38.929 101.435 1.00 22.79 420 ARG B N 1
ATOM 6096 C CA . ARG B 1 431 ? 31.447 40.192 102.107 1.00 32.37 420 ARG B CA 1
ATOM 6097 C C . ARG B 1 431 ? 32.023 41.162 101.101 1.00 30.55 420 ARG B C 1
ATOM 6098 O O . ARG B 1 431 ? 33.021 40.868 100.442 1.00 27.80 420 ARG B O 1
ATOM 6106 N N . ALA B 1 432 ? 31.392 42.323 100.973 1.00 32.29 421 ALA B N 1
ATOM 6107 C CA . ALA B 1 432 ? 31.868 43.310 100.019 1.00 38.88 421 ALA B CA 1
ATOM 6108 C C . ALA B 1 432 ? 33.036 44.091 100.599 1.00 38.05 421 ALA B C 1
ATOM 6109 O O . ALA B 1 432 ? 33.059 44.410 101.784 1.00 36.73 421 ALA B O 1
ATOM 6111 N N . ILE B 1 433 ? 33.981 44.428 99.754 1.00 30.46 422 ILE B N 1
ATOM 6112 C CA . ILE B 1 433 ? 35.045 45.276 100.126 1.00 34.36 422 ILE B CA 1
ATOM 6113 C C . ILE B 1 433 ? 34.817 46.444 99.183 1.00 47.84 422 ILE B C 1
ATOM 6114 O O . ILE B 1 433 ? 34.729 46.262 97.991 1.00 47.52 422 ILE B O 1
ATOM 6119 N N . GLU B 1 434 ? 34.695 47.625 99.740 1.00 43.05 423 GLU B N 1
ATOM 6120 C CA . GLU B 1 434 ? 34.440 48.852 98.979 1.00 46.55 423 GLU B CA 1
ATOM 6121 C C . GLU B 1 434 ? 35.674 49.428 98.347 1.00 45.61 423 GLU B C 1
ATOM 6122 O O . GLU B 1 434 ? 35.641 49.931 97.259 1.00 44.34 423 GLU B O 1
ATOM 6128 N N . ASP B 1 435 ? 36.769 49.386 99.069 1.00 47.24 424 ASP B N 1
ATOM 6129 C CA . ASP B 1 435 ? 37.994 49.968 98.576 1.00 48.58 424 ASP B CA 1
ATOM 6130 C C . ASP B 1 435 ? 39.089 49.419 99.435 1.00 45.31 424 ASP B C 1
ATOM 6131 O O . ASP B 1 435 ? 38.817 48.802 100.418 1.00 37.65 424 ASP B O 1
ATOM 6136 N N . TRP B 1 436 ? 40.333 49.661 99.045 1.00 45.08 425 TRP B N 1
ATOM 6137 C CA . TRP B 1 436 ? 41.448 49.103 99.781 1.00 41.58 425 TRP B CA 1
ATOM 6138 C C . TRP B 1 436 ? 42.058 49.575 101.040 1.00 51.19 425 TRP B C 1
ATOM 6139 O O . TRP B 1 436 ? 42.562 50.702 101.180 1.00 52.45 425 TRP B O 1
#

Nearest PDB structures (foldseek):
  6zn4-assembly1_A  TM=1.001E+00  e=2.305E-76  Bdellovibrio bacteriovorus HD100
  6znj-assembly1_B  TM=9.990E-01  e=2.008E-72  Bdellovibrio bacteriovorus HD100
  6zng-assembly1_E  TM=9.909E-01  e=7.279E-72  Bdellovibrio bacteriovorus HD100
  6zng-assembly1_D  TM=9.972E-01  e=3.122E-71  Bdellovibrio bacteriovorus HD100
  6zng-assembly1_B  TM=9.955E-01  e=3.621E-68  Bdellovibrio bacteriovorus HD100

Solvent-accessible surface area: 30360 Å² total; per-residue (Å²): 139,133,54,55,97,67,0,38,86,12,0,83,90,72,48,54,0,0,5,40,7,50,23,28,18,88,15,80,70,79,106,26,16,20,17,0,33,53,74,0,0,15,7,0,0,102,17,3,49,169,58,94,68,73,6,27,47,17,0,4,12,17,36,0,0,0,0,0,1,4,0,7,29,0,57,83,54,31,100,40,17,29,25,3,0,0,0,0,0,1,0,5,7,5,12,0,35,84,44,5,38,0,3,7,0,2,0,0,0,52,9,82,85,21,80,55,0,0,61,3,0,80,15,0,40,13,0,0,2,0,0,0,1,4,4,2,72,31,58,51,1,14,85,0,9,95,60,0,85,157,84,13,94,7,1,5,0,0,1,41,8,19,0,16,0,0,0,0,0,0,0,0,32,0,0,3,58,53,19,143,42,126,14,61,85,2,71,0,0,0,12,7,19,32,23,24,0,19,5,0,0,113,7,0,52,52,21,35,4,132,80,123,34,3,11,2,1,23,119,106,17,2,0,61,106,68,16,117,49,44,44,53,144,43,38,97,124,8,3,14,132,34,162,13,104,64,22,66,88,2,0,156,37,0,22,0,0,0,0,32,41,102,54,50,25,3,55,66,122,28,0,135,43,9,29,145,16,0,2,0,1,0,10,6,104,108,82,4,0,10,37,2,100,121,0,86,84,37,28,106,34,6,2,8,2,0,17,51,72,96,52,37,8,20,10,36,35,14,2,0,2,4,1,0,0,36,1,0,4,58,6,44,2,27,89,3,20,84,94,0,7,40,20,0,0,92,4,0,6,112,0,0,114,69,100,22,47,120,127,3,19,73,67,49,70,62,113,95,19,139,61,19,87,90,4,1,2,2,19,11,50,4,82,40,12,48,132,72,0,7,66,64,0,15,113,14,0,104,182,40,60,15,27,90,166,133,101,105,38,43,112,78,0,40,93,22,0,89,107,73,91,59,0,1,8,25,8,51,27,34,14,80,17,82,74,95,103,25,15,22,11,0,37,54,85,1,0,16,9,0,0,95,18,3,47,184,61,90,58,74,8,32,37,16,0,1,12,20,20,0,0,0,0,0,1,4,0,7,31,0,61,77,54,31,95,39,18,26,26,3,0,0,0,0,0,1,0,5,6,4,12,0,33,83,41,7,35,0,0,6,0,2,0,0,0,52,8,92,74,22,76,62,0,0,58,1,0,71,10,0,39,14,0,0,2,0,0,0,1,4,4,3,70,30,59,53,1,15,94,1,1,96,59,0,60,178,66,7,100,5,1,4,1,0,1,38,8,19,0,15,0,0,0,0,0,0,0,0,29,0,0,4,50,44,18,128,42,124,19,89,93,2,103,1,2,0,12,8,21,33,22,24,0,6,6,0,0,99,11,0,43,63,23,32,6,117,96,131,34,4,25,2,1,23,118,108,19,2,0,64,111,65,13,118,54,46,40,55,157,50,37,79,105,13,6,12,140,26,149,13,110,52,22,62,77,2,0,146,32,1,19,0,0,1,0,30,42,101,49,49,30,4,62,46,138,27,0,113,84,9,28,158,23,0,0,0,2,0,12,5,92,102,84,4,1,10,32,17,109,117,0,79,76,10,28,107,38,0,1,10,2,0,13,75,56,91,62,56,6,19,11,34,34,12,2,0,2,3,2,0,0,37,1,0,4,40,0,44,2,34,84,2,20,91,95,0,6,44,19,0,0,72,4,0,4,119,0,0,109,76,135,24,54,128,131,5,21,75,75,48,80,51,118,99,26,176,62,16,81,87,4,0,3,1,22,13,45,4,79,34,11,51,119,82,0,8,16,63,0,0,91,13,0,57,192,42,61,14,24,96,97,80,31,179,117,142

Sequence (816 aa):
TNFDQEALLYHQQGKPGKIEVISSKPCATEKDLSLAYSSPGVAAPCKAIAKDDPAKVYDYTAKGNLVAVISNGTAVLGLGNIGPAAGKPVMEGKGILFKQFAGIDVFDIEVAATDVDVFCNAVRVLEPTFGGINLEDIKAPECFEIEERLKKEMNIPVFHDDQHGTAIVSGAALLNACSITNRKMETVRIVVNGAGASANSCAKIFIALGARRENIIMCDSQGVIYKGRTAGMNKYKEYFASETEARTLTEALRGADVFVGLSVAGALTPEMLKDMAKDPIIFAMANPEPEITPDKARAARPDAIIATGRSDYPNQVNNVLGFPSIFRGALDTRSTQINEEMKLAAVHALAKLAREDVPDKVSATYGGKSFKFGRDYLIPKPFDTRVLLWVAPEVAKAAMKSGVATRTTNFDQEALLYHQQGKPGKIEVISSKPCATEKDLSLAYSPGVAAPCKAIAKDPAKVYDYTAKGNLVAVISNGTAVLGLGNIGPAAGKPVMEGKGILFKQFAGIDVFDIEVAATDVDVFCNAVRVLEPTFGGINLEDIKAPECFEIEERLKKEMNIPVFHDDQHGTAIVSGAALLNACSITNRKMETVRIVVNGAGASANSCAKIFIALGARRENIIMCDSQGVIYKGRTAGMNKYKEYFASETEARTLTEALRGADVFVGLSVAGALTPEMLKDMAKDPIIFAMANPEPEITPDKARAARPDAIIATGRSDYPNQVNNVLGFPSIFRGALDTRSTQINEEMKLAAVHALAKLAREDVPDKVSATYGGKSFKFGRDYLIPKPFDTRVLLWVAPEVAKAAMKSGVATRAIEDW

Foldseek 3Di:
DVVVVVVVCVQCPDPHADDDDDDPFDDDDPVNVVCVDPPNVVVLVVVCVVPVVCCLVNDLQLQEEEAEEQQQAADPPGRPGQVVNVNVQSVVQVLLCVQQVGHYDYYHDNDLPLVVVLVVPQVCQSVHLEYEYERRWPPSVVVNQVVSLVRFQHAYHHLLAQLLLQLVLLLVVLLCVQVVHDLCPAAEEEEADIRHRLNNLVSSVVSRHDLQSYWYAYPQATQAAPDDPPDDPSSNVSHYPDPDGHLLSSQQQHQEYAADHAALLDALNSLLRYHFLHEYEQAHPPHGVDDPVRNCVSPVSYQYEYCDPVAFNHSDSSLPDSLLSSLRSVLSFSYQDPLLSVLQSNQFQVVQQDADDVVNCVVVPVDGHHRDSRGRGDDSPRSCSNVRRNNSSNVSRVVVPRGPD/DVVVVVVVVCVQPPPHHGDDDDDDPDDDDDPVNVCCVDPPNVVVLVVVCVVPVVCLVVPDLQLQEEEAEEQQQAADPPGRPGQVVNQRVQSVVQVLLCVQFNGHYDYYHDNDLDLVVVLVVVQVCQSVHQEYEYERRWPPSVVVNQVVSLVRFQHAYHHLLAQLLLLLVLLLVVLLCVQVVHDLCPAAEEEEAQIRHSLNNLVVSVVVHHDLQSYWYAYPQFTQAAPDDPPDDPSSNVSHYPDPDGHLLRSQQQHQEYHYDYAACLDALSSVQRYHFLHEYEFEHPPHTVDDPVRNCVSPVSYQYEYCDPVAFNHSDSSLPDSLLSSLRSVLSFRYQDPLLSVLLSNLFQVVQQDADDQVVCVVVVNDHHHRHSRTRGDDSPRSCSSVRRNNSSNVSRVVVVRGPHHDDDD